Protein AF-A0A848L5D4-F1 (afdb_monomer_lite)

Structure (mmCIF, N/CA/C/O backbone):
data_AF-A0A848L5D4-F1
#
_entry.id   AF-A0A848L5D4-F1
#
loop_
_atom_site.group_PDB
_atom_site.id
_atom_site.type_symbol
_atom_site.label_atom_id
_atom_site.label_alt_id
_atom_site.label_comp_id
_atom_site.label_asym_id
_atom_site.label_entity_id
_atom_site.label_seq_id
_atom_site.pdbx_PDB_ins_code
_atom_site.Cartn_x
_atom_site.Cartn_y
_atom_site.Cartn_z
_atom_site.occupancy
_atom_site.B_iso_or_equiv
_atom_site.auth_seq_id
_atom_site.auth_comp_id
_atom_site.auth_asym_id
_atom_site.auth_atom_id
_atom_site.pdbx_PDB_model_num
ATOM 1 N N . MET A 1 1 ? -11.316 52.677 52.121 1.00 42.59 1 MET A N 1
ATOM 2 C CA . MET A 1 1 ? -10.533 52.275 50.930 1.00 42.59 1 MET A CA 1
ATOM 3 C C . MET A 1 1 ? -10.181 50.787 51.031 1.00 42.59 1 MET A C 1
ATOM 5 O O . MET A 1 1 ? -9.088 50.470 51.468 1.00 42.59 1 MET A O 1
ATOM 9 N N . ALA A 1 2 ? -11.106 49.870 50.716 1.00 38.97 2 ALA A N 1
ATOM 10 C CA . ALA A 1 2 ? -10.868 48.422 50.895 1.00 38.97 2 ALA A CA 1
ATOM 11 C C . ALA A 1 2 ? -11.629 47.511 49.900 1.00 38.97 2 ALA A C 1
ATOM 13 O O . ALA A 1 2 ? -11.716 46.309 50.112 1.00 38.97 2 ALA A O 1
ATOM 14 N N . ALA A 1 3 ? -12.201 48.073 48.827 1.00 36.72 3 ALA A N 1
ATOM 15 C CA . ALA A 1 3 ? -13.125 47.370 47.922 1.00 36.72 3 ALA A CA 1
ATOM 16 C C . ALA A 1 3 ? -12.823 47.607 46.423 1.00 36.72 3 ALA A C 1
ATOM 18 O O . ALA A 1 3 ? -13.714 47.516 45.588 1.00 36.72 3 ALA A O 1
ATOM 19 N N . LEU A 1 4 ? -11.576 47.964 46.083 1.00 39.00 4 LEU A N 1
ATOM 20 C CA . LEU A 1 4 ? -11.158 48.385 44.731 1.00 39.00 4 LEU A CA 1
ATOM 21 C C . LEU A 1 4 ? -9.932 47.612 44.192 1.00 39.00 4 LEU A C 1
ATOM 23 O O . LEU A 1 4 ? -9.227 48.106 43.322 1.00 39.00 4 LEU A O 1
ATOM 27 N N . LEU A 1 5 ? -9.662 46.408 44.712 1.00 41.53 5 LEU A N 1
ATOM 28 C CA . LEU A 1 5 ? -8.474 45.600 44.364 1.00 41.53 5 LEU A CA 1
ATOM 29 C C . LEU A 1 5 ? -8.795 44.171 43.874 1.00 41.53 5 LEU A C 1
ATOM 31 O O . LEU A 1 5 ? -7.912 43.325 43.809 1.00 41.53 5 LEU A O 1
ATOM 35 N N . SER A 1 6 ? -10.047 43.890 43.500 1.00 41.78 6 SER A N 1
ATOM 36 C CA . SER A 1 6 ? -10.513 42.567 43.039 1.00 41.78 6 SER A CA 1
ATOM 37 C C . SER A 1 6 ? -10.692 42.443 41.513 1.00 41.78 6 SER A C 1
ATOM 39 O O . SER A 1 6 ? -11.268 41.466 41.037 1.00 41.78 6 SER A O 1
ATOM 41 N N . LEU A 1 7 ? -10.202 43.412 40.731 1.00 48.78 7 LEU A N 1
ATOM 42 C CA . LEU A 1 7 ? -10.362 43.472 39.270 1.00 48.78 7 LEU A CA 1
ATOM 43 C C . LEU A 1 7 ? -9.055 43.176 38.505 1.00 48.78 7 LEU A C 1
ATOM 45 O O . LEU A 1 7 ? -8.423 44.091 37.982 1.00 48.78 7 LEU A O 1
ATOM 49 N N . PRO A 1 8 ? -8.668 41.890 38.405 1.00 47.72 8 PRO A N 1
ATOM 50 C CA . PRO A 1 8 ? -8.018 41.422 37.174 1.00 47.72 8 PRO A CA 1
ATOM 51 C C . PRO A 1 8 ? -8.621 40.131 36.580 1.00 47.72 8 PRO A C 1
ATOM 53 O O . PRO A 1 8 ? -8.387 39.839 35.412 1.00 47.72 8 PRO A O 1
ATOM 56 N N . ALA A 1 9 ? -9.408 39.362 37.346 1.00 51.78 9 ALA A N 1
ATOM 57 C CA . ALA A 1 9 ? -9.750 37.969 37.013 1.00 51.78 9 ALA A CA 1
ATOM 58 C C . ALA A 1 9 ? -10.441 37.782 35.643 1.00 51.78 9 ALA A C 1
ATOM 60 O O . ALA A 1 9 ? -10.028 36.938 34.854 1.00 51.78 9 ALA A O 1
ATOM 61 N N . ARG A 1 10 ? -11.432 38.625 35.315 1.00 54.41 10 ARG A N 1
ATOM 62 C CA . ARG A 1 10 ? -12.258 38.495 34.093 1.00 54.41 10 ARG A CA 1
ATOM 63 C C . ARG A 1 10 ? -11.517 38.663 32.761 1.00 54.41 10 ARG A C 1
ATOM 65 O O . ARG A 1 10 ? -12.112 38.431 31.714 1.00 54.41 10 ARG A O 1
ATOM 72 N N . ALA A 1 11 ? -10.254 39.087 32.769 1.00 54.94 11 ALA A N 1
ATOM 73 C CA . ALA A 1 11 ? -9.455 39.182 31.546 1.00 54.94 11 ALA A CA 1
ATOM 74 C C . ALA A 1 11 ? -8.858 37.827 31.115 1.00 54.94 11 ALA A C 1
ATOM 76 O O . ALA A 1 11 ? -8.446 37.685 29.966 1.00 54.94 11 ALA A O 1
ATOM 77 N N . GLN A 1 12 ? -8.801 36.839 32.016 1.00 58.72 12 GLN A N 1
ATOM 78 C CA . GLN A 1 12 ? -8.187 35.532 31.750 1.00 58.72 12 GLN A CA 1
ATOM 79 C C . GLN A 1 12 ? -9.175 34.522 31.133 1.00 58.72 12 GLN A C 1
ATOM 81 O O . GLN A 1 12 ? -8.750 33.626 30.409 1.00 58.72 12 GLN A O 1
ATOM 86 N N . ASP A 1 13 ? -10.487 34.715 31.318 1.00 68.31 13 ASP A N 1
ATOM 87 C CA . ASP A 1 13 ? -11.554 33.779 30.905 1.00 68.31 13 ASP A CA 1
ATOM 88 C C . ASP A 1 13 ? -11.706 33.577 29.374 1.00 68.31 13 ASP A C 1
ATOM 90 O O . ASP A 1 13 ? -12.379 32.642 28.933 1.00 68.31 13 ASP A O 1
ATOM 94 N N . CYS A 1 14 ? -11.098 34.445 28.554 1.00 76.06 14 CYS A N 1
ATOM 95 C CA . CYS A 1 14 ? -11.079 34.346 27.084 1.00 76.06 14 CYS A CA 1
ATOM 96 C C . CYS A 1 14 ? -9.670 34.039 26.515 1.00 76.06 14 CYS A C 1
ATOM 98 O O . CYS A 1 14 ? -9.461 34.175 25.309 1.00 76.06 14 CYS A O 1
ATOM 100 N N . ALA A 1 15 ? -8.689 33.659 27.344 1.00 76.19 15 ALA A N 1
ATOM 101 C CA . ALA A 1 15 ? -7.344 33.313 26.879 1.00 76.19 15 ALA A CA 1
ATOM 102 C C . ALA A 1 15 ? -7.299 31.883 26.304 1.00 76.19 15 ALA A C 1
ATOM 104 O O . ALA A 1 15 ? -7.601 30.916 27.002 1.00 76.19 15 ALA A O 1
ATOM 105 N N . LEU A 1 16 ? -6.895 31.732 25.037 1.00 76.62 16 LEU A N 1
ATOM 106 C CA . LEU A 1 16 ? -6.700 30.411 24.428 1.00 76.62 16 LEU A CA 1
ATOM 107 C C . LEU A 1 16 ? -5.489 29.677 25.034 1.00 76.62 16 LEU A C 1
ATOM 109 O O . LEU A 1 16 ? -4.409 30.271 25.109 1.00 76.62 16 LEU A O 1
ATOM 113 N N . PRO A 1 17 ? -5.587 28.364 25.321 1.00 75.12 17 PRO A N 1
ATOM 114 C CA . PRO A 1 17 ? -4.404 27.514 25.334 1.00 75.12 17 PRO A CA 1
ATOM 115 C C . PRO A 1 17 ? -3.828 27.453 23.911 1.00 75.12 17 PRO A C 1
ATOM 117 O O . PRO A 1 17 ? -4.574 27.266 22.946 1.00 75.12 17 PRO A O 1
ATOM 120 N N . ALA A 1 18 ? -2.508 27.608 23.770 1.00 79.38 18 ALA A N 1
ATOM 121 C CA . ALA A 1 18 ? -1.846 27.612 22.464 1.00 79.38 18 ALA A CA 1
ATOM 122 C C . ALA A 1 18 ? -2.195 26.335 21.666 1.00 79.38 18 ALA A C 1
ATOM 124 O O . ALA A 1 18 ? -2.095 25.237 22.225 1.00 79.38 18 ALA A O 1
ATOM 125 N N . PRO A 1 19 ? -2.629 26.442 20.396 1.00 76.44 19 PRO A N 1
ATOM 126 C CA . PRO A 1 19 ? -3.069 25.282 19.630 1.00 76.44 19 PRO A CA 1
ATOM 127 C C . PRO A 1 19 ? -1.897 24.321 19.407 1.00 76.44 19 PRO A C 1
ATOM 129 O O . PRO A 1 19 ? -0.892 24.687 18.799 1.00 76.44 19 PRO A O 1
ATOM 132 N N . ARG A 1 20 ? -2.028 23.086 19.905 1.00 85.12 20 ARG A N 1
ATOM 133 C CA . ARG A 1 20 ? -1.126 21.984 19.547 1.00 85.12 20 ARG A CA 1
ATOM 134 C C . ARG A 1 20 ? -1.357 21.603 18.083 1.00 85.12 20 ARG A C 1
ATOM 136 O O . ARG A 1 20 ? -2.488 21.652 17.601 1.00 85.12 20 ARG A O 1
ATOM 143 N N . ASP A 1 21 ? -0.290 21.226 17.382 1.00 88.81 21 ASP A N 1
ATOM 144 C CA . ASP A 1 21 ? -0.369 20.899 15.959 1.00 88.81 21 ASP A CA 1
ATOM 145 C C . ASP A 1 21 ? -1.107 19.571 15.725 1.00 88.81 21 ASP A C 1
ATOM 147 O O . ASP A 1 21 ? -0.588 18.484 15.992 1.00 88.81 21 ASP A O 1
ATOM 151 N N . ALA A 1 22 ? -2.326 19.667 15.194 1.00 88.75 22 ALA A N 1
ATOM 152 C CA . ALA A 1 22 ? -3.155 18.515 14.866 1.00 88.75 22 ALA A CA 1
ATOM 153 C C . ALA A 1 22 ? -2.558 17.655 13.733 1.00 88.75 22 ALA A C 1
ATOM 155 O O . ALA A 1 22 ? -2.871 16.466 13.655 1.00 88.75 22 ALA A O 1
ATOM 156 N N . ALA A 1 23 ? -1.662 18.188 12.889 1.00 91.38 23 ALA A N 1
ATOM 157 C CA . ALA A 1 23 ? -1.019 17.406 11.830 1.00 91.38 23 ALA A CA 1
ATOM 158 C C . ALA A 1 23 ? -0.196 16.227 12.386 1.00 91.38 23 ALA A C 1
ATOM 160 O O . ALA A 1 23 ? -0.064 15.197 11.719 1.00 91.38 23 ALA A O 1
ATOM 161 N N . LEU A 1 24 ? 0.280 16.324 13.636 1.00 91.62 24 LEU A N 1
ATOM 162 C CA . LEU A 1 24 ? 0.971 15.236 14.333 1.00 91.62 24 LEU A CA 1
ATOM 163 C C . LEU A 1 24 ? 0.077 13.999 14.532 1.00 91.62 24 LEU A C 1
ATOM 165 O O . LEU A 1 24 ? 0.565 12.881 14.377 1.00 91.62 24 LEU A O 1
ATOM 169 N N . LEU A 1 25 ? -1.230 14.168 14.779 1.00 91.38 25 LEU A N 1
ATOM 170 C CA . LEU A 1 25 ? -2.184 13.049 14.851 1.00 91.38 25 LEU A CA 1
ATOM 171 C C . LEU A 1 25 ? -2.362 12.354 13.503 1.00 91.38 25 LEU A C 1
ATOM 173 O O . LEU A 1 25 ? -2.419 11.127 13.441 1.00 91.38 25 LEU A O 1
ATOM 177 N N . LEU A 1 26 ? -2.454 13.122 12.415 1.00 94.50 26 LEU A N 1
ATOM 178 C CA . LEU A 1 26 ? -2.591 12.547 11.078 1.00 94.50 26 LEU A CA 1
ATOM 179 C C . LEU A 1 26 ? -1.318 11.771 10.700 1.00 94.50 26 LEU A C 1
ATOM 181 O O . LEU A 1 26 ? -1.399 10.644 10.208 1.00 94.50 26 LEU A O 1
ATOM 185 N N . ALA A 1 27 ? -0.147 12.319 11.036 1.00 93.44 27 ALA A N 1
ATOM 186 C CA . ALA A 1 27 ? 1.137 11.647 10.886 1.00 93.44 27 ALA A CA 1
ATOM 187 C C . ALA A 1 27 ? 1.269 10.388 11.772 1.00 93.44 27 ALA A C 1
ATOM 189 O O . ALA A 1 27 ? 1.867 9.403 11.326 1.00 93.44 27 ALA A O 1
ATOM 190 N N . ALA A 1 28 ? 0.728 10.385 12.994 1.00 92.69 28 ALA A N 1
ATOM 191 C CA . ALA A 1 28 ? 0.665 9.199 13.851 1.00 92.69 28 ALA A CA 1
ATOM 192 C C . ALA A 1 28 ? -0.247 8.122 13.237 1.00 92.69 28 ALA A C 1
ATOM 194 O O . ALA A 1 28 ? 0.192 6.989 13.036 1.00 92.69 28 ALA A O 1
ATOM 195 N N . ALA A 1 29 ? -1.458 8.499 12.811 1.00 94.62 29 ALA A N 1
ATOM 196 C CA . ALA A 1 29 ? -2.414 7.596 12.174 1.00 94.62 29 ALA A CA 1
ATOM 197 C C . ALA A 1 29 ? -1.842 6.889 10.936 1.00 94.62 29 ALA A C 1
ATOM 199 O O . ALA A 1 29 ? -2.013 5.684 10.775 1.00 94.62 29 ALA A O 1
ATOM 200 N N . GLU A 1 30 ? -1.135 7.613 10.063 1.00 96.19 30 GLU A N 1
ATOM 201 C CA . GLU A 1 30 ? -0.460 6.993 8.920 1.00 96.19 30 GLU A CA 1
ATOM 202 C C . GLU A 1 30 ? 0.666 6.030 9.322 1.00 96.19 30 GLU A C 1
ATOM 204 O O . GLU A 1 30 ? 0.949 5.083 8.588 1.00 96.19 30 GLU A O 1
ATOM 209 N N . ALA A 1 31 ? 1.372 6.298 10.426 1.00 94.81 31 ALA A N 1
ATOM 210 C CA . ALA A 1 31 ? 2.453 5.438 10.895 1.00 94.81 31 ALA A CA 1
ATOM 211 C C . ALA A 1 31 ? 1.892 4.121 11.445 1.00 94.81 31 ALA A C 1
ATOM 213 O O . ALA A 1 31 ? 2.360 3.059 11.038 1.00 94.81 31 ALA A O 1
ATOM 214 N N . ASP A 1 32 ? 0.823 4.177 12.247 1.00 95.25 32 ASP A N 1
ATOM 215 C CA . ASP A 1 32 ? 0.060 2.989 12.647 1.00 95.25 32 ASP A CA 1
ATOM 216 C C . ASP A 1 32 ? -0.463 2.214 11.424 1.00 95.25 32 ASP A C 1
ATOM 218 O O . ASP A 1 32 ? -0.410 0.985 11.396 1.00 95.25 32 ASP A O 1
ATOM 222 N N . GLU A 1 33 ? -0.922 2.905 10.375 1.00 97.25 33 GLU A N 1
ATOM 223 C CA . GLU A 1 33 ? -1.391 2.265 9.140 1.00 97.25 33 GLU A CA 1
ATOM 224 C C . GLU A 1 33 ? -0.265 1.668 8.276 1.00 97.25 33 GLU A C 1
ATOM 226 O O . GLU A 1 33 ? -0.507 0.723 7.521 1.00 97.25 33 GLU A O 1
ATOM 231 N N . ARG A 1 34 ? 0.956 2.217 8.323 1.00 97.06 34 ARG A N 1
ATOM 232 C CA . ARG A 1 34 ? 2.153 1.614 7.704 1.00 97.06 34 ARG A CA 1
ATOM 233 C C . ARG A 1 34 ? 2.566 0.364 8.480 1.00 97.06 34 ARG A C 1
ATOM 235 O O . ARG A 1 34 ? 2.579 -0.717 7.894 1.00 97.06 34 ARG A O 1
ATOM 242 N N . LEU A 1 35 ? 2.722 0.476 9.800 1.00 96.75 35 LEU A N 1
ATOM 243 C CA . LEU A 1 35 ? 3.029 -0.649 10.683 1.00 96.75 35 LEU A CA 1
ATOM 244 C C . LEU A 1 35 ? 1.988 -1.776 10.585 1.00 96.75 35 LEU A C 1
ATOM 246 O O . LEU A 1 35 ? 2.347 -2.946 10.514 1.00 96.75 35 LEU A O 1
ATOM 250 N N . ALA A 1 36 ? 0.691 -1.462 10.513 1.00 96.62 36 ALA A N 1
ATOM 251 C CA . ALA A 1 36 ? -0.348 -2.477 10.334 1.00 96.62 36 ALA A CA 1
ATOM 252 C C . ALA A 1 36 ? -0.181 -3.286 9.032 1.00 96.62 36 ALA A C 1
ATOM 254 O O . ALA A 1 36 ? -0.518 -4.469 9.009 1.00 96.62 36 ALA A O 1
ATOM 255 N N . ARG A 1 37 ? 0.351 -2.675 7.962 1.00 97.69 37 ARG A N 1
ATOM 256 C CA . ARG A 1 37 ? 0.657 -3.363 6.698 1.00 97.69 37 ARG A CA 1
ATOM 257 C C . ARG A 1 37 ? 1.933 -4.194 6.796 1.00 97.69 37 ARG A C 1
ATOM 259 O O . ARG A 1 37 ? 1.896 -5.358 6.416 1.00 97.69 37 ARG A O 1
ATOM 266 N N . SER A 1 38 ? 3.024 -3.668 7.354 1.00 95.69 38 SER A N 1
ATOM 267 C CA . SER A 1 38 ? 4.266 -4.444 7.502 1.00 95.69 38 SER A CA 1
ATOM 268 C C . SER A 1 38 ? 4.158 -5.579 8.533 1.00 95.69 38 SER A C 1
ATOM 270 O O . SER A 1 38 ? 4.801 -6.615 8.363 1.00 95.69 38 SER A O 1
ATOM 272 N N . LEU A 1 39 ? 3.264 -5.469 9.523 1.00 96.31 39 LEU A N 1
ATOM 273 C CA . LEU A 1 39 ? 2.855 -6.586 10.386 1.00 96.31 39 LEU A CA 1
ATOM 274 C C . LEU A 1 39 ? 2.092 -7.680 9.618 1.00 96.31 39 LEU A C 1
ATOM 276 O O . LEU A 1 39 ? 2.310 -8.864 9.870 1.00 96.31 39 LEU A O 1
ATOM 280 N N . GLU A 1 40 ? 1.222 -7.323 8.668 1.00 96.38 40 GLU A N 1
ATOM 281 C CA . GLU A 1 40 ? 0.552 -8.304 7.799 1.00 96.38 40 GLU A CA 1
ATOM 282 C C . GLU A 1 40 ? 1.506 -8.914 6.763 1.00 96.38 40 GLU A C 1
ATOM 284 O O . GLU A 1 40 ? 1.435 -10.118 6.512 1.00 96.38 40 GLU A O 1
ATOM 289 N N . GLU A 1 41 ? 2.446 -8.141 6.210 1.00 95.44 41 GLU A N 1
ATOM 290 C CA . GLU A 1 41 ? 3.535 -8.677 5.384 1.00 95.44 41 GLU A CA 1
ATOM 291 C C . GLU A 1 41 ? 4.374 -9.688 6.171 1.00 95.44 41 GLU A C 1
ATOM 293 O O . GLU A 1 41 ? 4.566 -10.807 5.698 1.00 95.44 41 GLU A O 1
ATOM 298 N N . ALA A 1 42 ? 4.807 -9.350 7.391 1.00 93.12 42 ALA A N 1
ATOM 299 C CA . ALA A 1 42 ? 5.550 -10.262 8.261 1.00 93.12 42 ALA A CA 1
ATOM 300 C C . ALA A 1 42 ? 4.728 -11.514 8.618 1.00 93.12 42 ALA A C 1
ATOM 302 O O . ALA A 1 42 ? 5.230 -12.631 8.502 1.00 93.12 42 ALA A O 1
ATOM 303 N N . SER A 1 43 ? 3.440 -11.361 8.958 1.00 95.44 43 SER A N 1
ATOM 304 C CA . SER A 1 43 ? 2.532 -12.483 9.259 1.00 95.44 43 SER A CA 1
ATOM 305 C C . SER A 1 43 ? 2.337 -13.453 8.086 1.00 95.44 43 SER A C 1
ATOM 307 O O . SER A 1 43 ? 2.052 -14.633 8.307 1.00 95.44 43 SER A O 1
ATOM 309 N N . ASN A 1 44 ? 2.478 -12.978 6.846 1.00 93.81 44 ASN A N 1
ATOM 310 C CA . ASN A 1 44 ? 2.368 -13.801 5.644 1.00 93.81 44 ASN A CA 1
ATOM 311 C C . ASN A 1 44 ? 3.724 -14.377 5.208 1.00 93.81 44 ASN A C 1
ATOM 313 O O . ASN A 1 44 ? 3.816 -15.582 4.975 1.00 93.81 44 ASN A O 1
ATOM 317 N N . ALA A 1 45 ? 4.777 -13.557 5.152 1.00 93.00 45 ALA A N 1
ATOM 318 C CA . ALA A 1 45 ? 6.121 -13.976 4.757 1.00 93.00 45 ALA A CA 1
ATOM 319 C C . ALA A 1 45 ? 6.703 -15.011 5.732 1.00 93.00 45 ALA A C 1
ATOM 321 O O . ALA A 1 45 ? 7.152 -16.074 5.311 1.00 93.00 45 ALA A O 1
ATOM 322 N N . CYS A 1 46 ? 6.593 -14.771 7.042 1.00 93.19 46 CYS A N 1
ATOM 323 C CA . CYS A 1 46 ? 7.110 -15.666 8.080 1.00 93.19 46 CYS A CA 1
ATOM 324 C C . CYS A 1 46 ? 6.271 -16.940 8.304 1.00 93.19 46 CYS A C 1
ATOM 326 O O . CYS A 1 46 ? 6.491 -17.648 9.289 1.00 93.19 46 CYS A O 1
ATOM 328 N N . ARG A 1 47 ? 5.330 -17.273 7.405 1.00 91.81 47 ARG A N 1
ATOM 329 C CA . ARG A 1 47 ? 4.739 -18.625 7.326 1.00 91.81 47 ARG A CA 1
ATOM 330 C C . ARG A 1 47 ? 5.707 -19.645 6.732 1.00 91.81 47 ARG A C 1
ATOM 332 O O . ARG A 1 47 ? 5.578 -20.828 7.030 1.00 91.81 47 ARG A O 1
ATOM 339 N N . ILE A 1 48 ? 6.658 -19.192 5.915 1.00 85.19 48 ILE A N 1
ATOM 340 C CA . ILE A 1 48 ? 7.709 -20.017 5.319 1.00 85.19 48 ILE A CA 1
ATOM 341 C C . ILE A 1 48 ? 9.055 -19.467 5.820 1.00 85.19 48 ILE A C 1
ATOM 343 O O . ILE A 1 48 ? 9.345 -18.296 5.576 1.00 85.19 48 ILE A O 1
ATOM 347 N N . PRO A 1 49 ? 9.875 -20.250 6.544 1.00 74.94 49 PRO A N 1
ATOM 348 C CA . PRO A 1 49 ? 11.171 -19.773 7.018 1.00 74.94 49 PRO A CA 1
ATOM 349 C C . PRO A 1 49 ? 12.137 -19.555 5.842 1.00 74.94 49 PRO A C 1
ATOM 351 O O . PRO A 1 49 ? 12.299 -20.433 4.995 1.00 74.94 49 PRO A O 1
ATOM 354 N N . GLY A 1 50 ? 12.778 -18.386 5.799 1.00 85.44 50 GLY A N 1
ATOM 355 C CA . GLY A 1 50 ? 13.706 -17.969 4.743 1.00 85.44 50 GLY A CA 1
ATOM 356 C C . GLY A 1 50 ? 13.797 -16.443 4.624 1.00 85.44 50 GLY A C 1
ATOM 357 O O . GLY A 1 50 ? 13.067 -15.722 5.304 1.00 85.44 50 GLY A O 1
ATOM 358 N N . GLU A 1 51 ? 14.650 -15.952 3.721 1.00 80.62 51 GLU A N 1
ATOM 359 C CA . GLU A 1 51 ? 15.043 -14.530 3.599 1.00 80.62 51 GLU A CA 1
ATOM 360 C C . GLU A 1 51 ? 13.865 -13.545 3.438 1.00 80.62 51 GLU A C 1
ATOM 362 O O . GLU A 1 51 ? 13.945 -12.385 3.850 1.00 80.62 51 GLU A O 1
ATOM 367 N N . LEU A 1 52 ? 12.736 -14.003 2.881 1.00 88.12 52 LEU A N 1
ATOM 368 C CA . LEU A 1 52 ? 11.503 -13.212 2.764 1.00 88.12 52 LEU A CA 1
ATOM 369 C C . LEU A 1 52 ? 10.941 -12.791 4.134 1.00 88.12 52 LEU A C 1
ATOM 371 O O . LEU A 1 52 ? 10.405 -11.688 4.261 1.00 88.12 52 LEU A O 1
ATOM 375 N N . CYS A 1 53 ? 11.078 -13.645 5.153 1.00 93.75 53 CYS A N 1
ATOM 376 C CA . CYS A 1 53 ? 10.684 -13.337 6.524 1.00 93.75 53 CYS A CA 1
ATOM 377 C C . CYS A 1 53 ? 11.600 -12.263 7.127 1.00 93.75 53 CYS A C 1
ATOM 379 O O . CYS A 1 53 ? 11.100 -11.257 7.625 1.00 93.75 53 CYS A O 1
ATOM 381 N N . ASP A 1 54 ? 12.923 -12.405 7.002 1.00 91.69 54 ASP A N 1
ATOM 382 C CA . ASP A 1 54 ? 13.890 -11.426 7.523 1.00 91.69 54 ASP A CA 1
ATOM 383 C C . ASP A 1 54 ? 13.709 -10.040 6.884 1.00 91.69 54 ASP A C 1
ATOM 385 O O . ASP A 1 54 ? 13.719 -9.017 7.575 1.00 91.69 54 ASP A O 1
ATOM 389 N N . GLY A 1 55 ? 13.457 -9.995 5.571 1.00 93.50 55 GLY A N 1
ATOM 390 C CA . GLY A 1 55 ? 13.146 -8.758 4.855 1.00 93.50 55 GLY A CA 1
ATOM 391 C C . GLY A 1 55 ? 11.858 -8.080 5.340 1.00 93.50 55 GLY A C 1
ATOM 392 O O . GLY A 1 55 ? 11.823 -6.854 5.473 1.00 93.50 55 GLY A O 1
ATOM 393 N N . ALA A 1 56 ? 10.809 -8.855 5.636 1.00 93.75 56 ALA A N 1
ATOM 394 C CA . ALA A 1 56 ? 9.556 -8.333 6.187 1.00 93.75 56 ALA A CA 1
ATOM 395 C C . ALA A 1 56 ? 9.705 -7.886 7.655 1.00 93.75 56 ALA A C 1
ATOM 397 O O . ALA A 1 56 ? 9.210 -6.822 8.028 1.00 93.75 56 ALA A O 1
ATOM 398 N N . LEU A 1 57 ? 10.454 -8.634 8.474 1.00 95.19 57 LEU A N 1
ATOM 399 C CA . LEU A 1 57 ? 10.764 -8.267 9.858 1.00 95.19 57 LEU A CA 1
ATOM 400 C C . LEU A 1 57 ? 11.625 -6.997 9.942 1.00 95.19 57 LEU A C 1
ATOM 402 O O . LEU A 1 57 ? 11.373 -6.169 10.819 1.00 95.19 57 LEU A O 1
ATOM 406 N N . LYS A 1 58 ? 12.587 -6.782 9.025 1.00 95.88 58 LYS A N 1
ATOM 407 C CA . LYS A 1 58 ? 13.350 -5.517 8.969 1.00 95.88 58 LYS A CA 1
ATOM 408 C C . LYS A 1 58 ? 12.430 -4.329 8.654 1.00 95.88 58 LYS A C 1
ATOM 410 O O . LYS A 1 58 ? 12.504 -3.337 9.371 1.00 95.88 58 LYS A O 1
ATOM 415 N N . ARG A 1 59 ? 11.518 -4.447 7.671 1.00 96.12 59 ARG A N 1
ATOM 416 C CA . ARG A 1 59 ? 10.507 -3.401 7.384 1.00 96.12 59 ARG A CA 1
ATOM 417 C C . ARG A 1 59 ? 9.621 -3.115 8.596 1.00 96.12 59 ARG A C 1
ATOM 419 O O . ARG A 1 59 ? 9.510 -1.965 9.006 1.00 96.12 59 ARG A O 1
ATOM 426 N N . CYS A 1 60 ? 9.075 -4.165 9.212 1.00 96.88 60 CYS A N 1
ATOM 427 C CA . CYS A 1 60 ? 8.248 -4.051 10.410 1.00 96.88 60 CYS A CA 1
ATOM 428 C C . CYS A 1 60 ? 8.968 -3.289 11.533 1.00 96.88 60 CYS A C 1
ATOM 430 O O . CYS A 1 60 ? 8.400 -2.360 12.102 1.00 96.88 60 CYS A O 1
ATOM 432 N N . ARG A 1 61 ? 10.229 -3.637 11.843 1.00 96.81 61 ARG A N 1
ATOM 433 C CA . ARG A 1 61 ? 10.993 -2.964 12.909 1.00 96.81 61 ARG A CA 1
ATOM 434 C C . ARG A 1 61 ? 11.192 -1.470 12.627 1.00 96.81 61 ARG A C 1
ATOM 436 O O . ARG A 1 61 ? 11.044 -0.678 13.551 1.00 96.81 61 ARG A O 1
ATOM 443 N N . THR A 1 62 ? 11.448 -1.078 11.376 1.00 96.38 62 THR A N 1
ATOM 444 C CA . THR A 1 62 ? 11.555 0.340 10.984 1.00 96.38 62 THR A CA 1
ATOM 445 C C . THR A 1 62 ? 10.223 1.089 11.125 1.00 96.38 62 THR A C 1
ATOM 447 O O . THR A 1 62 ? 10.209 2.198 11.659 1.00 96.38 62 THR A O 1
ATOM 450 N N . ASP A 1 63 ? 9.094 0.493 10.725 1.00 96.06 63 ASP A N 1
ATOM 451 C CA . ASP A 1 63 ? 7.772 1.100 10.948 1.00 96.06 63 ASP A CA 1
ATOM 452 C C . ASP A 1 63 ? 7.420 1.185 12.446 1.00 96.06 63 ASP A C 1
ATOM 454 O O . ASP A 1 63 ? 6.837 2.172 12.892 1.00 96.06 63 ASP A O 1
ATOM 458 N N . ALA A 1 64 ? 7.799 0.179 13.240 1.00 95.88 64 ALA A N 1
ATOM 459 C CA . ALA A 1 64 ? 7.569 0.149 14.683 1.00 95.88 64 ALA A CA 1
ATOM 460 C C . ALA A 1 64 ? 8.368 1.235 15.416 1.00 95.88 64 ALA A C 1
ATOM 462 O O . ALA A 1 64 ? 7.824 1.920 16.282 1.00 95.88 64 ALA A O 1
ATOM 463 N N . GLU A 1 65 ? 9.629 1.441 15.037 1.00 95.19 65 GLU A N 1
ATOM 464 C CA . GLU A 1 65 ? 10.443 2.555 15.523 1.00 95.19 65 GLU A CA 1
ATOM 465 C C . GLU A 1 65 ? 9.803 3.902 15.150 1.00 95.19 65 GLU A C 1
ATOM 467 O O . GLU A 1 65 ? 9.580 4.732 16.029 1.00 95.19 65 GLU A O 1
ATOM 472 N N . ALA A 1 66 ? 9.380 4.079 13.892 1.00 92.12 66 ALA A N 1
ATOM 473 C CA . ALA A 1 66 ? 8.714 5.299 13.432 1.00 92.12 66 ALA A CA 1
ATOM 474 C C . ALA A 1 66 ? 7.379 5.592 14.152 1.00 92.12 66 ALA A C 1
ATOM 476 O O . ALA A 1 66 ? 7.058 6.762 14.381 1.00 92.12 66 ALA A O 1
ATOM 477 N N . VAL A 1 67 ? 6.611 4.562 14.530 1.00 93.25 67 VAL A N 1
ATOM 478 C CA . VAL A 1 67 ? 5.418 4.692 15.389 1.00 93.25 67 VAL A CA 1
ATOM 479 C C . VAL A 1 67 ? 5.813 5.111 16.805 1.00 93.25 67 VAL A C 1
ATOM 481 O O . VAL A 1 67 ? 5.301 6.113 17.300 1.00 93.25 67 VAL A O 1
ATOM 484 N N . ASN A 1 68 ? 6.766 4.417 17.434 1.00 92.81 68 ASN A N 1
ATOM 485 C CA . ASN A 1 68 ? 7.210 4.719 18.799 1.00 92.81 68 ASN A CA 1
ATOM 486 C C . ASN A 1 68 ? 7.788 6.147 18.922 1.00 92.81 68 ASN A C 1
ATOM 488 O O . ASN A 1 68 ? 7.499 6.843 19.894 1.00 92.81 68 ASN A O 1
ATOM 492 N N . THR A 1 69 ? 8.547 6.628 17.928 1.00 91.56 69 THR A N 1
ATOM 493 C CA . THR A 1 69 ? 9.041 8.018 17.894 1.00 91.56 69 THR A CA 1
ATOM 494 C C . THR A 1 69 ? 7.905 9.037 17.764 1.00 91.56 69 THR A C 1
ATOM 496 O O . THR A 1 69 ? 7.976 10.103 18.372 1.00 91.56 69 THR A O 1
ATOM 499 N N . ARG A 1 70 ? 6.845 8.735 16.998 1.00 90.12 70 ARG A N 1
ATOM 500 C CA . ARG A 1 70 ? 5.694 9.642 16.827 1.00 90.12 70 ARG A CA 1
ATOM 501 C C . ARG A 1 70 ? 4.805 9.688 18.068 1.00 90.12 70 ARG A C 1
ATOM 503 O O . ARG A 1 70 ? 4.424 10.784 18.461 1.00 90.12 70 ARG A O 1
ATOM 510 N N . ALA A 1 71 ? 4.567 8.552 18.724 1.00 87.94 71 ALA A N 1
ATOM 511 C CA . ALA A 1 71 ? 3.893 8.499 20.023 1.00 87.94 71 ALA A CA 1
ATOM 512 C C . ALA A 1 71 ? 4.652 9.325 21.082 1.00 87.94 71 ALA A C 1
ATOM 514 O O . ALA A 1 71 ? 4.070 10.171 21.755 1.00 87.94 71 ALA A O 1
ATOM 515 N N . ALA A 1 72 ? 5.982 9.190 21.154 1.00 85.38 72 ALA A N 1
ATOM 516 C CA . ALA A 1 72 ? 6.814 9.996 22.053 1.00 85.38 72 ALA A CA 1
ATOM 517 C C . ALA A 1 72 ? 6.812 11.510 21.734 1.00 85.38 72 ALA A C 1
ATOM 519 O O . ALA A 1 72 ? 7.101 12.319 22.614 1.00 85.38 72 ALA A O 1
ATOM 520 N N . ALA A 1 73 ? 6.492 11.901 20.495 1.00 86.00 73 ALA A N 1
ATOM 521 C CA . ALA A 1 73 ? 6.385 13.298 20.070 1.00 86.00 73 ALA A CA 1
ATOM 522 C C . ALA A 1 73 ? 4.968 13.891 20.224 1.00 86.00 73 ALA A C 1
ATOM 524 O O . ALA A 1 73 ? 4.813 15.111 20.153 1.00 86.00 73 ALA A O 1
ATOM 525 N N . HIS A 1 74 ? 3.940 13.058 20.424 1.00 85.50 74 HIS A N 1
ATOM 526 C CA . HIS A 1 74 ? 2.541 13.474 20.483 1.00 85.50 74 HIS A CA 1
ATOM 527 C C . HIS A 1 74 ? 1.829 12.924 21.729 1.00 85.50 74 HIS A C 1
ATOM 529 O O . HIS A 1 74 ? 1.313 11.810 21.765 1.00 85.50 74 HIS A O 1
ATOM 535 N N . ASP A 1 75 ? 1.730 13.775 22.745 1.00 88.06 75 ASP A N 1
ATOM 536 C CA . ASP A 1 75 ? 0.948 13.532 23.956 1.00 88.06 75 ASP A CA 1
ATOM 537 C C . ASP A 1 75 ? -0.559 13.734 23.677 1.00 88.06 75 ASP A C 1
ATOM 539 O O . ASP A 1 75 ? -1.105 14.842 23.774 1.00 88.06 75 ASP A O 1
ATOM 543 N N . GLU A 1 76 ? -1.221 12.632 23.298 1.00 87.06 76 GLU A N 1
ATOM 544 C CA . GLU A 1 76 ? -2.666 12.567 23.029 1.00 87.06 76 GLU A CA 1
ATOM 545 C C . GLU A 1 76 ? -3.497 12.867 24.284 1.00 87.06 76 GLU A C 1
ATOM 547 O O . GLU A 1 76 ? -4.569 13.464 24.183 1.00 87.06 76 GLU A O 1
ATOM 552 N N . ALA A 1 77 ? -3.010 12.507 25.475 1.00 88.31 77 ALA A N 1
ATOM 553 C CA . ALA A 1 77 ? -3.737 12.716 26.723 1.00 88.31 77 ALA A CA 1
ATOM 554 C C . ALA A 1 77 ? -3.940 14.213 27.009 1.00 88.31 77 ALA A C 1
ATOM 556 O O . ALA A 1 77 ? -5.068 14.638 27.276 1.00 88.31 77 ALA A O 1
ATOM 557 N N . ALA A 1 78 ? -2.896 15.037 26.880 1.00 88.88 78 ALA A N 1
ATOM 558 C CA . ALA A 1 78 ? -3.055 16.477 27.047 1.00 88.88 78 ALA A CA 1
ATOM 559 C C . ALA A 1 78 ? -3.723 17.160 25.843 1.00 88.88 78 ALA A C 1
ATOM 561 O O . ALA A 1 78 ? -4.358 18.195 26.037 1.00 88.88 78 ALA A O 1
ATOM 562 N N . LEU A 1 79 ? -3.662 16.596 24.626 1.00 90.50 79 LEU A N 1
ATOM 563 C CA . LEU A 1 79 ? -4.496 17.097 23.525 1.00 90.50 79 LEU A CA 1
ATOM 564 C C . LEU A 1 79 ? -5.986 16.850 23.816 1.00 90.50 79 LEU A C 1
ATOM 566 O O . LEU A 1 79 ? -6.780 17.780 23.725 1.00 90.50 79 LEU A O 1
ATOM 570 N N . ARG A 1 80 ? -6.373 15.646 24.255 1.00 90.62 80 ARG A N 1
ATOM 571 C CA . ARG A 1 80 ? -7.747 15.347 24.704 1.00 90.62 80 ARG A CA 1
ATOM 572 C C . ARG A 1 80 ? -8.183 16.268 25.847 1.00 90.62 80 ARG A C 1
ATOM 574 O O . ARG A 1 80 ? -9.308 16.759 25.827 1.00 90.62 80 ARG A O 1
ATOM 581 N N . ALA A 1 81 ? -7.293 16.558 26.799 1.00 90.06 81 ALA A N 1
ATOM 582 C CA . ALA A 1 81 ? -7.556 17.525 27.866 1.00 90.06 81 ALA A CA 1
ATOM 583 C C . ALA A 1 81 ? -7.737 18.965 27.340 1.00 90.06 81 ALA A C 1
ATOM 585 O O . ALA A 1 81 ? -8.603 19.683 27.832 1.00 90.06 81 ALA A O 1
ATOM 586 N N . GLN A 1 82 ? -6.978 19.379 26.317 1.00 90.88 82 GLN A N 1
ATOM 587 C CA . GLN A 1 82 ? -7.138 20.678 25.651 1.00 90.88 82 GLN A CA 1
ATOM 588 C C . GLN A 1 82 ? -8.469 20.776 24.889 1.00 90.88 82 GLN A C 1
ATOM 590 O O . GLN A 1 82 ? -9.133 21.806 24.966 1.00 90.88 82 GLN A O 1
ATOM 595 N N . LEU A 1 83 ? -8.895 19.704 24.210 1.00 91.25 83 LEU A N 1
ATOM 596 C CA . LEU A 1 83 ? -10.191 19.641 23.520 1.00 91.25 83 LEU A CA 1
ATOM 597 C C . LEU A 1 83 ? -11.382 19.668 24.496 1.00 91.25 83 LEU A C 1
ATOM 599 O O . LEU A 1 83 ? -12.438 20.202 24.163 1.00 91.25 83 LEU A O 1
ATOM 603 N N . ALA A 1 84 ? -11.209 19.118 25.702 1.00 91.19 84 ALA A N 1
ATOM 604 C CA . ALA A 1 84 ? -12.211 19.120 26.770 1.00 91.19 84 ALA A CA 1
ATOM 605 C C . ALA A 1 84 ? -12.235 20.415 27.612 1.00 91.19 84 ALA A C 1
ATOM 607 O O . ALA A 1 84 ? -13.124 20.582 28.450 1.00 91.19 84 ALA A O 1
ATOM 608 N N . ALA A 1 85 ? -11.276 21.329 27.428 1.00 90.56 85 ALA A N 1
ATOM 609 C CA . ALA A 1 85 ? -11.214 22.574 28.187 1.00 90.56 85 ALA A CA 1
ATOM 610 C C . ALA A 1 85 ? -12.310 23.565 27.726 1.00 90.56 85 ALA A C 1
ATOM 612 O O . ALA A 1 85 ? -12.414 23.841 26.527 1.00 90.56 85 ALA A O 1
ATOM 613 N N . PRO A 1 86 ? -13.119 24.134 28.643 1.00 90.12 86 PRO A N 1
ATOM 614 C CA . PRO A 1 86 ? -14.129 25.125 28.287 1.00 90.12 86 PRO A CA 1
ATOM 615 C C . PRO A 1 86 ? -13.490 26.466 27.899 1.00 90.12 86 PRO A C 1
ATOM 617 O O . PRO A 1 86 ? -12.475 26.872 28.464 1.00 90.12 86 PRO A O 1
ATOM 620 N N . VAL A 1 87 ? -14.121 27.191 26.974 1.00 89.31 87 VAL A N 1
ATOM 621 C CA . VAL A 1 87 ? -13.655 28.491 26.459 1.00 89.31 87 VAL A CA 1
ATOM 622 C C . VAL A 1 87 ? -14.775 29.519 26.621 1.00 89.31 87 VAL A C 1
ATOM 624 O O . VAL A 1 87 ? -15.897 29.302 26.169 1.00 89.31 87 VAL A O 1
ATOM 627 N N . GLY A 1 88 ? -14.513 30.631 27.320 1.00 85.12 88 GLY A N 1
ATOM 628 C CA . GLY A 1 88 ? -15.523 31.669 27.597 1.00 85.12 88 GLY A CA 1
ATOM 629 C C . GLY A 1 88 ? -16.708 31.221 28.476 1.00 85.12 88 GLY A C 1
ATOM 630 O O . GLY A 1 88 ? -17.714 31.935 28.567 1.00 85.12 88 GLY A O 1
ATOM 631 N N . GLY A 1 89 ? -16.598 30.046 29.108 1.00 87.50 89 GLY A N 1
ATOM 632 C CA . GLY A 1 89 ? -17.659 29.383 29.875 1.00 87.50 89 GLY A CA 1
ATOM 633 C C . GLY A 1 89 ? -18.546 28.428 29.064 1.00 87.50 89 GLY A C 1
ATOM 634 O O . GLY A 1 89 ? -19.437 27.811 29.641 1.00 87.50 89 GLY A O 1
ATOM 635 N N . GLU A 1 90 ? -18.312 28.277 27.758 1.00 89.12 90 GLU A N 1
ATOM 636 C CA . GLU A 1 90 ? -18.940 27.239 26.934 1.00 89.12 90 GLU A CA 1
ATOM 637 C C . GLU A 1 90 ? -18.022 26.002 26.866 1.00 89.12 90 GLU A C 1
ATOM 639 O O . GLU A 1 90 ? -16.799 26.136 26.808 1.00 89.12 90 GLU A O 1
ATOM 644 N N . ALA A 1 91 ? -18.597 24.797 26.866 1.00 92.06 91 ALA A N 1
ATOM 645 C CA . ALA A 1 91 ? -17.868 23.542 26.668 1.00 92.06 91 ALA A CA 1
ATOM 646 C C . ALA A 1 91 ? -18.088 23.009 25.243 1.00 92.06 91 ALA A C 1
ATOM 648 O O . ALA A 1 91 ? -19.167 23.182 24.673 1.00 92.06 91 ALA A O 1
ATOM 649 N N . PHE A 1 92 ? -17.077 22.348 24.682 1.00 94.25 92 PHE A N 1
ATOM 650 C CA . PHE A 1 92 ? -17.168 21.679 23.385 1.00 94.25 92 PHE A CA 1
ATOM 651 C C . PHE A 1 92 ? -17.778 20.272 23.539 1.00 94.25 92 PHE A C 1
ATOM 653 O O . PHE A 1 92 ? -17.391 19.531 24.443 1.00 94.25 92 PHE A O 1
ATOM 660 N N . ASP A 1 93 ? -18.715 19.893 22.661 1.00 93.94 93 ASP A N 1
ATOM 661 C CA . ASP A 1 93 ? -19.320 18.549 22.649 1.00 93.94 93 ASP A CA 1
ATOM 662 C C . ASP A 1 93 ? -18.350 17.526 22.032 1.00 93.94 93 ASP A C 1
ATOM 664 O O . ASP A 1 93 ? -18.331 17.281 20.823 1.00 93.94 93 ASP A O 1
ATOM 668 N N . LEU A 1 94 ? -17.474 16.984 22.879 1.00 92.31 94 LEU A N 1
ATOM 669 C CA . LEU A 1 94 ? -16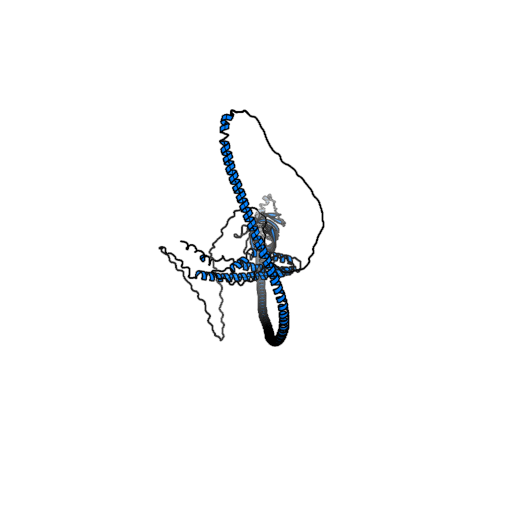.322 16.186 22.470 1.00 92.31 94 LEU A CA 1
ATOM 670 C C . LEU A 1 94 ? -16.695 14.718 22.206 1.00 92.31 94 LEU A C 1
ATOM 672 O O . LEU A 1 94 ? -16.662 13.871 23.099 1.00 92.31 94 LEU A O 1
ATOM 676 N N . GLN A 1 95 ? -16.998 14.401 20.948 1.00 92.62 95 GLN A N 1
ATOM 677 C CA . GLN A 1 95 ? -17.478 13.082 20.511 1.00 92.62 95 GLN A CA 1
ATOM 678 C C . GLN A 1 95 ? -16.326 12.086 20.255 1.00 92.62 95 GLN A C 1
ATOM 680 O O . GLN A 1 95 ? -16.182 11.539 19.163 1.00 92.62 95 GLN A O 1
ATOM 685 N N . LEU A 1 96 ? -15.486 11.850 21.270 1.00 88.88 96 LEU A N 1
ATOM 686 C CA . LEU A 1 96 ? -14.345 10.927 21.187 1.00 88.88 96 LEU A CA 1
ATOM 687 C C . LEU A 1 96 ? -14.656 9.511 21.706 1.00 88.88 96 LEU A C 1
ATOM 689 O O . LEU A 1 96 ? -15.336 9.364 22.723 1.00 88.88 96 LEU A O 1
ATOM 693 N N . PRO A 1 97 ? -14.073 8.455 21.101 1.00 84.06 97 PRO A N 1
ATOM 694 C CA . PRO A 1 97 ? -14.020 7.137 21.726 1.00 84.06 97 PRO A CA 1
ATOM 695 C C . PRO A 1 97 ? -13.142 7.165 22.987 1.00 84.06 97 PRO A C 1
ATOM 697 O O . PRO A 1 97 ? -12.235 7.996 23.118 1.00 84.06 97 PRO A O 1
ATOM 700 N N . LEU A 1 98 ? -13.367 6.210 23.895 1.00 83.50 98 LEU A N 1
ATOM 701 C CA . LEU A 1 98 ? -12.499 5.972 25.055 1.00 83.50 98 LEU A CA 1
ATOM 702 C C . LEU A 1 98 ? -11.027 5.857 24.625 1.00 83.50 98 LEU A C 1
ATOM 704 O O . LEU A 1 98 ? -10.719 5.278 23.584 1.00 83.50 98 LEU A O 1
ATOM 708 N N . ALA A 1 99 ? -10.118 6.417 25.425 1.00 78.00 99 ALA A N 1
ATOM 709 C CA . ALA A 1 99 ? -8.689 6.339 25.145 1.00 78.00 99 ALA A CA 1
ATOM 710 C C . ALA A 1 99 ? -8.215 4.879 25.225 1.00 78.00 99 ALA A C 1
ATOM 712 O O . ALA A 1 99 ? -8.386 4.216 26.251 1.00 78.00 99 ALA A O 1
ATOM 713 N N . HIS A 1 100 ? -7.620 4.377 24.143 1.00 79.38 100 HIS A N 1
ATOM 714 C CA . HIS A 1 100 ? -6.940 3.089 24.156 1.00 79.38 100 HIS A CA 1
ATOM 715 C C . HIS A 1 100 ? -5.544 3.259 24.757 1.00 79.38 100 HIS A C 1
ATOM 717 O O . HIS A 1 100 ? -4.850 4.230 24.471 1.00 79.38 100 HIS A O 1
ATOM 723 N N . VAL A 1 101 ? -5.127 2.314 25.602 1.00 79.00 101 VAL A N 1
ATOM 724 C CA . VAL A 1 101 ? -3.774 2.325 26.168 1.00 79.00 101 VAL A CA 1
ATOM 725 C C . VAL A 1 101 ? -2.784 1.989 25.055 1.00 79.00 101 VAL A C 1
ATOM 727 O O . VAL A 1 101 ? -2.835 0.898 24.482 1.00 79.00 101 VAL A O 1
ATOM 730 N N . GLU A 1 102 ? -1.877 2.916 24.755 1.00 78.38 102 GLU A N 1
ATOM 731 C CA . GLU A 1 102 ? -0.796 2.689 23.801 1.00 78.38 102 GLU A CA 1
ATOM 732 C C . GLU A 1 102 ? 0.203 1.656 24.330 1.00 78.38 102 GLU A C 1
ATOM 734 O O . GLU A 1 102 ? 1.128 1.957 25.083 1.00 78.38 102 GLU A O 1
ATOM 739 N N . ALA A 1 103 ? 0.027 0.406 23.902 1.00 80.12 103 ALA A N 1
ATOM 740 C CA . ALA A 1 103 ? 1.101 -0.573 23.945 1.00 80.12 103 ALA A CA 1
ATOM 741 C C . ALA A 1 103 ? 2.218 -0.141 22.969 1.00 80.12 103 ALA A C 1
ATOM 743 O O . ALA A 1 103 ? 1.903 0.306 21.860 1.00 80.12 103 ALA A O 1
ATOM 744 N N . PRO A 1 104 ? 3.508 -0.293 23.319 1.00 87.00 104 PRO A N 1
ATOM 745 C CA . PRO A 1 104 ? 4.607 0.021 22.409 1.00 87.00 104 PRO A CA 1
ATOM 746 C C . PRO A 1 104 ? 4.573 -0.876 21.163 1.00 87.00 104 PRO A C 1
ATOM 748 O O . PRO A 1 104 ? 4.138 -2.029 21.208 1.00 87.00 104 PRO A O 1
ATOM 751 N N . ALA A 1 105 ? 5.037 -0.360 20.027 1.00 89.06 105 ALA A N 1
ATOM 752 C CA . ALA A 1 105 ? 5.195 -1.152 18.815 1.00 89.06 105 ALA A CA 1
ATOM 753 C C . ALA A 1 105 ? 6.443 -2.044 18.917 1.00 89.06 105 ALA A C 1
ATOM 755 O O . ALA A 1 105 ? 7.549 -1.549 19.135 1.00 89.06 105 ALA A O 1
ATOM 756 N N . HIS A 1 106 ? 6.270 -3.355 18.730 1.00 92.75 106 HIS A N 1
ATOM 757 C CA . HIS A 1 106 ? 7.359 -4.331 18.653 1.00 92.75 106 HIS A CA 1
ATOM 758 C C . HIS A 1 106 ? 7.004 -5.446 17.662 1.00 92.75 106 HIS A C 1
ATOM 760 O O . HIS A 1 106 ? 5.878 -5.939 17.667 1.00 92.75 106 HIS A O 1
ATOM 766 N N . CYS A 1 107 ? 7.970 -5.858 16.838 1.00 92.88 107 CYS A N 1
ATOM 767 C CA . CYS A 1 107 ? 7.783 -6.888 15.804 1.00 92.88 107 CYS A CA 1
ATOM 768 C C . CYS A 1 107 ? 8.262 -8.283 16.225 1.00 92.88 107 CYS A C 1
ATOM 770 O O . CYS A 1 107 ? 8.155 -9.233 15.455 1.00 92.88 107 CYS A O 1
ATOM 772 N N . ASP A 1 108 ? 8.787 -8.420 17.441 1.00 87.44 108 ASP A N 1
ATOM 773 C CA . ASP A 1 108 ? 9.206 -9.703 17.997 1.00 87.44 108 ASP A CA 1
ATOM 774 C C . ASP A 1 108 ? 7.973 -10.412 18.576 1.00 87.44 108 ASP A C 1
ATOM 776 O O . ASP A 1 108 ? 7.647 -10.295 19.759 1.00 87.44 108 ASP A O 1
ATOM 780 N N . LEU A 1 109 ? 7.227 -11.069 17.685 1.00 86.56 109 LEU A N 1
ATOM 781 C CA . LEU A 1 109 ? 5.958 -11.744 17.955 1.00 86.56 109 LEU A CA 1
ATOM 782 C C . LEU A 1 109 ? 5.947 -13.163 17.373 1.00 86.56 109 LEU A C 1
ATOM 784 O O . LEU A 1 109 ? 6.643 -13.482 16.412 1.00 86.56 109 LEU A O 1
ATOM 788 N N . THR A 1 110 ? 5.104 -14.027 17.939 1.00 86.56 110 THR A N 1
ATOM 789 C CA . THR A 1 110 ? 4.771 -15.321 17.323 1.00 86.56 110 THR A CA 1
ATOM 790 C C . THR A 1 110 ? 3.850 -15.115 16.112 1.00 86.56 110 THR A C 1
ATOM 792 O O . THR A 1 110 ? 3.182 -14.085 16.006 1.00 86.56 110 THR A O 1
ATOM 795 N N . GLN A 1 111 ? 3.752 -16.101 15.206 1.00 78.69 111 GLN A N 1
ATOM 796 C CA . GLN A 1 111 ? 2.951 -15.996 13.968 1.00 78.69 111 GLN A CA 1
ATOM 797 C C . GLN A 1 111 ? 1.505 -15.495 14.186 1.00 78.69 111 GLN A C 1
ATOM 799 O O . GLN A 1 111 ? 0.995 -14.725 13.370 1.00 78.69 111 GLN A O 1
ATOM 804 N N . GLY A 1 112 ? 0.856 -15.885 15.291 1.00 82.50 112 GLY A N 1
ATOM 805 C CA . GLY A 1 112 ? -0.493 -15.422 15.646 1.00 82.50 112 GLY A CA 1
ATOM 806 C C . GLY A 1 112 ? -0.554 -13.993 16.207 1.00 82.50 112 GLY A C 1
ATOM 807 O O . GLY A 1 112 ? -1.578 -13.32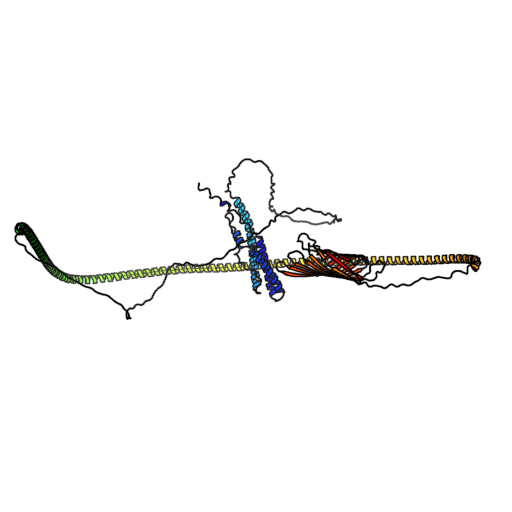3 16.065 1.00 82.50 112 GLY A O 1
ATOM 808 N N . GLY A 1 113 ? 0.537 -13.506 16.807 1.00 92.50 113 GLY A N 1
ATOM 809 C CA . GLY A 1 113 ? 0.630 -12.168 17.390 1.00 92.50 113 GLY A CA 1
ATOM 810 C C . GLY A 1 113 ? 0.585 -11.058 16.341 1.00 92.50 113 GLY A C 1
ATOM 811 O O . GLY A 1 113 ? -0.153 -10.091 16.520 1.00 92.50 113 GLY A O 1
ATOM 812 N N . PHE A 1 114 ? 1.297 -11.219 15.219 1.00 93.69 114 PHE A N 1
ATOM 813 C CA . PHE A 1 114 ? 1.355 -10.218 14.143 1.00 93.69 114 PHE A CA 1
ATOM 814 C C . PHE A 1 114 ? -0.035 -9.781 13.660 1.00 93.69 114 PHE A C 1
ATOM 816 O O . PHE A 1 114 ? -0.343 -8.592 13.630 1.00 93.69 114 PHE A O 1
ATOM 823 N N . ALA A 1 115 ? -0.914 -10.740 13.354 1.00 92.50 115 ALA A N 1
ATOM 824 C CA . ALA A 1 115 ? -2.266 -10.449 12.880 1.00 92.50 115 ALA A CA 1
ATOM 825 C C . ALA A 1 115 ? -3.164 -9.809 13.959 1.00 92.50 115 ALA A C 1
ATOM 827 O O . ALA A 1 115 ? -4.105 -9.089 13.627 1.00 92.50 115 ALA A O 1
ATOM 828 N N . ALA A 1 116 ? -2.899 -10.054 15.248 1.00 93.44 116 ALA A N 1
ATOM 829 C CA . ALA A 1 116 ? -3.602 -9.388 16.344 1.00 93.44 116 ALA A CA 1
ATOM 830 C C . ALA A 1 116 ? -3.129 -7.934 16.511 1.00 93.44 116 ALA A C 1
ATOM 832 O O . ALA A 1 116 ? -3.958 -7.022 16.535 1.00 93.44 116 ALA A O 1
ATOM 833 N N . GLN A 1 117 ? -1.812 -7.709 16.534 1.00 94.62 117 GLN A N 1
ATOM 834 C CA . GLN A 1 117 ? -1.220 -6.376 16.657 1.00 94.62 117 GLN A CA 1
ATOM 835 C C . GLN A 1 117 ? -1.536 -5.499 15.430 1.00 94.62 117 GLN A C 1
ATOM 837 O O . GLN A 1 117 ? -1.854 -4.326 15.595 1.00 94.62 117 GLN A O 1
ATOM 842 N N . ALA A 1 118 ? -1.573 -6.064 14.215 1.00 95.31 118 ALA A N 1
ATOM 843 C CA . ALA A 1 118 ? -1.992 -5.353 13.001 1.00 95.31 118 ALA A CA 1
ATOM 844 C C . ALA A 1 118 ? -3.440 -4.835 13.087 1.00 95.31 118 ALA A C 1
ATOM 846 O O . ALA A 1 118 ? -3.719 -3.691 12.720 1.00 95.31 118 ALA A O 1
ATOM 847 N N . ARG A 1 119 ? -4.367 -5.646 13.625 1.00 95.50 119 ARG A N 1
ATOM 848 C CA . ARG A 1 119 ? -5.751 -5.208 13.885 1.00 95.50 119 ARG A CA 1
ATOM 849 C C . ARG A 1 119 ? -5.800 -4.098 14.931 1.00 95.50 119 ARG A C 1
ATOM 851 O O . ARG A 1 119 ? -6.492 -3.109 14.708 1.00 95.50 119 ARG A O 1
ATOM 858 N N . GLN A 1 120 ? -5.043 -4.221 16.023 1.00 94.81 120 GLN A N 1
ATOM 859 C CA . GLN A 1 120 ? -4.956 -3.168 17.037 1.00 94.81 120 GLN A CA 1
ATOM 860 C C . GLN A 1 120 ? -4.399 -1.861 16.449 1.00 94.81 120 GLN A C 1
ATOM 862 O O . GLN A 1 120 ? -4.981 -0.803 16.667 1.00 94.81 120 GLN A O 1
ATOM 867 N N . ARG A 1 121 ? -3.350 -1.920 15.621 1.00 95.06 121 ARG A N 1
ATOM 868 C CA . ARG A 1 121 ? -2.783 -0.738 14.953 1.00 95.06 121 ARG A CA 1
ATOM 869 C C . ARG A 1 121 ? -3.768 -0.065 13.997 1.00 95.06 121 ARG A C 1
ATOM 871 O O . ARG A 1 121 ? -3.859 1.156 14.001 1.00 95.06 121 ARG A O 1
ATOM 878 N N . ARG A 1 122 ? -4.606 -0.817 13.269 1.00 96.31 122 ARG A N 1
ATOM 879 C CA . ARG A 1 122 ? -5.721 -0.216 12.501 1.00 96.31 122 ARG A CA 1
ATOM 880 C C . ARG A 1 122 ? -6.751 0.493 13.384 1.00 96.31 122 ARG A C 1
ATOM 882 O O . ARG A 1 122 ? -7.250 1.541 12.984 1.00 96.31 122 ARG A O 1
ATOM 889 N N . ILE A 1 123 ? -7.051 -0.042 14.570 1.00 94.38 123 ILE A N 1
ATOM 890 C CA . ILE A 1 123 ? -7.938 0.629 15.532 1.00 94.38 123 ILE A CA 1
ATOM 891 C C . ILE A 1 123 ? -7.298 1.948 15.986 1.00 94.38 123 ILE A C 1
ATOM 893 O O . ILE A 1 123 ? -7.933 2.987 15.830 1.00 94.38 123 ILE A O 1
ATOM 897 N N . HIS A 1 124 ? -6.030 1.939 16.415 1.00 93.25 124 HIS A N 1
ATOM 898 C CA . HIS A 1 124 ? -5.302 3.152 16.824 1.00 93.25 124 HIS A CA 1
ATOM 899 C C . HIS A 1 124 ? -5.245 4.197 15.691 1.00 93.25 124 HIS A C 1
ATOM 901 O O . HIS A 1 124 ? -5.623 5.345 15.906 1.00 93.25 124 HIS A O 1
ATOM 907 N N . ALA A 1 125 ? -4.927 3.796 14.452 1.00 94.56 125 ALA A N 1
ATOM 908 C CA . ALA A 1 125 ? -4.972 4.681 13.282 1.00 94.56 125 ALA A CA 1
ATOM 909 C C . ALA A 1 125 ? -6.358 5.320 13.063 1.00 94.56 125 ALA A C 1
ATOM 911 O O . ALA A 1 125 ? -6.461 6.501 12.720 1.00 94.56 125 ALA A O 1
ATOM 912 N N . SER A 1 126 ? -7.438 4.556 13.272 1.00 95.44 126 SER A N 1
ATOM 913 C CA . SER A 1 126 ? -8.807 5.074 13.171 1.00 95.44 126 SER A CA 1
ATOM 914 C C . SER A 1 126 ? -9.155 6.038 14.313 1.00 95.44 126 SER A C 1
ATOM 916 O O . SER A 1 126 ? -9.765 7.078 14.060 1.00 95.44 126 SER A O 1
ATOM 918 N N . THR A 1 127 ? -8.692 5.761 15.537 1.00 93.62 127 THR A N 1
ATOM 919 C CA . THR A 1 127 ? -8.828 6.648 16.700 1.00 93.62 127 THR A CA 1
ATOM 920 C C . THR A 1 127 ? -8.078 7.959 16.476 1.00 93.62 127 THR A C 1
ATOM 922 O O . THR A 1 127 ? -8.684 9.019 16.589 1.00 93.62 127 THR A O 1
ATOM 925 N N . HIS A 1 128 ? -6.810 7.912 16.056 1.00 93.94 128 HIS A N 1
ATOM 926 C CA . HIS A 1 128 ? -6.008 9.097 15.738 1.00 93.94 128 HIS A CA 1
ATOM 927 C C . HIS A 1 128 ? -6.662 9.971 14.647 1.00 93.94 128 HIS A C 1
ATOM 929 O O . HIS A 1 128 ? -6.694 11.196 14.777 1.00 93.94 128 HIS A O 1
ATOM 935 N N . ARG A 1 129 ? -7.279 9.369 13.615 1.00 95.44 129 ARG A N 1
ATOM 936 C CA . ARG A 1 129 ? -8.068 10.111 12.607 1.00 95.44 129 ARG A CA 1
ATOM 937 C C . ARG A 1 129 ? -9.342 10.744 13.169 1.00 95.44 129 ARG A C 1
ATOM 939 O O . ARG A 1 129 ? -9.679 11.852 12.757 1.00 95.44 129 ARG A O 1
ATOM 946 N N . GLN A 1 130 ? -10.030 10.087 14.103 1.00 95.00 130 GLN A N 1
ATOM 947 C CA . GLN A 1 130 ? -11.182 10.674 14.796 1.00 95.00 130 GLN A CA 1
ATOM 948 C C . GLN A 1 130 ? -10.756 11.842 15.695 1.00 95.00 130 GLN A C 1
ATOM 950 O O . GLN A 1 130 ? -11.357 12.908 15.607 1.00 95.00 130 GLN A O 1
ATOM 955 N N . VAL A 1 131 ? -9.674 11.707 16.473 1.00 92.12 131 VAL A N 1
ATOM 956 C CA . VAL A 1 131 ? -9.162 12.813 17.307 1.00 92.12 131 VAL A CA 1
ATOM 957 C C . VAL A 1 131 ? -8.704 13.993 16.443 1.00 92.12 131 VAL A C 1
ATOM 959 O O . VAL A 1 131 ? -8.944 15.142 16.801 1.00 92.12 131 VAL A O 1
ATOM 962 N N . HIS A 1 132 ? -8.128 13.733 15.265 1.00 94.69 132 HIS A N 1
ATOM 963 C CA . HIS A 1 132 ? -7.762 14.777 14.305 1.00 94.69 132 HIS A CA 1
ATOM 964 C C . HIS A 1 132 ? -8.997 15.513 13.762 1.00 94.69 132 HIS A C 1
ATOM 966 O O . HIS A 1 132 ? -9.009 16.742 13.709 1.00 94.69 132 HIS A O 1
ATOM 972 N N . ALA A 1 133 ? -10.059 14.783 13.406 1.00 95.38 133 ALA A N 1
ATOM 973 C CA . ALA A 1 133 ? -11.321 15.387 12.985 1.00 95.38 133 ALA A CA 1
ATOM 974 C C . ALA A 1 133 ? -11.942 16.241 14.107 1.00 95.38 133 ALA A C 1
ATOM 976 O O . ALA A 1 133 ? -12.321 17.384 13.854 1.00 95.38 133 ALA A O 1
ATOM 977 N N . GLU A 1 134 ? -11.971 15.743 15.348 1.00 94.94 134 GLU A N 1
ATOM 978 C CA . GLU A 1 134 ? -12.435 16.511 16.510 1.00 94.94 134 GLU A CA 1
ATOM 979 C C . GLU A 1 134 ? -11.588 17.758 16.775 1.00 94.94 134 GLU A C 1
ATOM 981 O O . GLU A 1 134 ? -12.148 18.817 17.045 1.00 94.94 134 GLU A O 1
ATOM 986 N N . ALA A 1 135 ? -10.263 17.685 16.625 1.00 93.38 135 ALA A N 1
ATOM 987 C CA . ALA A 1 135 ? -9.387 18.846 16.764 1.00 93.38 135 ALA A CA 1
ATOM 988 C C . ALA A 1 135 ? -9.695 19.938 15.725 1.00 93.38 135 ALA A C 1
ATOM 990 O O . ALA A 1 135 ? -9.698 21.124 16.060 1.00 93.38 135 ALA A O 1
ATOM 991 N N . LEU A 1 136 ? -10.041 19.560 14.488 1.00 94.75 136 LEU A N 1
ATOM 992 C CA . LEU A 1 136 ? -10.502 20.505 13.466 1.00 94.75 136 LEU A CA 1
ATOM 993 C C . LEU A 1 136 ? -11.897 21.080 13.784 1.00 94.75 136 LEU A C 1
ATOM 995 O O . LEU A 1 136 ? -12.106 22.282 13.602 1.00 94.75 136 LEU A O 1
ATOM 999 N N . ARG A 1 137 ? -12.840 20.276 14.306 1.00 95.69 137 ARG A N 1
ATOM 1000 C CA . ARG A 1 137 ? -14.149 20.780 14.780 1.00 95.69 137 ARG A CA 1
ATOM 1001 C C . ARG A 1 137 ? -13.982 21.764 15.946 1.00 95.69 137 ARG A C 1
ATOM 1003 O O . ARG A 1 137 ? -14.584 22.835 15.943 1.00 95.69 137 ARG A O 1
ATOM 1010 N N . TRP A 1 138 ? -13.124 21.444 16.912 1.00 94.69 138 TRP A N 1
ATOM 1011 C CA . TRP A 1 138 ? -12.798 22.304 18.051 1.00 94.69 138 TRP A CA 1
ATOM 1012 C C . TRP A 1 138 ? -12.103 23.601 17.613 1.00 94.69 138 TRP A C 1
ATOM 1014 O O . TRP A 1 138 ? -12.415 24.673 18.132 1.00 94.69 138 TRP A O 1
ATOM 1024 N N . ALA A 1 139 ? -11.221 23.551 16.609 1.00 93.06 139 ALA A N 1
ATOM 1025 C CA . ALA A 1 139 ? -10.565 24.738 16.058 1.00 93.06 139 ALA A CA 1
ATOM 1026 C C . ALA A 1 139 ? -11.557 25.713 15.390 1.00 93.06 139 ALA A C 1
ATOM 1028 O O . ALA A 1 139 ? -11.423 26.927 15.550 1.00 93.06 139 ALA A O 1
ATOM 1029 N N . THR A 1 140 ? -12.584 25.221 14.685 1.00 93.94 140 THR A N 1
ATOM 1030 C CA . THR A 1 140 ? -13.629 26.101 14.121 1.00 93.94 140 THR A CA 1
ATOM 1031 C C . THR A 1 140 ? -14.601 26.599 15.195 1.00 93.94 140 THR A C 1
ATOM 1033 O O . THR A 1 140 ? -14.979 27.773 15.191 1.00 93.94 140 THR A O 1
ATOM 1036 N N . TRP A 1 141 ? -14.952 25.755 16.172 1.00 95.00 141 TRP A N 1
ATOM 1037 C CA . TRP A 1 141 ? -15.796 26.142 17.305 1.00 95.00 141 TRP A CA 1
ATOM 1038 C C . TRP A 1 141 ? -15.142 27.209 18.198 1.00 95.00 141 TRP A C 1
ATOM 1040 O O . TRP A 1 141 ? -15.801 28.195 18.538 1.00 95.00 141 TRP A O 1
ATOM 1050 N N . THR A 1 142 ? -13.851 27.075 18.528 1.00 92.25 142 THR A N 1
ATOM 1051 C CA . THR A 1 142 ? -13.125 28.043 19.375 1.00 92.25 142 THR A CA 1
ATOM 1052 C C . THR A 1 142 ? -13.030 29.420 18.728 1.00 92.25 142 THR A C 1
ATOM 1054 O O . THR A 1 142 ? -13.244 30.415 19.416 1.00 92.25 142 THR A O 1
ATOM 1057 N N . GLN A 1 143 ? -12.810 29.512 17.411 1.00 91.25 143 GLN A N 1
ATOM 1058 C CA . GLN A 1 143 ? -12.871 30.790 16.684 1.00 91.25 143 GLN A CA 1
ATOM 1059 C C . GLN A 1 143 ? -14.245 31.467 16.845 1.00 91.25 143 GLN A C 1
ATOM 1061 O O . GLN A 1 143 ? -14.323 32.665 17.130 1.00 91.25 143 GLN A O 1
ATOM 1066 N N . GLY A 1 144 ? -15.334 30.695 16.753 1.00 92.38 144 GLY A N 1
ATOM 1067 C CA . GLY A 1 144 ? -16.689 31.186 17.017 1.00 92.38 144 GLY A CA 1
ATOM 1068 C C . GLY A 1 144 ? -16.919 31.600 18.478 1.00 92.38 144 GLY A C 1
ATOM 1069 O O . GLY A 1 144 ? -17.548 32.628 18.731 1.00 92.38 144 GLY A O 1
ATOM 1070 N N . ALA A 1 145 ? -16.404 30.833 19.442 1.00 89.38 145 ALA A N 1
ATOM 1071 C CA . ALA A 1 145 ? -16.497 31.145 20.871 1.00 89.38 145 ALA A CA 1
ATOM 1072 C C . ALA A 1 145 ? -15.729 32.430 21.228 1.00 89.38 145 ALA A C 1
ATOM 1074 O O . ALA A 1 145 ? -16.235 33.268 21.972 1.00 89.38 145 ALA A O 1
ATOM 1075 N N . LEU A 1 146 ? -14.554 32.650 20.632 1.00 88.62 146 LEU A N 1
ATOM 1076 C CA . LEU A 1 146 ? -13.755 33.868 20.801 1.00 88.62 146 LEU A CA 1
ATOM 1077 C C . LEU A 1 146 ? -14.448 35.100 20.213 1.00 88.62 146 LEU A C 1
ATOM 1079 O O . LEU A 1 146 ? -14.482 36.145 20.863 1.00 88.62 146 LEU A O 1
ATOM 1083 N N . ALA A 1 147 ? -15.077 34.968 19.041 1.00 89.00 147 ALA A N 1
ATOM 1084 C CA . ALA A 1 147 ? -15.919 36.023 18.481 1.00 89.00 147 ALA A CA 1
ATOM 1085 C C . ALA A 1 147 ? -17.085 36.388 19.425 1.00 89.00 147 ALA A C 1
ATOM 1087 O O . ALA A 1 147 ? -17.348 37.573 19.634 1.00 89.00 147 ALA A O 1
ATOM 1088 N N . ARG A 1 148 ? -17.728 35.402 20.076 1.00 89.19 148 ARG A N 1
ATOM 1089 C CA . ARG A 1 148 ? -18.747 35.649 21.121 1.00 89.19 148 ARG A CA 1
ATOM 1090 C C . ARG A 1 148 ? -18.159 36.288 22.389 1.00 89.19 148 ARG A C 1
ATOM 1092 O O . ARG A 1 148 ? -18.776 37.200 22.938 1.00 89.19 148 ARG A O 1
ATOM 1099 N N . CYS A 1 149 ? -16.968 35.866 22.825 1.00 86.31 149 CYS A N 1
ATOM 1100 C CA . CYS A 1 149 ? -16.218 36.468 23.939 1.00 86.31 149 CYS A CA 1
ATOM 1101 C C . CYS A 1 149 ? -15.988 37.971 23.694 1.00 86.31 149 CYS A C 1
ATOM 1103 O O . CYS A 1 149 ? -16.320 38.791 24.547 1.00 86.31 149 CYS A O 1
ATOM 1105 N N . GLY A 1 150 ? -15.495 38.337 22.504 1.00 81.38 150 GLY A N 1
ATOM 1106 C CA . GLY A 1 150 ? -15.222 39.727 22.122 1.00 81.38 150 GLY A CA 1
ATOM 1107 C C . GLY A 1 150 ? -16.466 40.590 21.873 1.00 81.38 150 GLY A C 1
ATOM 1108 O O . GLY A 1 150 ? -16.403 41.804 22.044 1.00 81.38 150 GLY A O 1
ATOM 1109 N N . GLN A 1 151 ? -17.604 39.993 21.502 1.00 82.00 151 GLN A N 1
ATOM 1110 C CA . GLN A 1 151 ? -18.854 40.724 21.246 1.00 82.00 151 GLN A CA 1
ATOM 1111 C C . GLN A 1 151 ? -19.715 40.983 22.495 1.00 82.00 151 GLN A C 1
ATOM 1113 O O . GLN A 1 151 ? -20.688 41.728 22.396 1.00 82.00 151 GLN A O 1
ATOM 1118 N N . ARG A 1 152 ? -19.406 40.399 23.665 1.00 76.75 152 ARG A N 1
ATOM 1119 C CA . ARG A 1 152 ? -20.226 40.549 24.886 1.00 76.75 152 ARG A CA 1
ATOM 1120 C C . ARG A 1 152 ? -20.279 42.025 25.349 1.00 76.75 152 ARG A C 1
ATOM 1122 O O . ARG A 1 152 ? -19.271 42.540 25.840 1.00 76.75 152 ARG A O 1
ATOM 1129 N N . PRO A 1 153 ? -21.439 42.716 25.279 1.00 59.03 153 PRO A N 1
ATOM 1130 C CA . PRO A 1 153 ? -21.526 44.154 25.538 1.00 59.03 153 PRO A CA 1
ATOM 1131 C C . PRO A 1 153 ? -21.599 44.448 27.046 1.00 59.03 153 PRO A C 1
ATOM 1133 O O . PRO A 1 153 ? -22.647 44.792 27.587 1.00 59.03 153 PRO A O 1
ATOM 1136 N N . GLY A 1 154 ? -20.472 44.278 27.741 1.00 60.78 154 GLY A N 1
ATOM 1137 C CA . GLY A 1 154 ? -20.336 44.548 29.181 1.00 60.78 154 GLY A CA 1
ATOM 1138 C C . GLY A 1 154 ? -19.009 45.192 29.597 1.00 60.78 154 GLY A C 1
ATOM 1139 O O . GLY A 1 154 ? -18.875 45.630 30.737 1.00 60.78 154 GLY A O 1
ATOM 1140 N N . GLY A 1 155 ? -18.033 45.275 28.688 1.00 47.03 155 GLY A N 1
ATOM 1141 C CA . GLY A 1 155 ? -16.737 45.917 28.913 1.00 47.03 155 GLY A CA 1
ATOM 1142 C C . GLY A 1 155 ? -16.703 47.348 28.384 1.00 47.03 155 GLY A C 1
ATOM 1143 O O . GLY A 1 155 ? -16.063 47.607 27.370 1.00 47.03 155 GLY A O 1
ATOM 1144 N N . ALA A 1 156 ? -17.369 48.284 29.065 1.00 43.88 156 ALA A N 1
ATOM 1145 C CA . ALA A 1 156 ? -17.208 49.711 28.784 1.00 43.88 156 ALA A CA 1
ATOM 1146 C C . ALA A 1 156 ? -15.816 50.181 29.247 1.00 43.88 156 ALA A C 1
ATOM 1148 O O . ALA A 1 156 ? -15.654 50.713 30.346 1.00 43.88 156 ALA A O 1
ATOM 1149 N N . VAL A 1 157 ? -14.794 49.948 28.418 1.00 44.78 157 VAL A N 1
ATOM 1150 C CA . VAL A 1 157 ? -13.447 50.486 28.635 1.00 44.78 157 VAL A CA 1
ATOM 1151 C C . VAL A 1 157 ? -13.537 52.006 28.552 1.00 44.78 157 VAL A C 1
ATOM 1153 O O . VAL A 1 157 ? -13.746 52.573 27.480 1.00 44.78 157 VAL A O 1
ATOM 1156 N N . VAL A 1 158 ? -13.396 52.671 29.699 1.00 41.62 158 VAL A N 1
ATOM 1157 C CA . VAL A 1 158 ? -13.353 54.132 29.776 1.00 41.62 158 VAL A CA 1
ATOM 1158 C C . VAL A 1 158 ? -12.003 54.600 29.237 1.00 41.62 158 VAL A C 1
ATOM 1160 O O . VAL A 1 158 ? -11.052 54.815 29.987 1.00 41.62 158 VAL A O 1
ATOM 1163 N N . SER A 1 159 ? -11.923 54.754 27.916 1.00 39.22 159 SER A N 1
ATOM 1164 C CA . SER A 1 159 ? -10.838 55.474 27.253 1.00 39.22 159 SER A CA 1
ATOM 1165 C C . SER A 1 159 ? -10.881 56.938 27.683 1.00 39.22 159 SER A C 1
ATOM 1167 O O . SER A 1 159 ? -11.592 57.755 27.098 1.00 39.22 159 SER A O 1
ATOM 1169 N N . ALA A 1 160 ? -10.134 57.267 28.737 1.00 36.53 160 ALA A N 1
ATOM 1170 C CA . ALA A 1 160 ? -9.939 58.637 29.185 1.00 36.53 160 ALA A CA 1
ATOM 1171 C C . ALA A 1 160 ? -9.251 59.445 28.071 1.00 36.53 160 ALA A C 1
ATOM 1173 O O . ALA A 1 160 ? -8.072 59.248 27.779 1.00 36.53 160 ALA A O 1
ATOM 1174 N N . ALA A 1 161 ? -10.004 60.338 27.429 1.00 38.38 161 ALA A N 1
ATOM 1175 C CA . ALA A 1 161 ? -9.524 61.137 26.310 1.00 38.38 161 ALA A CA 1
ATOM 1176 C C . ALA A 1 161 ? -8.533 62.222 26.775 1.00 38.38 161 ALA A C 1
ATOM 1178 O O . ALA A 1 161 ? -8.926 63.327 27.147 1.00 38.38 161 ALA A O 1
ATOM 1179 N N . GLY A 1 162 ? -7.237 61.903 26.729 1.00 34.28 162 GLY A N 1
ATOM 1180 C CA . GLY A 1 162 ? -6.155 62.891 26.730 1.00 34.28 162 GLY A CA 1
ATOM 1181 C C . GLY A 1 162 ? -6.056 63.587 25.367 1.00 34.28 162 GLY A C 1
ATOM 1182 O O . GLY A 1 162 ? -6.210 62.953 24.326 1.00 34.28 162 GLY A O 1
ATOM 1183 N N . THR A 1 163 ? -5.851 64.902 25.361 1.00 43.97 163 THR A N 1
ATOM 1184 C CA . THR A 1 163 ? -6.050 65.753 24.176 1.00 43.97 163 THR A CA 1
ATOM 1185 C C . THR A 1 163 ? -4.841 65.886 23.243 1.00 43.97 163 THR A C 1
ATOM 1187 O O . THR A 1 163 ? -3.710 66.010 23.702 1.00 43.97 163 THR A O 1
ATOM 1190 N N . SER A 1 164 ? -5.149 66.114 21.957 1.00 41.06 164 SER A N 1
ATOM 1191 C CA . SER A 1 164 ? -4.314 66.722 20.895 1.00 41.06 164 SER A CA 1
ATOM 1192 C C . SER A 1 164 ? -3.198 65.878 20.240 1.00 41.06 164 SER A C 1
ATOM 1194 O O . SER A 1 164 ? -2.446 65.174 20.900 1.00 41.06 164 SER A O 1
ATOM 1196 N N . GLY A 1 165 ? -3.095 65.998 18.907 1.00 34.19 165 GLY A N 1
ATOM 1197 C CA . GLY A 1 165 ? -2.118 65.324 18.034 1.00 34.19 165 GLY A CA 1
ATOM 1198 C C . GLY A 1 165 ? -2.720 65.065 16.644 1.00 34.19 165 GLY A C 1
ATOM 1199 O O . GLY A 1 165 ? -3.707 64.345 16.539 1.00 34.19 165 GLY A O 1
ATOM 1200 N N . ALA A 1 166 ? -2.205 65.703 15.587 1.00 38.75 166 ALA A N 1
ATOM 1201 C CA . ALA A 1 166 ? -2.875 65.780 14.278 1.00 38.75 166 ALA A CA 1
ATOM 1202 C C . ALA A 1 166 ? -2.339 64.801 13.209 1.00 38.75 166 ALA A C 1
ATOM 1204 O O . ALA A 1 166 ? -1.140 64.542 13.164 1.00 38.75 166 ALA A O 1
ATOM 1205 N N . ALA A 1 167 ? -3.227 64.424 12.270 1.00 37.25 167 ALA A N 1
ATOM 1206 C CA . ALA A 1 167 ? -2.959 63.738 10.988 1.00 37.25 167 ALA A CA 1
ATOM 1207 C C . ALA A 1 167 ? -2.397 62.289 11.093 1.00 37.25 167 ALA A C 1
ATOM 1209 O O . ALA A 1 167 ? -1.983 61.858 12.160 1.00 37.25 167 ALA A O 1
ATOM 1210 N N . VAL A 1 168 ? -2.413 61.427 10.062 1.00 34.97 168 VAL A N 1
ATOM 1211 C CA . VAL A 1 168 ? -2.755 61.539 8.620 1.00 34.97 168 VAL A CA 1
ATOM 1212 C C . VAL A 1 168 ? -3.759 60.427 8.235 1.00 34.97 168 VAL A C 1
ATOM 1214 O O . VAL A 1 168 ? -3.801 59.388 8.886 1.00 34.97 168 VAL A O 1
ATOM 1217 N N . ALA A 1 169 ? -4.556 60.613 7.175 1.00 35.50 169 ALA A N 1
ATOM 1218 C CA . ALA A 1 169 ? -5.511 59.610 6.681 1.00 35.50 169 ALA A CA 1
ATOM 1219 C C . ALA A 1 169 ? -4.968 58.757 5.513 1.00 35.50 169 ALA A C 1
ATOM 1221 O O . ALA A 1 169 ? -4.349 59.290 4.594 1.00 35.50 169 ALA A O 1
ATOM 1222 N N . VAL A 1 170 ? -5.304 57.460 5.499 1.00 35.00 170 VAL A N 1
ATOM 1223 C CA . VAL A 1 170 ? -5.232 56.562 4.326 1.00 35.00 170 VAL A CA 1
ATOM 1224 C C . VAL A 1 170 ? -6.470 55.645 4.345 1.00 35.00 170 VAL A C 1
ATOM 1226 O O . VAL A 1 170 ? -6.734 55.042 5.385 1.00 35.00 170 VAL A O 1
ATOM 1229 N N . PRO A 1 171 ? -7.256 55.532 3.255 1.00 49.44 171 PRO A N 1
ATOM 1230 C CA . PRO A 1 171 ? -8.459 54.698 3.226 1.00 49.44 171 PRO A CA 1
ATOM 1231 C C . PRO A 1 171 ? -8.161 53.240 2.837 1.00 49.44 171 PRO A C 1
ATOM 1233 O O . PRO A 1 171 ? -7.387 52.979 1.917 1.00 49.44 171 PRO A O 1
ATOM 1236 N N . ALA A 1 172 ? -8.844 52.290 3.479 1.00 31.83 172 ALA A N 1
ATOM 1237 C CA . ALA A 1 172 ? -8.889 50.891 3.050 1.00 31.83 172 ALA A CA 1
ATOM 1238 C C . ALA A 1 172 ? -10.119 50.640 2.159 1.00 31.83 172 ALA A C 1
ATOM 1240 O O . ALA A 1 172 ? -11.226 51.066 2.488 1.00 31.83 172 ALA A O 1
ATOM 1241 N N . VAL A 1 173 ? -9.935 49.937 1.038 1.00 34.59 173 VAL A N 1
ATOM 1242 C CA . VAL A 1 173 ? -11.023 49.582 0.111 1.00 34.59 173 VAL A CA 1
ATOM 1243 C C . VAL A 1 173 ? -11.682 48.279 0.560 1.00 34.59 173 VAL A C 1
ATOM 1245 O O . VAL A 1 173 ? -11.019 47.250 0.661 1.00 34.59 173 VAL A O 1
ATOM 1248 N N . ALA A 1 174 ? -12.996 48.307 0.782 1.00 32.47 174 ALA A N 1
ATOM 1249 C CA . ALA A 1 174 ? -13.791 47.106 1.012 1.00 32.47 174 ALA A CA 1
ATOM 1250 C C . ALA A 1 174 ? -14.225 46.473 -0.322 1.00 32.47 174 ALA A C 1
ATOM 1252 O O . ALA A 1 174 ? -14.749 47.162 -1.197 1.00 32.47 174 ALA A O 1
ATOM 1253 N N . GLN A 1 175 ? -14.065 45.154 -0.455 1.00 34.31 175 GLN A N 1
ATOM 1254 C CA . GLN A 1 175 ? -14.676 44.367 -1.528 1.00 34.31 175 GLN A CA 1
ATOM 1255 C C . GLN A 1 175 ? -15.721 43.419 -0.936 1.00 34.31 175 GLN A C 1
ATOM 1257 O O . GLN A 1 175 ? -15.391 42.496 -0.195 1.00 34.31 175 GLN A O 1
ATOM 1262 N N . HIS A 1 176 ? -16.990 43.637 -1.285 1.00 35.09 176 HIS A N 1
ATOM 1263 C CA . HIS A 1 176 ? -18.030 42.628 -1.106 1.00 35.09 176 HIS A CA 1
ATOM 1264 C C . HIS A 1 176 ? -17.953 41.610 -2.248 1.00 35.09 176 HIS A C 1
ATOM 1266 O O . HIS A 1 176 ? -17.940 41.992 -3.416 1.00 35.09 176 HIS A O 1
ATOM 1272 N N . VAL A 1 177 ? -18.000 40.321 -1.912 1.00 36.09 177 VAL A N 1
ATOM 1273 C CA . VAL A 1 177 ? -18.326 39.242 -2.853 1.00 36.09 177 VAL A CA 1
ATOM 1274 C C . VAL A 1 177 ? -19.603 38.576 -2.350 1.00 36.09 177 VAL A C 1
ATOM 1276 O O . VAL A 1 177 ? -19.682 38.182 -1.188 1.00 36.09 177 VAL A O 1
ATOM 1279 N N . ALA A 1 178 ? -20.624 38.512 -3.203 1.00 34.22 178 ALA A N 1
ATOM 1280 C CA . ALA A 1 178 ? -21.933 37.958 -2.867 1.00 34.22 178 ALA A CA 1
ATOM 1281 C C . ALA A 1 178 ? -22.020 36.458 -3.197 1.00 34.22 178 ALA A C 1
ATOM 1283 O O . ALA A 1 178 ? -21.356 35.972 -4.112 1.00 34.22 178 ALA A O 1
ATOM 1284 N N . ALA A 1 179 ? -22.874 35.733 -2.471 1.00 34.91 179 ALA A N 1
ATOM 1285 C CA . ALA A 1 179 ? -23.166 34.328 -2.746 1.00 34.91 179 ALA A CA 1
ATOM 1286 C C . ALA A 1 179 ? -24.196 34.172 -3.889 1.00 34.91 179 ALA A C 1
ATOM 1288 O O . ALA A 1 179 ? -25.128 34.976 -3.974 1.00 34.91 179 ALA A O 1
ATOM 1289 N N . PRO A 1 180 ? -24.086 33.135 -4.741 1.00 50.97 180 PRO A N 1
ATOM 1290 C CA . PRO A 1 180 ? -25.084 32.832 -5.763 1.00 50.97 180 PRO A CA 1
ATOM 1291 C C . PRO A 1 180 ? -26.264 32.025 -5.194 1.00 50.97 180 PRO A C 1
ATOM 1293 O O . PRO A 1 180 ? -26.087 31.117 -4.384 1.00 50.97 180 PRO A O 1
ATOM 1296 N N . THR A 1 181 ? -27.476 32.316 -5.669 1.00 38.22 181 THR A N 1
ATOM 1297 C CA . THR A 1 181 ? -28.694 31.522 -5.415 1.00 38.22 181 THR A CA 1
ATOM 1298 C C . THR A 1 181 ? -29.102 30.811 -6.713 1.00 38.22 181 THR A C 1
ATOM 1300 O O . THR A 1 181 ? -29.046 31.448 -7.767 1.00 38.22 181 THR A O 1
ATOM 1303 N N . PRO A 1 182 ? -29.487 29.521 -6.701 1.00 50.09 182 PRO A N 1
ATOM 1304 C CA . PRO A 1 182 ? -29.820 28.801 -7.929 1.00 50.09 182 PRO A CA 1
ATOM 1305 C C . PRO A 1 182 ? -31.199 29.191 -8.481 1.00 50.09 182 PRO A C 1
ATOM 1307 O O . PRO A 1 182 ? -32.164 29.335 -7.732 1.00 50.09 182 PRO A O 1
ATOM 1310 N N . ALA A 1 183 ? -31.298 29.275 -9.808 1.00 37.38 183 ALA A N 1
ATOM 1311 C CA . ALA A 1 183 ? -32.553 29.346 -10.554 1.00 37.38 183 ALA A CA 1
ATOM 1312 C C . ALA A 1 183 ? -32.682 28.110 -11.459 1.00 37.38 183 ALA A C 1
ATOM 1314 O O . ALA A 1 183 ? -31.677 27.551 -11.899 1.00 37.38 183 ALA A O 1
ATOM 1315 N N . ALA A 1 184 ? -33.913 27.672 -11.723 1.00 37.66 184 ALA A N 1
ATOM 1316 C CA . ALA A 1 184 ? -34.209 26.429 -12.433 1.00 37.66 184 ALA A CA 1
ATOM 1317 C C . ALA A 1 184 ? -35.084 26.657 -13.681 1.00 37.66 184 ALA A C 1
ATOM 1319 O O . ALA A 1 184 ? -35.618 27.746 -13.875 1.00 37.66 184 ALA A O 1
ATOM 1320 N N . ALA A 1 185 ? -35.294 25.557 -14.418 1.00 34.44 185 ALA A N 1
ATOM 1321 C CA . ALA A 1 185 ? -36.338 25.288 -15.420 1.00 34.44 185 ALA A CA 1
ATOM 1322 C C . ALA A 1 185 ? -35.969 25.346 -16.925 1.00 34.44 185 ALA A C 1
ATOM 1324 O O . ALA A 1 185 ? -35.774 26.401 -17.511 1.00 34.44 185 ALA A O 1
ATOM 1325 N N . VAL A 1 186 ? -36.026 24.149 -17.532 1.00 37.50 186 VAL A N 1
ATOM 1326 C CA . VAL A 1 186 ? -36.758 23.803 -18.773 1.00 37.50 186 VAL A CA 1
ATOM 1327 C C . VAL A 1 186 ? -36.481 24.609 -20.056 1.00 37.50 186 VAL A C 1
ATOM 1329 O O . VAL A 1 186 ? -37.020 25.695 -20.228 1.00 37.50 186 VAL A O 1
ATOM 1332 N N . ALA A 1 187 ? -35.851 23.957 -21.049 1.00 34.75 187 ALA A N 1
ATOM 1333 C CA . ALA A 1 187 ? -36.482 23.683 -22.358 1.00 34.75 187 ALA A CA 1
ATOM 1334 C C . ALA A 1 187 ? -35.636 22.767 -23.276 1.00 34.75 187 ALA A C 1
ATOM 1336 O O . ALA A 1 187 ? -34.415 22.862 -23.339 1.00 34.75 187 ALA A O 1
ATOM 1337 N N . ALA A 1 188 ? -36.334 21.931 -24.044 1.00 35.16 188 ALA A N 1
ATOM 1338 C CA . ALA A 1 188 ? -35.916 21.243 -25.274 1.00 35.16 188 ALA A CA 1
ATOM 1339 C C . ALA A 1 188 ? -37.174 21.187 -26.190 1.00 35.16 188 ALA A C 1
ATOM 1341 O O . ALA A 1 188 ? -38.250 21.525 -25.682 1.00 35.16 188 ALA A O 1
ATOM 1342 N N . PRO A 1 189 ? -37.141 20.742 -27.470 1.00 53.34 189 PRO A N 1
ATOM 1343 C CA . PRO A 1 189 ? -36.027 20.179 -28.252 1.00 53.34 189 PRO A CA 1
ATOM 1344 C C . PRO A 1 189 ? -35.887 20.779 -29.683 1.00 53.34 189 PRO A C 1
ATOM 1346 O O . PRO A 1 189 ? -36.662 21.646 -30.076 1.00 53.34 189 PRO A O 1
ATOM 1349 N N . GLY A 1 190 ? -34.999 20.215 -30.520 1.00 31.50 190 GLY A N 1
ATOM 1350 C CA . GLY A 1 190 ? -35.295 20.068 -31.960 1.00 31.50 190 GLY A CA 1
ATOM 1351 C C . GLY A 1 190 ? -34.174 20.320 -32.986 1.00 31.50 190 GLY A C 1
ATOM 1352 O O . GLY A 1 190 ? -33.390 21.246 -32.849 1.00 31.50 190 GLY A O 1
ATOM 1353 N N . ALA A 1 191 ? -34.223 19.520 -34.061 1.00 34.34 191 ALA A N 1
ATOM 1354 C CA . ALA A 1 191 ? -33.660 19.722 -35.409 1.00 34.34 191 ALA A CA 1
ATOM 1355 C C . ALA A 1 191 ? -32.124 19.813 -35.636 1.00 34.34 191 ALA A C 1
ATOM 1357 O O . ALA A 1 191 ? -31.442 20.756 -35.254 1.00 34.34 191 ALA A O 1
ATOM 1358 N N . ALA A 1 192 ? -31.635 18.864 -36.441 1.00 39.53 192 ALA A N 1
ATOM 1359 C CA . ALA A 1 192 ? -30.496 18.990 -37.369 1.00 39.53 192 ALA A CA 1
ATOM 1360 C C . ALA A 1 192 ? -31.069 19.041 -38.822 1.00 39.53 192 ALA A C 1
ATOM 1362 O O . ALA A 1 192 ? -32.300 19.008 -38.935 1.00 39.53 192 ALA A O 1
ATOM 1363 N N . PRO A 1 193 ? -30.296 19.028 -39.941 1.00 53.66 193 PRO A N 1
ATOM 1364 C CA . PRO A 1 193 ? -28.829 19.050 -40.122 1.00 53.66 193 PRO A CA 1
ATOM 1365 C C . PRO A 1 193 ? -28.329 20.058 -41.204 1.00 53.66 193 PRO A C 1
ATOM 1367 O O . PRO A 1 193 ? -29.146 20.732 -41.822 1.00 53.66 193 PRO A O 1
ATOM 1370 N N . ALA A 1 194 ? -27.008 20.096 -41.487 1.00 33.78 194 ALA A N 1
ATOM 1371 C CA . ALA A 1 194 ? -26.363 20.132 -42.835 1.00 33.78 194 ALA A CA 1
ATOM 1372 C C . ALA A 1 194 ? -24.960 20.807 -42.855 1.00 33.78 194 ALA A C 1
ATOM 1374 O O . ALA A 1 194 ? -24.690 21.658 -42.022 1.00 33.78 194 ALA A O 1
ATOM 1375 N N . ALA A 1 195 ? -24.132 20.431 -43.853 1.00 36.62 195 ALA A N 1
ATOM 1376 C CA . ALA A 1 195 ? -22.892 21.056 -44.391 1.00 36.62 195 ALA A CA 1
ATOM 1377 C C . ALA A 1 195 ? -21.803 21.581 -43.404 1.00 36.62 195 ALA A C 1
ATOM 1379 O O . ALA A 1 195 ? -22.070 22.429 -42.569 1.00 36.62 195 ALA A O 1
ATOM 1380 N N . ALA A 1 196 ? -20.519 21.183 -43.404 1.00 36.59 196 ALA A N 1
ATOM 1381 C CA . ALA A 1 196 ? -19.569 20.672 -44.416 1.00 36.59 196 ALA A CA 1
ATOM 1382 C C . ALA A 1 196 ? -18.843 21.724 -45.300 1.00 36.59 196 ALA A C 1
ATOM 1384 O O . ALA A 1 196 ? -19.084 21.795 -46.502 1.00 36.59 196 ALA A O 1
ATOM 1385 N N . VAL A 1 197 ? -17.876 22.457 -44.716 1.00 42.59 197 VAL A N 1
ATOM 1386 C CA . VAL A 1 197 ? -16.713 23.096 -45.394 1.00 42.59 197 VAL A CA 1
ATOM 1387 C C . VAL A 1 197 ? -15.496 23.060 -44.434 1.00 42.59 197 VAL A C 1
ATOM 1389 O O . VAL A 1 197 ? -15.696 23.312 -43.245 1.00 42.59 197 VAL A O 1
ATOM 1392 N N . PRO A 1 198 ? -14.255 22.753 -44.879 1.00 58.88 198 PRO A N 1
ATOM 1393 C CA . PRO A 1 198 ? -13.066 22.703 -44.013 1.00 58.88 198 PRO A CA 1
ATOM 1394 C C . PRO A 1 198 ? -12.195 23.984 -44.056 1.00 58.88 198 PRO A C 1
ATOM 1396 O O . PRO A 1 198 ? -12.106 24.619 -45.110 1.00 58.88 198 PRO A O 1
ATOM 1399 N N . PRO A 1 199 ? -11.467 24.330 -42.972 1.00 52.25 199 PRO A N 1
ATOM 1400 C CA . PRO A 1 199 ? -10.445 25.374 -42.987 1.00 52.25 199 PRO A CA 1
ATOM 1401 C C . PRO A 1 199 ? -9.003 24.836 -43.092 1.00 52.25 199 PRO A C 1
ATOM 1403 O O . PRO A 1 199 ? -8.556 23.968 -42.345 1.00 52.25 199 PRO A O 1
ATOM 1406 N N . VAL A 1 200 ? -8.281 25.449 -44.026 1.00 39.59 200 VAL A N 1
ATOM 1407 C CA . VAL A 1 200 ? -6.831 25.430 -44.275 1.00 39.59 200 VAL A CA 1
ATOM 1408 C C . VAL A 1 200 ? -5.977 25.615 -43.008 1.00 39.59 200 VAL A C 1
ATOM 1410 O O . VAL A 1 200 ? -6.294 26.444 -42.159 1.00 39.59 200 VAL A O 1
ATOM 1413 N N . ALA A 1 201 ? -4.826 24.936 -42.944 1.00 43.28 201 ALA A N 1
ATOM 1414 C CA . ALA A 1 201 ? -3.756 25.208 -41.977 1.00 43.28 201 ALA A CA 1
ATOM 1415 C C . ALA A 1 201 ? -2.633 26.080 -42.582 1.00 43.28 201 ALA A C 1
ATOM 1417 O O . ALA A 1 201 ? -2.283 25.892 -43.749 1.00 43.28 201 ALA A O 1
ATOM 1418 N N . PRO A 1 202 ? -2.004 26.961 -41.784 1.00 49.19 202 PRO A N 1
ATOM 1419 C CA . PRO A 1 202 ? -0.631 27.410 -42.018 1.00 49.19 202 PRO A CA 1
ATOM 1420 C C . PRO A 1 202 ? 0.332 27.090 -40.850 1.00 49.19 202 PRO A C 1
ATOM 1422 O O . PRO A 1 202 ? -0.063 26.615 -39.787 1.00 49.19 202 PRO A O 1
ATOM 1425 N N . ALA A 1 203 ? 1.625 27.311 -41.102 1.00 36.00 203 ALA A N 1
ATOM 1426 C CA . ALA A 1 203 ? 2.773 26.875 -40.297 1.00 36.00 203 ALA A CA 1
ATOM 1427 C C . ALA A 1 203 ? 3.071 27.777 -39.057 1.00 36.00 203 ALA A C 1
ATOM 1429 O O . ALA A 1 203 ? 2.448 28.830 -38.913 1.00 36.00 203 ALA A O 1
ATOM 1430 N N . PRO A 1 204 ? 3.991 27.389 -38.142 1.00 46.31 204 PRO A N 1
ATOM 1431 C CA . PRO A 1 204 ? 4.076 27.964 -36.794 1.00 46.31 204 PRO A CA 1
ATOM 1432 C C . PRO A 1 204 ? 5.016 29.175 -36.663 1.00 46.31 204 PRO A C 1
ATOM 1434 O O . PRO A 1 204 ? 5.970 29.336 -37.423 1.00 46.31 204 PRO A O 1
ATOM 1437 N N . THR A 1 205 ? 4.815 29.961 -35.600 1.00 33.12 205 THR A N 1
ATOM 1438 C CA . THR A 1 205 ? 5.720 31.040 -35.162 1.00 33.12 205 THR A CA 1
ATOM 1439 C C . THR A 1 205 ? 6.227 30.815 -33.738 1.00 33.12 205 THR A C 1
ATOM 1441 O O . THR A 1 205 ? 5.452 30.516 -32.833 1.00 33.12 205 THR A O 1
ATOM 1444 N N . SER A 1 206 ? 7.533 31.001 -33.545 1.00 36.53 206 SER A N 1
ATOM 1445 C CA . SER A 1 206 ? 8.219 30.936 -32.248 1.00 36.53 206 SER A CA 1
ATOM 1446 C C . SER A 1 206 ? 7.950 32.173 -31.383 1.00 36.53 206 SER A C 1
ATOM 1448 O O . SER A 1 206 ? 7.994 33.293 -31.891 1.00 36.53 206 SER A O 1
ATOM 1450 N N . ALA A 1 207 ? 7.776 31.974 -30.073 1.00 33.47 207 ALA A N 1
ATOM 1451 C CA . ALA A 1 207 ? 8.020 32.990 -29.050 1.00 33.47 207 ALA A CA 1
ATOM 1452 C C . ALA A 1 207 ? 8.371 32.325 -27.705 1.00 33.47 207 ALA A C 1
ATOM 1454 O O . ALA A 1 207 ? 7.701 31.388 -27.276 1.00 33.47 207 ALA A O 1
ATOM 1455 N N . ALA A 1 208 ? 9.406 32.830 -27.031 1.00 40.31 208 ALA A N 1
ATOM 1456 C CA . ALA A 1 208 ? 9.680 32.548 -25.620 1.00 40.31 208 ALA A CA 1
ATOM 1457 C C . ALA A 1 208 ? 9.044 33.634 -24.730 1.00 40.31 208 ALA A C 1
ATOM 1459 O O . ALA A 1 208 ? 8.636 34.683 -25.234 1.00 40.31 208 ALA A O 1
ATOM 1460 N N . PRO A 1 209 ? 9.035 33.438 -23.402 1.00 43.22 209 PRO A N 1
ATOM 1461 C CA . PRO A 1 209 ? 9.453 34.554 -22.553 1.00 43.22 209 PRO A CA 1
ATOM 1462 C C . PRO A 1 209 ? 10.437 34.153 -21.442 1.00 43.22 209 PRO A C 1
ATOM 1464 O O . PRO A 1 209 ? 10.494 33.012 -20.989 1.00 43.22 209 PRO A O 1
ATOM 1467 N N . THR A 1 210 ? 11.204 35.139 -20.983 1.00 31.77 210 THR A N 1
ATOM 1468 C CA . THR A 1 210 ? 12.205 35.029 -19.913 1.00 31.77 210 THR A CA 1
ATOM 1469 C C . THR A 1 210 ? 11.759 35.726 -18.628 1.00 31.77 210 THR A C 1
ATOM 1471 O O . THR A 1 210 ? 11.238 36.831 -18.708 1.00 31.77 210 THR A O 1
ATOM 1474 N N . SER A 1 211 ? 12.156 35.160 -17.482 1.00 32.09 211 SER A N 1
ATOM 1475 C CA . SER A 1 211 ? 12.512 35.857 -16.227 1.00 32.09 211 SER A CA 1
ATOM 1476 C C . SER A 1 211 ? 11.490 36.776 -15.529 1.00 32.09 211 SER A C 1
ATOM 1478 O O . SER A 1 211 ? 11.198 37.870 -16.001 1.00 32.09 211 SER A O 1
ATOM 1480 N N . ALA A 1 212 ? 11.139 36.419 -14.286 1.00 29.69 212 ALA A N 1
ATOM 1481 C CA . ALA A 1 212 ? 11.311 37.303 -13.121 1.00 29.69 212 ALA A CA 1
ATOM 1482 C C . ALA A 1 212 ? 11.239 36.499 -11.802 1.00 29.69 212 ALA A C 1
ATOM 1484 O O . ALA A 1 212 ? 10.451 35.563 -11.690 1.00 29.69 212 ALA A O 1
ATOM 1485 N N . ALA A 1 213 ? 12.035 36.887 -10.800 1.00 33.50 213 ALA A N 1
ATOM 1486 C CA . ALA A 1 213 ? 11.875 36.468 -9.398 1.00 33.50 213 ALA A CA 1
ATOM 1487 C C . ALA A 1 213 ? 11.096 37.542 -8.602 1.00 33.50 213 ALA A C 1
ATOM 1489 O O . ALA A 1 213 ? 10.817 38.617 -9.142 1.00 33.50 213 ALA A O 1
ATOM 1490 N N . PRO A 1 214 ? 10.762 37.298 -7.320 1.00 43.03 214 PRO A N 1
ATOM 1491 C CA . PRO A 1 214 ? 11.601 37.914 -6.281 1.00 43.03 214 PRO A CA 1
ATOM 1492 C C . PRO A 1 214 ? 11.881 37.006 -5.058 1.00 43.03 214 PRO A C 1
ATOM 1494 O O . PRO A 1 214 ? 11.677 35.797 -5.098 1.00 43.03 214 PRO A O 1
ATOM 1497 N N . MET A 1 215 ? 12.458 37.593 -4.002 1.00 29.38 215 MET A N 1
ATOM 1498 C CA . MET A 1 215 ? 13.251 36.915 -2.963 1.00 29.38 215 MET A CA 1
ATOM 1499 C C . MET A 1 215 ? 12.518 36.605 -1.644 1.00 29.38 215 MET A C 1
ATOM 1501 O O . MET A 1 215 ? 11.475 37.171 -1.326 1.00 29.38 215 MET A O 1
ATOM 1505 N N . ALA A 1 216 ? 13.144 35.726 -0.856 1.00 32.06 216 ALA A N 1
ATOM 1506 C CA . ALA A 1 216 ? 12.727 35.277 0.471 1.00 32.06 216 ALA A CA 1
ATOM 1507 C C . ALA A 1 216 ? 13.041 36.255 1.623 1.00 32.06 216 ALA A C 1
ATOM 1509 O O . ALA A 1 216 ? 13.961 37.067 1.533 1.00 32.06 216 ALA A O 1
ATOM 1510 N N . ALA A 1 217 ? 12.351 36.056 2.753 1.00 29.36 217 ALA A N 1
ATOM 1511 C CA . ALA A 1 217 ? 12.797 36.365 4.118 1.00 29.36 217 ALA A CA 1
ATOM 1512 C C . ALA A 1 217 ? 11.890 35.629 5.137 1.00 29.36 217 ALA A C 1
ATOM 1514 O O . ALA A 1 217 ? 10.738 35.359 4.815 1.00 29.36 217 ALA A O 1
ATOM 1515 N N . ALA A 1 218 ? 12.265 35.338 6.388 1.00 28.75 218 ALA A N 1
ATOM 1516 C CA . ALA A 1 218 ? 13.562 35.022 7.011 1.00 28.75 218 ALA A CA 1
ATOM 1517 C C . ALA A 1 218 ? 13.294 34.644 8.489 1.00 28.75 218 ALA A C 1
ATOM 1519 O O . ALA A 1 218 ? 12.483 35.323 9.111 1.00 28.75 218 ALA A O 1
ATOM 1520 N N . ALA A 1 219 ? 13.988 33.648 9.065 1.00 28.34 219 ALA A N 1
ATOM 1521 C CA . ALA A 1 219 ? 14.316 33.581 10.506 1.00 28.34 219 ALA A CA 1
ATOM 1522 C C . ALA A 1 219 ? 15.092 32.300 10.878 1.00 28.34 219 ALA A C 1
ATOM 1524 O O . ALA A 1 219 ? 14.515 31.218 10.957 1.00 28.34 219 ALA A O 1
ATOM 1525 N N . THR A 1 220 ? 16.364 32.452 11.252 1.00 27.31 220 THR A N 1
ATOM 1526 C CA . THR A 1 220 ? 17.057 31.500 12.133 1.00 27.31 220 THR A CA 1
ATOM 1527 C C . THR A 1 220 ? 17.833 32.306 13.169 1.00 27.31 220 THR A C 1
ATOM 1529 O O . THR A 1 220 ? 18.541 33.245 12.811 1.00 27.31 220 THR A O 1
ATOM 1532 N N . SER A 1 221 ? 17.712 31.950 14.445 1.00 31.38 221 SER A N 1
ATOM 1533 C CA . SER A 1 221 ? 18.553 32.465 15.533 1.00 31.38 221 SER A CA 1
ATOM 1534 C C . SER A 1 221 ? 18.978 31.287 16.408 1.00 31.38 221 SER A C 1
ATOM 1536 O O . SER A 1 221 ? 18.265 30.285 16.470 1.00 31.38 221 SER A O 1
ATOM 1538 N N . ALA A 1 222 ? 20.163 31.357 17.010 1.00 29.69 222 ALA A N 1
ATOM 1539 C CA . ALA A 1 222 ? 20.851 30.191 17.560 1.00 29.69 222 ALA A CA 1
ATOM 1540 C C . ALA A 1 222 ? 21.724 30.529 18.781 1.00 29.69 222 ALA A C 1
ATOM 1542 O O . ALA A 1 222 ? 22.003 31.697 19.042 1.00 29.69 222 ALA A O 1
ATOM 1543 N N . ALA A 1 223 ? 22.240 29.465 19.418 1.00 33.12 223 ALA A N 1
ATOM 1544 C CA . ALA A 1 223 ? 23.269 29.455 20.470 1.00 33.12 223 ALA A CA 1
ATOM 1545 C C . ALA A 1 223 ? 22.810 29.899 21.889 1.00 33.12 223 ALA A C 1
ATOM 1547 O O . ALA A 1 223 ? 21.778 30.549 22.033 1.00 33.12 223 ALA A O 1
ATOM 1548 N N . PRO A 1 224 ? 23.593 29.596 22.950 1.00 48.12 224 PRO A N 1
ATOM 1549 C CA . PRO A 1 224 ? 24.198 28.285 23.234 1.00 48.12 224 PRO A CA 1
ATOM 1550 C C . PRO A 1 224 ? 24.048 27.826 24.712 1.00 48.12 224 PRO A C 1
ATOM 1552 O O . PRO A 1 224 ? 23.339 28.418 25.517 1.00 48.12 224 PRO A O 1
ATOM 1555 N N . MET A 1 225 ? 24.738 26.730 25.048 1.00 35.09 225 MET A N 1
ATOM 1556 C CA . MET A 1 225 ? 24.729 26.005 26.329 1.00 35.09 225 MET A CA 1
ATOM 1557 C C . MET A 1 225 ? 25.361 26.753 27.523 1.00 35.09 225 MET A C 1
ATOM 1559 O O . MET A 1 225 ? 26.370 27.436 27.362 1.00 35.09 225 MET A O 1
ATOM 1563 N N . THR A 1 226 ? 24.901 26.425 28.737 1.00 30.09 226 THR A N 1
ATOM 1564 C CA . THR A 1 226 ? 25.688 26.389 29.997 1.00 30.09 226 THR A CA 1
ATOM 1565 C C . THR A 1 226 ? 25.256 25.176 30.854 1.00 30.09 226 THR A C 1
ATOM 1567 O O . THR A 1 226 ? 24.383 24.418 30.432 1.00 30.09 226 THR A O 1
ATOM 1570 N N . ALA A 1 227 ? 25.930 24.895 31.983 1.00 30.67 227 ALA A N 1
ATOM 1571 C CA . ALA A 1 227 ? 25.991 23.551 32.593 1.00 30.67 227 ALA A CA 1
ATOM 1572 C C . ALA A 1 227 ? 25.833 23.497 34.137 1.00 30.67 227 ALA A C 1
ATOM 1574 O O . ALA A 1 227 ? 25.836 24.535 34.792 1.00 30.67 227 ALA A O 1
ATOM 1575 N N . ALA A 1 228 ? 25.827 22.260 34.678 1.00 29.16 228 ALA A N 1
ATOM 1576 C CA . ALA A 1 228 ? 25.829 21.842 36.103 1.00 29.16 228 ALA A CA 1
ATOM 1577 C C . ALA A 1 228 ? 24.511 22.101 36.882 1.00 29.16 228 ALA A C 1
ATOM 1579 O O . ALA A 1 228 ? 23.897 23.145 36.733 1.00 29.16 228 ALA A O 1
ATOM 1580 N N . ALA A 1 229 ? 23.979 21.189 37.711 1.00 29.66 229 ALA A N 1
ATOM 1581 C CA . ALA A 1 229 ? 24.624 20.494 38.836 1.00 29.66 229 ALA A CA 1
ATOM 1582 C C . ALA A 1 229 ? 23.855 19.225 39.314 1.00 29.66 229 ALA A C 1
ATOM 1584 O O . ALA A 1 229 ? 22.712 18.999 38.927 1.00 29.66 229 ALA A O 1
ATOM 1585 N N . MET A 1 230 ? 24.462 18.438 40.217 1.00 34.91 230 MET A N 1
ATOM 1586 C CA . MET A 1 230 ? 23.777 17.479 41.122 1.00 34.91 230 MET A CA 1
ATOM 1587 C C . MET A 1 230 ? 23.700 18.093 42.546 1.00 34.91 230 MET A C 1
ATOM 1589 O O . MET A 1 230 ? 24.420 19.069 42.779 1.00 34.91 230 MET A O 1
ATOM 1593 N N . PRO A 1 231 ? 22.910 17.561 43.516 1.00 49.75 231 PRO A N 1
ATOM 1594 C CA . PRO A 1 231 ? 23.404 16.423 44.318 1.00 49.75 231 PRO A CA 1
ATOM 1595 C C . PRO A 1 231 ? 22.362 15.449 44.944 1.00 49.75 231 PRO A C 1
ATOM 1597 O O . PRO A 1 231 ? 21.192 15.757 45.126 1.00 49.75 231 PRO A O 1
ATOM 1600 N N . ALA A 1 232 ? 22.884 14.277 45.328 1.00 28.80 232 ALA A N 1
ATOM 1601 C CA . ALA A 1 232 ? 22.589 13.432 46.504 1.00 28.80 232 ALA A CA 1
ATOM 1602 C C . ALA A 1 232 ? 21.160 13.250 47.101 1.00 28.80 232 ALA A C 1
ATOM 1604 O O . ALA A 1 232 ? 20.589 14.124 47.742 1.00 28.80 232 ALA A O 1
ATOM 1605 N N . ALA A 1 233 ? 20.727 11.984 47.037 1.00 35.41 233 ALA A N 1
ATOM 1606 C CA . ALA A 1 233 ? 19.985 11.154 48.007 1.00 35.41 233 ALA A CA 1
ATOM 1607 C C . ALA A 1 233 ? 19.620 11.664 49.431 1.00 35.41 233 ALA A C 1
ATOM 1609 O O . ALA A 1 233 ? 20.450 12.235 50.136 1.00 35.41 233 ALA A O 1
ATOM 1610 N N . SER A 1 234 ? 18.454 11.209 49.935 1.00 31.67 234 SER A N 1
ATOM 1611 C CA . SER A 1 234 ? 18.230 10.800 51.345 1.00 31.67 234 SER A CA 1
ATOM 1612 C C . SER A 1 234 ? 16.961 9.938 51.552 1.00 31.67 234 SER A C 1
ATOM 1614 O O . SER A 1 234 ? 15.959 10.107 50.865 1.00 31.67 234 SER A O 1
ATOM 1616 N N . MET A 1 235 ? 17.015 9.038 52.541 1.00 36.62 235 MET A N 1
ATOM 1617 C CA . MET A 1 235 ? 15.928 8.290 53.224 1.00 36.62 235 MET A CA 1
ATOM 1618 C C . MET A 1 235 ? 16.329 8.198 54.733 1.00 36.62 235 MET A C 1
ATOM 1620 O O . MET A 1 235 ? 17.439 8.657 55.021 1.00 36.62 235 MET A O 1
ATOM 1624 N N . PRO A 1 236 ? 15.585 7.594 55.704 1.00 60.41 236 PRO A N 1
ATOM 1625 C CA . PRO A 1 236 ? 14.299 6.865 55.654 1.00 60.41 236 PRO A CA 1
ATOM 1626 C C . PRO A 1 236 ? 13.294 7.181 56.817 1.00 60.41 236 PRO A C 1
ATOM 1628 O O . PRO A 1 236 ? 13.511 8.080 57.619 1.00 60.41 236 PRO A O 1
ATOM 1631 N N . ALA A 1 237 ? 12.260 6.325 56.943 1.00 31.61 237 ALA A N 1
ATOM 1632 C CA . ALA A 1 237 ? 11.664 5.794 58.196 1.00 31.61 237 ALA A CA 1
ATOM 1633 C C . ALA A 1 237 ? 10.384 6.400 58.855 1.00 31.61 237 ALA A C 1
ATOM 1635 O O . ALA A 1 237 ? 10.447 7.308 59.674 1.00 31.61 237 ALA A O 1
ATOM 1636 N N . ALA A 1 238 ? 9.289 5.630 58.708 1.00 32.09 238 ALA A N 1
ATOM 1637 C CA . ALA A 1 238 ? 8.465 5.072 59.809 1.00 32.09 238 ALA A CA 1
ATOM 1638 C C . ALA A 1 238 ? 7.416 6.004 60.526 1.00 32.09 238 ALA A C 1
ATOM 1640 O O . ALA A 1 238 ? 7.119 7.066 59.984 1.00 32.09 238 ALA A O 1
ATOM 1641 N N . PRO A 1 239 ? 6.643 5.555 61.559 1.00 62.97 239 PRO A N 1
ATOM 1642 C CA . PRO A 1 239 ? 5.207 5.279 61.327 1.00 62.97 239 PRO A CA 1
ATOM 1643 C C . PRO A 1 239 ? 4.203 5.752 62.420 1.00 62.97 239 PRO A C 1
ATOM 1645 O O . PRO A 1 239 ? 4.577 6.045 63.553 1.00 62.97 239 PRO A O 1
ATOM 1648 N N . THR A 1 240 ? 2.894 5.705 62.127 1.00 33.03 240 THR A N 1
ATOM 1649 C CA . THR A 1 240 ? 1.784 5.872 63.105 1.00 33.03 240 THR A CA 1
ATOM 1650 C C . THR A 1 240 ? 0.567 4.983 62.775 1.00 33.03 240 THR A C 1
ATOM 1652 O O . THR A 1 240 ? 0.514 4.373 61.708 1.00 33.03 240 THR A O 1
ATOM 1655 N N . ALA A 1 241 ? -0.382 4.843 63.717 1.00 33.72 241 ALA A N 1
ATOM 1656 C CA . ALA A 1 241 ? -1.470 3.849 63.692 1.00 33.72 241 ALA A CA 1
ATOM 1657 C C . ALA A 1 241 ? -2.796 4.357 64.322 1.00 33.72 241 ALA A C 1
ATOM 1659 O O . ALA A 1 241 ? -2.834 5.462 64.862 1.00 33.72 241 ALA A O 1
ATOM 1660 N N . SER A 1 242 ? -3.828 3.491 64.325 1.00 34.00 242 SER A N 1
ATOM 1661 C CA . SER A 1 242 ? -5.195 3.652 64.891 1.00 34.00 242 SER A CA 1
ATOM 1662 C C . SER A 1 242 ? -6.176 4.528 64.080 1.00 34.00 242 SER A C 1
ATOM 1664 O O . SER A 1 242 ? -5.769 5.503 63.464 1.00 34.00 242 SER A O 1
ATOM 1666 N N . GLY A 1 243 ? -7.491 4.247 64.055 1.00 31.64 243 GLY A N 1
ATOM 1667 C CA . GLY A 1 243 ? -8.254 3.133 64.664 1.00 31.64 243 GLY A CA 1
ATOM 1668 C C . GLY A 1 243 ? -9.788 3.287 64.490 1.00 31.64 243 GLY A C 1
ATOM 1669 O O . GLY A 1 243 ? -10.207 4.135 63.710 1.00 31.64 243 GLY A O 1
ATOM 1670 N N . ALA A 1 244 ? -10.591 2.530 65.270 1.00 34.09 244 ALA A N 1
ATOM 1671 C CA . ALA A 1 244 ? -12.081 2.540 65.354 1.00 34.09 244 ALA A CA 1
ATOM 1672 C C . ALA A 1 244 ? -12.871 1.974 64.129 1.00 34.09 244 ALA A C 1
ATOM 1674 O O . ALA A 1 244 ? -12.401 2.078 63.005 1.00 34.09 244 ALA A O 1
ATOM 1675 N N . SER A 1 245 ? -14.080 1.374 64.245 1.00 31.80 245 SER A N 1
ATOM 1676 C CA . SER A 1 245 ? -14.870 0.843 65.395 1.00 31.80 245 SER A CA 1
ATOM 1677 C C . SER A 1 245 ? -16.045 -0.070 64.914 1.00 31.80 245 SER A C 1
ATOM 1679 O O . SER A 1 245 ? -16.319 -0.108 63.720 1.00 31.80 245 SER A O 1
ATOM 1681 N N . ALA A 1 246 ? -16.779 -0.685 65.865 1.00 34.50 246 ALA A N 1
ATOM 1682 C CA . ALA A 1 246 ? -18.176 -1.198 65.817 1.00 34.50 246 ALA A CA 1
ATOM 1683 C C . ALA A 1 246 ? -18.497 -2.707 65.560 1.00 34.50 246 ALA A C 1
ATOM 1685 O O . ALA A 1 246 ? -18.779 -3.111 64.440 1.00 34.50 246 ALA A O 1
ATOM 1686 N N . SER A 1 247 ? -18.595 -3.471 66.667 1.00 35.66 247 SER A N 1
ATOM 1687 C CA . SER A 1 247 ? -19.843 -4.026 67.281 1.00 35.66 247 SER A CA 1
ATOM 1688 C C . SER A 1 247 ? -20.797 -5.035 66.565 1.00 35.66 247 SER A C 1
ATOM 1690 O O . SER A 1 247 ? -20.788 -5.135 65.345 1.00 35.66 247 SER A O 1
ATOM 1692 N N . PRO A 1 248 ? -21.594 -5.849 67.325 1.00 59.34 248 PRO A N 1
ATOM 1693 C CA . PRO A 1 248 ? -21.581 -7.309 67.104 1.00 59.34 248 PRO A CA 1
ATOM 1694 C C . PRO A 1 248 ? -22.929 -8.090 67.168 1.00 59.34 248 PRO A C 1
ATOM 1696 O O . PRO A 1 248 ? -23.985 -7.570 67.523 1.00 59.34 248 PRO A O 1
ATOM 1699 N N . SER A 1 249 ? -22.833 -9.406 66.930 1.00 30.16 249 SER A N 1
ATOM 1700 C CA . SER A 1 249 ? -23.661 -10.531 67.440 1.00 30.16 249 SER A CA 1
ATOM 1701 C C . SER A 1 249 ? -22.807 -11.821 67.319 1.00 30.16 249 SER A C 1
ATOM 1703 O O . SER A 1 249 ? -21.790 -11.783 66.631 1.00 30.16 249 SER A O 1
ATOM 1705 N N . GLU A 1 250 ? -23.051 -12.966 67.968 1.00 33.97 250 GLU A N 1
ATOM 1706 C CA . GLU A 1 250 ? -24.207 -13.473 68.734 1.00 33.97 250 GLU A CA 1
ATOM 1707 C C . GLU A 1 250 ? -23.719 -14.359 69.927 1.00 33.97 250 GLU A C 1
ATOM 1709 O O . GLU A 1 250 ? -22.539 -14.316 70.273 1.00 33.97 250 GLU A O 1
ATOM 1714 N N . ALA A 1 251 ? -24.591 -15.124 70.605 1.00 38.19 251 ALA A N 1
ATOM 1715 C CA . ALA A 1 251 ? -24.302 -15.826 71.882 1.00 38.19 251 ALA A CA 1
ATOM 1716 C C . ALA A 1 251 ? -24.513 -17.371 71.790 1.00 38.19 251 ALA A C 1
ATOM 1718 O O . ALA A 1 251 ? -24.608 -17.883 70.678 1.00 38.19 251 ALA A O 1
ATOM 1719 N N . PRO A 1 252 ? -24.748 -18.134 72.887 1.00 58.97 252 PRO A N 1
ATOM 1720 C CA . PRO A 1 252 ? -23.968 -18.376 74.121 1.00 58.97 252 PRO A CA 1
ATOM 1721 C C . PRO A 1 252 ? -23.623 -19.886 74.320 1.00 58.97 252 PRO A C 1
ATOM 1723 O O . PRO A 1 252 ? -24.037 -20.718 73.519 1.00 58.97 252 PRO A O 1
ATOM 1726 N N . LEU A 1 253 ? -22.997 -20.282 75.450 1.00 31.77 253 LEU A N 1
ATOM 1727 C CA . LEU A 1 253 ? -23.349 -21.536 76.168 1.00 31.77 253 LEU A CA 1
ATOM 1728 C C . LEU A 1 253 ? -22.839 -21.594 77.635 1.00 31.77 253 LEU A C 1
ATOM 1730 O O . LEU A 1 253 ? -22.158 -20.687 78.106 1.00 31.77 253 LEU A O 1
ATOM 1734 N N . LEU A 1 254 ? -23.259 -22.636 78.368 1.00 35.41 254 LEU A N 1
ATOM 1735 C CA . LEU A 1 254 ? -23.245 -22.792 79.838 1.00 35.41 254 LEU A CA 1
ATOM 1736 C C . LEU A 1 254 ? -22.017 -23.537 80.403 1.00 35.41 254 LEU A C 1
ATOM 1738 O O . LEU A 1 254 ? -21.552 -24.478 79.768 1.00 35.41 254 LEU A O 1
ATOM 1742 N N . ALA A 1 255 ? -21.634 -23.243 81.660 1.00 33.47 255 ALA A N 1
ATOM 1743 C CA . ALA A 1 255 ? -21.399 -24.224 82.749 1.00 33.47 255 ALA A CA 1
ATOM 1744 C C . ALA A 1 255 ? -20.971 -23.532 84.071 1.00 33.47 255 ALA A C 1
ATOM 1746 O O . ALA A 1 255 ? -20.528 -22.387 84.058 1.00 33.47 255 ALA A O 1
ATOM 1747 N N . ALA A 1 256 ? -21.075 -24.227 85.214 1.00 38.75 256 ALA A N 1
ATOM 1748 C CA . ALA A 1 256 ? -20.636 -23.745 86.533 1.00 38.75 256 ALA A CA 1
ATOM 1749 C C . ALA A 1 256 ? -20.080 -24.885 87.411 1.00 38.75 256 ALA A C 1
ATOM 1751 O O . ALA A 1 256 ? -20.617 -25.988 87.341 1.00 38.75 256 ALA A O 1
ATOM 1752 N N . ALA A 1 257 ? -19.074 -24.610 88.262 1.00 33.75 257 ALA A N 1
ATOM 1753 C CA . ALA A 1 257 ? -18.758 -25.364 89.493 1.00 33.75 257 ALA A CA 1
ATOM 1754 C C . ALA A 1 257 ? -17.624 -24.720 90.334 1.00 33.75 257 ALA A C 1
ATOM 1756 O O . ALA A 1 257 ? -16.691 -24.123 89.802 1.00 33.75 257 ALA A O 1
ATOM 1757 N N . THR A 1 258 ? -17.677 -24.933 91.650 1.00 38.06 258 THR A N 1
ATOM 1758 C CA . THR A 1 258 ? -16.578 -24.871 92.647 1.00 38.06 258 THR A CA 1
ATOM 1759 C C . THR A 1 258 ? -16.550 -26.237 93.389 1.00 38.06 258 THR A C 1
ATOM 1761 O O . THR A 1 258 ? -17.462 -27.025 93.117 1.00 38.06 258 THR A O 1
ATOM 1764 N N . PRO A 1 259 ? -15.610 -26.590 94.312 1.00 53.00 259 PRO A N 1
ATOM 1765 C CA . PRO A 1 259 ? -14.478 -25.842 94.898 1.00 53.00 259 PRO A CA 1
ATOM 1766 C C . PRO A 1 259 ? -13.104 -26.601 94.985 1.00 53.00 259 PRO A C 1
ATOM 1768 O O . PRO A 1 259 ? -13.014 -27.764 94.625 1.00 53.00 259 PRO A O 1
ATOM 1771 N N . ALA A 1 260 ? -12.062 -25.895 95.480 1.00 35.06 260 ALA A N 1
ATOM 1772 C CA . ALA A 1 260 ? -10.925 -26.241 96.396 1.00 35.06 260 ALA A CA 1
ATOM 1773 C C . ALA A 1 260 ? -10.440 -27.708 96.678 1.00 35.06 260 ALA A C 1
ATOM 1775 O O . ALA A 1 260 ? -11.236 -28.633 96.551 1.00 35.06 260 ALA A O 1
ATOM 1776 N N . PRO A 1 261 ? -9.246 -27.954 97.311 1.00 56.44 261 PRO A N 1
ATOM 1777 C CA . PRO A 1 261 ? -7.968 -27.188 97.447 1.00 56.44 261 PRO A CA 1
ATOM 1778 C C . PRO A 1 261 ? -6.655 -28.036 97.263 1.00 56.44 261 PRO A C 1
ATOM 1780 O O . PRO A 1 261 ? -6.741 -29.259 97.207 1.00 56.44 261 PRO A O 1
ATOM 1783 N N . SER A 1 262 ? -5.434 -27.436 97.310 1.00 35.47 262 SER A N 1
ATOM 1784 C CA . SER A 1 262 ? -4.284 -27.874 98.185 1.00 35.47 262 SER A CA 1
ATOM 1785 C C . SER A 1 262 ? -2.881 -27.231 97.946 1.00 35.47 262 SER A C 1
ATOM 1787 O O . SER A 1 262 ? -2.349 -27.241 96.846 1.00 35.47 262 SER A O 1
ATOM 1789 N N . ALA A 1 263 ? -2.293 -26.757 99.057 1.00 35.91 263 ALA A N 1
ATOM 1790 C CA . ALA A 1 263 ? -0.898 -26.472 99.491 1.00 35.91 263 ALA A CA 1
ATOM 1791 C C . ALA A 1 263 ? 0.394 -26.614 98.617 1.00 35.91 263 ALA A C 1
ATOM 1793 O O . ALA A 1 263 ? 0.682 -27.681 98.083 1.00 35.91 263 ALA A O 1
ATOM 1794 N N . SER A 1 264 ? 1.322 -25.637 98.776 1.00 36.31 264 SER A N 1
ATOM 1795 C CA . SER A 1 264 ? 2.803 -25.831 98.846 1.00 36.31 264 SER A CA 1
ATOM 1796 C C . SER A 1 264 ? 3.563 -24.660 99.552 1.00 36.31 264 SER A C 1
ATOM 1798 O O . SER A 1 264 ? 3.047 -23.549 99.621 1.00 36.31 264 SER A O 1
ATOM 1800 N N . ARG A 1 265 ? 4.772 -24.910 100.106 1.00 34.97 265 ARG A N 1
ATOM 1801 C CA . ARG A 1 265 ? 5.689 -24.002 100.892 1.00 34.97 265 ARG A CA 1
ATOM 1802 C C . ARG A 1 265 ? 6.831 -23.401 100.004 1.00 34.97 265 ARG A C 1
ATOM 1804 O O . ARG A 1 265 ? 6.823 -23.796 98.839 1.00 34.97 265 ARG A O 1
ATOM 1811 N N . PRO A 1 266 ? 7.814 -22.540 100.443 1.00 50.22 266 PRO A N 1
ATOM 1812 C CA . PRO A 1 266 ? 8.371 -22.250 101.798 1.00 50.22 266 PRO A CA 1
ATOM 1813 C C . PRO A 1 266 ? 8.656 -20.742 102.165 1.00 50.22 266 PRO A C 1
ATOM 1815 O O . PRO A 1 266 ? 8.009 -19.855 101.628 1.00 50.22 266 PRO A O 1
ATOM 1818 N N . ALA A 1 267 ? 9.553 -20.470 103.145 1.00 37.56 267 ALA A N 1
ATOM 1819 C CA . ALA A 1 267 ? 9.866 -19.181 103.851 1.00 37.56 267 ALA A CA 1
ATOM 1820 C C . ALA A 1 267 ? 11.419 -19.015 104.062 1.00 37.56 267 ALA A C 1
ATOM 1822 O O . ALA A 1 267 ? 12.097 -19.739 103.325 1.00 37.56 267 ALA A O 1
ATOM 1823 N N . PRO A 1 268 ? 12.065 -18.224 104.994 1.00 67.00 268 PRO A N 1
ATOM 1824 C CA . PRO A 1 268 ? 11.687 -17.295 106.115 1.00 67.00 268 PRO A CA 1
ATOM 1825 C C . PRO A 1 268 ? 12.164 -15.824 105.810 1.00 67.00 268 PRO A C 1
ATOM 1827 O O . PRO A 1 268 ? 11.950 -15.494 104.643 1.00 67.00 268 PRO A O 1
ATOM 1830 N N . PRO A 1 269 ? 12.803 -14.921 106.643 1.00 60.88 269 PRO A N 1
ATOM 1831 C CA . PRO A 1 269 ? 13.095 -14.711 108.110 1.00 60.88 269 PRO A CA 1
ATOM 1832 C C . PRO A 1 269 ? 12.590 -13.315 108.656 1.00 60.88 269 PRO A C 1
ATOM 1834 O O . PRO A 1 269 ? 11.717 -12.741 108.019 1.00 60.88 269 PRO A O 1
ATOM 1837 N N . ALA A 1 270 ? 13.108 -12.624 109.709 1.00 39.28 270 ALA A N 1
ATOM 1838 C CA . ALA A 1 270 ? 13.262 -12.876 111.178 1.00 39.28 270 ALA A CA 1
ATOM 1839 C C . ALA A 1 270 ? 13.502 -11.525 111.969 1.00 39.28 270 ALA A C 1
ATOM 1841 O O . ALA A 1 270 ? 13.601 -10.492 111.313 1.00 39.28 270 ALA A O 1
ATOM 1842 N N . PHE A 1 271 ? 13.679 -11.542 113.320 1.00 34.19 271 PHE A N 1
ATOM 1843 C CA . PHE A 1 271 ? 14.062 -10.413 114.253 1.00 34.19 271 PHE A CA 1
ATOM 1844 C C . PHE A 1 271 ? 12.977 -9.314 114.537 1.00 34.19 271 PHE A C 1
ATOM 1846 O O . PHE A 1 271 ? 12.025 -9.248 113.769 1.00 34.19 271 PHE A O 1
ATOM 1853 N N . ALA A 1 272 ? 12.970 -8.413 115.561 1.00 35.81 272 ALA A N 1
ATOM 1854 C CA . ALA A 1 272 ? 13.625 -8.188 116.898 1.00 35.81 272 ALA A CA 1
ATOM 1855 C C . ALA A 1 272 ? 12.941 -6.965 117.647 1.00 35.81 272 ALA A C 1
ATOM 1857 O O . ALA A 1 272 ? 12.186 -6.272 116.973 1.00 35.81 272 ALA A O 1
ATOM 1858 N N . THR A 1 273 ? 13.150 -6.508 118.918 1.00 34.78 273 THR A N 1
ATOM 1859 C CA . THR A 1 273 ? 13.520 -7.069 120.267 1.00 34.78 273 THR A CA 1
ATOM 1860 C C . THR A 1 273 ? 13.558 -5.958 121.392 1.00 34.78 273 THR A C 1
ATOM 1862 O O . THR A 1 273 ? 14.283 -4.991 121.195 1.00 34.78 273 THR A O 1
ATOM 1865 N N . ILE A 1 274 ? 12.919 -6.142 122.588 1.00 33.81 274 ILE A N 1
ATOM 1866 C CA . ILE A 1 274 ? 13.169 -5.466 123.937 1.00 33.81 274 ILE A CA 1
ATOM 1867 C C . ILE A 1 274 ? 12.744 -3.947 124.097 1.00 33.81 274 ILE A C 1
ATOM 1869 O O . ILE A 1 274 ? 12.401 -3.356 123.080 1.00 33.81 274 ILE A O 1
ATOM 1873 N N . GLU A 1 275 ? 12.538 -3.231 125.250 1.00 35.56 275 GLU A N 1
ATOM 1874 C CA . GLU A 1 275 ? 12.980 -3.274 126.696 1.00 35.56 275 GLU A CA 1
ATOM 1875 C C . GLU A 1 275 ? 11.913 -2.971 127.841 1.00 35.56 275 GLU A C 1
ATOM 1877 O O . GLU A 1 275 ? 10.955 -3.733 127.950 1.00 35.56 275 GLU A O 1
ATOM 1882 N N . ALA A 1 276 ? 12.105 -1.987 128.778 1.00 32.84 276 ALA A N 1
ATOM 1883 C CA . ALA A 1 276 ? 11.720 -2.077 130.232 1.00 32.84 276 ALA A CA 1
ATOM 1884 C C . ALA A 1 276 ? 10.936 -0.910 130.970 1.00 32.84 276 ALA A C 1
ATOM 1886 O O . ALA A 1 276 ? 9.804 -0.622 130.589 1.00 32.84 276 ALA A O 1
ATOM 1887 N N . ARG A 1 277 ? 11.386 -0.409 132.163 1.00 35.19 277 ARG A N 1
ATOM 1888 C CA . ARG A 1 277 ? 10.510 -0.186 133.375 1.00 35.19 277 ARG A CA 1
ATOM 1889 C C . ARG A 1 277 ? 11.041 0.725 134.559 1.00 35.19 277 ARG A C 1
ATOM 1891 O O . ARG A 1 277 ? 12.198 0.571 134.921 1.00 35.19 277 ARG A O 1
ATOM 1898 N N . THR A 1 278 ? 10.143 1.457 135.274 1.00 37.81 278 THR A N 1
ATOM 1899 C CA . THR A 1 278 ? 10.063 1.774 136.769 1.00 37.81 278 THR A CA 1
ATOM 1900 C C . THR A 1 278 ? 11.074 2.715 137.544 1.00 37.81 278 THR A C 1
ATOM 1902 O O . THR A 1 278 ? 12.162 2.966 137.054 1.00 37.81 278 THR A O 1
ATOM 1905 N N . ILE A 1 279 ? 10.719 3.126 138.808 1.00 38.31 279 ILE A N 1
ATOM 1906 C CA . ILE A 1 279 ? 11.523 3.621 140.009 1.00 38.31 279 ILE A CA 1
ATOM 1907 C C . ILE A 1 279 ? 11.724 5.171 140.218 1.00 38.31 279 ILE A C 1
ATOM 1909 O O . ILE A 1 279 ? 11.811 5.875 139.223 1.00 38.31 279 ILE A O 1
ATOM 1913 N N . GLN A 1 280 ? 11.910 5.779 141.433 1.00 42.66 280 GLN A N 1
ATOM 1914 C CA . GLN A 1 280 ? 11.013 5.926 142.636 1.00 42.66 280 GLN A CA 1
ATOM 1915 C C . GLN A 1 280 ? 11.174 7.255 143.517 1.00 42.66 280 GLN A C 1
ATOM 1917 O O . GLN A 1 280 ? 10.418 8.166 143.188 1.00 42.66 280 GLN A O 1
ATOM 1922 N N . PRO A 1 281 ? 11.973 7.428 144.630 1.00 52.62 281 PRO A N 1
ATOM 1923 C CA . PRO A 1 281 ? 11.652 8.388 145.754 1.00 52.62 281 PRO A CA 1
ATOM 1924 C C . PRO A 1 281 ? 12.806 9.262 146.394 1.00 52.62 281 PRO A C 1
ATOM 1926 O O . PRO A 1 281 ? 13.949 9.043 146.028 1.00 52.62 281 PRO A O 1
ATOM 1929 N N . ASP A 1 282 ? 12.532 10.185 147.367 1.00 33.28 282 ASP A N 1
ATOM 1930 C CA . ASP A 1 282 ? 13.478 10.802 148.387 1.00 33.28 282 ASP A CA 1
ATOM 1931 C C . ASP A 1 282 ? 12.804 11.903 149.301 1.00 33.28 282 ASP A C 1
ATOM 1933 O O . ASP A 1 282 ? 11.672 12.277 148.997 1.00 33.28 282 ASP A O 1
ATOM 1937 N N . ALA A 1 283 ? 13.389 12.566 150.342 1.00 42.97 283 ALA A N 1
ATOM 1938 C CA . ALA A 1 283 ? 14.187 12.165 151.544 1.00 42.97 283 ALA A CA 1
ATOM 1939 C C . ALA A 1 283 ? 14.539 13.372 152.509 1.00 42.97 283 ALA A C 1
ATOM 1941 O O . ALA A 1 283 ? 14.317 14.525 152.153 1.00 42.97 283 ALA A O 1
ATOM 1942 N N . GLN A 1 284 ? 15.181 13.091 153.672 1.00 38.12 284 GLN A N 1
ATOM 1943 C CA . GLN A 1 284 ? 15.991 13.977 154.583 1.00 38.12 284 GLN A CA 1
ATOM 1944 C C . GLN A 1 284 ? 15.343 14.753 155.775 1.00 38.12 284 GLN A C 1
ATOM 1946 O O . GLN A 1 284 ? 14.123 14.834 155.896 1.00 38.12 284 GLN A O 1
ATOM 1951 N N . ALA A 1 285 ? 16.185 15.194 156.740 1.00 39.34 285 ALA A N 1
ATOM 1952 C CA . ALA A 1 285 ? 15.829 15.477 158.149 1.00 39.34 285 ALA A CA 1
ATOM 1953 C C . ALA A 1 285 ? 16.804 16.425 158.916 1.00 39.34 285 ALA A C 1
ATOM 1955 O O . ALA A 1 285 ? 17.913 16.663 158.448 1.00 39.34 285 ALA A O 1
ATOM 1956 N N . GLU A 1 286 ? 16.396 16.830 160.137 1.00 45.22 286 GLU A N 1
ATOM 1957 C CA . GLU A 1 286 ? 17.191 17.431 161.247 1.00 45.22 286 GLU A CA 1
ATOM 1958 C C . GLU A 1 286 ? 17.797 18.853 161.038 1.00 45.22 286 GLU A C 1
ATOM 1960 O O . GLU A 1 286 ? 17.974 19.304 159.913 1.00 45.22 286 GLU A O 1
ATOM 1965 N N . GLN A 1 287 ? 18.084 19.675 162.067 1.00 42.34 287 GLN A N 1
ATOM 1966 C CA . GLN A 1 287 ? 17.938 19.531 163.534 1.00 42.34 287 GLN A CA 1
ATOM 1967 C C . GLN A 1 287 ? 17.550 20.879 164.207 1.00 42.34 287 GLN A C 1
ATOM 1969 O O . GLN A 1 287 ? 17.544 21.932 163.569 1.00 42.34 287 GLN A O 1
ATOM 1974 N N . GLU A 1 288 ? 17.200 20.852 165.497 1.00 45.22 288 GLU A N 1
ATOM 1975 C CA . GLU A 1 288 ? 16.679 21.997 166.270 1.00 45.22 288 GLU A CA 1
ATOM 1976 C C . GLU A 1 288 ? 17.761 23.007 166.704 1.00 45.22 288 GLU A C 1
ATOM 1978 O O . GLU A 1 288 ? 18.881 22.614 167.010 1.00 45.22 288 GLU A O 1
ATOM 1983 N N . HIS A 1 289 ? 17.400 24.290 166.879 1.00 45.03 289 HIS A N 1
ATOM 1984 C CA . HIS A 1 289 ? 18.099 25.171 167.836 1.00 45.03 289 HIS A CA 1
ATOM 1985 C C . HIS A 1 289 ? 17.201 26.262 168.464 1.00 45.03 289 HIS A C 1
ATOM 1987 O O . HIS A 1 289 ? 17.428 27.466 168.354 1.00 45.03 289 HIS A O 1
ATOM 1993 N N . ALA A 1 290 ? 16.179 25.774 169.169 1.00 50.47 290 ALA A N 1
ATOM 1994 C CA . ALA A 1 290 ? 15.719 26.223 170.487 1.00 50.47 290 ALA A CA 1
ATOM 1995 C C . ALA A 1 290 ? 15.580 27.734 170.790 1.00 50.47 290 ALA A C 1
ATOM 1997 O O . ALA A 1 290 ? 16.558 28.460 170.963 1.00 50.47 290 ALA A O 1
ATOM 1998 N N . ALA A 1 291 ? 14.342 28.149 171.078 1.00 47.09 291 ALA A N 1
ATOM 1999 C CA . ALA A 1 291 ? 13.940 29.309 171.900 1.00 47.09 291 ALA A CA 1
ATOM 2000 C C . ALA A 1 291 ? 14.377 30.734 171.471 1.00 47.09 291 ALA A C 1
ATOM 2002 O O . ALA A 1 291 ? 13.680 31.688 171.817 1.00 47.09 291 ALA A O 1
ATOM 2003 N N . GLY A 1 292 ? 15.387 30.911 170.609 1.00 49.84 292 GLY A N 1
ATOM 2004 C CA . GLY A 1 292 ? 15.474 32.066 169.694 1.00 49.84 292 GLY A CA 1
ATOM 2005 C C . GLY A 1 292 ? 14.246 32.144 168.772 1.00 49.84 292 GLY A C 1
ATOM 2006 O O . GLY A 1 292 ? 13.836 33.216 168.325 1.00 49.84 292 GLY A O 1
ATOM 2007 N N . GLU A 1 293 ? 13.555 31.008 168.643 1.00 50.72 293 GLU A N 1
ATOM 2008 C CA . GLU A 1 293 ? 12.139 30.894 168.317 1.00 50.72 293 GLU A CA 1
ATOM 2009 C C . GLU A 1 293 ? 11.235 31.943 168.978 1.00 50.72 293 GLU A C 1
ATOM 2011 O O . GLU A 1 293 ? 10.159 32.139 168.451 1.00 50.72 293 GLU A O 1
ATOM 2016 N N . ALA A 1 294 ? 11.572 32.597 170.100 1.00 48.78 294 ALA A N 1
ATOM 2017 C CA . ALA A 1 294 ? 10.707 33.552 170.813 1.00 48.78 294 ALA A CA 1
ATOM 2018 C C . ALA A 1 294 ? 9.995 34.575 169.898 1.00 48.78 294 ALA A C 1
ATOM 2020 O O . ALA A 1 294 ? 8.824 34.889 170.118 1.00 48.78 294 ALA A O 1
ATOM 2021 N N . ALA A 1 295 ? 10.660 35.045 168.836 1.00 52.34 295 ALA A N 1
ATOM 2022 C CA . ALA A 1 295 ? 10.035 35.867 167.796 1.00 52.34 295 ALA A CA 1
ATOM 2023 C C . ALA A 1 295 ? 9.140 35.039 166.850 1.00 52.34 295 ALA A C 1
ATOM 2025 O O . ALA A 1 295 ? 7.997 35.411 166.588 1.00 52.34 295 ALA A O 1
ATOM 2026 N N . ALA A 1 296 ? 9.601 33.861 166.421 1.00 54.97 296 ALA A N 1
ATOM 2027 C CA . ALA A 1 296 ? 8.780 32.867 165.728 1.00 54.97 296 ALA A CA 1
ATOM 2028 C C . ALA A 1 296 ? 7.604 32.327 166.579 1.00 54.97 296 ALA A C 1
ATOM 2030 O O . ALA A 1 296 ? 6.652 31.810 166.010 1.00 54.97 296 ALA A O 1
ATOM 2031 N N . GLN A 1 297 ? 7.566 32.516 167.906 1.00 56.91 297 GLN A N 1
ATOM 2032 C CA . GLN A 1 297 ? 6.395 32.244 168.757 1.00 56.91 297 GLN A CA 1
ATOM 2033 C C . GLN A 1 297 ? 5.291 33.304 168.606 1.00 56.91 297 GLN A C 1
ATOM 2035 O O . GLN A 1 297 ? 4.192 33.117 169.120 1.00 56.91 297 GLN A O 1
ATOM 2040 N N . ARG A 1 298 ? 5.565 34.393 167.875 1.00 53.69 298 ARG A N 1
ATOM 2041 C CA . ARG A 1 298 ? 4.566 35.336 167.347 1.00 53.69 298 ARG A CA 1
ATOM 2042 C C . ARG A 1 298 ? 4.352 35.190 165.832 1.00 53.69 298 ARG A C 1
ATOM 2044 O O . ARG A 1 298 ? 3.477 35.847 165.282 1.00 53.69 298 ARG A O 1
ATOM 2051 N N . ALA A 1 299 ? 5.106 34.293 165.183 1.00 56.59 299 ALA A N 1
ATOM 2052 C CA . ALA A 1 299 ? 4.727 33.686 163.906 1.00 56.59 299 ALA A CA 1
ATOM 2053 C C . ALA A 1 299 ? 3.824 32.449 164.119 1.00 56.59 299 ALA A C 1
ATOM 2055 O O . ALA A 1 299 ? 2.855 32.287 163.383 1.00 56.59 299 ALA A O 1
ATOM 2056 N N . ARG A 1 300 ? 4.009 31.666 165.203 1.00 60.06 300 ARG A N 1
ATOM 2057 C CA . ARG A 1 300 ? 2.879 31.019 165.915 1.00 60.06 300 ARG A CA 1
ATOM 2058 C C . ARG A 1 300 ? 1.860 32.107 166.292 1.00 60.06 300 ARG A C 1
ATOM 2060 O O . ARG A 1 300 ? 2.193 33.289 166.285 1.00 60.06 300 ARG A O 1
ATOM 2067 N N . MET A 1 301 ? 0.633 31.748 166.656 1.00 57.47 301 MET A N 1
ATOM 2068 C CA . MET A 1 301 ? -0.489 32.691 166.794 1.00 57.47 301 MET A CA 1
ATOM 2069 C C . MET A 1 301 ? -0.918 33.353 165.471 1.00 57.47 301 MET A C 1
ATOM 2071 O O . MET A 1 301 ? -2.084 33.221 165.131 1.00 57.47 301 MET A O 1
ATOM 2075 N N . GLU A 1 302 ? -0.050 34.007 164.688 1.00 59.12 302 GLU A N 1
ATOM 2076 C CA . GLU A 1 302 ? -0.456 34.591 163.392 1.00 59.12 302 GLU A CA 1
ATOM 2077 C C . GLU A 1 302 ? -0.601 33.546 162.280 1.00 59.12 302 GLU A C 1
ATOM 2079 O O . GLU A 1 302 ? -1.675 33.433 161.689 1.00 59.12 302 GLU A O 1
ATOM 2084 N N . ALA A 1 303 ? 0.430 32.736 162.015 1.00 59.09 303 ALA A N 1
ATOM 2085 C CA . ALA A 1 303 ? 0.302 31.603 161.097 1.00 59.09 303 ALA A CA 1
ATOM 2086 C C . ALA A 1 303 ? -0.738 30.603 161.617 1.00 59.09 303 ALA A C 1
ATOM 2088 O O . ALA A 1 303 ? -1.469 30.020 160.832 1.00 59.09 303 ALA A O 1
ATOM 2089 N N . GLU A 1 304 ? -0.869 30.476 162.940 1.00 64.12 304 GLU A N 1
ATOM 2090 C CA . GLU A 1 304 ? -1.857 29.604 163.574 1.00 64.12 304 GLU A CA 1
ATOM 2091 C C . GLU A 1 304 ? -3.298 30.138 163.460 1.00 64.12 304 GLU A C 1
ATOM 2093 O O . GLU A 1 304 ? -4.236 29.361 163.322 1.00 64.12 304 GLU A O 1
ATOM 2098 N N . GLN A 1 305 ? -3.512 31.457 163.467 1.00 67.19 305 GLN A N 1
ATOM 2099 C CA . GLN A 1 305 ? -4.816 32.045 163.142 1.00 67.19 305 GLN A CA 1
ATOM 2100 C C . GLN A 1 305 ? -5.126 31.927 161.649 1.00 67.19 305 GLN A C 1
ATOM 2102 O O . GLN A 1 305 ? -6.283 31.696 161.303 1.00 67.19 305 GLN A O 1
ATOM 2107 N N . ARG A 1 306 ? -4.119 32.020 160.769 1.00 69.44 306 ARG A N 1
ATOM 2108 C CA . ARG A 1 306 ? -4.296 31.766 159.330 1.00 69.44 306 ARG A CA 1
ATOM 2109 C C . ARG A 1 306 ? -4.653 30.306 159.066 1.00 69.44 306 ARG A C 1
ATOM 2111 O O . ARG A 1 306 ? -5.686 30.079 158.451 1.00 69.44 306 ARG A O 1
ATOM 2118 N N . THR A 1 307 ? -3.922 29.334 159.618 1.00 63.25 307 THR A N 1
ATOM 2119 C CA . THR A 1 307 ? -4.278 27.913 159.471 1.00 63.25 307 THR A CA 1
ATOM 2120 C C . THR A 1 307 ? -5.613 27.587 160.129 1.00 63.25 307 THR A C 1
ATOM 2122 O O . THR A 1 307 ? -6.396 26.872 159.526 1.00 63.25 307 THR A O 1
ATOM 2125 N N . ARG A 1 308 ? -5.965 28.162 161.290 1.00 75.88 308 ARG A N 1
ATOM 2126 C CA . ARG A 1 308 ? -7.315 28.000 161.873 1.00 75.88 308 ARG A CA 1
ATOM 2127 C C . ARG A 1 308 ? -8.415 28.619 160.998 1.00 75.88 308 ARG A C 1
ATOM 2129 O O . ARG A 1 308 ? -9.500 28.049 160.918 1.00 75.88 308 ARG A O 1
ATOM 2136 N N . ALA A 1 309 ? -8.169 29.748 160.332 1.00 74.19 309 ALA A N 1
ATOM 2137 C CA . ALA A 1 309 ? -9.129 30.378 159.420 1.00 74.19 309 ALA A CA 1
ATOM 2138 C C . ALA A 1 309 ? -9.248 29.629 158.078 1.00 74.19 309 ALA A C 1
ATOM 2140 O O . ALA A 1 309 ? -10.345 29.503 157.534 1.00 74.19 309 ALA A O 1
ATOM 2141 N N . GLU A 1 310 ? -8.142 29.098 157.561 1.00 69.19 310 GLU A N 1
ATOM 2142 C CA . GLU A 1 310 ? -8.097 28.239 156.375 1.00 69.19 310 GLU A CA 1
ATOM 2143 C C . GLU A 1 310 ? -8.709 26.866 156.666 1.00 69.19 310 GLU A C 1
ATOM 2145 O O . GLU A 1 310 ? -9.505 26.392 155.866 1.00 69.19 310 GLU A O 1
ATOM 2150 N N . GLU A 1 311 ? -8.481 26.285 157.847 1.00 73.62 311 GLU A N 1
ATOM 2151 C CA . GLU A 1 311 ? -9.211 25.114 158.337 1.00 73.62 311 GLU A CA 1
ATOM 2152 C C . GLU A 1 311 ? -10.702 25.402 158.494 1.00 73.62 311 GLU A C 1
ATOM 2154 O O . GLU A 1 311 ? -11.511 24.563 158.122 1.00 73.62 311 GLU A O 1
ATOM 2159 N N . GLN A 1 312 ? -11.109 26.558 159.026 1.00 76.38 312 GLN A N 1
ATOM 2160 C CA . GLN A 1 312 ? -12.531 26.905 159.110 1.00 76.38 312 GLN A CA 1
ATOM 2161 C C . GLN A 1 312 ? -13.156 27.047 157.718 1.00 76.38 312 GLN A C 1
ATOM 2163 O O . GLN A 1 312 ? -14.256 26.546 157.501 1.00 76.38 312 GLN A O 1
ATOM 2168 N N . ARG A 1 313 ? -12.450 27.641 156.747 1.00 76.94 313 ARG A N 1
ATOM 2169 C CA . ARG A 1 313 ? -12.896 27.683 155.345 1.00 76.94 313 ARG A CA 1
ATOM 2170 C C . ARG A 1 313 ? -12.943 26.292 154.718 1.00 76.94 313 ARG A C 1
ATOM 2172 O O . ARG A 1 313 ? -13.957 25.952 154.127 1.00 76.94 313 ARG A O 1
ATOM 2179 N N . ALA A 1 314 ? -11.920 25.465 154.911 1.00 71.62 314 ALA A N 1
ATOM 2180 C CA . ALA A 1 314 ? -11.861 24.096 154.406 1.00 71.62 314 ALA A CA 1
ATOM 2181 C C . ALA A 1 314 ? -12.924 23.192 155.047 1.00 71.62 314 ALA A C 1
ATOM 2183 O O . ALA A 1 314 ? -13.511 22.373 154.352 1.00 71.62 314 ALA A O 1
ATOM 2184 N N . ARG A 1 315 ? -13.234 23.368 156.338 1.00 76.44 315 ARG A N 1
ATOM 2185 C CA . ARG A 1 315 ? -14.343 22.695 157.034 1.00 76.44 315 ARG A CA 1
ATOM 2186 C C . ARG A 1 315 ? -15.693 23.162 156.490 1.00 76.44 315 ARG A C 1
ATOM 2188 O O . ARG A 1 315 ? -16.522 22.316 156.186 1.00 76.44 315 ARG A O 1
ATOM 2195 N N . MET A 1 316 ? -15.898 24.467 156.291 1.00 72.69 316 MET A N 1
ATOM 2196 C CA . MET A 1 316 ? -17.130 25.002 155.691 1.00 72.69 316 MET A CA 1
ATOM 2197 C C . MET A 1 316 ? -17.300 24.583 154.222 1.00 72.69 316 MET A C 1
ATOM 2199 O O . MET A 1 316 ? -18.415 24.289 153.807 1.00 72.69 316 MET A O 1
ATOM 2203 N N . GLU A 1 317 ? -16.225 24.509 153.435 1.00 76.94 317 GLU A N 1
ATOM 2204 C CA . GLU A 1 317 ? -16.259 23.981 152.067 1.00 76.94 317 GLU A CA 1
ATOM 2205 C C . GLU A 1 317 ? -16.470 22.468 152.037 1.00 76.94 317 GLU A C 1
ATOM 2207 O O . GLU A 1 317 ? -17.258 21.993 151.227 1.00 76.94 317 GLU A O 1
ATOM 2212 N N . ALA A 1 318 ? -15.808 21.702 152.906 1.00 73.00 318 ALA A N 1
ATOM 2213 C CA . ALA A 1 318 ? -16.027 20.264 153.023 1.00 73.00 318 ALA A CA 1
ATOM 2214 C C . ALA A 1 318 ? -17.467 19.967 153.455 1.00 73.00 318 ALA A C 1
ATOM 2216 O O . ALA A 1 318 ? -18.106 19.105 152.865 1.00 73.00 318 ALA A O 1
ATOM 2217 N N . GLU A 1 319 ? -18.014 20.727 154.406 1.00 79.50 319 GLU A N 1
ATOM 2218 C CA . GLU A 1 319 ? -19.403 20.594 154.842 1.00 79.50 319 GLU A CA 1
ATOM 2219 C C . GLU A 1 319 ? -20.399 21.072 153.771 1.00 79.50 319 GLU A C 1
ATOM 2221 O O . GLU A 1 319 ? -21.461 20.478 153.608 1.00 79.50 319 GLU A O 1
ATOM 2226 N N . GLN A 1 320 ? -20.072 22.094 152.973 1.00 76.38 320 GLN A N 1
ATOM 2227 C CA . GLN A 1 320 ? -20.875 22.443 151.795 1.00 76.38 320 GLN A CA 1
ATOM 2228 C C . GLN A 1 320 ? -20.810 21.359 150.712 1.00 76.38 320 GLN A C 1
ATOM 2230 O O . GLN A 1 320 ? -21.833 21.083 150.088 1.00 76.38 320 GLN A O 1
ATOM 2235 N N . ARG A 1 321 ? -19.657 20.709 150.509 1.00 77.69 321 ARG A N 1
ATOM 2236 C CA . ARG A 1 321 ? -19.501 19.585 149.572 1.00 77.69 321 ARG A CA 1
ATOM 2237 C C . ARG A 1 321 ? -20.283 18.361 150.045 1.00 77.69 321 ARG A C 1
ATOM 2239 O O . ARG A 1 321 ? -21.092 17.868 149.269 1.00 77.69 321 ARG A O 1
ATOM 2246 N N . THR A 1 322 ? -20.164 17.943 151.309 1.00 72.06 322 THR A N 1
ATOM 2247 C CA . THR A 1 322 ? -20.959 16.820 151.840 1.00 72.06 322 THR A CA 1
ATOM 2248 C C . THR A 1 322 ? -22.451 17.136 151.839 1.00 72.06 322 THR A C 1
ATOM 2250 O O . THR A 1 322 ? -23.232 16.302 151.398 1.00 72.06 322 THR A O 1
ATOM 2253 N N . ARG A 1 323 ? -22.881 18.352 152.210 1.00 79.38 323 ARG A N 1
ATOM 2254 C CA . ARG A 1 323 ? -24.295 18.761 152.096 1.00 79.38 323 ARG A CA 1
ATOM 2255 C C . ARG A 1 323 ? -24.780 18.794 150.639 1.00 79.38 323 ARG A C 1
ATOM 2257 O O . ARG A 1 323 ? -25.927 18.436 150.386 1.00 79.38 323 ARG A O 1
ATOM 2264 N N . ALA A 1 324 ? -23.939 19.178 149.677 1.00 75.62 324 ALA A N 1
ATOM 2265 C CA . ALA A 1 324 ? -24.276 19.142 148.251 1.00 75.62 324 ALA A CA 1
ATOM 2266 C C . ALA A 1 324 ? -24.317 17.708 147.688 1.00 75.62 324 ALA A C 1
ATOM 2268 O O . ALA A 1 324 ? -25.164 17.405 146.849 1.00 75.62 324 ALA A O 1
ATOM 2269 N N . GLU A 1 325 ? -23.452 16.810 148.159 1.00 78.25 325 GLU A N 1
ATOM 2270 C CA . GLU A 1 325 ? -23.448 15.383 147.817 1.00 78.25 325 GLU A CA 1
ATOM 2271 C C . GLU A 1 325 ? -24.618 14.638 148.478 1.00 78.25 325 GLU A C 1
ATOM 2273 O O . GLU A 1 325 ? -25.269 13.823 147.827 1.00 78.25 325 GLU A O 1
ATOM 2278 N N . GLU A 1 326 ? -24.991 14.986 149.711 1.00 78.94 326 GLU A N 1
ATOM 2279 C CA . GLU A 1 326 ? -26.233 14.540 150.351 1.00 78.94 326 GLU A CA 1
ATOM 2280 C C . GLU A 1 326 ? -27.469 15.050 149.603 1.00 78.94 326 GLU A C 1
ATOM 2282 O O . GLU A 1 326 ? -28.415 14.295 149.395 1.00 78.94 326 GLU A O 1
ATOM 2287 N N . GLN A 1 327 ? -27.487 16.310 149.157 1.00 76.69 327 GLN A N 1
ATOM 2288 C CA . GLN A 1 327 ? -28.596 16.822 148.348 1.00 76.69 327 GLN A CA 1
ATOM 2289 C C . GLN A 1 327 ? -28.667 16.125 146.984 1.00 76.69 327 GLN A C 1
ATOM 2291 O O . GLN A 1 327 ? -29.755 15.737 146.568 1.00 76.69 327 GLN A O 1
ATOM 2296 N N . ARG A 1 328 ? -27.532 15.891 146.311 1.00 77.38 328 ARG A N 1
ATOM 2297 C CA . ARG A 1 328 ? -27.486 15.126 145.052 1.00 77.38 328 ARG A CA 1
ATOM 2298 C C . ARG A 1 328 ? -27.951 13.686 145.240 1.00 77.38 328 ARG A C 1
ATOM 2300 O O . ARG A 1 328 ? -28.819 13.248 144.497 1.00 77.38 328 ARG A O 1
ATOM 2307 N N . THR A 1 329 ? -27.453 12.974 146.249 1.00 73.38 329 THR A N 1
ATOM 2308 C CA . THR A 1 329 ? -27.852 11.580 146.513 1.00 73.38 329 THR A CA 1
ATOM 2309 C C . THR A 1 329 ? -29.310 11.463 146.956 1.00 73.38 329 THR A C 1
ATOM 2311 O O . THR A 1 329 ? -29.981 10.530 146.522 1.00 73.38 329 THR A O 1
ATOM 2314 N N . ARG A 1 330 ? -29.856 12.426 147.715 1.00 78.38 330 ARG A N 1
ATOM 2315 C CA . ARG A 1 330 ? -31.303 12.505 148.003 1.00 78.38 330 ARG A CA 1
ATOM 2316 C C . ARG A 1 330 ? -32.127 12.760 146.738 1.00 78.38 330 ARG A C 1
ATOM 2318 O O . ARG A 1 330 ? -33.092 12.040 146.509 1.00 78.38 330 ARG A O 1
ATOM 2325 N N . MET A 1 331 ? -31.733 13.716 145.892 1.00 71.31 331 MET A N 1
ATOM 2326 C CA . MET A 1 331 ? -32.425 13.995 144.624 1.00 71.31 331 MET A CA 1
ATOM 2327 C C . MET A 1 331 ? -32.344 12.813 143.646 1.00 71.31 331 MET A C 1
ATOM 2329 O O . MET A 1 331 ? -33.332 12.504 142.985 1.00 71.31 331 MET A O 1
ATOM 2333 N N . GLU A 1 332 ? -31.210 12.114 143.569 1.00 77.38 332 GLU A N 1
ATOM 2334 C CA . GLU A 1 332 ? -31.073 10.888 142.776 1.00 77.38 332 GLU A CA 1
ATOM 2335 C C . GLU A 1 332 ? -31.901 9.734 143.343 1.00 77.38 332 GLU A C 1
ATOM 2337 O O . GLU A 1 332 ? -32.548 9.027 142.573 1.00 77.38 332 GLU A O 1
ATOM 2342 N N . ALA A 1 333 ? -31.917 9.535 144.663 1.00 74.12 333 ALA A N 1
ATOM 2343 C CA . ALA A 1 333 ? -32.744 8.515 145.302 1.00 74.12 333 ALA A CA 1
ATOM 2344 C C . ALA A 1 333 ? -34.239 8.789 145.078 1.00 74.12 333 ALA A C 1
ATOM 2346 O O . ALA A 1 333 ? -34.986 7.872 144.745 1.00 74.12 333 ALA A O 1
ATOM 2347 N N . GLU A 1 334 ? -34.672 10.049 145.172 1.00 78.19 334 GLU A N 1
ATOM 2348 C CA . GLU A 1 334 ? -36.055 10.437 144.900 1.00 78.19 334 GLU A CA 1
ATOM 2349 C C . GLU A 1 334 ? -36.411 10.304 143.408 1.00 78.19 334 GLU A C 1
ATOM 2351 O O . GLU A 1 334 ? -37.493 9.822 143.075 1.00 78.19 334 GLU A O 1
ATOM 2356 N N . GLN A 1 335 ? -35.502 10.652 142.489 1.00 75.44 335 GLN A N 1
ATOM 2357 C CA . GLN A 1 335 ? -35.700 10.410 141.055 1.00 75.44 335 GLN A CA 1
ATOM 2358 C C . GLN A 1 335 ? -35.773 8.914 140.725 1.00 75.44 335 GLN A C 1
ATOM 2360 O O . GLN A 1 335 ? -36.626 8.521 139.929 1.00 75.44 335 GLN A O 1
ATOM 2365 N N . ARG A 1 336 ? -34.942 8.071 141.353 1.00 76.00 336 ARG A N 1
ATOM 2366 C CA . ARG A 1 336 ? -35.002 6.606 141.205 1.00 76.00 336 ARG A CA 1
ATOM 2367 C C . ARG A 1 336 ? -36.319 6.055 141.752 1.00 76.00 336 ARG A C 1
ATOM 2369 O O . ARG A 1 336 ? -37.002 5.353 141.019 1.00 76.00 336 ARG A O 1
ATOM 2376 N N . ALA A 1 337 ? -36.741 6.465 142.949 1.00 74.44 337 ALA A N 1
ATOM 2377 C CA . ALA A 1 337 ? -38.025 6.065 143.529 1.00 74.44 337 ALA A CA 1
ATOM 2378 C C . ALA A 1 337 ? -39.223 6.481 142.652 1.00 74.44 337 ALA A C 1
ATOM 2380 O O . ALA A 1 337 ? -40.098 5.664 142.373 1.00 74.44 337 ALA A O 1
ATOM 2381 N N . ARG A 1 338 ? -39.240 7.719 142.135 1.00 76.25 338 ARG A N 1
ATOM 2382 C CA . ARG A 1 338 ? -40.272 8.195 141.192 1.00 76.25 338 ARG A CA 1
ATOM 2383 C C . ARG A 1 338 ? -40.241 7.425 139.862 1.00 76.25 338 ARG A C 1
ATOM 2385 O O . ARG A 1 338 ? -41.298 7.132 139.308 1.00 76.25 338 ARG A O 1
ATOM 2392 N N . ALA A 1 339 ? -39.059 7.072 139.351 1.00 73.00 339 ALA A N 1
ATOM 2393 C CA . ALA A 1 339 ? -38.913 6.272 138.133 1.00 73.00 339 ALA A CA 1
ATOM 2394 C C . ALA A 1 339 ? -39.343 4.807 138.334 1.00 73.00 339 ALA A C 1
ATOM 2396 O O . ALA A 1 339 ? -39.930 4.212 137.431 1.00 73.00 339 ALA A O 1
ATOM 2397 N N . GLU A 1 340 ? -39.095 4.229 139.508 1.00 75.69 340 GLU A N 1
ATOM 2398 C CA . GLU A 1 340 ? -39.553 2.890 139.890 1.00 75.69 340 GLU A CA 1
ATOM 2399 C C . GLU A 1 340 ? -41.069 2.858 140.118 1.00 75.69 340 GLU A C 1
ATOM 2401 O O . GLU A 1 340 ? -41.729 1.950 139.619 1.00 75.69 340 GLU A O 1
ATOM 2406 N N . GLU A 1 341 ? -41.658 3.886 140.740 1.00 76.31 341 GLU A N 1
ATOM 2407 C CA . GLU A 1 341 ? -43.116 4.013 140.851 1.00 76.31 341 GLU A CA 1
ATOM 2408 C C . GLU A 1 341 ? -43.777 4.166 139.469 1.00 76.31 341 GLU A C 1
ATOM 2410 O O . GLU A 1 341 ? -44.778 3.508 139.179 1.00 76.31 341 GLU A O 1
ATOM 2415 N N . GLN A 1 342 ? -43.198 4.973 138.570 1.00 72.38 342 GLN A N 1
ATOM 2416 C CA . GLN A 1 342 ? -43.675 5.073 137.187 1.00 72.38 342 GLN A CA 1
ATOM 2417 C C . GLN A 1 342 ? -43.548 3.743 136.434 1.00 72.38 342 GLN A C 1
ATOM 2419 O O . GLN A 1 342 ? -44.479 3.368 135.723 1.00 72.38 342 GLN A O 1
ATOM 2424 N N . ARG A 1 343 ? -42.456 2.988 136.615 1.00 71.75 343 ARG A N 1
ATOM 2425 C CA . ARG A 1 343 ? -42.311 1.637 136.041 1.00 71.75 343 ARG A CA 1
ATOM 2426 C C . ARG A 1 343 ? -43.350 0.667 136.601 1.00 71.75 343 ARG A C 1
ATOM 2428 O O . ARG A 1 343 ? -43.985 -0.027 135.816 1.00 71.75 343 ARG A O 1
ATOM 2435 N N . ALA A 1 344 ? -43.591 0.671 137.910 1.00 74.25 344 ALA A N 1
ATOM 2436 C CA . ALA A 1 344 ? -44.608 -0.165 138.546 1.00 74.25 344 ALA A CA 1
ATOM 2437 C C . ALA A 1 344 ? -46.027 0.163 138.044 1.00 74.25 344 ALA A C 1
ATOM 2439 O O . ALA A 1 344 ? -46.793 -0.750 137.735 1.00 74.25 344 ALA A O 1
ATOM 2440 N N . ARG A 1 345 ? -46.361 1.453 137.880 1.00 74.88 345 ARG A N 1
ATOM 2441 C CA . ARG A 1 345 ? -47.621 1.897 137.254 1.00 74.88 345 ARG A CA 1
ATOM 2442 C C . ARG A 1 345 ? -47.724 1.426 135.800 1.00 74.88 345 ARG A C 1
ATOM 2444 O O . ARG A 1 345 ? -48.740 0.845 135.433 1.00 74.88 345 ARG A O 1
ATOM 2451 N N . MET A 1 346 ? -46.673 1.611 134.997 1.00 67.69 346 MET A N 1
ATOM 2452 C CA . MET A 1 346 ? -46.638 1.178 133.593 1.00 67.69 346 MET A CA 1
ATOM 2453 C C . MET A 1 346 ? -46.725 -0.348 133.443 1.00 67.69 346 MET A C 1
ATOM 2455 O O . MET A 1 346 ? -47.389 -0.825 132.528 1.00 67.69 346 MET A O 1
ATOM 2459 N N . GLU A 1 347 ? -46.109 -1.131 134.333 1.00 74.19 347 GLU A N 1
ATOM 2460 C CA . GLU A 1 347 ? -46.249 -2.591 134.342 1.00 74.19 347 GLU A CA 1
ATOM 2461 C C . GLU A 1 347 ? -47.645 -3.043 134.775 1.00 74.19 347 GLU A C 1
ATOM 2463 O O . GLU A 1 347 ? -48.202 -3.953 134.162 1.00 74.19 347 GLU A O 1
ATOM 2468 N N . ALA A 1 348 ? -48.237 -2.418 135.797 1.00 71.88 348 ALA A N 1
ATOM 2469 C CA . ALA A 1 348 ? -49.610 -2.709 136.205 1.00 71.88 348 ALA A CA 1
ATOM 2470 C C . ALA A 1 348 ? -50.602 -2.400 135.070 1.00 71.88 348 ALA A C 1
ATOM 2472 O O . ALA A 1 348 ? -51.471 -3.218 134.763 1.00 71.88 348 ALA A O 1
ATOM 2473 N N . GLU A 1 349 ? -50.422 -1.268 134.385 1.00 71.81 349 GLU A N 1
ATOM 2474 C CA . GLU A 1 349 ? -51.238 -0.888 133.234 1.00 71.81 349 GLU A CA 1
ATOM 2475 C C . GLU A 1 349 ? -51.009 -1.814 132.027 1.00 71.81 349 GLU A C 1
ATOM 2477 O O . GLU A 1 349 ? -51.970 -2.216 131.375 1.00 71.81 349 GLU A O 1
ATOM 2482 N N . GLN A 1 350 ? -49.768 -2.230 131.745 1.00 72.00 350 GLN A N 1
ATOM 2483 C CA . GLN A 1 350 ? -49.489 -3.220 130.697 1.00 72.00 350 GLN A CA 1
ATOM 2484 C C . GLN A 1 350 ? -50.106 -4.588 131.006 1.00 72.00 350 GLN A C 1
ATOM 2486 O O . GLN A 1 350 ? -50.630 -5.225 130.095 1.00 72.00 350 GLN A O 1
ATOM 2491 N N . ARG A 1 351 ? -50.106 -5.034 132.269 1.00 70.88 351 ARG A N 1
ATOM 2492 C CA . ARG A 1 351 ? -50.763 -6.289 132.679 1.00 70.88 351 ARG A CA 1
ATOM 2493 C C . ARG A 1 351 ? -52.285 -6.196 132.522 1.00 70.88 351 ARG A C 1
ATOM 2495 O O . ARG A 1 351 ? -52.872 -7.099 131.934 1.00 70.88 351 ARG A O 1
ATOM 2502 N N . ALA A 1 352 ? -52.902 -5.083 132.929 1.00 69.38 352 ALA A N 1
ATOM 2503 C CA . ALA A 1 352 ? -54.329 -4.833 132.705 1.00 69.38 352 ALA A CA 1
ATOM 2504 C C . ALA A 1 352 ? -54.685 -4.811 131.204 1.00 69.38 352 ALA A C 1
ATOM 2506 O O . ALA A 1 352 ? -55.580 -5.536 130.767 1.00 69.38 352 ALA A O 1
ATOM 2507 N N . ARG A 1 353 ? -53.920 -4.066 130.391 1.00 66.25 353 ARG A N 1
ATOM 2508 C CA . ARG A 1 353 ? -54.067 -4.027 128.925 1.00 66.25 353 ARG A CA 1
ATOM 2509 C C . ARG A 1 353 ? -53.849 -5.404 128.281 1.00 66.25 353 ARG A C 1
ATOM 2511 O O . ARG A 1 353 ? -54.497 -5.704 127.284 1.00 66.25 353 ARG A O 1
ATOM 2518 N N . ALA A 1 354 ? -52.979 -6.257 128.827 1.00 69.12 354 ALA A N 1
ATOM 2519 C CA . ALA A 1 354 ? -52.752 -7.615 128.324 1.00 69.12 354 ALA A CA 1
ATOM 2520 C C . ALA A 1 354 ? -53.915 -8.576 128.643 1.00 69.12 354 ALA A C 1
ATOM 2522 O O . ALA A 1 354 ? -54.272 -9.401 127.800 1.00 69.12 354 ALA A O 1
ATOM 2523 N N . GLU A 1 355 ? -54.545 -8.468 129.817 1.00 71.00 355 GLU A N 1
ATOM 2524 C CA . GLU A 1 355 ? -55.769 -9.224 130.123 1.00 71.00 355 GLU A CA 1
ATOM 2525 C C . GLU A 1 355 ? -56.967 -8.739 129.294 1.00 71.00 355 GLU A C 1
ATOM 2527 O O . GLU A 1 355 ? -57.730 -9.558 128.773 1.00 71.00 355 GLU A O 1
ATOM 2532 N N . GLU A 1 356 ? -57.101 -7.425 129.099 1.00 70.50 356 GLU A N 1
ATOM 2533 C CA . GLU A 1 356 ? -58.106 -6.838 128.211 1.00 70.50 356 GLU A CA 1
ATOM 2534 C C . GLU A 1 356 ? -57.899 -7.288 126.755 1.00 70.50 356 GLU A C 1
ATOM 2536 O O . GLU A 1 356 ? -58.842 -7.762 126.119 1.00 70.50 356 GLU A O 1
ATOM 2541 N N . GLN A 1 357 ? -56.660 -7.260 126.249 1.00 62.03 357 GLN A N 1
ATOM 2542 C CA . GLN A 1 357 ? -56.322 -7.789 124.924 1.00 62.03 357 GLN A CA 1
ATOM 2543 C C . GLN A 1 357 ? -56.622 -9.284 124.792 1.00 62.03 357 GLN A C 1
ATOM 2545 O O . GLN A 1 357 ? -57.125 -9.686 123.747 1.00 62.03 357 GLN A O 1
ATOM 2550 N N . ARG A 1 358 ? -56.397 -10.106 125.826 1.00 64.94 358 ARG A N 1
ATOM 2551 C CA . ARG A 1 358 ? -56.777 -11.532 125.801 1.00 64.94 358 ARG A CA 1
ATOM 2552 C C . ARG A 1 358 ? -58.292 -11.733 125.735 1.00 64.94 358 ARG A C 1
ATOM 2554 O O . ARG A 1 358 ? -58.750 -12.594 124.985 1.00 64.94 358 ARG A O 1
ATOM 2561 N N . ARG A 1 359 ? -59.081 -10.922 126.450 1.00 68.69 359 ARG A N 1
ATOM 2562 C CA . ARG A 1 359 ? -60.555 -10.941 126.342 1.00 68.69 359 ARG A CA 1
ATOM 2563 C C . ARG A 1 359 ? -61.026 -10.489 124.956 1.00 68.69 359 ARG A C 1
ATOM 2565 O O . ARG A 1 359 ? -61.882 -11.146 124.367 1.00 68.69 359 ARG A O 1
ATOM 2572 N N . LEU A 1 360 ? -60.417 -9.440 124.398 1.00 63.34 360 LEU A N 1
ATOM 2573 C CA . LEU A 1 360 ? -60.683 -8.987 123.029 1.00 63.34 360 LEU A CA 1
ATOM 2574 C C . LEU A 1 360 ? -60.240 -10.003 121.966 1.00 63.34 360 LEU A C 1
ATOM 2576 O O . LEU A 1 360 ? -60.905 -10.115 120.942 1.00 63.34 360 LEU A O 1
ATOM 2580 N N . GLN A 1 361 ? -59.151 -10.747 122.178 1.00 63.59 361 GLN A N 1
ATOM 2581 C CA . GLN A 1 361 ? -58.718 -11.819 121.276 1.00 63.59 361 GLN A CA 1
ATOM 2582 C C . GLN A 1 361 ? -59.704 -12.987 121.289 1.00 63.59 361 GLN A C 1
ATOM 2584 O O . GLN A 1 361 ? -60.133 -13.396 120.217 1.00 63.59 361 GLN A O 1
ATOM 2589 N N . ALA A 1 362 ? -60.150 -13.450 122.461 1.00 66.12 362 ALA A N 1
ATOM 2590 C CA . ALA A 1 362 ? -61.168 -14.500 122.553 1.00 66.12 362 ALA A CA 1
ATOM 2591 C C . ALA A 1 362 ? -62.472 -14.109 121.826 1.00 66.12 362 ALA A C 1
ATOM 2593 O O . ALA A 1 362 ? -62.973 -14.869 120.998 1.00 66.12 362 ALA A O 1
ATOM 2594 N N . GLN A 1 363 ? -62.972 -12.887 122.052 1.00 62.25 363 GLN A N 1
ATOM 2595 C CA . GLN A 1 363 ? -64.153 -12.373 121.344 1.00 62.25 363 GLN A CA 1
ATOM 2596 C C . GLN A 1 363 ? -63.915 -12.194 119.836 1.00 62.25 363 GLN A C 1
ATOM 2598 O O . GLN A 1 363 ? -64.816 -12.452 119.040 1.00 62.25 363 GLN A O 1
ATOM 2603 N N . ARG A 1 364 ? -62.708 -11.788 119.417 1.00 65.38 364 ARG A N 1
ATOM 2604 C CA . ARG A 1 364 ? -62.343 -11.685 117.994 1.00 65.38 364 ARG A CA 1
ATOM 2605 C C . ARG A 1 364 ? -62.207 -13.042 117.319 1.00 65.38 364 ARG A C 1
ATOM 2607 O O . ARG A 1 364 ? -62.561 -13.132 116.155 1.00 65.38 364 ARG A O 1
ATOM 2614 N N . GLU A 1 365 ? -61.742 -14.084 118.000 1.00 66.75 365 GLU A N 1
ATOM 2615 C CA . GLU A 1 365 ? -61.688 -15.436 117.433 1.00 66.75 365 GLU A CA 1
ATOM 2616 C C . GLU A 1 365 ? -63.085 -16.044 117.265 1.00 66.75 365 GLU A C 1
ATOM 2618 O O . GLU A 1 365 ? -63.355 -16.689 116.252 1.00 66.75 365 GLU A O 1
ATOM 2623 N N . GLU A 1 366 ? -63.998 -15.804 118.208 1.00 66.62 366 GLU A N 1
ATOM 2624 C CA . GLU A 1 366 ? -65.392 -16.246 118.094 1.00 66.62 366 GLU A CA 1
ATOM 2625 C C . GLU A 1 366 ? -66.146 -15.469 116.997 1.00 66.62 366 GLU A C 1
ATOM 2627 O O . GLU A 1 366 ? -66.788 -16.075 116.133 1.00 66.62 366 GLU A O 1
ATOM 2632 N N . ALA A 1 367 ? -65.968 -14.143 116.935 1.00 63.06 367 ALA A N 1
ATOM 2633 C CA . ALA A 1 367 ? -66.480 -13.314 115.844 1.00 63.06 367 ALA A CA 1
ATOM 2634 C C . ALA A 1 367 ? -65.882 -13.710 114.481 1.00 63.06 367 ALA A C 1
ATOM 2636 O O . ALA A 1 367 ? -66.625 -13.864 113.514 1.00 63.06 367 ALA A O 1
ATOM 2637 N N . ALA A 1 368 ? -64.571 -13.962 114.399 1.00 65.88 368 ALA A N 1
ATOM 2638 C CA . ALA A 1 368 ? -63.902 -14.367 113.164 1.00 65.88 368 ALA A CA 1
ATOM 2639 C C . ALA A 1 368 ? -64.336 -15.757 112.678 1.00 65.88 368 ALA A C 1
ATOM 2641 O O . ALA A 1 368 ? -64.338 -15.992 111.474 1.00 65.88 368 ALA A O 1
ATOM 2642 N N . ARG A 1 369 ? -64.754 -16.674 113.564 1.00 69.06 369 ARG A N 1
ATOM 2643 C CA . ARG A 1 369 ? -65.373 -17.952 113.155 1.00 69.06 369 ARG A CA 1
ATOM 2644 C C . ARG A 1 369 ? -66.758 -17.735 112.536 1.00 69.06 369 ARG A C 1
ATOM 2646 O O . ARG A 1 369 ? -67.069 -18.349 111.516 1.00 69.06 369 ARG A O 1
ATOM 2653 N N . LEU A 1 370 ? -67.562 -16.832 113.101 1.00 64.88 370 LEU A N 1
ATOM 2654 C CA . LEU A 1 370 ? -68.868 -16.446 112.550 1.00 64.88 370 LEU A CA 1
ATOM 2655 C C . LEU A 1 370 ? -68.747 -15.661 111.231 1.00 64.88 370 LEU A C 1
ATOM 2657 O O . LEU A 1 370 ? -69.526 -15.898 110.305 1.00 64.88 370 LEU A O 1
ATOM 2661 N N . GLU A 1 371 ? -67.756 -14.777 111.102 1.00 62.91 371 GLU A N 1
ATOM 2662 C CA . GLU A 1 371 ? -67.451 -14.101 109.838 1.00 62.91 371 GLU A CA 1
ATOM 2663 C C . GLU A 1 371 ? -66.853 -15.056 108.803 1.00 62.91 371 GLU A C 1
ATOM 2665 O O . GLU A 1 371 ? -67.283 -15.016 107.658 1.00 62.91 371 GLU A O 1
ATOM 2670 N N . ALA A 1 372 ? -65.950 -15.971 109.171 1.00 62.38 372 ALA A N 1
ATOM 2671 C CA . ALA A 1 372 ? -65.411 -16.971 108.246 1.00 62.38 372 ALA A CA 1
ATOM 2672 C C . ALA A 1 372 ? -66.518 -17.861 107.658 1.00 62.38 372 ALA A C 1
ATOM 2674 O O . ALA A 1 372 ? -66.545 -18.071 106.446 1.00 62.38 372 ALA A O 1
ATOM 2675 N N . ALA A 1 373 ? -67.481 -18.301 108.476 1.00 67.81 373 ALA A N 1
ATOM 2676 C CA . ALA A 1 373 ? -68.653 -19.038 108.001 1.00 67.81 373 ALA A CA 1
ATOM 2677 C C . ALA A 1 373 ? -69.514 -18.209 107.024 1.00 67.81 373 ALA A C 1
ATOM 2679 O O . ALA A 1 373 ? -69.908 -18.708 105.968 1.00 67.81 373 ALA A O 1
ATOM 2680 N N . ARG A 1 374 ? -69.761 -16.923 107.324 1.00 66.69 374 ARG A N 1
ATOM 2681 C CA . ARG A 1 374 ? -70.482 -16.008 106.416 1.00 66.69 374 ARG A CA 1
ATOM 2682 C C . ARG A 1 374 ? -69.716 -15.734 105.121 1.00 66.69 374 ARG A C 1
ATOM 2684 O O . ARG A 1 374 ? -70.323 -15.712 104.056 1.00 66.69 374 ARG A O 1
ATOM 2691 N N . VAL A 1 375 ? -68.397 -15.575 105.195 1.00 66.88 375 VAL A N 1
ATOM 2692 C CA . VAL A 1 375 ? -67.514 -15.345 104.045 1.00 66.88 375 VAL A CA 1
ATOM 2693 C C . VAL A 1 375 ? -67.373 -16.606 103.193 1.00 66.88 375 VAL A C 1
ATOM 2695 O O . VAL A 1 375 ? -67.276 -16.481 101.978 1.00 66.88 375 VAL A O 1
ATOM 2698 N N . GLN A 1 376 ? -67.422 -17.816 103.760 1.00 61.16 376 GLN A N 1
ATOM 2699 C CA . GLN A 1 376 ? -67.518 -19.046 102.965 1.00 61.16 376 GLN A CA 1
ATOM 2700 C C . GLN A 1 376 ? -68.859 -19.135 102.229 1.00 61.16 376 GLN A C 1
ATOM 2702 O O . GLN A 1 376 ? -68.851 -19.325 101.016 1.00 61.16 376 GLN A O 1
ATOM 2707 N N . ALA A 1 377 ? -69.988 -18.889 102.904 1.00 65.31 377 ALA A N 1
ATOM 2708 C CA . ALA A 1 377 ? -71.300 -18.863 102.250 1.00 65.31 377 ALA A CA 1
ATOM 2709 C C . ALA A 1 377 ? -71.367 -17.814 101.118 1.00 65.31 377 ALA A C 1
ATOM 2711 O O . ALA A 1 377 ? -71.765 -18.132 99.998 1.00 65.31 377 ALA A O 1
ATOM 2712 N N . GLN A 1 378 ? -70.887 -16.589 101.369 1.00 61.94 378 GLN A N 1
ATOM 2713 C CA . GLN A 1 378 ? -70.801 -15.545 100.343 1.00 61.94 378 GLN A CA 1
ATOM 2714 C C . GLN A 1 378 ? -69.801 -15.877 99.230 1.00 61.94 378 GLN A C 1
ATOM 2716 O O . GLN A 1 378 ? -70.038 -15.494 98.091 1.00 61.94 378 GLN A O 1
ATOM 2721 N N . ARG A 1 379 ? -68.707 -16.601 99.507 1.00 66.50 379 ARG A N 1
ATOM 2722 C CA . ARG A 1 379 ? -67.779 -17.077 98.467 1.00 66.50 379 ARG A CA 1
ATOM 2723 C C . ARG A 1 379 ? -68.384 -18.179 97.610 1.00 66.50 379 ARG A C 1
ATOM 2725 O O . ARG A 1 379 ? -68.098 -18.201 96.423 1.00 66.50 379 ARG A O 1
ATOM 2732 N N . GLU A 1 380 ? -69.224 -19.054 98.153 1.00 69.06 380 GLU A N 1
ATOM 2733 C CA . GLU A 1 380 ? -69.938 -20.056 97.353 1.00 69.06 380 GLU A CA 1
ATOM 2734 C C . GLU A 1 380 ? -71.029 -19.423 96.478 1.00 69.06 380 GLU A C 1
ATOM 2736 O O . GLU A 1 380 ? -71.185 -19.806 95.318 1.00 69.06 380 GLU A O 1
ATOM 2741 N N . GLU A 1 381 ? -71.749 -18.420 96.984 1.00 67.12 381 GLU A N 1
ATOM 2742 C CA . GLU A 1 381 ? -72.727 -17.660 96.197 1.00 67.12 381 GLU A CA 1
ATOM 2743 C C . GLU A 1 381 ? -72.046 -16.779 95.132 1.00 67.12 381 GLU A C 1
ATOM 2745 O O . GLU A 1 381 ? -72.436 -16.807 93.961 1.00 67.12 381 GLU A O 1
ATOM 2750 N N . ALA A 1 382 ? -70.961 -16.085 95.493 1.00 65.44 382 ALA A N 1
ATOM 2751 C CA . ALA A 1 382 ? -70.132 -15.335 94.554 1.00 65.44 382 ALA A CA 1
ATOM 2752 C C . ALA A 1 382 ? -69.497 -16.251 93.500 1.00 65.44 382 ALA A C 1
ATOM 2754 O O . ALA A 1 382 ? -69.570 -15.926 92.323 1.00 65.44 382 ALA A O 1
ATOM 2755 N N . ALA A 1 383 ? -68.969 -17.424 93.867 1.00 68.75 383 ALA A N 1
ATOM 2756 C CA . ALA A 1 383 ? -68.408 -18.381 92.912 1.00 68.75 383 ALA A CA 1
ATOM 2757 C C . ALA A 1 383 ? -69.464 -18.940 91.945 1.00 68.75 383 ALA A C 1
ATOM 2759 O O . ALA A 1 383 ? -69.143 -19.208 90.790 1.00 68.75 383 ALA A O 1
ATOM 2760 N N . ARG A 1 384 ? -70.733 -19.076 92.361 1.00 70.56 384 ARG A N 1
ATOM 2761 C CA . ARG A 1 384 ? -71.840 -19.424 91.448 1.00 70.56 384 ARG A CA 1
ATOM 2762 C C . ARG A 1 384 ? -72.162 -18.278 90.485 1.00 70.56 384 ARG A C 1
ATOM 2764 O O . ARG A 1 384 ? -72.350 -18.525 89.295 1.00 70.56 384 ARG A O 1
ATOM 2771 N N . LEU A 1 385 ? -72.178 -17.035 90.967 1.00 66.88 385 LEU A N 1
ATOM 2772 C CA . LEU A 1 385 ? -72.380 -15.843 90.132 1.00 66.88 385 LEU A CA 1
ATOM 2773 C C . LEU A 1 385 ? -71.197 -15.574 89.186 1.00 66.88 385 LEU A C 1
ATOM 2775 O O . LEU A 1 385 ? -71.411 -15.169 88.045 1.00 66.88 385 LEU A O 1
ATOM 2779 N N . GLU A 1 386 ? -69.964 -15.836 89.615 1.00 66.12 386 GLU A N 1
ATOM 2780 C CA . GLU A 1 386 ? -68.763 -15.760 88.783 1.00 66.12 386 GLU A CA 1
ATOM 2781 C C . GLU A 1 386 ? -68.700 -16.912 87.782 1.00 66.12 386 GLU A C 1
ATOM 2783 O O . GLU A 1 386 ? -68.422 -16.654 86.618 1.00 66.12 386 GLU A O 1
ATOM 2788 N N . ALA A 1 387 ? -69.058 -18.146 88.151 1.00 65.44 387 ALA A N 1
ATOM 2789 C CA . ALA A 1 387 ? -69.184 -19.247 87.193 1.00 65.44 387 ALA A CA 1
ATOM 2790 C C . ALA A 1 387 ? -70.229 -18.936 86.106 1.00 65.44 387 ALA A C 1
ATOM 2792 O O . ALA A 1 387 ? -69.946 -19.110 84.921 1.00 65.44 387 ALA A O 1
ATOM 2793 N N . ALA A 1 388 ? -71.392 -18.391 86.485 1.00 70.44 388 ALA A N 1
ATOM 2794 C CA . ALA A 1 388 ? -72.417 -17.949 85.539 1.00 70.44 388 ALA A CA 1
ATOM 2795 C C . ALA A 1 388 ? -71.939 -16.780 84.654 1.00 70.44 388 ALA A C 1
ATOM 2797 O O . ALA A 1 388 ? -72.193 -16.773 83.448 1.00 70.44 388 ALA A O 1
ATOM 2798 N N . ARG A 1 389 ? -71.198 -15.810 85.215 1.00 69.19 389 ARG A N 1
ATOM 2799 C CA . ARG A 1 389 ? -70.566 -14.727 84.440 1.00 69.19 389 ARG A CA 1
ATOM 2800 C C . ARG A 1 389 ? -69.508 -15.254 83.477 1.00 69.19 389 ARG A C 1
ATOM 2802 O O . ARG A 1 389 ? -69.528 -14.854 82.324 1.00 69.19 389 ARG A O 1
ATOM 2809 N N . VAL A 1 390 ? -68.649 -16.175 83.906 1.00 71.00 390 VAL A N 1
ATOM 2810 C CA . VAL A 1 390 ? -67.611 -16.800 83.074 1.00 71.00 390 VAL A CA 1
ATOM 2811 C C . VAL A 1 390 ? -68.228 -17.679 81.983 1.00 71.00 390 VAL A C 1
ATOM 2813 O O . VAL A 1 390 ? -67.682 -17.729 80.886 1.00 71.00 390 VAL A O 1
ATOM 2816 N N . GLN A 1 391 ? -69.377 -18.324 82.209 1.00 65.44 391 GLN A N 1
ATOM 2817 C CA . GLN A 1 391 ? -70.126 -18.988 81.133 1.00 65.44 391 GLN A CA 1
ATOM 2818 C C . GLN A 1 391 ? -70.701 -17.972 80.135 1.00 65.44 391 GLN A C 1
ATOM 2820 O O . GLN A 1 391 ? -70.430 -18.085 78.942 1.00 65.44 391 GLN A O 1
ATOM 2825 N N . ALA A 1 392 ? -71.390 -16.927 80.602 1.00 68.56 392 ALA A N 1
ATOM 2826 C CA . ALA A 1 392 ? -71.926 -15.877 79.729 1.00 68.56 392 ALA A CA 1
ATOM 2827 C C . ALA A 1 392 ? -70.831 -15.081 78.984 1.00 68.56 392 ALA A C 1
ATOM 2829 O O . ALA A 1 392 ? -71.051 -14.599 77.873 1.00 68.56 392 ALA A O 1
ATOM 2830 N N . GLU A 1 393 ? -69.644 -14.939 79.575 1.00 69.25 393 GLU A N 1
ATOM 2831 C CA . GLU A 1 393 ? -68.470 -14.324 78.957 1.00 69.25 393 GLU A CA 1
ATOM 2832 C C . GLU A 1 393 ? -67.790 -15.272 77.965 1.00 69.25 393 GLU A C 1
ATOM 2834 O O . GLU A 1 393 ? -67.407 -14.821 76.890 1.00 69.25 393 GLU A O 1
ATOM 2839 N N . ARG A 1 394 ? -67.729 -16.583 78.243 1.00 69.88 394 ARG A N 1
ATOM 2840 C CA . ARG A 1 394 ? -67.295 -17.596 77.265 1.00 69.88 394 ARG A CA 1
ATOM 2841 C C . ARG A 1 394 ? -68.216 -17.635 76.052 1.00 69.88 394 ARG A C 1
ATOM 2843 O O . ARG A 1 394 ? -67.706 -17.565 74.945 1.00 69.88 394 ARG A O 1
ATOM 2850 N N . GLU A 1 395 ? -69.537 -17.627 76.230 1.00 73.19 395 GLU A N 1
ATOM 2851 C CA . GLU A 1 395 ? -70.484 -17.545 75.106 1.00 73.19 395 GLU A CA 1
ATOM 2852 C C . GLU A 1 395 ? -70.311 -16.258 74.282 1.00 73.19 395 GLU A C 1
ATOM 2854 O O . GLU A 1 395 ? -70.457 -16.268 73.060 1.00 73.19 395 GLU A O 1
ATOM 2859 N N . ARG A 1 396 ? -69.991 -15.128 74.927 1.00 70.81 396 ARG A N 1
ATOM 2860 C CA . ARG A 1 396 ? -69.692 -13.865 74.227 1.00 70.81 396 ARG A CA 1
ATOM 2861 C C . ARG A 1 396 ? -68.344 -13.918 73.511 1.00 70.81 396 ARG A C 1
ATOM 2863 O O . ARG A 1 396 ? -68.257 -13.461 72.376 1.00 70.81 396 ARG A O 1
ATOM 2870 N N . ALA A 1 397 ? -67.320 -14.492 74.135 1.00 69.94 397 ALA A N 1
ATOM 2871 C CA . ALA A 1 397 ? -66.003 -14.688 73.542 1.00 69.94 397 ALA A CA 1
ATOM 2872 C C . ALA A 1 397 ? -66.044 -15.678 72.367 1.00 69.94 397 ALA A C 1
ATOM 2874 O O . ALA A 1 397 ? -65.362 -15.456 71.376 1.00 69.94 397 ALA A O 1
ATOM 2875 N N . GLU A 1 398 ? -66.879 -16.715 72.438 1.00 74.31 398 GLU A N 1
ATOM 2876 C CA . GLU A 1 398 ? -67.109 -17.694 71.373 1.00 74.31 398 GLU A CA 1
ATOM 2877 C C . GLU A 1 398 ? -67.868 -17.073 70.192 1.00 74.31 398 GLU A C 1
ATOM 2879 O O . GLU A 1 398 ? -67.446 -17.234 69.050 1.00 74.31 398 GLU A O 1
ATOM 2884 N N . ARG A 1 399 ? -68.9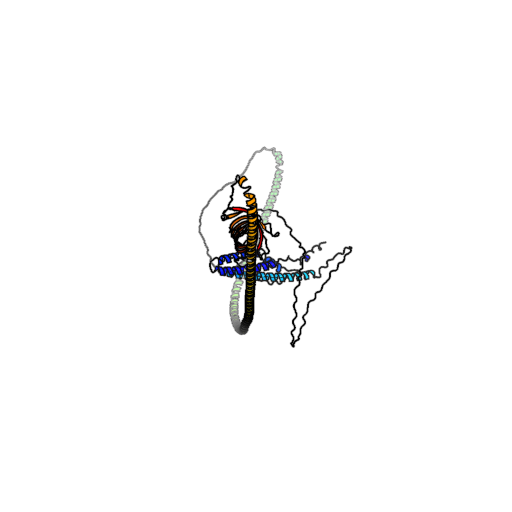03 -16.255 70.444 1.00 73.19 399 ARG A N 1
ATOM 2885 C CA . ARG A 1 399 ? -69.563 -15.456 69.390 1.00 73.19 399 ARG A CA 1
ATOM 2886 C C . ARG A 1 399 ? -68.595 -14.469 68.728 1.00 73.19 399 ARG A C 1
ATOM 2888 O O . ARG A 1 399 ? -68.553 -14.396 67.506 1.00 73.19 399 ARG A O 1
ATOM 2895 N N . LEU A 1 400 ? -67.776 -13.766 69.514 1.00 70.31 400 LEU A N 1
ATOM 2896 C CA . LEU A 1 400 ? -66.740 -12.859 69.001 1.00 70.31 400 LEU A CA 1
ATOM 2897 C C . LEU A 1 400 ? -65.593 -13.604 68.295 1.00 70.31 400 LEU A C 1
ATOM 2899 O O . LEU A 1 400 ? -64.954 -13.038 67.412 1.00 70.31 400 LEU A O 1
ATOM 2903 N N . ALA A 1 401 ? -65.316 -14.860 68.653 1.00 72.06 401 ALA A N 1
ATOM 2904 C CA . ALA A 1 401 ? -64.369 -15.713 67.941 1.00 72.06 401 ALA A CA 1
ATOM 2905 C C . ALA A 1 401 ? -64.948 -16.176 66.597 1.00 72.06 401 ALA A C 1
ATOM 2907 O O . ALA A 1 401 ? -64.259 -16.070 65.586 1.00 72.06 401 ALA A O 1
ATOM 2908 N N . ALA A 1 402 ? -66.219 -16.589 66.562 1.00 74.19 402 ALA A N 1
ATOM 2909 C CA . ALA A 1 402 ? -66.932 -16.929 65.333 1.00 74.19 402 ALA A CA 1
ATOM 2910 C C . ALA A 1 402 ? -66.979 -15.731 64.366 1.00 74.19 402 ALA A C 1
ATOM 2912 O O . ALA A 1 402 ? -66.530 -15.854 63.226 1.00 74.19 402 ALA A O 1
ATOM 2913 N N . GLU A 1 403 ? -67.390 -14.551 64.847 1.00 80.06 403 GLU A N 1
ATOM 2914 C CA . GLU A 1 403 ? -67.394 -13.295 64.079 1.00 80.06 403 GLU A CA 1
ATOM 2915 C C . GLU A 1 403 ? -65.992 -12.942 63.552 1.00 80.06 403 GLU A C 1
ATOM 2917 O O . GLU A 1 403 ? -65.834 -12.551 62.396 1.00 80.06 403 GLU A O 1
ATOM 2922 N N . ARG A 1 404 ? -64.938 -13.146 64.358 1.00 70.56 404 ARG A N 1
ATOM 2923 C CA . ARG A 1 404 ? -63.548 -12.961 63.910 1.00 70.56 404 ARG A CA 1
ATOM 2924 C C . ARG A 1 404 ? -63.141 -13.956 62.830 1.00 70.56 404 ARG A C 1
ATOM 2926 O O . ARG A 1 404 ? -62.515 -13.527 61.867 1.00 70.56 404 ARG A O 1
ATOM 2933 N N . THR A 1 405 ? -63.494 -15.237 62.946 1.00 72.75 405 THR A N 1
ATOM 2934 C CA . THR A 1 405 ? -63.178 -16.235 61.908 1.00 72.75 405 THR A CA 1
ATOM 2935 C C . THR A 1 405 ? -63.967 -16.009 60.619 1.00 72.75 405 THR A C 1
ATOM 2937 O O . THR A 1 405 ? -63.432 -16.233 59.536 1.00 72.75 405 THR A O 1
ATOM 2940 N N . GLU A 1 406 ? -65.196 -15.496 60.700 1.00 78.62 406 GLU A N 1
ATOM 2941 C CA . GLU A 1 406 ? -65.993 -15.116 59.531 1.00 78.62 406 GLU A CA 1
ATOM 2942 C C . GLU A 1 406 ? -65.422 -13.858 58.852 1.00 78.62 406 GLU A C 1
ATOM 2944 O O . GLU A 1 406 ? -65.216 -13.845 57.638 1.00 78.62 406 GLU A O 1
ATOM 2949 N N . LEU A 1 407 ? -65.035 -12.840 59.630 1.00 76.62 407 LEU A N 1
ATOM 2950 C CA . LEU A 1 407 ? -64.347 -11.647 59.127 1.00 76.62 407 LEU A CA 1
ATOM 2951 C C . LEU A 1 407 ? -62.960 -11.972 58.541 1.00 76.62 407 LEU A C 1
ATOM 2953 O O . LEU A 1 407 ? -62.552 -11.382 57.540 1.00 76.62 407 LEU A O 1
ATOM 2957 N N . GLU A 1 408 ? -62.219 -12.900 59.147 1.00 76.62 408 GLU A N 1
ATOM 2958 C CA . GLU A 1 408 ? -60.925 -13.373 58.649 1.00 76.62 408 GLU A CA 1
ATOM 2959 C C . GLU A 1 408 ? -61.082 -14.193 57.367 1.00 76.62 408 GLU A C 1
ATOM 2961 O O . GLU A 1 408 ? -60.335 -13.972 56.413 1.00 76.62 408 GLU A O 1
ATOM 2966 N N . ARG A 1 409 ? -62.110 -15.046 57.281 1.00 81.38 409 ARG A N 1
ATOM 2967 C CA . ARG A 1 409 ? -62.483 -15.737 56.044 1.00 81.38 409 ARG A CA 1
ATOM 2968 C C . ARG A 1 409 ? -62.846 -14.745 54.936 1.00 81.38 409 ARG A C 1
ATOM 2970 O O . ARG A 1 409 ? -62.312 -14.865 53.840 1.00 81.38 409 ARG A O 1
ATOM 2977 N N . LEU A 1 410 ? -63.667 -13.730 55.209 1.00 81.88 410 LEU A N 1
ATOM 2978 C CA . LEU A 1 410 ? -64.006 -12.689 54.227 1.00 81.88 410 LEU A CA 1
ATOM 2979 C C . LEU A 1 410 ? -62.771 -11.887 53.780 1.00 81.88 410 LEU A C 1
ATOM 2981 O O . LEU A 1 410 ? -62.612 -11.598 52.594 1.00 81.88 410 LEU A O 1
ATOM 2985 N N . ARG A 1 411 ? -61.850 -11.573 54.701 1.00 76.75 411 ARG A N 1
ATOM 2986 C CA . ARG A 1 411 ? -60.558 -10.937 54.377 1.00 76.75 411 ARG A CA 1
ATOM 2987 C C . ARG A 1 411 ? -59.646 -11.846 53.559 1.00 76.75 411 ARG A C 1
ATOM 2989 O O . ARG A 1 411 ? -58.907 -11.347 52.713 1.00 76.75 411 ARG A O 1
ATOM 2996 N N . ARG A 1 412 ? -59.692 -13.158 53.788 1.00 75.38 412 ARG A N 1
ATOM 2997 C CA . ARG A 1 412 ? -58.978 -14.158 52.992 1.00 75.38 412 ARG A CA 1
ATOM 2998 C C . ARG A 1 412 ? -59.565 -14.256 51.584 1.00 75.38 412 ARG A C 1
ATOM 3000 O O . ARG A 1 412 ? -58.812 -14.096 50.634 1.00 75.38 412 ARG A O 1
ATOM 3007 N N . GLU A 1 413 ? -60.883 -14.380 51.445 1.00 86.69 413 GLU A N 1
ATOM 3008 C CA . GLU A 1 413 ? -61.575 -14.390 50.147 1.00 86.69 413 GLU A CA 1
ATOM 3009 C C . GLU A 1 413 ? -61.356 -13.079 49.358 1.00 86.69 413 GLU A C 1
ATOM 3011 O O . GLU A 1 413 ? -61.240 -13.110 48.134 1.00 86.69 413 GLU A O 1
ATOM 3016 N N . GLN A 1 414 ? -61.245 -11.922 50.026 1.00 81.81 414 GLN A N 1
ATOM 3017 C CA . GLN A 1 414 ? -60.855 -10.658 49.378 1.00 81.81 414 GLN A CA 1
ATOM 3018 C C . GLN A 1 414 ? -59.380 -10.627 48.955 1.00 81.81 414 GLN A C 1
ATOM 3020 O O . GLN A 1 414 ? -59.075 -10.134 47.871 1.00 81.81 414 GLN A O 1
ATOM 3025 N N . ARG A 1 415 ? -58.459 -11.155 49.773 1.00 76.31 415 ARG A N 1
ATOM 3026 C CA . ARG A 1 415 ? -57.035 -11.261 49.408 1.00 76.31 415 ARG A CA 1
ATOM 3027 C C . ARG A 1 415 ? -56.822 -12.214 48.237 1.00 76.31 415 ARG A C 1
ATOM 3029 O O . ARG A 1 415 ? -56.115 -11.847 47.313 1.00 76.31 415 ARG A O 1
ATOM 3036 N N . GLU A 1 416 ? -57.470 -13.376 48.254 1.00 85.25 416 GLU A N 1
ATOM 3037 C CA . GLU A 1 416 ? -57.390 -14.382 47.188 1.00 85.25 416 GLU A CA 1
ATOM 3038 C C . GLU A 1 416 ? -57.955 -13.841 45.858 1.00 85.25 416 GLU A C 1
ATOM 3040 O O . GLU A 1 416 ? -57.384 -14.106 44.802 1.00 85.25 416 GLU A O 1
ATOM 3045 N N . LYS A 1 417 ? -58.997 -12.993 45.896 1.00 86.81 417 LYS A N 1
ATOM 3046 C CA . LYS A 1 417 ? -59.477 -12.243 44.718 1.00 86.81 417 LYS A CA 1
ATOM 3047 C C . LYS A 1 417 ? -58.479 -11.191 44.236 1.00 86.81 417 LYS A C 1
ATOM 3049 O O . LYS A 1 417 ? -58.181 -11.157 43.050 1.00 86.81 417 LYS A O 1
ATOM 3054 N N . LEU A 1 418 ? -57.915 -10.379 45.134 1.00 82.38 418 LEU A N 1
ATOM 3055 C CA . LEU A 1 418 ? -56.905 -9.379 44.765 1.00 82.38 418 LEU A CA 1
ATOM 3056 C C . LEU A 1 418 ? -55.641 -10.020 44.171 1.00 82.38 418 LEU A C 1
ATOM 3058 O O . LEU A 1 418 ? -55.085 -9.473 43.224 1.00 82.38 418 LEU A O 1
ATOM 3062 N N . THR A 1 419 ? -55.208 -11.186 44.664 1.00 80.06 419 THR A N 1
ATOM 3063 C CA . THR A 1 419 ? -54.100 -11.932 44.046 1.00 80.06 419 THR A CA 1
ATOM 3064 C C . THR A 1 419 ? -54.492 -12.526 42.696 1.00 80.06 419 THR A C 1
ATOM 3066 O O . THR A 1 419 ? -53.686 -12.474 41.779 1.00 80.06 419 THR A O 1
ATOM 3069 N N . GLN A 1 420 ? -55.727 -13.014 42.516 1.00 85.81 420 GLN A N 1
ATOM 3070 C CA . GLN A 1 420 ? -56.206 -13.484 41.205 1.00 85.81 420 GLN A CA 1
ATOM 3071 C C . GLN A 1 420 ? -56.287 -12.347 40.173 1.00 85.81 420 GLN A C 1
ATOM 3073 O O . GLN A 1 420 ? -55.859 -12.528 39.036 1.00 85.81 420 GLN A O 1
ATOM 3078 N N . GLU A 1 421 ? -56.768 -11.163 40.562 1.00 87.81 421 GLU A N 1
ATOM 3079 C CA . GLU A 1 421 ? -56.792 -9.970 39.703 1.00 87.81 421 GLU A CA 1
ATOM 3080 C C . GLU A 1 421 ? -55.374 -9.471 39.373 1.00 87.81 421 GLU A C 1
ATOM 3082 O O . GLU A 1 421 ? -55.115 -9.057 38.241 1.00 87.81 421 GLU A O 1
ATOM 3087 N N . GLN A 1 422 ? -54.436 -9.545 40.326 1.00 81.06 422 GLN A N 1
ATOM 3088 C CA . GLN A 1 422 ? -53.022 -9.228 40.095 1.00 81.06 422 GLN A CA 1
ATOM 3089 C C . GLN A 1 422 ? -52.361 -10.238 39.151 1.00 81.06 422 GLN A C 1
ATOM 3091 O O . GLN A 1 422 ? -51.794 -9.819 38.145 1.00 81.06 422 GLN A O 1
ATOM 3096 N N . GLU A 1 423 ? -52.509 -11.543 39.394 1.00 88.12 423 GLU A N 1
ATOM 3097 C CA . GLU A 1 423 ? -52.002 -12.598 38.510 1.00 88.12 423 GLU A CA 1
ATOM 3098 C C . GLU A 1 423 ? -52.595 -12.502 37.098 1.00 88.12 423 GLU A C 1
ATOM 3100 O O . GLU A 1 423 ? -51.877 -12.695 36.119 1.00 88.12 423 GLU A O 1
ATOM 3105 N N . GLU A 1 424 ? -53.887 -12.186 36.944 1.00 90.38 424 GLU A N 1
ATOM 3106 C CA . GLU A 1 424 ? -54.469 -12.011 35.610 1.00 90.38 424 GLU A CA 1
ATOM 3107 C C . GLU A 1 424 ? -53.913 -10.759 34.915 1.00 90.38 424 GLU A C 1
ATOM 3109 O O . GLU A 1 424 ? -53.603 -10.797 33.723 1.00 90.38 424 GLU A O 1
ATOM 3114 N N . MET A 1 425 ? -53.724 -9.656 35.645 1.00 80.44 425 MET A N 1
ATOM 3115 C CA . MET A 1 425 ? -53.099 -8.441 35.112 1.00 80.44 425 MET A CA 1
ATOM 3116 C C . MET A 1 425 ? -51.617 -8.632 34.765 1.00 80.44 425 MET A C 1
ATOM 3118 O O . MET A 1 425 ? -51.149 -8.039 33.791 1.00 80.44 425 MET A O 1
ATOM 3122 N N . GLU A 1 426 ? -50.885 -9.466 35.501 1.00 88.00 426 GLU A N 1
ATOM 3123 C CA . GLU A 1 426 ? -49.500 -9.828 35.194 1.00 88.00 426 GLU A CA 1
ATOM 3124 C C . GLU A 1 426 ? -49.429 -10.749 33.976 1.00 88.00 426 GLU A C 1
ATOM 3126 O O . GLU A 1 426 ? -48.784 -10.375 33.000 1.00 88.00 426 GLU A O 1
ATOM 3131 N N . ARG A 1 427 ? -50.215 -11.832 33.915 1.00 90.00 427 ARG A N 1
ATOM 3132 C CA . ARG A 1 427 ? -50.299 -12.697 32.720 1.00 90.00 427 ARG A CA 1
ATOM 3133 C C . ARG A 1 427 ? -50.735 -11.924 31.466 1.00 90.00 427 ARG A C 1
ATOM 3135 O O . ARG A 1 427 ? -50.234 -12.176 30.371 1.00 90.00 427 ARG A O 1
ATOM 3142 N N . ARG A 1 428 ? -51.637 -10.940 31.601 1.00 91.19 428 ARG A N 1
ATOM 3143 C CA . ARG A 1 428 ? -52.031 -10.022 30.509 1.00 91.19 428 ARG A CA 1
ATOM 3144 C C . ARG A 1 428 ? -50.883 -9.099 30.075 1.00 91.19 428 ARG A C 1
ATOM 3146 O O . ARG A 1 428 ? -50.795 -8.791 28.888 1.00 91.19 428 ARG A O 1
ATOM 3153 N N . ARG A 1 429 ? -50.010 -8.664 30.992 1.00 88.44 429 ARG A N 1
ATOM 3154 C CA . ARG A 1 429 ? -48.795 -7.885 30.676 1.00 88.44 429 ARG A CA 1
ATOM 3155 C C . ARG A 1 429 ? -47.725 -8.754 30.024 1.00 88.44 429 ARG A C 1
ATOM 3157 O O . ARG A 1 429 ? -47.190 -8.354 28.998 1.00 88.44 429 ARG A O 1
ATOM 3164 N N . GLU A 1 430 ? -47.462 -9.943 30.556 1.00 89.31 430 GLU A N 1
ATOM 3165 C CA . GLU A 1 430 ? -46.516 -10.913 29.993 1.00 89.31 430 GLU A CA 1
ATOM 3166 C C . GLU A 1 430 ? -46.907 -11.304 28.563 1.00 89.31 430 GLU A C 1
ATOM 3168 O O . GLU A 1 430 ? -46.090 -11.185 27.657 1.00 89.31 430 GLU A O 1
ATOM 3173 N N . ALA A 1 431 ? -48.179 -11.635 28.314 1.00 92.00 431 ALA A N 1
ATOM 3174 C CA . ALA A 1 431 ? -48.673 -11.933 26.967 1.00 92.00 431 ALA A CA 1
ATOM 3175 C C . ALA A 1 431 ? -48.602 -10.724 26.005 1.00 92.00 431 ALA A C 1
ATOM 3177 O O . ALA A 1 431 ? -48.449 -10.898 24.793 1.00 92.00 431 ALA A O 1
ATOM 3178 N N . GLN A 1 432 ? -48.697 -9.488 26.514 1.00 90.25 432 GLN A N 1
ATOM 3179 C CA . GLN A 1 432 ? -48.464 -8.281 25.710 1.00 90.25 432 GLN A CA 1
ATOM 3180 C C . GLN A 1 432 ? -46.976 -8.070 25.402 1.00 90.25 432 GLN A C 1
ATOM 3182 O O . GLN A 1 432 ? -46.654 -7.692 24.275 1.00 90.25 432 GLN A O 1
ATOM 3187 N N . LEU A 1 433 ? -46.082 -8.347 26.355 1.00 89.31 433 LEU A N 1
ATOM 3188 C CA . LEU A 1 433 ? -44.631 -8.285 26.167 1.00 89.31 433 LEU A CA 1
ATOM 3189 C C . LEU A 1 433 ? -44.156 -9.364 25.187 1.00 89.31 433 LEU A C 1
ATOM 3191 O O . LEU A 1 433 ? -43.548 -9.017 24.183 1.00 89.31 433 LEU A O 1
ATOM 3195 N N . GLU A 1 434 ? -44.536 -10.628 25.378 1.00 91.44 434 GLU A N 1
ATOM 3196 C CA . GLU A 1 434 ? -44.219 -11.746 24.473 1.00 91.44 434 GLU A CA 1
ATOM 3197 C C . GLU A 1 434 ? -44.696 -11.464 23.034 1.00 91.44 434 GLU A C 1
ATOM 3199 O O . GLU A 1 434 ? -43.991 -11.728 22.054 1.00 91.44 434 GLU A O 1
ATOM 3204 N N . LYS A 1 435 ? -45.887 -10.865 22.877 1.00 91.88 435 LYS A N 1
ATOM 3205 C CA . LYS A 1 435 ? -46.386 -10.432 21.565 1.00 91.88 435 LYS A CA 1
ATOM 3206 C C . LYS A 1 435 ? -45.569 -9.269 20.990 1.00 91.88 435 LYS A C 1
ATOM 3208 O O . LYS A 1 435 ? -45.244 -9.295 19.802 1.00 91.88 435 LYS A O 1
ATOM 3213 N N . ALA A 1 436 ? -45.239 -8.260 21.796 1.00 90.06 436 ALA A N 1
ATOM 3214 C CA . ALA A 1 436 ? -44.435 -7.118 21.365 1.00 90.06 436 ALA A CA 1
ATOM 3215 C C . ALA A 1 436 ? -43.005 -7.534 20.980 1.00 90.06 436 ALA A C 1
ATOM 3217 O O . ALA A 1 436 ? -42.475 -7.037 19.987 1.00 90.06 436 ALA A O 1
ATOM 3218 N N . GLU A 1 437 ? -42.409 -8.485 21.700 1.00 92.19 437 GLU A N 1
ATOM 3219 C CA . GLU A 1 437 ? -41.107 -9.075 21.394 1.00 92.19 437 GLU A CA 1
ATOM 3220 C C . GLU A 1 437 ? -41.142 -9.862 20.084 1.00 92.19 437 GLU A C 1
ATOM 3222 O O . GLU A 1 437 ? -40.309 -9.601 19.219 1.00 92.19 437 GLU A O 1
ATOM 3227 N N . ARG A 1 438 ? -42.149 -10.720 19.862 1.00 92.50 438 ARG A N 1
ATOM 3228 C CA . ARG A 1 438 ? -42.344 -11.412 18.572 1.00 92.50 438 ARG A CA 1
ATOM 3229 C C . ARG A 1 438 ? -42.557 -10.448 17.404 1.00 92.50 438 ARG A C 1
ATOM 3231 O O . ARG A 1 438 ? -42.055 -10.683 16.306 1.00 92.50 438 ARG A O 1
ATOM 3238 N N . GLU A 1 439 ? -43.285 -9.349 17.605 1.00 92.44 439 GLU A N 1
ATOM 3239 C CA . GLU A 1 439 ? -43.426 -8.313 16.574 1.00 92.44 439 GLU A CA 1
ATOM 3240 C C . GLU A 1 439 ? -42.126 -7.525 16.349 1.00 92.44 439 GLU A C 1
ATOM 3242 O O . GLU A 1 439 ? -41.814 -7.191 15.205 1.00 92.44 439 GLU A O 1
ATOM 3247 N N . ALA A 1 440 ? -41.340 -7.258 17.394 1.00 89.50 440 ALA A N 1
ATOM 3248 C CA . ALA A 1 440 ? -40.039 -6.603 17.285 1.00 89.50 440 ALA A CA 1
ATOM 3249 C C . ALA A 1 440 ? -38.982 -7.509 16.630 1.00 89.50 440 ALA A C 1
ATOM 3251 O O . ALA A 1 440 ? -38.191 -7.033 15.818 1.00 89.50 440 ALA A O 1
ATOM 3252 N N . GLU A 1 441 ? -38.978 -8.807 16.932 1.00 92.56 441 GLU A N 1
ATOM 3253 C CA . GLU A 1 441 ? -38.140 -9.816 16.284 1.00 92.56 441 GLU A CA 1
ATOM 3254 C C . GLU A 1 441 ? -38.497 -9.951 14.804 1.00 92.56 441 GLU A C 1
ATOM 3256 O O . GLU A 1 441 ? -37.614 -9.832 13.953 1.00 92.56 441 GLU A O 1
ATOM 3261 N N . ARG A 1 442 ? -39.788 -10.070 14.466 1.00 94.81 442 ARG A N 1
ATOM 3262 C CA . ARG A 1 442 ? -40.213 -10.111 13.062 1.00 94.81 442 ARG A CA 1
ATOM 3263 C C . ARG A 1 442 ? -39.804 -8.841 12.310 1.00 94.81 442 ARG A C 1
ATOM 3265 O O . ARG A 1 442 ? -39.265 -8.949 11.216 1.00 94.81 442 ARG A O 1
ATOM 3272 N N . ARG A 1 443 ? -39.939 -7.651 12.913 1.00 92.69 443 ARG A N 1
ATOM 3273 C CA . ARG A 1 443 ? -39.436 -6.389 12.327 1.00 92.69 443 ARG A CA 1
ATOM 3274 C C . ARG A 1 443 ? -37.911 -6.368 12.161 1.00 92.69 443 ARG A C 1
ATOM 3276 O O . ARG A 1 443 ? -37.436 -5.828 11.167 1.00 92.69 443 ARG A O 1
ATOM 3283 N N . LYS A 1 444 ? -37.136 -6.955 13.085 1.00 92.12 444 LYS A N 1
ATOM 3284 C CA . LYS A 1 444 ? -35.672 -7.105 12.940 1.00 92.12 444 LYS A CA 1
ATOM 3285 C C . LYS A 1 444 ? -35.324 -8.019 11.763 1.00 92.12 444 LYS A C 1
ATOM 3287 O O . LYS A 1 444 ? -34.465 -7.651 10.971 1.00 92.12 444 LYS A O 1
ATOM 3292 N N . LEU A 1 445 ? -36.009 -9.155 11.617 1.00 91.19 445 LEU A N 1
ATOM 3293 C CA . LEU A 1 445 ? -35.812 -10.093 10.506 1.00 91.19 445 LEU A CA 1
ATOM 3294 C C . LEU A 1 445 ? -36.239 -9.483 9.158 1.00 91.19 445 LEU A C 1
ATOM 3296 O O . LEU A 1 445 ? -35.487 -9.551 8.191 1.00 91.19 445 LEU A O 1
ATOM 3300 N N . GLU A 1 446 ? -37.392 -8.806 9.103 1.00 92.62 446 GLU A N 1
ATOM 3301 C CA . GLU A 1 446 ? -37.856 -8.056 7.924 1.00 92.62 446 GLU A CA 1
ATOM 3302 C C . GLU A 1 446 ? -36.858 -6.945 7.527 1.00 92.62 446 GLU A C 1
ATOM 3304 O O . GLU A 1 446 ? -36.592 -6.748 6.340 1.00 92.62 446 GLU A O 1
ATOM 3309 N N . ALA A 1 447 ? -36.266 -6.237 8.497 1.00 90.50 447 ALA A N 1
ATOM 3310 C CA . ALA A 1 447 ? -35.244 -5.220 8.243 1.00 90.50 447 ALA A CA 1
ATOM 3311 C C . ALA A 1 447 ? -33.898 -5.821 7.797 1.00 90.50 447 ALA A C 1
ATOM 3313 O O . ALA A 1 447 ? -33.257 -5.276 6.900 1.00 90.50 447 ALA A O 1
ATOM 3314 N N . GLN A 1 448 ? -33.479 -6.950 8.378 1.00 91.38 448 GLN A N 1
ATOM 3315 C CA . GLN A 1 448 ? -32.275 -7.678 7.963 1.00 91.38 448 GLN A CA 1
ATOM 3316 C C . GLN A 1 448 ? -32.405 -8.217 6.535 1.00 91.38 448 GLN A C 1
ATOM 3318 O O . GLN A 1 448 ? -31.478 -8.044 5.749 1.00 91.38 448 GLN A O 1
ATOM 3323 N N . ALA A 1 449 ? -33.560 -8.786 6.173 1.00 93.00 449 ALA A N 1
ATOM 3324 C CA . ALA A 1 449 ? -33.831 -9.262 4.818 1.00 93.00 449 ALA A CA 1
ATOM 3325 C C . ALA A 1 449 ? -33.734 -8.126 3.784 1.00 93.00 449 ALA A C 1
ATOM 3327 O O . ALA A 1 449 ? -33.021 -8.266 2.793 1.00 93.00 449 ALA A O 1
ATOM 3328 N N . ARG A 1 450 ? -34.356 -6.967 4.054 1.00 93.88 450 ARG A N 1
ATOM 3329 C CA . ARG A 1 450 ? -34.246 -5.772 3.192 1.00 93.88 450 ARG A CA 1
ATOM 3330 C C . ARG A 1 450 ? -32.809 -5.254 3.086 1.00 93.88 450 ARG A C 1
ATOM 3332 O O . ARG A 1 450 ? -32.374 -4.890 2.002 1.00 93.88 450 ARG A O 1
ATOM 3339 N N . ALA A 1 451 ? -32.059 -5.246 4.189 1.00 88.56 451 ALA A N 1
ATOM 3340 C CA . ALA A 1 451 ? -30.659 -4.824 4.181 1.00 88.56 451 ALA A CA 1
ATOM 3341 C C . ALA A 1 451 ? -29.747 -5.811 3.425 1.00 88.56 451 ALA A C 1
ATOM 3343 O O . ALA A 1 451 ? -28.732 -5.402 2.865 1.00 88.56 451 ALA A O 1
ATOM 3344 N N . GLU A 1 452 ? -30.084 -7.104 3.387 1.00 92.81 452 GLU A N 1
ATOM 3345 C CA . GLU A 1 452 ? -29.385 -8.077 2.543 1.00 92.81 452 GLU A CA 1
ATOM 3346 C C . GLU A 1 452 ? -29.773 -7.932 1.064 1.00 92.81 452 GLU A C 1
ATOM 3348 O O . GLU A 1 452 ? -28.904 -7.997 0.198 1.00 92.81 452 GLU A O 1
ATOM 3353 N N . GLU A 1 453 ? -31.048 -7.677 0.767 1.00 94.25 453 GLU A N 1
ATOM 3354 C CA . GLU A 1 453 ? -31.546 -7.407 -0.585 1.00 94.25 453 GLU A CA 1
ATOM 3355 C C . GLU A 1 453 ? -30.874 -6.165 -1.191 1.00 94.25 453 GLU A C 1
ATOM 3357 O O . GLU A 1 453 ? -30.276 -6.268 -2.260 1.00 94.25 453 GLU A O 1
ATOM 3362 N N . GLN A 1 454 ? -30.819 -5.052 -0.451 1.00 92.75 454 GLN A N 1
ATOM 3363 C CA . GLN A 1 454 ? -30.078 -3.845 -0.844 1.00 92.75 454 GLN A CA 1
ATOM 3364 C C . GLN A 1 454 ? -28.588 -4.128 -1.087 1.00 92.75 454 GLN A C 1
ATOM 3366 O O . GLN A 1 454 ? -28.030 -3.692 -2.088 1.00 92.75 454 GLN A O 1
ATOM 3371 N N . ARG A 1 455 ? -27.932 -4.928 -0.234 1.00 91.94 455 ARG A N 1
ATOM 3372 C CA . ARG A 1 455 ? -26.527 -5.330 -0.454 1.00 91.94 455 ARG A CA 1
ATOM 3373 C C . ARG A 1 455 ? -26.341 -6.200 -1.696 1.00 91.94 455 ARG A C 1
ATOM 3375 O O . ARG A 1 455 ? -25.286 -6.128 -2.320 1.00 91.94 455 ARG A O 1
ATOM 3382 N N . ARG A 1 456 ? -27.324 -7.033 -2.050 1.00 93.19 456 ARG A N 1
ATOM 3383 C CA . ARG A 1 456 ? -27.318 -7.841 -3.282 1.00 93.19 456 ARG A CA 1
ATOM 3384 C C . ARG A 1 456 ? -27.562 -6.973 -4.521 1.00 93.19 456 ARG A C 1
ATOM 3386 O O . ARG A 1 456 ? -27.000 -7.276 -5.568 1.00 93.19 456 ARG A O 1
ATOM 3393 N N . GLU A 1 457 ? -28.356 -5.912 -4.401 1.00 94.75 457 GLU A N 1
ATOM 3394 C CA . GLU A 1 457 ? -28.597 -4.916 -5.450 1.00 94.75 457 GLU A CA 1
ATOM 3395 C C . GLU A 1 457 ? -27.352 -4.044 -5.683 1.00 94.75 457 GLU A C 1
ATOM 3397 O O . GLU A 1 457 ? -26.790 -4.085 -6.775 1.00 94.75 457 GLU A O 1
ATOM 3402 N N . GLU A 1 458 ? -26.795 -3.421 -4.636 1.00 91.88 458 GLU A N 1
ATOM 3403 C CA . GLU A 1 458 ? -25.509 -2.705 -4.699 1.00 91.88 458 GLU A CA 1
ATOM 3404 C C . GLU A 1 458 ? -24.372 -3.585 -5.252 1.00 91.88 458 GLU A C 1
ATOM 3406 O O . GLU A 1 458 ? -23.499 -3.111 -5.979 1.00 91.88 458 GLU A O 1
ATOM 3411 N N . ALA A 1 459 ? -24.341 -4.879 -4.909 1.00 90.56 459 ALA A N 1
ATOM 3412 C CA . ALA A 1 459 ? -23.336 -5.805 -5.430 1.00 90.56 459 ALA A CA 1
ATOM 3413 C C . ALA A 1 459 ? -23.511 -6.103 -6.930 1.00 90.56 459 ALA A C 1
ATOM 3415 O O . ALA A 1 459 ? -22.511 -6.359 -7.602 1.00 90.56 459 ALA A O 1
ATOM 3416 N N . ARG A 1 460 ? -24.742 -6.052 -7.462 1.00 95.25 460 ARG A N 1
ATOM 3417 C CA . ARG A 1 460 ? -25.010 -6.157 -8.906 1.00 95.25 460 ARG A CA 1
ATOM 3418 C C . ARG A 1 460 ? -24.593 -4.886 -9.628 1.00 95.25 460 ARG A C 1
ATOM 3420 O O . ARG A 1 460 ? -23.793 -4.986 -10.550 1.00 95.25 460 ARG A O 1
ATOM 3427 N N . GLU A 1 461 ? -25.015 -3.715 -9.152 1.00 94.19 461 GLU A N 1
ATOM 3428 C CA . GLU A 1 461 ? -24.615 -2.425 -9.738 1.00 94.19 461 GLU A CA 1
ATOM 3429 C C . GLU A 1 461 ? -23.087 -2.284 -9.801 1.00 94.19 461 GLU A C 1
ATOM 3431 O O . GLU A 1 461 ? -22.524 -1.934 -10.836 1.00 94.19 461 GLU A O 1
ATOM 3436 N N . ARG A 1 462 ? -22.382 -2.633 -8.715 1.00 92.88 462 ARG A N 1
ATOM 3437 C CA . ARG A 1 462 ? -20.910 -2.622 -8.680 1.00 92.88 462 ARG A CA 1
ATOM 3438 C C . ARG A 1 462 ? -20.293 -3.651 -9.633 1.00 92.88 462 ARG A C 1
ATOM 3440 O O . ARG A 1 462 ? -19.237 -3.378 -10.198 1.00 92.88 462 ARG A O 1
ATOM 3447 N N . ALA A 1 463 ? -20.908 -4.821 -9.817 1.00 89.56 463 ALA A N 1
ATOM 3448 C CA . ALA A 1 463 ? -20.434 -5.822 -10.774 1.00 89.56 463 ALA A CA 1
ATOM 3449 C C . ALA A 1 463 ? -20.634 -5.367 -12.230 1.00 89.56 463 ALA A C 1
ATOM 3451 O O . ALA A 1 463 ? -19.739 -5.562 -13.050 1.00 89.56 463 ALA A O 1
ATOM 3452 N N . GLU A 1 464 ? -21.754 -4.712 -12.534 1.00 95.12 464 GLU A N 1
ATOM 3453 C CA . GLU A 1 464 ? -22.050 -4.130 -13.848 1.00 95.12 464 GLU A CA 1
ATOM 3454 C C . GLU A 1 464 ? -21.105 -2.958 -14.164 1.00 95.12 464 GLU A C 1
ATOM 3456 O O . GLU A 1 464 ? -20.472 -2.957 -15.218 1.00 95.12 464 GLU A O 1
ATOM 3461 N N . GLN A 1 465 ? -20.874 -2.043 -13.215 1.00 93.50 465 GLN A N 1
ATOM 3462 C CA . GLN A 1 465 ? -19.875 -0.969 -13.345 1.00 93.50 465 GLN A CA 1
ATOM 3463 C C . GLN A 1 465 ? -18.448 -1.505 -13.551 1.00 93.50 465 GLN A C 1
ATOM 3465 O O . GLN A 1 465 ? -17.669 -0.942 -14.323 1.00 93.50 465 GLN A O 1
ATOM 3470 N N . LEU A 1 466 ? -18.075 -2.598 -12.874 1.00 90.94 466 LEU A N 1
ATOM 3471 C CA . LEU A 1 466 ? -16.774 -3.245 -13.074 1.00 90.94 466 LEU A CA 1
ATOM 3472 C C . LEU A 1 466 ? -16.677 -3.959 -14.431 1.00 90.94 466 LEU A C 1
ATOM 3474 O O . LEU A 1 466 ? -15.592 -3.983 -15.014 1.00 90.94 466 LEU A O 1
ATOM 3478 N N . ALA A 1 467 ? -17.782 -4.499 -14.951 1.00 91.56 467 ALA A N 1
ATOM 3479 C CA . ALA A 1 467 ? -17.843 -5.071 -16.294 1.00 91.56 467 ALA A CA 1
ATOM 3480 C C . ALA A 1 467 ? -17.711 -3.983 -17.374 1.00 91.56 467 ALA A C 1
ATOM 3482 O O . ALA A 1 467 ? -16.874 -4.121 -18.264 1.00 91.56 467 ALA A O 1
ATOM 3483 N N . GLU A 1 468 ? -18.436 -2.867 -17.251 1.00 94.19 468 GLU A N 1
ATOM 3484 C CA . GLU A 1 468 ? -18.328 -1.717 -18.161 1.00 94.19 468 GLU A CA 1
ATOM 3485 C C . GLU A 1 468 ? -16.898 -1.147 -18.178 1.00 94.19 468 GLU A C 1
ATOM 3487 O O . GLU A 1 468 ? -16.298 -0.993 -19.243 1.00 94.19 468 GLU A O 1
ATOM 3492 N N . GLN A 1 469 ? -16.281 -0.947 -17.006 1.00 90.50 469 GLN A N 1
ATOM 3493 C CA . GLN A 1 469 ? -14.874 -0.536 -16.914 1.00 90.50 469 GLN A CA 1
ATOM 3494 C C . GLN A 1 469 ? -13.906 -1.565 -17.521 1.00 90.50 469 GLN A C 1
ATOM 3496 O O . GLN A 1 469 ? -12.866 -1.185 -18.065 1.00 90.50 469 GLN A O 1
ATOM 3501 N N . ALA A 1 470 ? -14.203 -2.865 -17.436 1.00 90.06 470 ALA A N 1
ATOM 3502 C CA . ALA A 1 470 ? -13.392 -3.899 -18.074 1.00 90.06 470 ALA A CA 1
ATOM 3503 C C . ALA A 1 470 ? -13.527 -3.864 -19.607 1.00 90.06 470 ALA A C 1
ATOM 3505 O O . ALA A 1 470 ? -12.516 -3.978 -20.306 1.00 90.06 470 ALA A O 1
ATOM 3506 N N . GLU A 1 471 ? -14.732 -3.639 -20.139 1.00 93.69 471 GLU A N 1
ATOM 3507 C CA . GLU A 1 471 ? -14.955 -3.467 -21.578 1.00 93.69 471 GLU A CA 1
ATOM 3508 C C . GLU A 1 471 ? -14.326 -2.180 -22.120 1.00 93.69 471 GLU A C 1
ATOM 3510 O O . GLU A 1 471 ? -13.700 -2.215 -23.186 1.00 93.69 471 GLU A O 1
ATOM 3515 N N . GLU A 1 472 ? -14.398 -1.068 -21.379 1.00 93.44 472 GLU A N 1
ATOM 3516 C CA . GLU A 1 472 ? -13.740 0.185 -21.754 1.00 93.44 472 GLU A CA 1
ATOM 3517 C C . GLU A 1 472 ? -12.216 0.009 -21.801 1.00 93.44 472 GLU A C 1
ATOM 3519 O O . GLU A 1 472 ? -11.582 0.354 -22.803 1.00 93.44 472 GLU A O 1
ATOM 3524 N N . ARG A 1 473 ? -11.623 -0.617 -20.772 1.00 92.38 473 ARG A N 1
ATOM 3525 C CA . ARG A 1 473 ? -10.185 -0.940 -20.726 1.00 92.38 473 ARG A CA 1
ATOM 3526 C C . ARG A 1 473 ? -9.778 -1.891 -21.850 1.00 92.38 473 ARG A C 1
ATOM 3528 O O . ARG A 1 473 ? -8.748 -1.666 -22.485 1.00 92.38 473 ARG A O 1
ATOM 3535 N N . ALA A 1 474 ? -10.588 -2.903 -22.165 1.00 90.25 474 ALA A N 1
ATOM 3536 C CA . ALA A 1 474 ? -10.360 -3.775 -23.318 1.00 90.25 474 ALA A CA 1
ATOM 3537 C C . ALA A 1 474 ? -10.475 -3.005 -24.650 1.00 90.25 474 ALA A C 1
ATOM 3539 O O . ALA A 1 474 ? -9.702 -3.239 -25.579 1.00 90.25 474 ALA A O 1
ATOM 3540 N N . GLY A 1 475 ? -11.402 -2.049 -24.754 1.00 94.25 475 GLY A N 1
ATOM 3541 C CA . GLY A 1 475 ? -11.517 -1.109 -25.870 1.00 94.25 475 GLY A CA 1
ATOM 3542 C C . GLY A 1 475 ? -10.276 -0.229 -26.028 1.00 94.25 475 GLY A C 1
ATOM 3543 O O . GLY A 1 475 ? -9.723 -0.143 -27.124 1.00 94.25 475 GLY A O 1
ATOM 3544 N N . ALA A 1 476 ? -9.795 0.370 -24.939 1.00 89.81 476 ALA A N 1
ATOM 3545 C CA . ALA A 1 476 ? -8.580 1.178 -24.908 1.00 89.81 476 ALA A CA 1
ATOM 3546 C C . ALA A 1 476 ? -7.336 0.358 -25.281 1.00 89.81 476 ALA A C 1
ATOM 3548 O O . ALA A 1 476 ? -6.551 0.793 -26.120 1.00 89.81 476 ALA A O 1
ATOM 3549 N N . HIS A 1 477 ? -7.200 -0.861 -24.750 1.00 91.81 477 HIS A N 1
ATOM 3550 C CA . HIS A 1 477 ? -6.103 -1.764 -25.097 1.00 91.81 477 HIS A CA 1
ATOM 3551 C C . HIS A 1 477 ? -6.137 -2.168 -26.581 1.00 91.81 477 HIS A C 1
ATOM 3553 O O . HIS A 1 477 ? -5.114 -2.087 -27.258 1.00 91.81 477 HIS A O 1
ATOM 3559 N N . ARG A 1 478 ? -7.314 -2.503 -27.135 1.00 94.81 478 ARG A N 1
ATOM 3560 C CA . ARG A 1 478 ? -7.481 -2.768 -28.579 1.00 94.81 478 ARG A CA 1
ATOM 3561 C C . ARG A 1 478 ? -7.080 -1.562 -29.441 1.00 94.81 478 ARG A C 1
ATOM 3563 O O . ARG A 1 478 ? -6.420 -1.753 -30.461 1.00 94.81 478 ARG A O 1
ATOM 3570 N N . ARG A 1 479 ? -7.417 -0.332 -29.025 1.00 95.12 479 ARG A N 1
ATOM 3571 C CA . ARG A 1 479 ? -6.982 0.908 -29.702 1.00 95.12 479 ARG A CA 1
ATOM 3572 C C . ARG A 1 479 ? -5.459 1.090 -29.640 1.00 95.12 479 ARG A C 1
ATOM 3574 O O . ARG A 1 479 ? -4.849 1.313 -30.680 1.00 95.12 479 ARG A O 1
ATOM 3581 N N . ALA A 1 480 ? -4.845 0.910 -28.470 1.00 90.81 480 ALA A N 1
ATOM 3582 C CA . ALA A 1 480 ? -3.396 1.031 -28.291 1.00 90.81 480 ALA A CA 1
ATOM 3583 C C . ALA A 1 480 ? -2.607 -0.010 -29.111 1.00 90.81 480 ALA A C 1
ATOM 3585 O O . ALA A 1 480 ? -1.634 0.333 -29.777 1.00 90.81 480 ALA A O 1
ATOM 3586 N N . VAL A 1 481 ? -3.057 -1.270 -29.141 1.00 92.31 481 VAL A N 1
ATOM 3587 C CA . VAL A 1 481 ? -2.446 -2.327 -29.971 1.00 92.31 481 VAL A CA 1
ATOM 3588 C C . VAL A 1 481 ? -2.574 -2.009 -31.467 1.00 92.31 481 VAL A C 1
ATOM 3590 O O . VAL A 1 481 ? -1.622 -2.218 -32.219 1.00 92.31 481 VAL A O 1
ATOM 3593 N N . ALA A 1 482 ? -3.706 -1.452 -31.910 1.00 93.62 482 ALA A N 1
ATOM 3594 C CA . ALA A 1 482 ? -3.875 -1.006 -33.293 1.00 93.62 482 ALA A CA 1
ATOM 3595 C C . ALA A 1 482 ? -2.950 0.176 -33.651 1.00 93.62 482 ALA A C 1
ATOM 3597 O O . ALA A 1 482 ? -2.375 0.182 -34.740 1.00 93.62 482 ALA A O 1
ATOM 3598 N N . GLN A 1 483 ? -2.754 1.133 -32.736 1.00 93.50 483 GLN A N 1
ATOM 3599 C CA . GLN A 1 483 ? -1.809 2.246 -32.907 1.00 93.50 483 GLN A CA 1
ATOM 3600 C C . GLN A 1 483 ? -0.363 1.746 -33.011 1.00 93.50 483 GLN A C 1
ATOM 3602 O O . GLN A 1 483 ? 0.301 2.034 -34.003 1.00 93.50 483 GLN A O 1
ATOM 3607 N N . LEU A 1 484 ? 0.092 0.911 -32.069 1.00 92.31 484 LEU A N 1
ATOM 3608 C CA . LEU A 1 484 ? 1.438 0.322 -32.095 1.00 92.31 484 LEU A CA 1
ATOM 3609 C C . LEU A 1 484 ? 1.695 -0.484 -33.377 1.00 92.31 484 LEU A C 1
ATOM 3611 O O . LEU A 1 484 ? 2.791 -0.427 -33.936 1.00 92.31 484 LEU A O 1
ATOM 3615 N N . LYS A 1 485 ? 0.688 -1.204 -33.891 1.00 94.75 485 LYS A N 1
ATOM 3616 C CA . LYS A 1 485 ? 0.808 -1.906 -35.175 1.00 94.75 485 LYS A CA 1
ATOM 3617 C C . LYS A 1 485 ? 0.931 -0.931 -36.354 1.00 94.75 485 LYS A C 1
ATOM 3619 O O . LYS A 1 485 ? 1.779 -1.136 -37.220 1.00 94.75 485 LYS A O 1
ATOM 3624 N N . ALA A 1 486 ? 0.134 0.138 -36.385 1.00 92.25 486 ALA A N 1
ATOM 3625 C CA . ALA A 1 486 ? 0.229 1.164 -37.425 1.00 92.25 486 ALA A CA 1
ATOM 3626 C C . ALA A 1 486 ? 1.592 1.887 -37.405 1.00 92.25 486 ALA A C 1
ATOM 3628 O O . ALA A 1 486 ? 2.169 2.137 -38.463 1.00 92.25 486 ALA A O 1
ATOM 3629 N N . GLU A 1 487 ? 2.146 2.154 -36.219 1.00 92.94 487 GLU A N 1
ATOM 3630 C CA . GLU A 1 487 ? 3.498 2.700 -36.042 1.00 92.94 487 GLU A CA 1
ATOM 3631 C C . GLU A 1 487 ? 4.587 1.733 -36.526 1.00 92.94 487 GLU A C 1
ATOM 3633 O O . GLU A 1 487 ? 5.524 2.156 -37.206 1.00 92.94 487 GLU A O 1
ATOM 3638 N N . GLN A 1 488 ? 4.460 0.431 -36.245 1.00 94.12 488 GLN A N 1
ATOM 3639 C CA . GLN A 1 488 ? 5.371 -0.593 -36.771 1.00 94.12 488 GLN A CA 1
ATOM 3640 C C . GLN A 1 488 ? 5.316 -0.668 -38.304 1.00 94.12 488 GLN A C 1
ATOM 3642 O O . GLN A 1 488 ? 6.361 -0.628 -38.952 1.00 94.12 488 GLN A O 1
ATOM 3647 N N . GLU A 1 489 ? 4.121 -0.687 -38.902 1.00 96.00 489 GLU A N 1
ATOM 3648 C CA . GLU A 1 489 ? 3.956 -0.674 -40.362 1.00 96.00 489 GLU A CA 1
ATOM 3649 C C . GLU A 1 489 ? 4.493 0.619 -41.004 1.00 96.00 489 GLU A C 1
ATOM 3651 O O . GLU A 1 489 ? 5.072 0.575 -42.093 1.00 96.00 489 GLU A O 1
ATOM 3656 N N . ALA A 1 490 ? 4.340 1.773 -40.346 1.00 92.56 490 ALA A N 1
ATOM 3657 C CA . ALA A 1 490 ? 4.921 3.040 -40.792 1.00 92.56 490 ALA A CA 1
ATOM 3658 C C . ALA A 1 490 ? 6.458 3.028 -40.703 1.00 92.56 490 ALA A C 1
ATOM 3660 O O . ALA A 1 490 ? 7.136 3.431 -41.651 1.00 92.56 490 ALA A O 1
ATOM 3661 N N . ARG A 1 491 ? 7.018 2.501 -39.607 1.00 95.25 491 ARG A N 1
ATOM 3662 C CA . ARG A 1 491 ? 8.467 2.356 -39.402 1.00 95.25 491 ARG A CA 1
ATOM 3663 C C . ARG A 1 491 ? 9.091 1.383 -40.400 1.00 95.25 491 ARG A C 1
ATOM 3665 O O . ARG A 1 491 ? 10.168 1.663 -40.920 1.00 95.25 491 ARG A O 1
ATOM 3672 N N . GLU A 1 492 ? 8.415 0.284 -40.731 1.00 95.06 492 GLU A N 1
ATOM 3673 C CA . GLU A 1 492 ? 8.841 -0.612 -41.809 1.00 95.06 492 GLU A CA 1
ATOM 3674 C C . GLU A 1 492 ? 8.844 0.081 -43.175 1.00 95.06 492 GLU A C 1
ATOM 3676 O O . GLU A 1 492 ? 9.821 -0.045 -43.913 1.00 95.06 492 GLU A O 1
ATOM 3681 N N . LYS A 1 493 ? 7.791 0.837 -43.516 1.00 95.06 493 LYS A N 1
ATOM 3682 C CA . LYS A 1 493 ? 7.728 1.597 -44.778 1.00 95.06 493 LYS A CA 1
ATOM 3683 C C . LYS A 1 493 ? 8.861 2.627 -44.862 1.00 95.06 493 LYS A C 1
ATOM 3685 O O . LYS A 1 493 ? 9.526 2.703 -45.893 1.00 95.06 493 LYS A O 1
ATOM 3690 N N . ALA A 1 494 ? 9.150 3.336 -43.769 1.00 91.56 494 ALA A N 1
ATOM 3691 C CA . ALA A 1 494 ? 10.278 4.264 -43.683 1.00 91.56 494 ALA A CA 1
ATOM 3692 C C . ALA A 1 494 ? 11.639 3.561 -43.866 1.00 91.56 494 ALA A C 1
ATOM 3694 O O . ALA A 1 494 ? 12.473 4.031 -44.636 1.00 91.56 494 ALA A O 1
ATOM 3695 N N . LEU A 1 495 ? 11.853 2.401 -43.231 1.00 94.06 495 LEU A N 1
ATOM 3696 C CA . LEU A 1 495 ? 13.085 1.614 -43.383 1.00 94.06 495 LEU A CA 1
ATOM 3697 C C . LEU A 1 495 ? 13.256 1.032 -44.797 1.00 94.06 495 LEU A C 1
ATOM 3699 O O . LEU A 1 495 ? 14.386 0.924 -45.275 1.00 94.06 495 LEU A O 1
ATOM 3703 N N . ARG A 1 496 ? 12.165 0.672 -45.486 1.00 96.12 496 ARG A N 1
ATOM 3704 C CA . ARG A 1 496 ? 12.204 0.252 -46.900 1.00 96.12 496 ARG A CA 1
ATOM 3705 C C . ARG A 1 496 ? 12.597 1.427 -47.801 1.00 96.12 496 ARG A C 1
ATOM 3707 O O . ARG A 1 496 ? 13.574 1.308 -48.534 1.00 96.12 496 ARG A O 1
ATOM 3714 N N . ALA A 1 497 ? 11.948 2.583 -47.647 1.00 93.31 497 ALA A N 1
ATOM 3715 C CA . ALA A 1 497 ? 12.294 3.800 -48.387 1.00 93.31 497 ALA A CA 1
ATOM 3716 C C . ALA A 1 497 ? 13.750 4.254 -48.146 1.00 93.31 497 ALA A C 1
ATOM 3718 O O . ALA A 1 497 ? 14.438 4.644 -49.086 1.00 93.31 497 ALA A O 1
ATOM 3719 N N . GLN A 1 498 ? 14.258 4.142 -46.912 1.00 93.75 498 GLN A N 1
ATOM 3720 C CA . GLN A 1 498 ? 15.658 4.446 -46.592 1.00 93.75 498 GLN A CA 1
ATOM 3721 C C . GLN A 1 498 ? 16.641 3.490 -47.292 1.00 93.75 498 GLN A C 1
ATOM 3723 O O . GLN A 1 498 ? 17.684 3.928 -47.773 1.00 93.75 498 GLN A O 1
ATOM 3728 N N . ARG A 1 499 ? 16.312 2.192 -47.383 1.00 95.12 499 ARG A N 1
ATOM 3729 C CA . ARG A 1 499 ? 17.121 1.209 -48.126 1.00 95.12 499 ARG A CA 1
ATOM 3730 C C . ARG A 1 499 ? 17.110 1.483 -49.628 1.00 95.12 499 ARG A C 1
ATOM 3732 O O . ARG A 1 499 ? 18.165 1.420 -50.245 1.00 95.12 499 ARG A O 1
ATOM 3739 N N . GLU A 1 500 ? 15.957 1.824 -50.200 1.00 95.62 500 GLU A N 1
ATOM 3740 C CA . GLU A 1 500 ? 15.849 2.203 -51.615 1.00 95.62 500 GLU A CA 1
ATOM 3741 C C . GLU A 1 500 ? 16.636 3.483 -51.932 1.00 95.62 500 GLU A C 1
ATOM 3743 O O . GLU A 1 500 ? 17.288 3.553 -52.971 1.00 95.62 500 GLU A O 1
ATOM 3748 N N . ALA A 1 501 ? 16.626 4.477 -51.038 1.00 92.44 501 ALA A N 1
ATOM 3749 C CA . ALA A 1 501 ? 17.432 5.689 -51.184 1.00 92.44 501 ALA A CA 1
ATOM 3750 C C . ALA A 1 501 ? 18.941 5.379 -51.155 1.00 92.44 501 ALA A C 1
ATOM 3752 O O . ALA A 1 501 ? 19.667 5.800 -52.053 1.00 92.44 501 ALA A O 1
ATOM 3753 N N . LEU A 1 502 ? 19.399 4.576 -50.188 1.00 94.69 502 LEU A N 1
ATOM 3754 C CA . LEU A 1 502 ? 20.804 4.165 -50.086 1.00 94.69 502 LEU A CA 1
ATOM 3755 C C . LEU A 1 502 ? 21.246 3.303 -51.283 1.00 94.69 502 LEU A C 1
ATOM 3757 O O . LEU A 1 502 ? 22.369 3.444 -51.755 1.00 94.69 502 LEU A O 1
ATOM 3761 N N . GLN A 1 503 ? 20.364 2.462 -51.832 1.00 94.44 503 GLN A N 1
ATOM 3762 C CA . GLN A 1 503 ? 20.643 1.705 -53.059 1.00 94.44 503 GLN A CA 1
ATOM 3763 C C . GLN A 1 503 ? 20.785 2.599 -54.300 1.00 94.44 503 GLN A C 1
ATOM 3765 O O . GLN A 1 503 ? 21.592 2.281 -55.173 1.00 94.44 503 GLN A O 1
ATOM 3770 N N . ARG A 1 504 ? 20.047 3.716 -54.383 1.00 95.19 504 ARG A N 1
ATOM 3771 C CA . ARG A 1 504 ? 20.232 4.718 -55.449 1.00 95.19 504 ARG A CA 1
ATOM 3772 C C . ARG A 1 504 ? 21.558 5.453 -55.285 1.00 95.19 504 ARG A C 1
ATOM 3774 O O . ARG A 1 504 ? 22.305 5.537 -56.251 1.00 95.19 504 ARG A O 1
ATOM 3781 N N . GLU A 1 505 ? 21.897 5.877 -54.068 1.00 93.69 505 GLU A N 1
ATOM 3782 C CA . GLU A 1 505 ? 23.193 6.509 -53.792 1.00 93.69 505 GLU A CA 1
ATOM 3783 C C . GLU A 1 505 ? 24.364 5.559 -54.109 1.00 93.69 505 GLU A C 1
ATOM 3785 O O . GLU A 1 505 ? 25.328 5.954 -54.760 1.00 93.69 505 GLU A O 1
ATOM 3790 N N . GLU A 1 506 ? 24.269 4.275 -53.743 1.00 93.25 506 GLU A N 1
ATOM 3791 C CA . GLU A 1 506 ? 25.257 3.266 -54.144 1.00 93.25 506 GLU A CA 1
ATOM 3792 C C . GLU A 1 506 ? 25.352 3.094 -55.668 1.00 93.25 506 GLU A C 1
ATOM 3794 O O . GLU A 1 506 ? 26.452 2.880 -56.179 1.00 93.25 506 GLU A O 1
ATOM 3799 N N . ALA A 1 507 ? 24.236 3.162 -56.400 1.00 93.94 507 ALA A N 1
ATOM 3800 C CA . ALA A 1 507 ? 24.235 3.078 -57.860 1.00 93.94 507 ALA A CA 1
ATOM 3801 C C . ALA A 1 507 ? 24.916 4.304 -58.491 1.00 93.94 507 ALA A C 1
ATOM 3803 O O . ALA A 1 507 ? 25.851 4.140 -59.274 1.00 93.94 507 ALA A O 1
ATOM 3804 N N . GLU A 1 508 ? 24.543 5.514 -58.070 1.00 95.00 508 GLU A N 1
ATOM 3805 C CA . GLU A 1 508 ? 25.163 6.773 -58.502 1.00 95.00 508 GLU A CA 1
ATOM 3806 C C . GLU A 1 508 ? 26.669 6.800 -58.181 1.00 95.00 508 GLU A C 1
ATOM 3808 O O . GLU A 1 508 ? 27.487 7.153 -59.033 1.00 95.00 508 GLU A O 1
ATOM 3813 N N . GLN A 1 509 ? 27.079 6.334 -56.994 1.00 93.19 509 GLN A N 1
ATOM 3814 C CA . GLN A 1 509 ? 28.496 6.196 -56.638 1.00 93.19 509 GLN A CA 1
ATOM 3815 C C . GLN A 1 509 ? 29.236 5.155 -57.498 1.00 93.19 509 GLN A C 1
ATOM 3817 O O . GLN A 1 509 ? 30.427 5.333 -57.774 1.00 93.19 509 GLN A O 1
ATOM 3822 N N . ARG A 1 510 ? 28.582 4.064 -57.923 1.00 94.31 510 ARG A N 1
ATOM 3823 C CA . ARG A 1 510 ? 29.175 3.063 -58.832 1.00 94.31 510 ARG A CA 1
ATOM 3824 C C . ARG A 1 510 ? 29.341 3.635 -60.239 1.00 94.31 510 ARG A C 1
ATOM 3826 O O . ARG A 1 510 ? 30.428 3.516 -60.801 1.00 94.31 510 ARG A O 1
ATOM 3833 N N . GLU A 1 511 ? 28.324 4.308 -60.773 1.00 94.38 511 GLU A N 1
ATOM 3834 C CA . GLU A 1 511 ? 28.394 4.985 -62.075 1.00 94.38 511 GLU A CA 1
ATOM 3835 C C . GLU A 1 511 ? 29.463 6.087 -62.082 1.00 94.38 511 GLU A C 1
ATOM 3837 O O . GLU A 1 511 ? 30.284 6.144 -62.998 1.00 94.38 511 GLU A O 1
ATOM 3842 N N . ALA A 1 512 ? 29.545 6.894 -61.019 1.00 92.69 512 ALA A N 1
ATOM 3843 C CA . ALA A 1 512 ? 30.577 7.918 -60.865 1.00 92.69 512 ALA A CA 1
ATOM 3844 C C . ALA A 1 512 ? 32.001 7.332 -60.845 1.00 92.69 512 ALA A C 1
ATOM 3846 O O . ALA A 1 512 ? 32.905 7.907 -61.455 1.00 92.69 512 ALA A O 1
ATOM 3847 N N . ARG A 1 513 ? 32.216 6.174 -60.198 1.00 94.00 513 ARG A N 1
ATOM 3848 C CA . ARG A 1 513 ? 33.508 5.457 -60.224 1.00 94.00 513 ARG A CA 1
ATOM 3849 C C . ARG A 1 513 ? 33.840 4.946 -61.624 1.00 94.00 513 ARG A C 1
ATOM 3851 O O . ARG A 1 513 ? 34.929 5.229 -62.113 1.00 94.00 513 ARG A O 1
ATOM 3858 N N . VAL A 1 514 ? 32.896 4.284 -62.300 1.00 95.00 514 VAL A N 1
ATOM 3859 C CA . VAL A 1 514 ? 33.078 3.799 -63.682 1.00 95.00 514 VAL A CA 1
ATOM 3860 C C . VAL A 1 514 ? 33.400 4.957 -64.634 1.00 95.00 514 VAL A C 1
ATOM 3862 O O . VAL A 1 514 ? 34.336 4.859 -65.427 1.00 95.00 514 VAL A O 1
ATOM 3865 N N . ALA A 1 515 ? 32.706 6.092 -64.512 1.00 92.62 515 ALA A N 1
ATOM 3866 C CA . ALA A 1 515 ? 32.994 7.298 -65.286 1.00 92.62 515 ALA A CA 1
ATOM 3867 C C . ALA A 1 515 ? 34.367 7.913 -64.949 1.00 92.62 515 ALA A C 1
ATOM 3869 O O . ALA A 1 515 ? 35.058 8.407 -65.843 1.00 92.62 515 ALA A O 1
ATOM 3870 N N . GLN A 1 516 ? 34.797 7.876 -63.682 1.00 93.50 516 GLN A N 1
ATOM 3871 C CA . GLN A 1 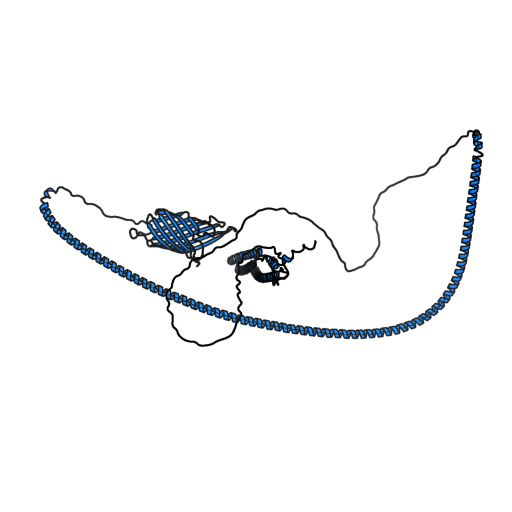516 ? 36.128 8.339 -63.281 1.00 93.50 516 GLN A CA 1
ATOM 3872 C C . GLN A 1 516 ? 37.234 7.439 -63.852 1.00 93.50 516 GLN A C 1
ATOM 3874 O O . GLN A 1 516 ? 38.238 7.947 -64.349 1.00 93.50 516 GLN A O 1
ATOM 3879 N N . ASP A 1 517 ? 37.057 6.119 -63.806 1.00 92.12 517 ASP A N 1
ATOM 3880 C CA . ASP A 1 517 ? 38.038 5.153 -64.303 1.00 92.12 517 ASP A CA 1
ATOM 3881 C C . ASP A 1 517 ? 38.106 5.139 -65.838 1.00 92.12 517 ASP A C 1
ATOM 3883 O O . ASP A 1 517 ? 39.202 5.068 -66.394 1.00 92.12 517 ASP A O 1
ATOM 3887 N N . ALA A 1 518 ? 36.984 5.359 -66.532 1.00 92.25 518 ALA A N 1
ATOM 3888 C CA . ALA A 1 518 ? 36.971 5.610 -67.975 1.00 92.25 518 ALA A CA 1
ATOM 3889 C C . ALA A 1 518 ? 37.788 6.863 -68.353 1.00 92.25 518 ALA A C 1
ATOM 3891 O O . ALA A 1 518 ? 38.609 6.808 -69.269 1.00 92.25 518 ALA A O 1
ATOM 3892 N N . ARG A 1 519 ? 37.647 7.971 -67.605 1.00 93.75 519 ARG A N 1
ATOM 3893 C CA . ARG A 1 519 ? 38.469 9.184 -67.801 1.00 93.75 519 ARG A CA 1
ATOM 3894 C C . ARG A 1 519 ? 39.955 8.933 -67.524 1.00 93.75 519 ARG A C 1
ATOM 3896 O O . ARG A 1 519 ? 40.797 9.433 -68.265 1.00 93.75 519 ARG A O 1
ATOM 3903 N N . LYS A 1 520 ? 40.298 8.140 -66.496 1.00 92.81 520 LYS A N 1
ATOM 3904 C CA . LYS A 1 520 ? 41.693 7.724 -66.232 1.00 92.81 520 LYS A CA 1
ATOM 3905 C C . LYS A 1 520 ? 42.253 6.901 -67.395 1.00 92.81 520 LYS A C 1
ATOM 3907 O O . LYS A 1 520 ? 43.390 7.136 -67.792 1.00 92.81 520 LYS A O 1
ATOM 3912 N N . ALA A 1 521 ? 41.473 5.972 -67.950 1.00 92.50 521 ALA A N 1
ATOM 3913 C CA . ALA A 1 521 ? 41.883 5.158 -69.093 1.00 92.50 521 ALA A CA 1
ATOM 3914 C C . ALA A 1 521 ? 42.127 6.012 -70.350 1.00 92.50 521 ALA A C 1
ATOM 3916 O O . ALA A 1 521 ? 43.167 5.862 -70.987 1.00 92.50 521 ALA A O 1
ATOM 3917 N N . GLN A 1 522 ? 41.235 6.964 -70.651 1.00 92.69 522 GLN A N 1
ATOM 3918 C CA . GLN A 1 522 ? 41.418 7.930 -71.744 1.00 92.69 522 GLN A CA 1
ATOM 3919 C C . GLN A 1 522 ? 42.693 8.767 -71.557 1.00 92.69 522 GLN A C 1
ATOM 3921 O O . GLN A 1 522 ? 43.539 8.789 -72.447 1.00 92.69 522 GLN A O 1
ATOM 3926 N N . ALA A 1 523 ? 42.899 9.358 -70.375 1.00 91.75 523 ALA A N 1
ATOM 3927 C CA . ALA A 1 523 ? 44.105 10.135 -70.077 1.00 91.75 523 ALA A CA 1
ATOM 3928 C C . ALA A 1 523 ? 45.398 9.291 -70.139 1.00 91.75 523 ALA A C 1
ATOM 3930 O O . ALA A 1 523 ? 46.447 9.787 -70.546 1.00 91.75 523 ALA A O 1
ATOM 3931 N N . GLN A 1 524 ? 45.344 8.003 -69.775 1.00 92.88 524 GLN A N 1
ATOM 3932 C CA . GLN A 1 524 ? 46.468 7.076 -69.955 1.00 92.88 524 GLN A CA 1
ATOM 3933 C C . GLN A 1 524 ? 46.727 6.747 -71.431 1.00 92.88 524 GLN A C 1
ATOM 3935 O O . GLN A 1 524 ? 47.884 6.574 -71.815 1.00 92.88 524 GLN A O 1
ATOM 3940 N N . GLU A 1 525 ? 45.690 6.658 -72.265 1.00 93.75 525 GLU A N 1
ATOM 3941 C CA . GLU A 1 525 ? 45.853 6.455 -73.704 1.00 93.75 525 GLU A CA 1
ATOM 3942 C C . GLU A 1 525 ? 46.427 7.706 -74.385 1.00 93.75 525 GLU A C 1
ATOM 3944 O O . GLU A 1 525 ? 47.376 7.599 -75.159 1.00 93.75 525 GLU A O 1
ATOM 3949 N N . GLU A 1 526 ? 45.937 8.896 -74.034 1.00 92.88 526 GLU A N 1
ATOM 3950 C CA . GLU A 1 526 ? 46.496 10.179 -74.476 1.00 92.88 526 GLU A CA 1
ATOM 3951 C C . GLU A 1 526 ? 47.960 10.332 -74.047 1.00 92.88 526 GLU A C 1
ATOM 3953 O O . GLU A 1 526 ? 48.808 10.655 -74.878 1.00 92.88 526 GLU A O 1
ATOM 3958 N N . ALA A 1 527 ? 48.301 9.998 -72.797 1.00 90.50 527 ALA A N 1
ATOM 3959 C CA . ALA A 1 527 ? 49.684 10.000 -72.320 1.00 90.50 527 ALA A CA 1
ATOM 3960 C C . ALA A 1 527 ? 50.575 8.984 -73.062 1.00 90.50 527 ALA A C 1
ATOM 3962 O O . ALA A 1 527 ? 51.745 9.269 -73.324 1.00 90.50 527 ALA A O 1
ATOM 3963 N N . ARG A 1 528 ? 50.042 7.815 -73.453 1.00 93.38 528 ARG A N 1
ATOM 3964 C CA . ARG A 1 528 ? 50.757 6.858 -74.320 1.00 93.38 528 ARG A CA 1
ATOM 3965 C C . ARG A 1 528 ? 50.975 7.432 -75.718 1.00 93.38 528 ARG A C 1
ATOM 3967 O O . ARG A 1 528 ? 52.106 7.408 -76.190 1.00 93.38 528 ARG A O 1
ATOM 3974 N N . ARG A 1 529 ? 49.936 7.982 -76.356 1.00 93.31 529 ARG A N 1
ATOM 3975 C CA . ARG A 1 529 ? 50.017 8.627 -77.682 1.00 93.31 529 ARG A CA 1
ATOM 3976 C C . ARG A 1 529 ? 51.031 9.778 -77.676 1.00 93.31 529 ARG A C 1
ATOM 3978 O O . ARG A 1 529 ? 51.893 9.826 -78.547 1.00 93.31 529 ARG A O 1
ATOM 3985 N N . ALA A 1 530 ? 51.000 10.634 -76.654 1.00 90.69 530 ALA A N 1
ATOM 3986 C CA . ALA A 1 530 ? 51.968 11.711 -76.460 1.00 90.69 530 ALA A CA 1
ATOM 3987 C C . ALA A 1 530 ? 53.400 11.185 -76.251 1.00 90.69 530 ALA A C 1
ATOM 3989 O O . ALA A 1 530 ? 54.337 11.737 -76.821 1.00 90.69 530 ALA A O 1
ATOM 3990 N N . LYS A 1 531 ? 53.584 10.088 -75.499 1.00 91.62 531 LYS A N 1
ATOM 3991 C CA . LYS A 1 531 ? 54.898 9.443 -75.347 1.00 91.62 531 LYS A CA 1
ATOM 3992 C C . LYS A 1 531 ? 55.417 8.857 -76.665 1.00 91.62 531 LYS A C 1
ATOM 3994 O O . LYS A 1 531 ? 56.609 8.973 -76.925 1.00 91.62 531 LYS A O 1
ATOM 3999 N N . TYR A 1 532 ? 54.561 8.257 -77.495 1.00 90.81 532 TYR A N 1
ATOM 4000 C CA . TYR A 1 532 ? 54.964 7.781 -78.823 1.00 90.81 532 TYR A CA 1
ATOM 4001 C C . TYR A 1 532 ? 55.338 8.942 -79.752 1.00 90.81 532 TYR A C 1
ATOM 4003 O O . TYR A 1 532 ? 56.412 8.902 -80.336 1.00 90.81 532 TYR A O 1
ATOM 4011 N N . ALA A 1 533 ? 54.547 10.019 -79.800 1.00 90.44 533 ALA A N 1
ATOM 4012 C CA . ALA A 1 533 ? 54.890 11.215 -80.577 1.00 90.44 533 ALA A CA 1
ATOM 4013 C C . ALA A 1 533 ? 56.198 11.885 -80.100 1.00 90.44 533 ALA A C 1
ATOM 4015 O O . ALA A 1 533 ? 56.986 12.364 -80.911 1.00 90.44 533 ALA A O 1
ATOM 4016 N N . ALA A 1 534 ? 56.467 11.883 -78.789 1.00 86.88 534 ALA A N 1
ATOM 4017 C CA . ALA A 1 534 ? 57.733 12.361 -78.235 1.00 86.88 534 ALA A CA 1
ATOM 4018 C C . ALA A 1 534 ? 58.922 11.451 -78.598 1.00 86.88 534 ALA A C 1
ATOM 4020 O O . ALA A 1 534 ? 60.012 11.959 -78.840 1.00 86.88 534 ALA A O 1
ATOM 4021 N N . LEU A 1 535 ? 58.720 10.130 -78.681 1.00 89.31 535 LEU A N 1
ATOM 4022 C CA . LEU A 1 535 ? 59.731 9.187 -79.175 1.00 89.31 535 LEU A CA 1
ATOM 4023 C C . LEU A 1 535 ? 59.978 9.353 -80.681 1.00 89.31 535 LEU A C 1
ATOM 4025 O O . LEU A 1 535 ? 61.130 9.353 -81.093 1.00 89.31 535 LEU A O 1
ATOM 4029 N N . GLU A 1 536 ? 58.943 9.569 -81.496 1.00 89.50 536 GLU A N 1
ATOM 4030 C CA . GLU A 1 536 ? 59.098 9.871 -82.928 1.00 89.50 536 GLU A CA 1
ATOM 4031 C C . GLU A 1 536 ? 59.842 11.194 -83.161 1.00 89.50 536 GLU A C 1
ATOM 4033 O O . GLU A 1 536 ? 60.692 11.274 -84.049 1.00 89.50 536 GLU A O 1
ATOM 4038 N N . LEU A 1 537 ? 59.571 12.225 -82.350 1.00 89.56 537 LEU A N 1
ATOM 4039 C CA . LEU A 1 537 ? 60.335 13.474 -82.380 1.00 89.56 537 LEU A CA 1
ATOM 4040 C C . LEU A 1 537 ? 61.784 13.245 -81.925 1.00 89.56 537 LEU A C 1
ATOM 4042 O O . LEU A 1 537 ? 62.701 13.729 -82.581 1.00 89.56 537 LEU A O 1
ATOM 4046 N N . GLN A 1 538 ? 62.006 12.459 -80.867 1.00 85.88 538 GLN A N 1
ATOM 4047 C CA . GLN A 1 538 ? 63.348 12.099 -80.407 1.00 85.88 538 GLN A CA 1
ATOM 4048 C C . GLN A 1 538 ? 64.117 11.285 -81.461 1.00 85.88 538 GLN A C 1
ATOM 4050 O O . GLN A 1 538 ? 65.311 11.504 -81.627 1.00 85.88 538 GLN A O 1
ATOM 4055 N N . GLU A 1 539 ? 63.463 10.400 -82.218 1.00 88.44 539 GLU A N 1
ATOM 4056 C CA . GLU A 1 539 ? 64.073 9.713 -83.362 1.00 88.44 539 GLU A CA 1
ATOM 4057 C C . GLU A 1 539 ? 64.405 10.677 -84.509 1.00 88.44 539 GLU A C 1
ATOM 4059 O O . GLU A 1 539 ? 65.440 10.523 -85.155 1.00 88.44 539 GLU A O 1
ATOM 4064 N N . GLN A 1 540 ? 63.575 11.690 -84.775 1.00 84.06 540 GLN A N 1
ATOM 4065 C CA . GLN A 1 540 ? 63.889 12.728 -85.765 1.00 84.06 540 GLN A CA 1
ATOM 4066 C C . GLN A 1 540 ? 65.072 13.597 -85.315 1.00 84.06 540 GLN A C 1
ATOM 4068 O O . GLN A 1 540 ? 65.981 13.846 -86.108 1.00 84.06 540 GLN A O 1
ATOM 4073 N N . GLU A 1 541 ? 65.114 13.996 -84.042 1.00 85.31 541 GLU A N 1
ATOM 4074 C CA . GLU A 1 541 ? 66.250 14.700 -83.440 1.00 85.31 541 GLU A CA 1
ATOM 4075 C C . GLU A 1 541 ? 67.511 13.830 -83.391 1.00 85.31 541 GLU A C 1
ATOM 4077 O O . GLU A 1 541 ? 68.601 14.346 -83.618 1.00 85.31 541 GLU A O 1
ATOM 4082 N N . GLN A 1 542 ? 67.390 12.516 -83.174 1.00 81.25 542 GLN A N 1
ATOM 4083 C CA . GLN A 1 542 ? 68.509 11.576 -83.257 1.00 81.25 542 GLN A CA 1
ATOM 4084 C C . GLN A 1 542 ? 69.001 11.405 -84.692 1.00 81.25 542 GLN A C 1
ATOM 4086 O O . GLN A 1 542 ? 70.204 11.434 -84.894 1.00 81.25 542 GLN A O 1
ATOM 4091 N N . ARG A 1 543 ? 68.130 11.315 -85.704 1.00 82.69 543 ARG A N 1
ATOM 4092 C CA . ARG A 1 543 ? 68.550 11.224 -87.118 1.00 82.69 543 ARG A CA 1
ATOM 4093 C C . ARG A 1 543 ? 69.202 12.524 -87.601 1.00 82.69 543 ARG A C 1
ATOM 4095 O O . ARG A 1 543 ? 70.279 12.485 -88.188 1.00 82.69 543 ARG A O 1
ATOM 4102 N N . ALA A 1 544 ? 68.622 13.684 -87.285 1.00 80.19 544 ALA A N 1
ATOM 4103 C CA . ALA A 1 544 ? 69.254 14.985 -87.536 1.00 80.19 544 ALA A CA 1
ATOM 4104 C C . ALA A 1 544 ? 70.538 15.176 -86.700 1.00 80.19 544 ALA A C 1
ATOM 4106 O O . ALA A 1 544 ? 71.491 15.829 -87.134 1.00 80.19 544 ALA A O 1
ATOM 4107 N N . GLY A 1 545 ? 70.573 14.581 -85.507 1.00 78.31 545 GLY A N 1
ATOM 4108 C CA . GLY A 1 545 ? 71.722 14.491 -84.618 1.00 78.31 545 GLY A CA 1
ATOM 4109 C C . GLY A 1 545 ? 72.837 13.623 -85.189 1.00 78.31 545 GLY A C 1
ATOM 4110 O O . GLY A 1 545 ? 73.979 14.049 -85.140 1.00 78.31 545 GLY A O 1
ATOM 4111 N N . GLU A 1 546 ? 72.525 12.479 -85.800 1.00 78.25 546 GLU A N 1
ATOM 4112 C CA . GLU A 1 546 ? 73.445 11.590 -86.516 1.00 78.25 546 GLU A CA 1
ATOM 4113 C C . GLU A 1 546 ? 73.940 12.213 -87.822 1.00 78.25 546 GLU A C 1
ATOM 4115 O O . GLU A 1 546 ? 75.105 12.052 -88.165 1.00 78.25 546 GLU A O 1
ATOM 4120 N N . GLU A 1 547 ? 73.113 12.968 -88.548 1.00 77.94 547 GLU A N 1
ATOM 4121 C CA . GLU A 1 547 ? 73.578 13.745 -89.703 1.00 77.94 547 GLU A CA 1
ATOM 4122 C C . GLU A 1 547 ? 74.530 14.871 -89.281 1.00 77.94 547 GLU A C 1
ATOM 4124 O O . GLU A 1 547 ? 75.551 15.099 -89.936 1.00 77.94 547 GLU A O 1
ATOM 4129 N N . ARG A 1 548 ? 74.249 15.548 -88.157 1.00 73.00 548 ARG A N 1
ATOM 4130 C CA . ARG A 1 548 ? 75.211 16.461 -87.523 1.00 73.00 548 ARG A CA 1
ATOM 4131 C C . ARG A 1 548 ? 76.443 15.722 -87.015 1.00 73.00 548 ARG A C 1
ATOM 4133 O O . ARG A 1 548 ? 77.534 16.251 -87.179 1.00 73.00 548 ARG A O 1
ATOM 4140 N N . LEU A 1 549 ? 76.296 14.527 -86.444 1.00 68.06 549 LEU A N 1
ATOM 4141 C CA . LEU A 1 549 ? 77.406 13.740 -85.920 1.00 68.06 549 LEU A CA 1
ATOM 4142 C C . LEU A 1 549 ? 78.312 13.302 -87.066 1.00 68.06 549 LEU A C 1
ATOM 4144 O O . LEU A 1 549 ? 79.492 13.570 -86.996 1.00 68.06 549 LEU A O 1
ATOM 4148 N N . ARG A 1 550 ? 77.780 12.799 -88.184 1.00 72.56 550 ARG A N 1
ATOM 4149 C CA . ARG A 1 550 ? 78.563 12.467 -89.388 1.00 72.56 550 ARG A CA 1
ATOM 4150 C C . ARG A 1 550 ? 79.313 13.670 -89.967 1.00 72.56 550 ARG A C 1
ATOM 4152 O O . ARG A 1 550 ? 80.414 13.495 -90.477 1.00 72.56 550 ARG A O 1
ATOM 4159 N N . ARG A 1 551 ? 78.776 14.893 -89.859 1.00 70.56 551 ARG A N 1
ATOM 4160 C CA . ARG A 1 551 ? 79.536 16.122 -90.178 1.00 70.56 551 ARG A CA 1
ATOM 4161 C C . ARG A 1 551 ? 80.628 16.397 -89.141 1.00 70.56 551 ARG A C 1
ATOM 4163 O O . ARG A 1 551 ? 81.775 16.580 -89.520 1.00 70.56 551 ARG A O 1
ATOM 4170 N N . LEU A 1 552 ? 80.291 16.343 -87.853 1.00 65.25 552 LEU A N 1
ATOM 4171 C CA . LEU A 1 552 ? 81.215 16.519 -86.724 1.00 65.25 552 LEU A CA 1
ATOM 4172 C C . LEU A 1 552 ? 82.218 15.364 -86.549 1.00 65.25 552 LEU A C 1
ATOM 4174 O O . LEU A 1 552 ? 83.141 15.489 -85.753 1.00 65.25 552 LEU A O 1
ATOM 4178 N N . GLU A 1 553 ? 82.043 14.255 -87.266 1.00 62.06 553 GLU A N 1
ATOM 4179 C CA . GLU A 1 553 ? 82.939 13.101 -87.344 1.00 62.06 553 GLU A CA 1
ATOM 4180 C C . GLU A 1 553 ? 83.776 13.144 -88.621 1.00 62.06 553 GLU A C 1
ATOM 4182 O O . GLU A 1 553 ? 84.940 12.783 -88.553 1.00 62.06 553 GLU A O 1
ATOM 4187 N N . ALA A 1 554 ? 83.297 13.731 -89.723 1.00 61.09 554 ALA A N 1
ATOM 4188 C CA . ALA A 1 554 ? 84.181 14.162 -90.811 1.00 61.09 554 ALA A CA 1
ATOM 4189 C C . ALA A 1 554 ? 85.136 15.289 -90.348 1.00 61.09 554 ALA A C 1
ATOM 4191 O O . ALA A 1 554 ? 86.343 15.208 -90.552 1.00 61.09 554 ALA A O 1
ATOM 4192 N N . GLU A 1 555 ? 84.621 16.289 -89.623 1.00 57.59 555 GLU A N 1
ATOM 4193 C CA . GLU A 1 555 ? 85.411 17.300 -88.887 1.00 57.59 555 GLU A CA 1
ATOM 4194 C C . GLU A 1 555 ? 86.099 16.716 -87.629 1.00 57.59 555 GLU A C 1
ATOM 4196 O O . GLU A 1 555 ? 86.920 17.372 -86.980 1.00 57.59 555 GLU A O 1
ATOM 4201 N N . GLY A 1 556 ? 85.722 15.491 -87.248 1.00 52.88 556 GLY A N 1
ATOM 4202 C CA . GLY A 1 556 ? 86.082 14.847 -85.989 1.00 52.88 556 GLY A CA 1
ATOM 4203 C C . GLY A 1 556 ? 87.186 13.815 -86.117 1.00 52.88 556 GLY A C 1
ATOM 4204 O O . GLY A 1 556 ? 87.973 13.698 -85.192 1.00 52.88 556 GLY A O 1
ATOM 4205 N N . GLU A 1 557 ? 87.320 13.108 -87.235 1.00 52.28 557 GLU A N 1
ATOM 4206 C CA . GLU A 1 557 ? 88.470 12.243 -87.523 1.00 52.28 557 GLU A CA 1
ATOM 4207 C C . GLU A 1 557 ? 89.758 13.084 -87.607 1.00 52.28 557 GLU A C 1
ATOM 4209 O O . GLU A 1 557 ? 90.771 12.712 -87.016 1.00 52.28 557 GLU A O 1
ATOM 4214 N N . GLU A 1 558 ? 89.671 14.310 -88.145 1.00 51.47 558 GLU A N 1
ATOM 4215 C CA . GLU A 1 558 ? 90.741 15.331 -88.140 1.00 51.47 558 GLU A CA 1
ATOM 4216 C C . GLU A 1 558 ? 91.192 15.773 -86.719 1.00 51.47 558 GLU A C 1
ATOM 4218 O O . GLU A 1 558 ? 92.261 16.380 -86.532 1.00 51.47 558 GLU A O 1
ATOM 4223 N N . ARG A 1 559 ? 90.377 15.473 -85.694 1.00 48.75 559 ARG A N 1
ATOM 4224 C CA . ARG A 1 559 ? 90.625 15.787 -84.273 1.00 48.75 559 ARG A CA 1
ATOM 4225 C C . ARG A 1 559 ? 90.823 14.548 -83.398 1.00 48.75 559 ARG A C 1
ATOM 4227 O O . ARG A 1 559 ? 91.603 14.600 -82.456 1.00 48.75 559 ARG A O 1
ATOM 4234 N N . ARG A 1 560 ? 90.217 13.408 -83.731 1.00 46.44 560 ARG A N 1
ATOM 4235 C CA . ARG A 1 560 ? 90.359 12.126 -83.019 1.00 46.44 560 ARG A CA 1
ATOM 4236 C C . ARG A 1 560 ? 91.750 11.514 -83.202 1.00 46.44 560 ARG A C 1
ATOM 4238 O O . ARG A 1 560 ? 92.183 10.791 -82.315 1.00 46.44 560 ARG A O 1
ATOM 4245 N N . GLU A 1 561 ? 92.500 11.887 -84.243 1.00 48.34 561 GLU A N 1
ATOM 4246 C CA . GLU A 1 561 ? 93.949 11.612 -84.307 1.00 48.34 561 GLU A CA 1
ATOM 4247 C C . GLU A 1 561 ? 94.740 12.331 -83.186 1.00 48.34 561 GLU A C 1
ATOM 4249 O O . GLU A 1 561 ? 95.783 11.848 -82.748 1.00 48.34 561 GLU A O 1
ATOM 4254 N N . LYS A 1 562 ? 94.239 13.466 -82.674 1.00 48.16 562 LYS A N 1
ATOM 4255 C CA . LYS A 1 562 ? 94.894 14.282 -81.631 1.00 48.16 562 LYS A CA 1
ATOM 4256 C C . LYS A 1 562 ? 94.359 13.985 -80.227 1.00 48.16 562 LYS A C 1
ATOM 4258 O O . LYS A 1 562 ? 95.145 13.887 -79.287 1.00 48.16 562 LYS A O 1
ATOM 4263 N N . ASP A 1 563 ? 93.048 13.784 -80.100 1.00 43.91 563 ASP A N 1
ATOM 4264 C CA . ASP A 1 563 ? 92.354 13.693 -78.808 1.00 43.91 563 ASP A CA 1
ATOM 4265 C C . ASP A 1 563 ? 92.115 12.249 -78.311 1.00 43.91 563 ASP A C 1
ATOM 4267 O O . ASP A 1 563 ? 91.542 12.050 -77.240 1.00 43.91 563 ASP A O 1
ATOM 4271 N N . ALA A 1 564 ? 92.628 11.223 -79.007 1.00 41.53 564 ALA A N 1
ATOM 4272 C CA . ALA A 1 564 ? 92.639 9.818 -78.560 1.00 41.53 564 ALA A CA 1
ATOM 4273 C C . ALA A 1 564 ? 93.597 9.543 -77.370 1.00 41.53 564 ALA A C 1
ATOM 4275 O O . ALA A 1 564 ? 94.297 8.528 -77.325 1.00 41.53 564 ALA A O 1
ATOM 4276 N N . LYS A 1 565 ? 93.664 10.464 -76.398 1.00 43.34 565 LYS A N 1
ATOM 4277 C CA . LYS A 1 565 ? 94.589 10.420 -75.256 1.00 43.34 565 LYS A CA 1
ATOM 4278 C C . LYS A 1 565 ? 94.004 10.962 -73.939 1.00 43.34 565 LYS A C 1
ATOM 4280 O O . LYS A 1 565 ? 94.764 11.351 -73.054 1.00 43.34 565 LYS A O 1
ATOM 4285 N N . ALA A 1 566 ? 92.678 10.970 -73.779 1.00 34.28 566 ALA A N 1
ATOM 4286 C CA . ALA A 1 566 ? 92.031 11.301 -72.507 1.00 34.28 566 ALA A CA 1
ATOM 4287 C C . ALA A 1 566 ? 90.732 10.508 -72.257 1.00 34.28 566 ALA A C 1
ATOM 4289 O O . ALA A 1 566 ? 89.905 10.358 -73.145 1.00 34.28 566 ALA A O 1
ATOM 4290 N N . HIS A 1 567 ? 90.575 10.063 -71.007 1.00 37.78 567 HIS A N 1
ATOM 4291 C CA . HIS A 1 567 ? 89.341 9.629 -70.338 1.00 37.78 567 HIS A CA 1
ATOM 4292 C C . HIS A 1 567 ? 88.404 8.603 -71.005 1.00 37.78 567 HIS A C 1
ATOM 4294 O O . HIS A 1 567 ? 87.393 8.931 -71.621 1.00 37.78 567 HIS A O 1
ATOM 4300 N N . ALA A 1 568 ? 88.647 7.339 -70.646 1.00 33.00 568 ALA A N 1
ATOM 4301 C CA . ALA A 1 568 ? 87.576 6.492 -70.119 1.00 33.00 568 ALA A CA 1
ATOM 4302 C C . ALA A 1 568 ? 87.319 6.803 -68.616 1.00 33.00 568 ALA A C 1
ATOM 4304 O O . ALA A 1 568 ? 87.990 7.664 -68.035 1.00 33.00 568 ALA A O 1
ATOM 4305 N N . ASP A 1 569 ? 86.382 6.061 -68.012 1.00 32.03 569 ASP A N 1
ATOM 4306 C CA . ASP A 1 569 ? 85.879 6.146 -66.625 1.00 32.03 569 ASP A CA 1
ATOM 4307 C C . ASP A 1 569 ? 85.088 7.436 -66.277 1.00 32.03 569 ASP A C 1
ATOM 4309 O O . ASP A 1 569 ? 85.464 8.538 -66.652 1.00 32.03 569 ASP A O 1
ATOM 4313 N N . THR A 1 570 ? 83.972 7.402 -65.527 1.00 37.34 570 THR A N 1
ATOM 4314 C CA . THR A 1 570 ? 83.387 6.305 -64.719 1.00 37.34 570 THR A CA 1
ATOM 4315 C C . THR A 1 570 ? 81.845 6.334 -64.698 1.00 37.34 570 THR A C 1
ATOM 4317 O O . THR A 1 570 ? 81.239 7.402 -64.721 1.00 37.34 570 THR A O 1
ATOM 4320 N N . LEU A 1 571 ? 81.210 5.165 -64.537 1.00 36.69 571 LEU A N 1
ATOM 4321 C CA . LEU A 1 571 ? 79.786 4.988 -64.194 1.00 36.69 571 LEU A CA 1
ATOM 4322 C C . LEU A 1 571 ? 79.664 4.266 -62.841 1.00 36.69 571 LEU A C 1
ATOM 4324 O O . LEU A 1 571 ? 80.324 3.245 -62.678 1.00 36.69 571 LEU A O 1
ATOM 4328 N N . ALA A 1 572 ? 78.792 4.728 -61.927 1.00 32.34 572 ALA A N 1
ATOM 4329 C CA . ALA A 1 572 ? 78.077 3.893 -60.934 1.00 32.34 572 ALA A CA 1
ATOM 4330 C C . ALA A 1 572 ? 77.220 4.713 -59.942 1.00 32.34 572 ALA A C 1
ATOM 4332 O O . ALA A 1 572 ? 77.750 5.609 -59.285 1.00 32.34 572 ALA A O 1
ATOM 4333 N N . ARG A 1 573 ? 75.943 4.318 -59.769 1.00 31.64 573 ARG A N 1
ATOM 4334 C CA . ARG A 1 573 ? 75.114 4.285 -58.527 1.00 31.64 573 ARG A CA 1
ATOM 4335 C C . ARG A 1 573 ? 73.617 4.274 -58.889 1.00 31.64 573 ARG A C 1
ATOM 4337 O O . ARG A 1 573 ? 73.237 4.983 -59.808 1.00 31.64 573 ARG A O 1
ATOM 4344 N N . SER A 1 574 ? 72.707 3.611 -58.173 1.00 31.67 574 SER A N 1
ATOM 4345 C CA . SER A 1 574 ? 72.763 2.398 -57.323 1.00 31.67 574 SER A CA 1
ATOM 4346 C C . SER A 1 574 ? 71.326 2.110 -56.862 1.00 31.67 574 SER A C 1
ATOM 4348 O O . SER A 1 574 ? 70.710 3.004 -56.284 1.00 31.67 574 SER A O 1
ATOM 4350 N N . GLU A 1 575 ? 70.804 0.905 -57.090 1.00 33.06 575 GLU A N 1
ATOM 4351 C CA . GLU A 1 575 ? 69.416 0.535 -56.762 1.00 33.06 575 GLU A CA 1
ATOM 4352 C C . GLU A 1 575 ? 69.280 -0.292 -55.461 1.00 33.06 575 GLU A C 1
ATOM 4354 O O . GLU A 1 575 ? 70.267 -0.676 -54.834 1.00 33.06 575 GLU A O 1
ATOM 4359 N N . ASP A 1 576 ? 68.018 -0.614 -55.153 1.00 36.34 576 ASP A N 1
ATOM 4360 C CA . ASP A 1 576 ? 67.492 -1.639 -54.235 1.00 36.34 576 ASP A CA 1
ATOM 4361 C C . ASP A 1 576 ? 67.345 -1.285 -52.722 1.00 36.34 576 ASP A C 1
ATOM 4363 O O . ASP A 1 576 ? 68.096 -0.464 -52.190 1.00 36.34 576 ASP A O 1
ATOM 4367 N N . PRO A 1 577 ? 66.319 -1.825 -52.009 1.00 48.31 577 PRO A N 1
ATOM 4368 C CA . PRO A 1 577 ? 65.756 -1.188 -50.810 1.00 48.31 577 PRO A CA 1
ATOM 4369 C C . PRO A 1 577 ? 65.700 -2.138 -49.588 1.00 48.31 577 PRO A C 1
ATOM 4371 O O . PRO A 1 577 ? 66.356 -3.178 -49.570 1.00 48.31 577 PRO A O 1
ATOM 4374 N N . ARG A 1 578 ? 64.861 -1.813 -48.581 1.00 32.00 578 ARG A N 1
ATOM 4375 C CA . ARG A 1 578 ? 63.893 -2.722 -47.895 1.00 32.00 578 ARG A CA 1
ATOM 4376 C C . ARG A 1 578 ? 63.287 -2.058 -46.651 1.00 32.00 578 ARG A C 1
ATOM 4378 O O . ARG A 1 578 ? 64.014 -1.648 -45.752 1.00 32.00 578 ARG A O 1
ATOM 4385 N N . ALA A 1 579 ? 61.958 -2.050 -46.552 1.00 34.25 579 ALA A N 1
ATOM 4386 C CA . ALA A 1 579 ? 61.242 -1.769 -45.304 1.00 34.25 579 ALA A CA 1
ATOM 4387 C C . ALA A 1 579 ? 60.924 -3.074 -44.543 1.00 34.25 579 ALA A C 1
ATOM 4389 O O . ALA A 1 579 ? 60.880 -4.154 -45.135 1.00 34.25 579 ALA A O 1
ATOM 4390 N N . ARG A 1 580 ? 60.686 -2.976 -43.229 1.00 41.50 580 ARG A N 1
ATOM 4391 C CA . ARG A 1 580 ? 60.141 -4.054 -42.384 1.00 41.50 580 ARG A CA 1
ATOM 4392 C C . ARG A 1 580 ? 58.927 -3.518 -41.616 1.00 41.50 580 ARG A C 1
ATOM 4394 O O . ARG A 1 580 ? 59.054 -2.424 -41.067 1.00 41.50 580 ARG A O 1
ATOM 4401 N N . PRO A 1 581 ? 57.824 -4.276 -41.498 1.00 41.88 581 PRO A N 1
ATOM 4402 C CA . PRO A 1 581 ? 56.692 -3.865 -40.680 1.00 41.88 581 PRO A CA 1
ATOM 4403 C C . PRO A 1 581 ? 57.015 -4.008 -39.188 1.00 41.88 581 PRO A C 1
ATOM 4405 O O . PRO A 1 581 ? 57.506 -5.049 -38.741 1.00 41.88 581 PRO A O 1
ATOM 4408 N N . GLY A 1 582 ? 56.732 -2.961 -38.415 1.00 39.12 582 GLY A N 1
ATOM 4409 C CA . GLY A 1 582 ? 56.866 -2.945 -36.956 1.00 39.12 582 GLY A CA 1
ATOM 4410 C C . GLY A 1 582 ? 55.502 -3.036 -36.275 1.00 39.12 582 GLY A C 1
ATOM 4411 O O . GLY A 1 582 ? 54.575 -2.327 -36.655 1.00 39.12 582 GLY A O 1
ATOM 4412 N N . ARG A 1 583 ? 55.371 -3.889 -35.252 1.00 45.34 583 ARG A N 1
ATOM 4413 C CA . ARG A 1 583 ? 54.195 -3.920 -34.365 1.00 45.34 583 ARG A CA 1
ATOM 4414 C C . ARG A 1 583 ? 54.543 -3.192 -33.069 1.00 45.34 583 ARG A C 1
ATOM 4416 O O . ARG A 1 583 ? 55.363 -3.696 -32.313 1.00 45.34 583 ARG A O 1
ATOM 4423 N N . GLU A 1 584 ? 53.936 -2.033 -32.845 1.00 47.06 584 GLU A N 1
ATOM 4424 C CA . GLU A 1 584 ? 54.134 -1.205 -31.646 1.00 47.06 584 GLU A CA 1
ATOM 4425 C C . GLU A 1 584 ? 53.167 -1.629 -30.527 1.00 47.06 584 GLU A C 1
ATOM 4427 O O . GLU A 1 584 ? 51.976 -1.818 -30.786 1.00 47.06 584 GLU A O 1
ATOM 4432 N N . LEU A 1 585 ? 53.651 -1.754 -29.284 1.00 47.62 585 LEU A N 1
ATOM 4433 C CA . LEU A 1 585 ? 52.835 -2.094 -28.113 1.00 47.62 585 LEU A CA 1
ATOM 4434 C C . LEU A 1 585 ? 52.906 -0.970 -27.070 1.00 47.62 585 LEU A C 1
ATOM 4436 O O . LEU A 1 585 ? 53.666 -1.027 -26.105 1.00 47.62 585 LEU A O 1
ATOM 4440 N N . SER A 1 586 ? 52.081 0.069 -27.227 1.00 49.94 586 SER A N 1
ATOM 4441 C CA . SER A 1 586 ? 52.045 1.152 -26.237 1.00 49.94 586 SER A CA 1
ATOM 4442 C C . SER A 1 586 ? 51.289 0.739 -24.968 1.00 49.94 586 SER A C 1
ATOM 4444 O O . SER A 1 586 ? 50.106 0.394 -25.050 1.00 49.94 586 SER A O 1
ATOM 4446 N N . LEU A 1 587 ? 51.937 0.872 -23.809 1.00 46.44 587 LEU A N 1
ATOM 4447 C CA . LEU A 1 587 ? 51.358 0.699 -22.475 1.00 46.44 587 LEU A CA 1
ATOM 4448 C C . LEU A 1 587 ? 51.248 2.077 -21.806 1.00 46.44 587 LEU A C 1
ATOM 4450 O O . LEU A 1 587 ? 52.222 2.826 -21.768 1.00 46.44 587 LEU A O 1
ATOM 4454 N N . ALA A 1 588 ? 50.091 2.426 -21.249 1.00 51.62 588 ALA A N 1
ATOM 4455 C CA . ALA A 1 588 ? 49.922 3.680 -20.512 1.00 51.62 588 ALA A CA 1
ATOM 4456 C C . ALA A 1 588 ? 49.366 3.432 -19.110 1.00 51.62 588 ALA A C 1
ATOM 4458 O O . ALA A 1 588 ? 48.447 2.628 -18.955 1.00 51.62 588 ALA A O 1
ATOM 4459 N N . ALA A 1 589 ? 49.903 4.160 -18.127 1.00 47.59 589 ALA A N 1
ATOM 4460 C CA . ALA A 1 589 ? 49.465 4.140 -16.735 1.00 47.59 589 ALA A CA 1
ATOM 4461 C C . ALA A 1 589 ? 49.327 5.572 -16.195 1.00 47.59 589 ALA A C 1
ATOM 4463 O O . ALA A 1 589 ? 50.197 6.420 -16.407 1.00 47.59 589 ALA A O 1
ATOM 4464 N N . SER A 1 590 ? 48.224 5.841 -15.499 1.00 51.25 590 SER A N 1
ATOM 4465 C CA . SER A 1 590 ? 47.934 7.119 -14.836 1.00 51.25 590 SER A CA 1
ATOM 4466 C C . SER A 1 590 ? 47.947 6.984 -13.317 1.00 51.25 590 SER A C 1
ATOM 4468 O O . SER A 1 590 ? 47.815 5.879 -12.791 1.00 51.25 590 SER A O 1
ATOM 4470 N N . GLY A 1 591 ? 48.130 8.105 -12.616 1.00 43.81 591 GLY A N 1
ATOM 4471 C CA . GLY A 1 591 ? 48.223 8.142 -11.160 1.00 43.81 591 GLY A CA 1
ATOM 4472 C C . GLY A 1 591 ? 47.749 9.474 -10.584 1.00 43.81 591 GLY A C 1
ATOM 4473 O O . GLY A 1 591 ? 48.075 10.533 -11.112 1.00 43.81 591 GLY A O 1
ATOM 4474 N N . ALA A 1 592 ? 47.009 9.380 -9.474 1.00 52.56 592 ALA A N 1
ATOM 4475 C CA . ALA A 1 592 ? 46.261 10.455 -8.812 1.00 52.56 592 ALA A CA 1
ATOM 4476 C C . ALA A 1 592 ? 45.130 11.082 -9.655 1.00 52.56 592 ALA A C 1
ATOM 4478 O O . ALA A 1 592 ? 45.237 11.291 -10.863 1.00 52.56 592 ALA A O 1
ATOM 4479 N N . SER A 1 593 ? 44.021 11.391 -8.981 1.00 53.41 593 SER A N 1
ATOM 4480 C CA . SER A 1 593 ? 42.874 12.070 -9.584 1.00 53.41 593 SER A CA 1
ATOM 4481 C C . SER A 1 593 ? 42.147 12.939 -8.565 1.00 53.41 593 SER A C 1
ATOM 4483 O O . SER A 1 593 ? 41.786 12.456 -7.488 1.00 53.41 593 SER A O 1
ATOM 4485 N N . LEU A 1 594 ? 41.877 14.193 -8.927 1.00 52.91 594 LEU A N 1
ATOM 4486 C CA . LEU A 1 594 ? 40.993 15.068 -8.161 1.00 52.91 594 LEU A CA 1
ATOM 4487 C C . LEU A 1 594 ? 39.622 15.102 -8.842 1.00 52.91 594 LEU A C 1
ATOM 4489 O O . LEU A 1 594 ? 39.540 15.362 -10.045 1.00 52.91 594 LEU A O 1
ATOM 4493 N N . SER A 1 595 ? 38.563 14.851 -8.072 1.00 55.25 595 SER A N 1
ATOM 4494 C CA . SER A 1 595 ? 37.176 14.951 -8.532 1.00 55.25 595 SER A CA 1
ATOM 4495 C C . SER A 1 595 ? 36.437 16.057 -7.786 1.00 55.25 595 SER A C 1
ATOM 4497 O O . SER A 1 595 ? 36.437 16.086 -6.554 1.00 55.25 595 SER A O 1
ATOM 4499 N N . LEU A 1 596 ? 35.807 16.956 -8.542 1.00 57.88 596 LEU A N 1
ATOM 4500 C CA . LEU A 1 596 ? 35.039 18.086 -8.019 1.00 57.88 596 LEU A CA 1
ATOM 4501 C C . LEU A 1 596 ? 33.544 17.872 -8.333 1.00 57.88 596 LEU A C 1
ATOM 4503 O O . LEU A 1 596 ? 33.206 17.718 -9.512 1.00 57.88 596 LEU A O 1
ATOM 4507 N N . PRO A 1 597 ? 32.656 17.834 -7.319 1.00 54.81 597 PRO A N 1
ATOM 4508 C CA . PRO A 1 597 ? 31.211 17.809 -7.531 1.00 54.81 597 PRO A CA 1
ATOM 4509 C C . PRO A 1 597 ? 30.689 19.205 -7.906 1.00 54.81 597 PRO A C 1
ATOM 4511 O O . PRO A 1 597 ? 31.121 20.213 -7.350 1.00 54.81 597 PRO A O 1
ATOM 4514 N N . GLY A 1 598 ? 29.759 19.260 -8.860 1.00 44.41 598 GLY A N 1
ATOM 4515 C CA . GLY A 1 598 ? 29.314 20.493 -9.517 1.00 44.41 598 GLY A CA 1
ATOM 4516 C C . GLY A 1 598 ? 28.160 21.271 -8.874 1.00 44.41 598 GLY A C 1
ATOM 4517 O O . GLY A 1 598 ? 27.665 22.211 -9.493 1.00 44.41 598 GLY A O 1
ATOM 4518 N N . THR A 1 599 ? 27.688 20.881 -7.687 1.00 46.06 599 THR A N 1
ATOM 4519 C CA . THR A 1 599 ? 26.493 21.444 -7.023 1.00 46.06 599 THR A CA 1
ATOM 4520 C C . THR A 1 599 ? 26.854 22.187 -5.737 1.00 46.06 599 THR A C 1
ATOM 4522 O O . THR A 1 599 ? 27.393 21.593 -4.807 1.00 46.06 599 THR A O 1
ATOM 4525 N N . LEU A 1 600 ? 26.531 23.483 -5.677 1.00 46.34 600 LEU A N 1
ATOM 4526 C CA . LEU A 1 600 ? 26.959 24.396 -4.606 1.00 46.34 600 LEU A CA 1
ATOM 4527 C C . LEU A 1 600 ? 26.151 24.287 -3.296 1.00 46.34 600 LEU A C 1
ATOM 4529 O O . LEU A 1 600 ? 26.671 24.650 -2.243 1.00 46.34 600 LEU A O 1
ATOM 4533 N N . ASP A 1 601 ? 24.917 23.777 -3.335 1.00 43.16 601 ASP A N 1
ATOM 4534 C CA . ASP A 1 601 ? 23.945 23.945 -2.237 1.00 43.16 601 ASP A CA 1
ATOM 4535 C C . ASP A 1 601 ? 23.903 22.819 -1.181 1.00 43.16 601 ASP A C 1
ATOM 4537 O O . ASP A 1 601 ? 23.177 22.935 -0.195 1.00 43.16 601 ASP A O 1
ATOM 4541 N N . SER A 1 602 ? 24.673 21.731 -1.327 1.00 46.94 602 SER A N 1
ATOM 4542 C CA . SER A 1 602 ? 24.568 20.547 -0.444 1.00 46.94 602 SER A CA 1
ATOM 4543 C C . SER A 1 602 ? 25.893 20.065 0.171 1.00 46.94 602 SER A C 1
ATOM 4545 O O . SER A 1 602 ? 26.108 18.866 0.353 1.00 46.94 602 SER A O 1
ATOM 4547 N N . GLY A 1 603 ? 26.773 21.003 0.535 1.00 51.94 603 GLY A N 1
ATOM 4548 C CA . GLY A 1 603 ? 27.962 20.749 1.360 1.00 51.94 603 GLY A CA 1
ATOM 4549 C C . GLY A 1 603 ? 29.210 20.280 0.596 1.00 51.94 603 GLY A C 1
ATOM 4550 O O . GLY A 1 603 ? 29.170 19.365 -0.224 1.00 51.94 603 GLY A O 1
ATOM 4551 N N . ASN A 1 604 ? 30.358 20.887 0.924 1.00 45.69 604 ASN A N 1
ATOM 4552 C CA . ASN A 1 604 ? 31.648 20.691 0.243 1.00 45.69 604 ASN A CA 1
ATOM 4553 C C . ASN A 1 604 ? 32.276 19.304 0.501 1.00 45.69 604 ASN A C 1
ATOM 4555 O O . ASN A 1 604 ? 33.222 19.148 1.278 1.00 45.69 604 ASN A O 1
ATOM 4559 N N . THR A 1 605 ? 31.757 18.285 -0.176 1.00 57.47 605 THR A N 1
ATOM 4560 C CA . THR A 1 605 ? 32.207 16.890 -0.092 1.00 57.47 605 THR A CA 1
ATOM 4561 C C . THR A 1 605 ? 33.317 16.594 -1.107 1.00 57.47 605 THR A C 1
ATOM 4563 O O . THR A 1 605 ? 33.118 15.944 -2.131 1.00 57.47 605 THR A O 1
ATOM 4566 N N . TYR A 1 606 ? 34.534 17.0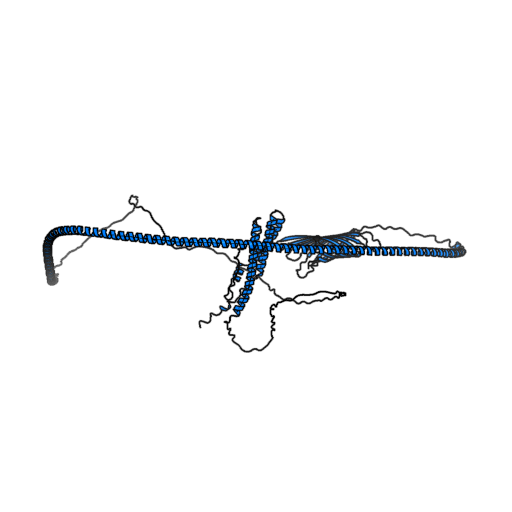66 -0.820 1.00 57.66 606 TYR A N 1
ATOM 4567 C CA . TYR A 1 606 ? 35.704 16.757 -1.652 1.00 57.66 606 TYR A CA 1
ATOM 4568 C C . TYR A 1 606 ? 35.963 15.244 -1.719 1.00 57.66 606 TYR A C 1
ATOM 4570 O O . TYR A 1 606 ? 36.233 14.600 -0.700 1.00 57.66 606 TYR A O 1
ATOM 4578 N N . LEU A 1 607 ? 35.923 14.689 -2.931 1.00 65.94 607 LEU A N 1
ATOM 4579 C CA . LEU A 1 607 ? 36.302 13.310 -3.232 1.00 65.94 607 LEU A CA 1
ATOM 4580 C C . LEU A 1 607 ? 37.746 13.300 -3.751 1.00 65.94 607 LEU A C 1
ATOM 4582 O O . LEU A 1 607 ? 38.035 13.815 -4.833 1.00 65.94 607 LEU A O 1
ATOM 4586 N N . GLY A 1 608 ? 38.655 12.724 -2.965 1.00 76.38 608 GLY A N 1
ATOM 4587 C CA . GLY A 1 608 ? 40.060 12.545 -3.333 1.00 76.38 608 GLY A CA 1
ATOM 4588 C C . GLY A 1 608 ? 40.384 11.074 -3.556 1.00 76.38 608 GLY A C 1
ATOM 4589 O O . GLY A 1 608 ? 39.829 10.203 -2.883 1.00 76.38 608 GLY A O 1
ATOM 4590 N N . GLY A 1 609 ? 41.283 10.771 -4.492 1.00 80.69 609 GLY A N 1
ATOM 4591 C CA . GLY A 1 609 ? 41.596 9.380 -4.782 1.00 80.69 609 GLY A CA 1
ATOM 4592 C C . GLY A 1 609 ? 42.617 9.146 -5.885 1.00 80.69 609 GLY A C 1
ATOM 4593 O O . GLY A 1 609 ? 43.385 10.031 -6.268 1.00 80.69 609 GLY A O 1
ATOM 4594 N N . ALA A 1 610 ? 42.626 7.910 -6.374 1.00 80.75 610 ALA A N 1
ATOM 4595 C CA . ALA A 1 610 ? 43.552 7.440 -7.390 1.00 80.75 610 ALA A CA 1
ATOM 4596 C C . ALA A 1 610 ? 42.806 6.742 -8.531 1.00 80.75 610 ALA A C 1
ATOM 4598 O O . ALA A 1 610 ? 42.019 5.817 -8.317 1.00 80.75 610 ALA A O 1
ATOM 4599 N N . THR A 1 611 ? 43.115 7.153 -9.757 1.00 77.38 611 THR A N 1
ATOM 4600 C CA . THR A 1 611 ? 42.834 6.390 -10.975 1.00 77.38 611 THR A CA 1
ATOM 4601 C C . THR A 1 611 ? 44.033 5.522 -11.333 1.00 77.38 611 THR A C 1
ATOM 4603 O O . THR A 1 611 ? 45.161 5.999 -11.239 1.00 77.38 611 THR A O 1
ATOM 4606 N N . LEU A 1 612 ? 43.781 4.311 -11.828 1.00 83.00 612 LEU A N 1
ATOM 4607 C CA . LEU A 1 612 ? 44.759 3.462 -12.503 1.00 83.00 612 LEU A CA 1
ATOM 4608 C C . LEU A 1 612 ? 44.192 3.070 -13.872 1.00 83.00 612 LEU A C 1
ATOM 4610 O O . LEU A 1 612 ? 43.252 2.279 -13.961 1.00 83.00 612 LEU A O 1
ATOM 4614 N N . GLY A 1 613 ? 44.739 3.649 -14.938 1.00 79.31 613 GLY A N 1
ATOM 4615 C CA . GLY A 1 613 ? 44.446 3.238 -16.311 1.00 79.31 613 GLY A CA 1
ATOM 4616 C C . GLY A 1 613 ? 45.385 2.138 -16.809 1.00 79.31 613 GLY A C 1
ATOM 4617 O O . GLY A 1 613 ? 46.573 2.158 -16.503 1.00 79.31 613 GLY A O 1
ATOM 4618 N N . LEU A 1 614 ? 44.851 1.234 -17.627 1.00 83.12 614 LEU A N 1
ATOM 4619 C CA . LEU A 1 614 ? 45.578 0.379 -18.563 1.00 83.12 614 LEU A CA 1
ATOM 4620 C C . LEU A 1 614 ? 44.990 0.597 -19.963 1.00 83.12 614 LEU A C 1
ATOM 4622 O O . LEU A 1 614 ? 43.770 0.658 -20.130 1.00 83.12 614 LEU A O 1
ATOM 4626 N N . ARG A 1 615 ? 45.849 0.693 -20.979 1.00 80.81 615 ARG A N 1
ATOM 4627 C CA . ARG A 1 615 ? 45.469 0.866 -22.388 1.00 80.81 615 ARG A CA 1
ATOM 4628 C C . ARG A 1 615 ? 46.398 0.033 -23.264 1.00 80.81 615 ARG A C 1
ATOM 4630 O O . ARG A 1 615 ? 47.607 0.085 -23.060 1.00 80.81 615 ARG A O 1
ATOM 4637 N N . LEU A 1 616 ? 45.828 -0.719 -24.202 1.00 83.56 616 LEU A N 1
ATOM 4638 C CA . LEU A 1 616 ? 46.517 -1.614 -25.133 1.00 83.56 616 LEU A CA 1
ATOM 4639 C C . LEU A 1 616 ? 45.961 -1.373 -26.543 1.00 83.56 616 LEU A C 1
ATOM 4641 O O . LEU A 1 616 ? 44.761 -1.526 -26.772 1.00 83.56 616 LEU A O 1
ATOM 4645 N N . GLY A 1 617 ? 46.819 -0.973 -27.479 1.00 83.50 617 GLY A N 1
ATOM 4646 C CA . GLY A 1 617 ? 46.439 -0.680 -28.862 1.00 83.50 617 GLY A CA 1
ATOM 4647 C C . GLY A 1 617 ? 47.048 -1.671 -29.847 1.00 83.50 617 GLY A C 1
ATOM 4648 O O . GLY A 1 617 ? 48.253 -1.887 -29.829 1.00 83.50 617 GLY A O 1
ATOM 4649 N N . PHE A 1 618 ? 46.218 -2.228 -30.725 1.00 83.19 618 PHE A N 1
ATOM 4650 C CA . PHE A 1 618 ? 46.607 -3.108 -31.825 1.00 83.19 618 PHE A CA 1
ATOM 4651 C C . PHE A 1 618 ? 46.270 -2.415 -33.147 1.00 83.19 618 PHE A C 1
ATOM 4653 O O . PHE A 1 618 ? 45.172 -2.575 -33.685 1.00 83.19 618 PHE A O 1
ATOM 4660 N N . PHE A 1 619 ? 47.202 -1.606 -33.645 1.00 80.94 619 PHE A N 1
ATOM 4661 C CA . PHE A 1 619 ? 47.053 -0.841 -34.883 1.00 80.94 619 PHE A CA 1
ATOM 4662 C C . PHE A 1 619 ? 47.763 -1.541 -36.050 1.00 80.94 619 PHE A C 1
ATOM 4664 O O . PHE A 1 619 ? 48.808 -2.164 -35.863 1.00 80.94 619 PHE A O 1
ATOM 4671 N N . GLY A 1 620 ? 47.178 -1.466 -37.249 1.00 77.19 620 GLY A N 1
ATOM 4672 C CA . GLY A 1 620 ? 47.843 -1.890 -38.484 1.00 77.19 620 GLY A CA 1
ATOM 4673 C C . GLY A 1 620 ? 48.891 -0.881 -38.969 1.00 77.19 620 GLY A C 1
ATOM 4674 O O . GLY A 1 620 ? 49.196 0.099 -38.293 1.00 77.19 620 GLY A O 1
ATOM 4675 N N . GLU A 1 621 ? 49.397 -1.079 -40.184 1.00 73.81 621 GLU A N 1
ATOM 4676 C CA . GLU A 1 621 ? 50.104 -0.014 -40.903 1.00 73.81 621 GLU A CA 1
ATOM 4677 C C . GLU A 1 621 ? 49.078 0.915 -41.584 1.00 73.81 621 GLU A C 1
ATOM 4679 O O . GLU A 1 621 ? 48.045 0.436 -42.069 1.00 73.81 621 GLU A O 1
ATOM 4684 N N . PRO A 1 622 ? 49.294 2.243 -41.605 1.00 70.25 622 PRO A N 1
ATOM 4685 C CA . PRO A 1 622 ? 48.388 3.163 -42.282 1.00 70.25 622 PRO A CA 1
ATOM 4686 C C . PRO A 1 622 ? 48.504 3.009 -43.811 1.00 70.25 622 PRO A C 1
ATOM 4688 O O . PRO A 1 622 ? 49.615 2.916 -44.328 1.00 70.25 622 PRO A O 1
ATOM 4691 N N . PRO A 1 623 ? 47.390 3.035 -44.568 1.00 55.50 623 PRO A N 1
ATOM 4692 C CA . PRO A 1 623 ? 47.403 2.769 -46.013 1.00 55.50 623 PRO A CA 1
ATOM 4693 C C . PRO A 1 623 ? 47.993 3.907 -46.869 1.00 55.50 623 PRO A C 1
ATOM 4695 O O . PRO A 1 623 ? 48.086 3.765 -48.084 1.00 55.50 623 PRO A O 1
ATOM 4698 N N . LEU A 1 624 ? 48.343 5.043 -46.257 1.00 64.25 624 LEU A N 1
ATOM 4699 C CA . LEU A 1 624 ? 48.920 6.236 -46.881 1.00 64.25 624 LEU A CA 1
ATOM 4700 C C . LEU A 1 624 ? 49.856 6.922 -45.875 1.00 64.25 624 LEU A C 1
ATOM 4702 O O . LEU A 1 624 ? 49.609 6.864 -44.667 1.00 64.25 624 LEU A O 1
ATOM 4706 N N . GLU A 1 625 ? 50.879 7.633 -46.354 1.00 64.44 625 GLU A N 1
ATOM 4707 C CA . GLU A 1 625 ? 51.713 8.480 -45.492 1.00 64.44 625 GLU A CA 1
ATOM 4708 C C . GLU A 1 625 ? 50.863 9.576 -44.824 1.00 64.44 625 GLU A C 1
ATOM 4710 O O . GLU A 1 625 ? 50.101 10.285 -45.480 1.00 64.44 625 GLU A O 1
ATOM 4715 N N . GLY A 1 626 ? 50.946 9.686 -43.494 1.00 62.47 626 GLY A N 1
ATOM 4716 C CA . GLY A 1 626 ? 50.080 10.571 -42.701 1.00 62.47 626 GLY A CA 1
ATOM 4717 C C . GLY A 1 626 ? 48.651 10.051 -42.469 1.00 62.47 626 GLY A C 1
ATOM 4718 O O . GLY A 1 626 ? 47.874 10.701 -41.769 1.00 62.47 626 GLY A O 1
ATOM 4719 N N . GLY A 1 627 ? 48.297 8.879 -43.005 1.00 61.69 627 GLY A N 1
ATOM 4720 C CA . GLY A 1 627 ? 47.059 8.184 -42.666 1.00 61.69 627 GLY A CA 1
ATOM 4721 C C . GLY A 1 627 ? 47.060 7.660 -41.225 1.00 61.69 627 GLY A C 1
ATOM 4722 O O . GLY A 1 627 ? 48.105 7.389 -40.637 1.00 61.69 627 GLY A O 1
ATOM 4723 N N . MET A 1 628 ? 45.866 7.471 -40.664 1.00 66.31 628 MET A N 1
ATOM 4724 C CA . MET A 1 628 ? 45.672 6.765 -39.395 1.00 66.31 628 MET A CA 1
ATOM 4725 C C . MET A 1 628 ? 45.373 5.293 -39.660 1.00 66.31 628 MET A C 1
ATOM 4727 O O . MET A 1 628 ? 44.475 4.969 -40.439 1.00 66.31 628 MET A O 1
ATOM 4731 N N . ALA A 1 629 ? 46.116 4.409 -39.000 1.00 70.62 629 ALA A N 1
ATOM 4732 C CA . ALA A 1 629 ? 45.893 2.976 -39.079 1.00 70.62 629 ALA A CA 1
ATOM 4733 C C . ALA A 1 629 ? 44.568 2.584 -38.413 1.00 70.62 629 ALA A C 1
ATOM 4735 O O . ALA A 1 629 ? 44.266 3.017 -37.300 1.00 70.62 629 ALA A O 1
ATOM 4736 N N . SER A 1 630 ? 43.799 1.710 -39.063 1.00 83.56 630 SER A N 1
ATOM 4737 C CA . SER A 1 630 ? 42.705 1.017 -38.384 1.00 83.56 630 SER A CA 1
ATOM 4738 C C . SER A 1 630 ? 43.260 0.052 -37.336 1.00 83.56 630 SER A C 1
ATOM 4740 O O . SER A 1 630 ? 44.305 -0.570 -37.550 1.00 83.56 630 SER A O 1
ATOM 4742 N N . GLY A 1 631 ? 42.566 -0.095 -36.209 1.00 87.06 631 GLY A N 1
ATOM 4743 C CA . GLY A 1 631 ? 43.067 -0.901 -35.099 1.00 87.06 631 GLY A CA 1
ATOM 4744 C C . GLY A 1 631 ? 42.069 -1.103 -33.970 1.00 87.06 631 GLY A C 1
ATOM 4745 O O . GLY A 1 631 ? 41.139 -0.316 -33.800 1.00 87.06 631 GLY A O 1
ATOM 4746 N N . LEU A 1 632 ? 42.281 -2.154 -33.182 1.00 88.69 632 LEU A N 1
ATOM 4747 C CA . LEU A 1 632 ? 41.515 -2.428 -31.968 1.00 88.69 632 LEU A CA 1
ATOM 4748 C C . LEU A 1 632 ? 42.247 -1.838 -30.761 1.00 88.69 632 LEU A C 1
ATOM 4750 O O . LEU A 1 632 ? 43.420 -2.125 -30.543 1.00 88.69 632 LEU A O 1
ATOM 4754 N N . GLU A 1 633 ? 41.552 -1.051 -29.949 1.00 88.19 633 GLU A N 1
ATOM 4755 C CA . GLU A 1 633 ? 42.090 -0.472 -28.723 1.00 88.19 633 GLU A CA 1
ATOM 4756 C C . GLU A 1 633 ? 41.269 -0.934 -27.513 1.00 88.19 633 GLU A C 1
ATOM 4758 O O . GLU A 1 633 ? 40.081 -0.624 -27.382 1.00 88.19 633 GLU A O 1
ATOM 4763 N N . LEU A 1 634 ? 41.920 -1.678 -26.621 1.00 88.88 634 LEU A N 1
ATOM 4764 C CA . LEU A 1 634 ? 41.369 -2.128 -25.349 1.00 88.88 634 LEU A CA 1
ATOM 4765 C C . LEU A 1 634 ? 41.823 -1.173 -24.242 1.00 88.88 634 LEU A C 1
ATOM 4767 O O . LEU A 1 634 ? 42.985 -0.765 -24.193 1.00 88.88 634 LEU A O 1
ATOM 4771 N N . HIS A 1 635 ? 40.922 -0.825 -23.3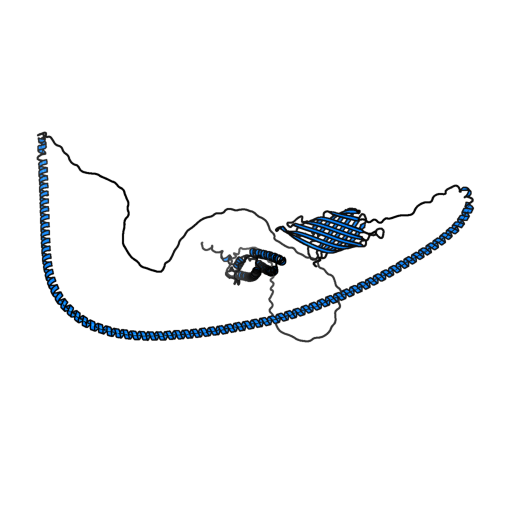31 1.00 88.19 635 HIS A N 1
ATOM 4772 C CA . HIS A 1 635 ? 41.240 -0.021 -22.155 1.00 88.19 635 HIS A CA 1
ATOM 4773 C C . HIS A 1 635 ? 40.494 -0.532 -20.924 1.00 88.19 635 HIS A C 1
ATOM 4775 O O . HIS A 1 635 ? 39.393 -1.068 -21.024 1.00 88.19 635 HIS A O 1
ATOM 4781 N N . ALA A 1 636 ? 41.112 -0.373 -19.759 1.00 88.62 636 ALA A N 1
ATOM 4782 C CA . ALA A 1 636 ? 40.517 -0.663 -18.465 1.00 88.62 636 ALA A CA 1
ATOM 4783 C C . ALA A 1 636 ? 40.944 0.430 -17.482 1.00 88.62 636 ALA A C 1
ATOM 4785 O O . ALA A 1 636 ? 42.134 0.594 -17.223 1.00 88.62 636 ALA A O 1
ATOM 4786 N N . GLN A 1 637 ? 39.992 1.195 -16.949 1.00 87.50 637 GLN A N 1
ATOM 4787 C CA . GLN A 1 637 ? 40.274 2.249 -15.973 1.00 87.50 637 GLN A CA 1
ATOM 4788 C C . GLN A 1 637 ? 39.648 1.908 -14.622 1.00 87.50 637 GLN A C 1
ATOM 4790 O O . GLN A 1 637 ? 38.427 1.947 -14.470 1.00 87.50 637 GLN A O 1
ATOM 4795 N N . GLY A 1 638 ? 40.491 1.613 -13.635 1.00 87.75 638 GLY A N 1
ATOM 4796 C CA . GLY A 1 638 ? 40.105 1.613 -12.229 1.00 87.75 638 GLY A CA 1
ATOM 4797 C C . GLY A 1 638 ? 40.097 3.039 -11.676 1.00 87.75 638 GLY A C 1
ATOM 4798 O O . GLY A 1 638 ? 40.981 3.837 -11.994 1.00 87.75 638 GLY A O 1
ATOM 4799 N N . GLN A 1 639 ? 39.122 3.368 -10.836 1.00 88.19 639 GLN A N 1
ATOM 4800 C CA . GLN A 1 639 ? 39.092 4.594 -10.040 1.00 88.19 639 GLN A CA 1
ATOM 4801 C C . GLN A 1 639 ? 38.671 4.237 -8.611 1.00 88.19 639 GLN A C 1
ATOM 4803 O O . GLN A 1 639 ? 37.662 3.562 -8.415 1.00 88.19 639 GLN A O 1
ATOM 4808 N N . TYR A 1 640 ? 39.428 4.691 -7.616 1.00 88.38 640 TYR A N 1
ATOM 4809 C CA . TYR A 1 640 ? 39.040 4.627 -6.210 1.00 88.38 640 TYR A CA 1
ATOM 4810 C C . TYR A 1 640 ? 39.028 6.042 -5.643 1.00 88.38 640 TYR A C 1
ATOM 4812 O O . TYR A 1 640 ? 40.077 6.682 -5.547 1.00 88.38 640 TYR A O 1
ATOM 4820 N N . LEU A 1 641 ? 37.837 6.520 -5.288 1.00 85.50 641 LEU A N 1
ATOM 4821 C CA . LEU A 1 641 ? 37.585 7.839 -4.718 1.00 85.50 641 LEU A CA 1
ATOM 4822 C C . LEU A 1 641 ? 37.068 7.682 -3.288 1.00 85.50 641 LEU A C 1
ATOM 4824 O O . LEU A 1 641 ? 36.232 6.821 -3.007 1.00 85.50 641 LEU A O 1
ATOM 4828 N N . ARG A 1 642 ? 37.540 8.531 -2.377 1.00 85.38 642 ARG A N 1
ATOM 4829 C CA . ARG A 1 642 ? 37.108 8.553 -0.980 1.00 85.38 642 ARG A CA 1
ATOM 4830 C C . ARG A 1 642 ? 36.791 9.976 -0.541 1.00 85.38 642 ARG A C 1
ATOM 4832 O O . ARG A 1 642 ? 37.509 10.922 -0.860 1.00 85.38 642 ARG A O 1
ATOM 4839 N N . GLN A 1 643 ? 35.721 10.105 0.232 1.00 84.81 643 GLN A N 1
ATOM 4840 C CA . GLN A 1 643 ? 35.294 11.365 0.821 1.00 84.81 643 GLN A CA 1
ATOM 4841 C C . GLN A 1 643 ? 36.326 11.858 1.848 1.00 84.81 643 GLN A C 1
ATOM 4843 O O . GLN A 1 643 ? 36.662 11.144 2.798 1.00 84.81 643 GLN A O 1
ATOM 4848 N N . LEU A 1 644 ? 36.841 13.073 1.634 1.00 80.56 644 LEU A N 1
ATOM 4849 C CA . LEU A 1 644 ? 37.840 13.728 2.487 1.00 80.56 644 LEU A CA 1
ATOM 4850 C C . LEU A 1 644 ? 37.217 14.630 3.565 1.00 80.56 644 LEU A C 1
ATOM 4852 O O . LEU A 1 644 ? 37.891 14.960 4.537 1.00 80.56 644 LEU A O 1
ATOM 4856 N N . GLY A 1 645 ? 35.947 15.021 3.410 1.00 73.31 645 GLY A N 1
ATOM 4857 C CA . GLY A 1 645 ? 35.231 15.898 4.339 1.00 73.31 645 GLY A CA 1
ATOM 4858 C C . GLY A 1 645 ? 33.740 15.570 4.439 1.00 73.31 645 GLY A C 1
ATOM 4859 O O . GLY A 1 645 ? 33.099 15.225 3.444 1.00 73.31 645 GLY A O 1
ATOM 4860 N N . GLY A 1 646 ? 33.200 15.671 5.655 1.00 75.25 646 GLY A N 1
ATOM 4861 C CA . GLY A 1 646 ? 31.844 15.251 6.023 1.00 75.25 646 GLY A CA 1
ATOM 4862 C C . GLY A 1 646 ? 31.847 14.230 7.167 1.00 75.25 646 GLY A C 1
ATOM 4863 O O . GLY A 1 646 ? 32.888 13.676 7.515 1.00 75.25 646 GLY A O 1
ATOM 4864 N N . THR A 1 647 ? 30.683 14.000 7.778 1.00 72.94 647 THR A N 1
ATOM 4865 C CA . THR A 1 647 ? 30.514 13.002 8.851 1.00 72.94 647 THR A CA 1
ATOM 4866 C C . THR A 1 647 ? 30.367 11.585 8.296 1.00 72.94 647 THR A C 1
ATOM 4868 O O . THR A 1 647 ? 30.972 10.649 8.819 1.00 72.94 647 THR A O 1
ATOM 4871 N N . ALA A 1 648 ? 29.592 11.421 7.220 1.00 70.12 648 ALA A N 1
ATOM 4872 C CA . ALA A 1 648 ? 29.509 10.172 6.472 1.00 70.12 648 ALA A CA 1
ATOM 4873 C C . ALA A 1 648 ? 30.856 9.838 5.811 1.00 70.12 648 ALA A C 1
ATOM 4875 O O . ALA A 1 648 ? 31.585 10.726 5.368 1.00 70.12 648 ALA A O 1
ATOM 4876 N N . LYS A 1 649 ? 31.174 8.543 5.720 1.00 82.50 649 LYS A N 1
ATOM 4877 C CA . LYS A 1 649 ? 32.349 8.054 4.986 1.00 82.50 649 LYS A CA 1
ATOM 4878 C C . LYS A 1 649 ? 31.873 7.342 3.729 1.00 82.50 649 LYS A C 1
ATOM 4880 O O . LYS A 1 649 ? 31.520 6.165 3.794 1.00 82.50 649 LYS A O 1
ATOM 4885 N N . GLN A 1 650 ? 31.874 8.043 2.598 1.00 85.06 650 GLN A N 1
ATOM 4886 C CA . GLN A 1 650 ? 31.680 7.416 1.293 1.00 85.06 650 GLN A CA 1
ATOM 4887 C C . GLN A 1 650 ? 33.014 6.986 0.665 1.00 85.06 650 GLN A C 1
ATOM 4889 O O . GLN A 1 650 ? 34.019 7.706 0.704 1.00 85.06 650 GLN A O 1
ATOM 4894 N N . GLN A 1 651 ? 33.003 5.796 0.068 1.00 89.81 651 GLN A N 1
ATOM 4895 C CA . GLN A 1 651 ? 34.032 5.271 -0.825 1.00 89.81 651 GLN A CA 1
ATOM 4896 C C . GLN A 1 651 ? 33.356 4.825 -2.124 1.00 89.81 651 GLN A C 1
ATOM 4898 O O . GLN A 1 651 ? 32.356 4.111 -2.087 1.00 89.81 651 GLN A O 1
ATOM 4903 N N . LEU A 1 652 ? 33.908 5.213 -3.268 1.00 87.69 652 LEU A N 1
ATOM 4904 C CA . LEU A 1 652 ? 33.468 4.783 -4.592 1.00 87.69 652 LEU A CA 1
ATOM 4905 C C . LEU A 1 652 ? 34.620 4.040 -5.266 1.00 87.69 652 LEU A C 1
ATOM 4907 O O . LEU A 1 652 ? 35.682 4.612 -5.508 1.00 87.69 652 LEU A O 1
ATOM 4911 N N . PHE A 1 653 ? 34.392 2.770 -5.586 1.00 91.12 653 PHE A N 1
ATOM 4912 C CA . PHE A 1 653 ? 35.267 1.978 -6.441 1.00 91.12 653 PHE A CA 1
ATOM 4913 C C . PHE A 1 653 ? 34.588 1.773 -7.799 1.00 91.12 653 PHE A C 1
ATOM 4915 O O . PHE A 1 653 ? 33.446 1.325 -7.859 1.00 91.12 653 PHE A O 1
ATOM 4922 N N . ARG A 1 654 ? 35.278 2.105 -8.888 1.00 88.56 654 ARG A N 1
ATOM 4923 C CA . ARG A 1 654 ? 34.765 2.092 -10.265 1.00 88.56 654 ARG A CA 1
ATOM 4924 C C . ARG A 1 654 ? 35.764 1.365 -11.159 1.00 88.56 654 ARG A C 1
ATOM 4926 O O . ARG A 1 654 ? 36.963 1.607 -11.048 1.00 88.56 654 ARG A O 1
ATOM 4933 N N . VAL A 1 655 ? 35.291 0.511 -12.059 1.00 91.44 655 VAL A N 1
ATOM 4934 C CA . VAL A 1 655 ? 36.111 -0.146 -13.084 1.00 91.44 655 VAL A CA 1
ATOM 4935 C C . VAL A 1 655 ? 35.401 -0.035 -14.424 1.00 91.44 655 VAL A C 1
ATOM 4937 O O . VAL A 1 655 ? 34.293 -0.542 -14.590 1.00 91.44 655 VAL A O 1
ATOM 4940 N N . VAL A 1 656 ? 36.052 0.618 -15.383 1.00 90.12 656 VAL A N 1
ATOM 4941 C CA . VAL A 1 656 ? 35.545 0.805 -16.745 1.00 90.12 656 VAL A CA 1
ATOM 4942 C C . VAL A 1 656 ? 36.410 0.012 -17.729 1.00 90.12 656 VAL A C 1
ATOM 4944 O O . VAL A 1 656 ? 37.424 0.544 -18.191 1.00 90.12 656 VAL A O 1
ATOM 4947 N N . PRO A 1 657 ? 36.067 -1.245 -18.056 1.00 93.12 657 PRO A N 1
ATOM 4948 C CA . PRO A 1 657 ? 36.597 -1.920 -19.234 1.00 93.12 657 PRO A CA 1
ATOM 4949 C C . PRO A 1 657 ? 35.882 -1.440 -20.509 1.00 93.12 657 PRO A C 1
ATOM 4951 O O . PRO A 1 657 ? 34.659 -1.297 -20.544 1.00 93.12 657 PRO A O 1
ATOM 4954 N N . GLY A 1 658 ? 36.630 -1.237 -21.590 1.00 90.62 658 GLY A N 1
ATOM 4955 C CA . GLY A 1 658 ? 36.076 -0.862 -22.888 1.00 90.62 658 GLY A CA 1
ATOM 4956 C C . GLY A 1 658 ? 36.947 -1.289 -24.064 1.00 90.62 658 GLY A C 1
ATOM 4957 O O . GLY A 1 658 ? 38.170 -1.409 -23.960 1.00 90.62 658 GLY A O 1
ATOM 4958 N N . ALA A 1 659 ? 36.303 -1.496 -25.206 1.00 92.44 659 ALA A N 1
ATOM 4959 C CA . ALA A 1 659 ? 36.939 -1.866 -26.463 1.00 92.44 659 ALA A CA 1
ATOM 4960 C C . ALA A 1 659 ? 36.417 -0.956 -27.578 1.00 92.44 659 ALA A C 1
ATOM 4962 O O . ALA A 1 659 ? 35.207 -0.875 -27.795 1.00 92.44 659 ALA A O 1
ATOM 4963 N N . ARG A 1 660 ? 37.324 -0.276 -28.289 1.00 91.81 660 ARG A N 1
ATOM 4964 C CA . ARG A 1 660 ? 37.000 0.603 -29.423 1.00 91.81 660 ARG A CA 1
ATOM 4965 C C . ARG A 1 660 ? 37.827 0.239 -30.650 1.00 91.81 660 ARG A C 1
ATOM 4967 O O . ARG A 1 660 ? 39.037 0.060 -30.557 1.00 91.81 660 ARG A O 1
ATOM 4974 N N . PHE A 1 661 ? 37.164 0.122 -31.793 1.00 92.69 661 PHE A N 1
ATOM 4975 C CA . PHE A 1 661 ? 37.776 -0.109 -33.093 1.00 92.69 661 PHE A CA 1
ATOM 4976 C C . PHE A 1 661 ? 37.883 1.216 -33.851 1.00 92.69 661 PHE A C 1
ATOM 4978 O O . PHE A 1 661 ? 36.895 1.934 -34.012 1.00 92.69 661 PHE A O 1
ATOM 4985 N N . TRP A 1 662 ? 39.090 1.551 -34.295 1.00 90.38 662 TRP A N 1
ATOM 4986 C CA . TRP A 1 662 ? 39.398 2.791 -34.996 1.00 90.38 662 TRP A CA 1
ATOM 4987 C C . TRP A 1 662 ? 39.248 2.626 -36.512 1.00 90.38 662 TRP A C 1
ATOM 4989 O O . TRP A 1 662 ? 39.884 1.772 -37.129 1.00 90.38 662 TRP A O 1
ATOM 4999 N N . LEU A 1 663 ? 38.431 3.490 -37.111 1.00 88.75 663 LEU A N 1
ATOM 5000 C CA . LEU A 1 663 ? 38.257 3.703 -38.545 1.00 88.75 663 LEU A CA 1
ATOM 5001 C C . LEU A 1 663 ? 38.863 5.070 -38.888 1.00 88.75 663 LEU A C 1
ATOM 5003 O O . LEU A 1 663 ? 38.183 6.100 -38.917 1.00 88.75 663 LEU A O 1
ATOM 5007 N N . GLY A 1 664 ? 40.187 5.096 -39.054 1.00 88.56 664 GLY A N 1
ATOM 5008 C CA . GLY A 1 664 ? 40.942 6.345 -39.130 1.00 88.56 664 GLY A CA 1
ATOM 5009 C C . GLY A 1 664 ? 40.727 7.177 -37.861 1.00 88.56 664 GLY A C 1
ATOM 5010 O O . GLY A 1 664 ? 40.987 6.708 -36.757 1.00 88.56 664 GLY A O 1
ATOM 5011 N N . ARG A 1 665 ? 40.216 8.406 -38.006 1.00 90.00 665 ARG A N 1
ATOM 5012 C CA . ARG A 1 665 ? 39.959 9.326 -36.880 1.00 90.00 665 ARG A CA 1
ATOM 5013 C C . ARG A 1 665 ? 38.736 8.991 -36.017 1.00 90.00 665 ARG A C 1
ATOM 5015 O O . ARG A 1 665 ? 38.603 9.600 -34.959 1.00 90.00 665 ARG A O 1
ATOM 5022 N N . ILE A 1 666 ? 37.854 8.079 -36.431 1.00 91.25 666 ILE A N 1
ATOM 5023 C CA . ILE A 1 666 ? 36.618 7.760 -35.696 1.00 91.25 666 ILE A CA 1
ATOM 5024 C C . ILE A 1 666 ? 36.772 6.402 -35.010 1.00 91.25 666 ILE A C 1
ATOM 5026 O O . ILE A 1 666 ? 36.982 5.391 -35.672 1.00 91.25 666 ILE A O 1
ATOM 5030 N N . GLY A 1 667 ? 36.655 6.370 -33.685 1.00 89.56 667 GLY A N 1
ATOM 5031 C CA . GLY A 1 667 ? 36.612 5.143 -32.895 1.00 89.56 667 GLY A CA 1
ATOM 5032 C C . GLY A 1 667 ? 35.172 4.767 -32.559 1.00 89.56 667 GLY A C 1
ATOM 5033 O O . GLY A 1 667 ? 34.463 5.561 -31.945 1.00 89.56 667 GLY A O 1
ATOM 5034 N N . LEU A 1 668 ? 34.747 3.558 -32.924 1.00 93.19 668 LEU A N 1
ATOM 5035 C CA . LEU A 1 668 ? 33.451 2.986 -32.547 1.00 93.19 668 LEU A CA 1
ATOM 5036 C C . LEU A 1 668 ? 33.681 1.831 -31.576 1.00 93.19 668 LEU A C 1
ATOM 5038 O O . LEU A 1 668 ? 34.504 0.956 -31.839 1.00 93.19 668 LEU A O 1
ATOM 5042 N N . GLY A 1 669 ? 32.982 1.816 -30.446 1.00 92.12 669 GLY A N 1
ATOM 5043 C CA . GLY A 1 669 ? 33.236 0.835 -29.400 1.00 92.12 669 GLY A CA 1
ATOM 5044 C C . GLY A 1 669 ? 32.082 0.613 -28.440 1.00 92.12 669 GLY A C 1
ATOM 5045 O O . GLY A 1 669 ? 31.005 1.197 -28.563 1.00 92.12 669 GLY A O 1
ATOM 5046 N N . ALA A 1 670 ? 32.351 -0.228 -27.450 1.00 90.69 670 ALA A N 1
ATOM 5047 C CA . ALA A 1 670 ? 31.494 -0.449 -26.299 1.00 90.69 670 ALA A CA 1
ATOM 5048 C C . ALA A 1 670 ? 32.329 -0.349 -25.020 1.00 90.69 670 ALA A C 1
ATOM 5050 O O . ALA A 1 670 ? 33.465 -0.827 -24.958 1.00 90.69 670 ALA A O 1
ATOM 5051 N N . SER A 1 671 ? 31.742 0.250 -23.990 1.00 90.12 671 SER A N 1
ATOM 5052 C CA . SER A 1 671 ? 32.292 0.283 -22.638 1.00 90.12 671 SER A CA 1
ATOM 5053 C C . SER A 1 671 ? 31.283 -0.303 -21.667 1.00 90.12 671 SER A C 1
ATOM 5055 O O . SER A 1 671 ? 30.091 -0.005 -21.767 1.00 90.12 671 SER A O 1
ATOM 5057 N N . ALA A 1 672 ? 31.768 -1.085 -20.709 1.00 88.88 672 ALA A N 1
ATOM 5058 C CA . ALA A 1 672 ? 31.035 -1.361 -19.487 1.00 88.88 672 ALA A CA 1
ATOM 5059 C C . ALA A 1 672 ? 31.608 -0.512 -18.347 1.00 88.88 672 ALA A C 1
ATOM 5061 O O . ALA A 1 672 ? 32.749 -0.054 -18.395 1.00 88.88 672 ALA A O 1
ATOM 5062 N N . GLU A 1 673 ? 30.810 -0.300 -17.313 1.00 89.62 673 GLU A N 1
ATOM 5063 C CA . GLU A 1 673 ? 31.232 0.314 -16.065 1.00 89.62 673 GLU A CA 1
ATOM 5064 C C . GLU A 1 673 ? 30.628 -0.479 -14.910 1.00 89.62 673 GLU A C 1
ATOM 5066 O O . GLU A 1 673 ? 29.412 -0.513 -14.731 1.00 89.62 673 GLU A O 1
ATOM 5071 N N . TRP A 1 674 ? 31.489 -1.109 -14.115 1.00 90.62 674 TRP A N 1
ATOM 5072 C CA . TRP A 1 674 ? 31.112 -1.616 -12.804 1.00 90.62 674 TRP A CA 1
ATOM 5073 C C . TRP A 1 674 ? 31.447 -0.560 -11.758 1.00 90.62 674 TRP A C 1
ATOM 5075 O O . TRP A 1 674 ? 32.586 -0.093 -11.691 1.00 90.62 674 TRP A O 1
ATOM 5085 N N . GLN A 1 675 ? 30.478 -0.192 -10.928 1.00 89.75 675 GLN A N 1
ATOM 5086 C CA . GLN A 1 675 ? 30.690 0.724 -9.812 1.00 89.75 675 GLN A CA 1
ATOM 5087 C C . GLN A 1 675 ? 30.149 0.125 -8.517 1.00 89.75 675 GLN A C 1
ATOM 5089 O O . GLN A 1 675 ? 29.078 -0.478 -8.501 1.00 89.75 675 GLN A O 1
ATOM 5094 N N . ARG A 1 676 ? 30.889 0.310 -7.423 1.00 89.50 676 ARG A N 1
ATOM 5095 C CA . ARG A 1 676 ? 30.505 -0.061 -6.063 1.00 89.50 676 ARG A CA 1
ATOM 5096 C C . ARG A 1 676 ? 30.681 1.145 -5.149 1.00 89.50 676 ARG A C 1
ATOM 5098 O O . ARG A 1 676 ? 31.809 1.561 -4.880 1.00 89.50 676 ARG A O 1
ATOM 5105 N N . VAL A 1 677 ? 29.567 1.678 -4.659 1.00 87.56 677 VAL A N 1
ATOM 5106 C CA . VAL A 1 677 ? 29.544 2.705 -3.615 1.00 87.56 677 VAL A CA 1
ATOM 5107 C C . VAL A 1 677 ? 29.449 1.994 -2.270 1.00 87.56 677 VAL A C 1
ATOM 5109 O O . VAL A 1 677 ? 28.631 1.096 -2.093 1.00 87.56 677 VAL A O 1
ATOM 5112 N N . GLN A 1 678 ? 30.286 2.385 -1.316 1.00 88.25 678 GLN A N 1
ATOM 5113 C CA . GLN A 1 678 ? 30.160 2.014 0.089 1.00 88.25 678 GLN A CA 1
ATOM 5114 C C . GLN A 1 678 ? 29.937 3.290 0.895 1.00 88.25 678 GLN A C 1
ATOM 5116 O O . GLN A 1 678 ? 30.793 4.175 0.902 1.00 88.25 678 GLN A O 1
ATOM 5121 N N . ALA A 1 679 ? 28.792 3.387 1.562 1.00 86.38 679 ALA A N 1
ATOM 5122 C CA . ALA A 1 679 ? 28.455 4.486 2.452 1.00 86.38 679 ALA A CA 1
ATOM 5123 C C . ALA A 1 679 ? 28.367 3.954 3.886 1.00 86.38 679 ALA A C 1
ATOM 5125 O O . ALA A 1 679 ? 27.475 3.170 4.210 1.00 86.38 679 ALA A O 1
ATOM 5126 N N . THR A 1 680 ? 29.290 4.380 4.750 1.00 86.00 680 THR A N 1
ATOM 5127 C CA . THR A 1 680 ? 29.202 4.120 6.193 1.00 86.00 680 THR A CA 1
ATOM 5128 C C . THR A 1 680 ? 28.450 5.262 6.868 1.00 86.00 680 THR A C 1
ATOM 5130 O O . THR A 1 680 ? 28.905 6.413 6.841 1.00 86.00 680 THR A O 1
ATOM 5133 N N . ALA A 1 681 ? 27.311 4.943 7.483 1.00 82.81 681 ALA A N 1
ATOM 5134 C CA . ALA A 1 681 ? 26.484 5.903 8.203 1.00 82.81 681 ALA A CA 1
ATOM 5135 C C . ALA A 1 681 ? 27.199 6.412 9.477 1.00 82.81 681 ALA A C 1
ATOM 5137 O O . ALA A 1 681 ? 27.732 5.602 10.240 1.00 82.81 681 ALA A O 1
ATOM 5138 N N . PRO A 1 682 ? 27.210 7.733 9.750 1.00 76.25 682 PRO A N 1
ATOM 5139 C CA . PRO A 1 682 ? 28.009 8.303 10.839 1.00 76.25 682 PRO A CA 1
ATOM 5140 C C . PRO A 1 682 ? 27.514 7.948 12.246 1.00 76.25 682 PRO A C 1
ATOM 5142 O O . PRO A 1 682 ? 28.314 7.956 13.176 1.00 76.25 682 PRO A O 1
ATOM 5145 N N . VAL A 1 683 ? 26.217 7.663 12.407 1.00 77.31 683 VAL A N 1
ATOM 5146 C CA . VAL A 1 683 ? 25.586 7.415 13.717 1.00 77.31 683 VAL A CA 1
ATOM 5147 C C . VAL A 1 683 ? 25.554 5.925 14.066 1.00 77.31 683 VAL A C 1
ATOM 5149 O O . VAL A 1 683 ? 25.862 5.559 15.194 1.00 77.31 683 VAL A O 1
ATOM 5152 N N . THR A 1 684 ? 25.210 5.056 13.109 1.00 85.25 684 THR A N 1
ATOM 5153 C CA . THR A 1 684 ? 25.053 3.608 13.349 1.00 85.25 684 THR A CA 1
ATOM 5154 C C . THR A 1 684 ? 26.305 2.791 13.035 1.00 85.25 684 THR A C 1
ATOM 5156 O O . THR A 1 684 ? 26.411 1.650 13.471 1.00 85.25 684 THR A O 1
ATOM 5159 N N . GLY A 1 685 ? 27.235 3.323 12.233 1.00 86.62 685 GLY A N 1
ATOM 5160 C CA . GLY A 1 685 ? 28.357 2.556 11.683 1.00 86.62 685 GLY A CA 1
ATOM 5161 C C . GLY A 1 685 ? 27.960 1.513 10.624 1.00 86.62 685 GLY A C 1
ATOM 5162 O O . GLY A 1 685 ? 28.845 0.866 10.058 1.00 86.62 685 GLY A O 1
ATOM 5163 N N . GLU A 1 686 ? 26.665 1.358 10.310 1.00 86.50 686 GLU A N 1
ATOM 5164 C CA . GLU A 1 686 ? 26.189 0.451 9.259 1.00 86.50 686 GLU A CA 1
ATOM 5165 C C . GLU A 1 686 ? 26.791 0.891 7.916 1.00 86.50 686 GLU A C 1
ATOM 5167 O O . GLU A 1 686 ? 26.696 2.055 7.517 1.00 86.50 686 GLU A O 1
ATOM 5172 N N . THR A 1 687 ? 27.465 -0.038 7.236 1.00 86.81 687 THR A N 1
ATOM 5173 C CA . THR A 1 687 ? 28.067 0.205 5.922 1.00 86.81 687 THR A CA 1
ATOM 5174 C C . THR A 1 687 ? 27.199 -0.433 4.857 1.00 86.81 687 THR A C 1
ATOM 5176 O O . THR A 1 687 ? 27.229 -1.646 4.661 1.00 86.81 687 THR A O 1
ATOM 5179 N N . GLN A 1 688 ? 26.424 0.397 4.165 1.00 88.00 688 GLN A N 1
ATOM 5180 C CA . GLN A 1 688 ? 25.631 -0.036 3.024 1.00 88.00 688 GLN A CA 1
ATOM 5181 C C . GLN A 1 688 ? 26.508 -0.008 1.771 1.00 88.00 688 GLN A C 1
ATOM 5183 O O . GLN A 1 688 ? 27.236 0.956 1.528 1.00 88.00 688 GLN A O 1
ATOM 5188 N N . ALA A 1 689 ? 26.463 -1.085 0.989 1.00 88.44 689 ALA A N 1
ATOM 5189 C CA . ALA A 1 689 ? 27.240 -1.229 -0.233 1.00 88.44 689 ALA A CA 1
ATOM 5190 C C . ALA A 1 689 ? 26.305 -1.495 -1.415 1.00 88.44 689 ALA A C 1
ATOM 5192 O O . ALA A 1 689 ? 25.753 -2.587 -1.524 1.00 88.44 689 ALA A O 1
ATOM 5193 N N . THR A 1 690 ? 26.152 -0.517 -2.304 1.00 86.62 690 THR A N 1
ATOM 5194 C CA . THR A 1 690 ? 25.423 -0.679 -3.567 1.00 86.62 690 THR A CA 1
ATOM 5195 C C . THR A 1 690 ? 26.411 -0.947 -4.696 1.00 86.62 690 THR A C 1
ATOM 5197 O O . THR A 1 690 ? 27.520 -0.409 -4.717 1.00 86.62 690 THR A O 1
ATOM 5200 N N . SER A 1 691 ? 26.029 -1.801 -5.643 1.00 87.94 691 SER A N 1
ATOM 5201 C CA . SER A 1 691 ? 26.824 -2.084 -6.838 1.00 87.94 691 SER A CA 1
ATOM 5202 C C . SER A 1 691 ? 25.949 -2.072 -8.079 1.00 87.94 691 SER A C 1
ATOM 5204 O O . SER A 1 691 ? 24.928 -2.752 -8.094 1.00 87.94 691 SER A O 1
ATOM 5206 N N . ALA A 1 692 ? 26.378 -1.352 -9.112 1.00 85.38 692 ALA A N 1
ATOM 5207 C CA . ALA A 1 692 ? 25.700 -1.277 -10.400 1.00 85.38 692 ALA A CA 1
ATOM 5208 C C . ALA A 1 692 ? 26.640 -1.729 -11.524 1.00 85.38 692 ALA A C 1
ATOM 5210 O O . ALA A 1 692 ? 27.851 -1.482 -11.472 1.00 85.38 692 ALA A O 1
ATOM 5211 N N . LEU A 1 693 ? 26.069 -2.368 -12.545 1.00 87.75 693 LEU A N 1
ATOM 5212 C CA . LEU A 1 693 ? 26.747 -2.706 -13.790 1.00 87.75 693 LEU A CA 1
ATOM 5213 C C . LEU A 1 693 ? 26.038 -1.995 -14.944 1.00 87.75 693 LEU A C 1
ATOM 5215 O O . LEU A 1 693 ? 24.856 -2.208 -15.196 1.00 87.75 693 LEU A O 1
ATOM 5219 N N . LEU A 1 694 ? 26.784 -1.144 -15.635 1.00 87.62 694 LEU A N 1
ATOM 5220 C CA . LEU A 1 694 ? 26.336 -0.353 -16.772 1.00 87.62 694 LEU A CA 1
ATOM 5221 C C . LEU A 1 694 ? 27.051 -0.859 -18.027 1.00 87.62 694 LEU A C 1
ATOM 5223 O O . LEU A 1 694 ? 28.225 -1.227 -17.951 1.00 87.62 694 LEU A O 1
ATOM 5227 N N . ALA A 1 695 ? 26.396 -0.846 -19.186 1.00 89.62 695 ALA A N 1
ATOM 5228 C CA . ALA A 1 695 ? 27.038 -1.202 -20.452 1.00 89.62 695 ALA A CA 1
ATOM 5229 C C . ALA A 1 695 ? 26.396 -0.469 -21.630 1.00 89.62 695 ALA A C 1
ATOM 5231 O O . ALA A 1 695 ? 25.178 -0.331 -21.688 1.00 89.62 695 ALA A O 1
ATOM 5232 N N . GLY A 1 696 ? 27.204 -0.008 -22.587 1.00 90.50 696 GLY A N 1
ATOM 5233 C CA . GLY A 1 696 ? 26.678 0.718 -23.738 1.00 90.50 696 GLY A CA 1
ATOM 5234 C C . GLY A 1 696 ? 27.726 1.258 -24.715 1.00 90.50 696 GLY A C 1
ATOM 5235 O O . GLY A 1 696 ? 28.929 1.017 -24.551 1.00 90.50 696 GLY A O 1
ATOM 5236 N N . PRO A 1 697 ? 27.267 1.944 -25.777 1.00 92.69 697 PRO A N 1
ATOM 5237 C CA . PRO A 1 697 ? 28.114 2.401 -26.870 1.00 92.69 697 PRO A CA 1
ATOM 5238 C C . PRO A 1 697 ? 29.061 3.538 -26.464 1.00 92.69 697 PRO A C 1
ATOM 5240 O O . PRO A 1 697 ? 28.720 4.441 -25.694 1.00 92.69 697 PRO A O 1
ATOM 5243 N N . GLN A 1 698 ? 30.246 3.515 -27.069 1.00 91.31 698 GLN A N 1
ATOM 5244 C CA . GLN A 1 698 ? 31.286 4.527 -26.948 1.00 91.31 698 GLN A CA 1
ATOM 5245 C C . GLN A 1 698 ? 31.672 5.030 -28.345 1.00 91.31 698 GLN A C 1
ATOM 5247 O O . GLN A 1 698 ? 31.992 4.242 -29.237 1.00 91.31 698 GLN A O 1
ATOM 5252 N N . LEU A 1 699 ? 31.678 6.349 -28.519 1.00 92.94 699 LEU A N 1
ATOM 5253 C CA . LEU A 1 699 ? 32.170 7.045 -29.704 1.00 92.94 699 LEU A CA 1
ATOM 5254 C C . LEU A 1 699 ? 33.445 7.808 -29.331 1.00 92.94 699 LEU A C 1
ATOM 5256 O O . LEU A 1 699 ? 33.498 8.461 -28.289 1.00 92.94 699 LEU A O 1
ATOM 5260 N N . ALA A 1 700 ? 34.467 7.755 -30.178 1.00 90.88 700 ALA A N 1
ATOM 5261 C CA . ALA A 1 700 ? 35.699 8.517 -30.019 1.00 90.88 700 ALA A CA 1
ATOM 5262 C C . ALA A 1 700 ? 36.073 9.245 -31.317 1.00 90.88 700 ALA A C 1
ATOM 5264 O O . ALA A 1 700 ? 35.825 8.748 -32.414 1.00 90.88 700 ALA A O 1
ATOM 5265 N N . LEU A 1 701 ? 36.692 10.417 -31.188 1.00 92.19 701 LEU A N 1
ATOM 5266 C CA . LEU A 1 701 ? 37.168 11.236 -32.297 1.00 92.19 701 LEU A CA 1
ATOM 5267 C C . LEU A 1 701 ? 38.595 11.710 -32.006 1.00 92.19 701 LEU A C 1
ATOM 5269 O O . LEU A 1 701 ? 38.822 12.522 -31.109 1.00 92.19 701 LEU A O 1
ATOM 5273 N N . ALA A 1 702 ? 39.557 11.209 -32.777 1.00 89.19 702 ALA A N 1
ATOM 5274 C CA . ALA A 1 702 ? 40.950 11.630 -32.714 1.00 89.19 702 ALA A CA 1
ATOM 5275 C C . ALA A 1 702 ? 41.152 12.906 -33.546 1.00 89.19 702 ALA A C 1
ATOM 5277 O O . ALA A 1 702 ? 41.288 12.864 -34.772 1.00 89.19 702 ALA A O 1
ATOM 5278 N N . LEU A 1 703 ? 41.171 14.060 -32.877 1.00 88.19 703 LEU A N 1
ATOM 5279 C CA . LEU A 1 703 ? 41.454 15.351 -33.507 1.00 88.19 703 LEU A CA 1
ATOM 5280 C C . LEU A 1 703 ? 42.917 15.420 -33.954 1.00 88.19 703 LEU A C 1
ATOM 5282 O O . LEU A 1 703 ? 43.212 15.801 -35.087 1.00 88.19 703 LEU A O 1
ATOM 5286 N N . LEU A 1 704 ? 43.829 14.975 -33.092 1.00 85.56 704 LEU A N 1
ATOM 5287 C CA . LEU A 1 704 ? 45.254 14.829 -33.372 1.00 85.56 704 LEU A CA 1
ATOM 5288 C C . LEU A 1 704 ? 45.668 13.408 -32.991 1.00 85.56 704 LEU A C 1
ATOM 5290 O O . LEU A 1 704 ? 45.286 12.923 -31.930 1.00 85.56 704 LEU A O 1
ATOM 5294 N N . ASP A 1 705 ? 46.451 12.745 -33.831 1.00 80.25 705 ASP A N 1
ATOM 5295 C CA . ASP A 1 705 ? 47.113 11.493 -33.471 1.00 80.25 705 ASP A CA 1
ATOM 5296 C C . ASP A 1 705 ? 48.384 11.364 -34.313 1.00 80.25 705 ASP A C 1
ATOM 5298 O O . ASP A 1 705 ? 48.357 11.512 -35.536 1.00 80.25 705 ASP A O 1
ATOM 5302 N N . GLY A 1 706 ? 49.512 11.169 -33.648 1.00 78.12 706 GLY A N 1
ATOM 5303 C CA . GLY A 1 706 ? 50.836 11.104 -34.247 1.00 78.12 706 GLY A CA 1
ATOM 5304 C C . GLY A 1 706 ? 51.882 10.817 -33.176 1.00 78.12 706 GLY A C 1
ATOM 5305 O O . GLY A 1 706 ? 51.618 10.962 -31.982 1.00 78.12 706 GLY A O 1
ATOM 5306 N N . ARG A 1 707 ? 53.092 10.420 -33.590 1.00 72.44 707 ARG A N 1
ATOM 5307 C CA . ARG A 1 707 ? 54.130 9.874 -32.686 1.00 72.44 707 ARG A CA 1
ATOM 5308 C C . ARG A 1 707 ? 54.428 10.725 -31.442 1.00 72.44 707 ARG A C 1
ATOM 5310 O O . ARG A 1 707 ? 54.776 10.165 -30.413 1.00 72.44 707 ARG A O 1
ATOM 5317 N N . ALA A 1 708 ? 54.285 12.050 -31.529 1.00 76.12 708 ALA A N 1
ATOM 5318 C CA . ALA A 1 708 ? 54.560 12.982 -30.432 1.00 76.12 708 ALA A CA 1
ATOM 5319 C C . ALA A 1 708 ? 53.323 13.713 -29.867 1.00 76.12 708 ALA A C 1
ATOM 5321 O O . ALA A 1 708 ? 53.477 14.480 -28.919 1.00 76.12 708 ALA A O 1
ATOM 5322 N N . GLN A 1 709 ? 52.114 13.517 -30.409 1.00 84.75 709 GLN A N 1
ATOM 5323 C CA . GLN A 1 709 ? 50.907 14.196 -29.914 1.00 84.75 709 GLN A CA 1
ATOM 5324 C C . GLN A 1 709 ? 49.628 13.397 -30.186 1.00 84.75 709 GLN A C 1
ATOM 5326 O O . GLN A 1 709 ? 49.424 12.899 -31.293 1.00 84.75 709 GLN A O 1
ATOM 5331 N N . ARG A 1 710 ? 48.740 13.311 -29.191 1.00 83.44 710 ARG A N 1
ATOM 5332 C CA . ARG A 1 710 ? 47.433 12.645 -29.298 1.00 83.44 710 ARG A CA 1
ATOM 5333 C C . ARG A 1 710 ? 46.362 13.494 -28.616 1.00 83.44 710 ARG A C 1
ATOM 5335 O O . ARG A 1 710 ? 46.569 13.957 -27.503 1.00 83.44 710 ARG A O 1
ATOM 5342 N N . LEU A 1 711 ? 45.226 13.701 -29.272 1.00 88.06 711 LEU A N 1
ATOM 5343 C CA . LEU A 1 711 ? 44.056 14.381 -28.723 1.00 88.06 711 LEU A CA 1
ATOM 5344 C C . LEU A 1 711 ? 42.797 13.639 -29.170 1.00 88.06 711 LEU A C 1
ATOM 5346 O O . LEU A 1 711 ? 42.366 13.762 -30.318 1.00 88.06 711 LEU A O 1
ATOM 5350 N N . VAL A 1 712 ? 42.220 12.871 -28.250 1.00 86.06 712 VAL A N 1
ATOM 5351 C CA . VAL A 1 712 ? 41.008 12.075 -28.452 1.00 86.06 712 VAL A CA 1
ATOM 5352 C C . VAL A 1 712 ? 39.878 12.663 -27.615 1.00 86.06 712 VAL A C 1
ATOM 5354 O O . VAL A 1 712 ? 39.946 12.687 -26.388 1.00 86.06 712 VAL A O 1
ATOM 5357 N N . LEU A 1 713 ? 38.810 13.101 -28.277 1.00 89.44 713 LEU A N 1
ATOM 5358 C CA . LEU A 1 713 ? 37.514 13.288 -27.629 1.00 89.44 713 LEU A CA 1
ATOM 5359 C C . LEU A 1 713 ? 36.819 11.927 -27.544 1.00 89.44 713 LEU A C 1
ATOM 5361 O O . LEU A 1 713 ? 36.924 11.122 -28.470 1.00 89.44 713 LEU A O 1
ATOM 5365 N N . SER A 1 714 ? 36.070 11.664 -26.479 1.00 87.94 714 SER A N 1
ATOM 5366 C CA . SER A 1 714 ? 35.216 10.480 -26.388 1.00 87.94 714 SER A CA 1
ATOM 5367 C C . SER A 1 714 ? 33.925 10.758 -25.629 1.00 87.94 714 SER A C 1
ATOM 5369 O O . SER A 1 714 ? 33.913 11.476 -24.632 1.00 87.94 714 SER A O 1
ATOM 5371 N N . ALA A 1 715 ? 32.837 10.171 -26.113 1.00 88.94 715 ALA A N 1
ATOM 5372 C CA . ALA A 1 715 ? 31.523 10.197 -25.496 1.00 88.94 715 ALA A CA 1
ATOM 5373 C C . ALA A 1 715 ? 31.039 8.757 -25.302 1.00 88.94 715 ALA A C 1
ATOM 5375 O O . ALA A 1 715 ? 31.232 7.901 -26.168 1.00 88.94 715 ALA A O 1
ATOM 5376 N N . ARG A 1 716 ? 30.410 8.486 -24.162 1.00 89.31 716 ARG A N 1
ATOM 5377 C CA . ARG A 1 716 ? 29.819 7.190 -23.822 1.00 89.31 716 ARG A CA 1
ATOM 5378 C C . ARG A 1 716 ? 28.396 7.376 -23.328 1.00 89.31 716 ARG A C 1
ATOM 5380 O O . ARG A 1 716 ? 28.116 8.296 -22.556 1.00 89.31 716 ARG A O 1
ATOM 5387 N N . TRP A 1 717 ? 27.525 6.469 -23.744 1.00 88.44 717 TRP A N 1
ATOM 5388 C CA . TRP A 1 717 ? 26.179 6.341 -23.206 1.00 88.44 717 TRP A CA 1
ATOM 5389 C C . TRP A 1 717 ? 26.053 4.962 -22.563 1.00 88.44 717 TRP A C 1
ATOM 5391 O O . TRP A 1 717 ? 26.395 3.950 -23.168 1.00 88.44 717 TRP A O 1
ATOM 5401 N N . LEU A 1 718 ? 25.639 4.950 -21.302 1.00 85.62 718 LEU A N 1
ATOM 5402 C CA . LEU A 1 718 ? 25.705 3.817 -20.389 1.00 85.62 718 LEU A CA 1
ATOM 5403 C C . LEU A 1 718 ? 24.318 3.629 -19.746 1.00 85.62 718 LEU A C 1
ATOM 5405 O O . LEU A 1 718 ? 24.100 4.080 -18.613 1.00 85.62 718 LEU A O 1
ATOM 5409 N N . PRO A 1 719 ? 23.354 3.025 -20.472 1.00 77.12 719 PRO A N 1
ATOM 5410 C CA . PRO A 1 719 ? 22.070 2.639 -19.899 1.00 77.12 719 PRO A CA 1
ATOM 5411 C C . PRO A 1 719 ? 22.245 1.659 -18.731 1.00 77.12 719 PRO A C 1
ATOM 5413 O O . PRO A 1 719 ? 23.191 0.866 -18.690 1.00 77.12 719 PRO A O 1
ATOM 5416 N N . LEU A 1 720 ? 21.308 1.723 -17.784 1.00 71.81 720 LEU A N 1
ATOM 5417 C CA . LEU A 1 720 ? 21.142 0.704 -16.753 1.00 71.81 720 LEU A CA 1
ATOM 5418 C C . LEU A 1 720 ? 20.529 -0.544 -17.392 1.00 71.81 720 LEU A C 1
ATOM 5420 O O . LEU A 1 720 ? 19.575 -0.447 -18.164 1.00 71.81 720 LEU A O 1
ATOM 5424 N N . LEU A 1 721 ? 21.066 -1.717 -17.054 1.00 70.75 721 LEU A N 1
ATOM 5425 C CA . LEU A 1 721 ? 20.502 -2.999 -17.492 1.00 70.75 721 LEU A CA 1
ATOM 5426 C C . LEU A 1 721 ? 19.115 -3.251 -16.870 1.00 70.75 721 LEU A C 1
ATOM 5428 O O . LEU A 1 721 ? 18.298 -3.950 -17.460 1.00 70.75 721 LEU A O 1
ATOM 5432 N N . ASP A 1 722 ? 18.841 -2.613 -15.730 1.00 65.88 722 ASP A N 1
ATOM 5433 C CA . ASP A 1 722 ? 17.602 -2.727 -14.953 1.00 65.88 722 ASP A CA 1
ATOM 5434 C C . ASP A 1 722 ? 16.464 -1.803 -15.449 1.00 65.88 722 ASP A C 1
ATOM 5436 O O . ASP A 1 722 ? 15.399 -1.739 -14.841 1.00 65.88 722 ASP A O 1
ATOM 5440 N N . GLY A 1 723 ? 16.663 -1.090 -16.566 1.00 58.56 723 GLY A N 1
ATOM 5441 C CA . GLY A 1 723 ? 15.611 -0.337 -17.269 1.00 58.56 723 GLY A CA 1
ATOM 5442 C C . GLY A 1 723 ? 15.393 1.117 -16.827 1.00 58.56 723 GLY A C 1
ATOM 5443 O O . GLY A 1 723 ? 14.626 1.831 -17.473 1.00 58.56 723 GLY A O 1
ATOM 5444 N N . GLU A 1 724 ? 16.075 1.584 -15.781 1.00 60.06 724 GLU A N 1
ATOM 5445 C CA . GLU A 1 724 ? 16.042 2.992 -15.362 1.00 60.06 724 GLU A CA 1
ATOM 5446 C C . GLU A 1 724 ? 16.928 3.915 -16.229 1.00 60.06 724 GLU A C 1
ATOM 5448 O O . GLU A 1 724 ? 17.710 3.487 -17.084 1.00 60.06 724 GLU A O 1
ATOM 5453 N N . LEU A 1 725 ? 16.768 5.229 -16.035 1.00 63.72 725 LEU A N 1
ATOM 5454 C CA . LEU A 1 725 ? 17.334 6.270 -16.893 1.00 63.72 725 LEU A CA 1
ATOM 5455 C C . LEU A 1 725 ? 18.875 6.259 -16.913 1.00 63.72 725 LEU A C 1
ATOM 5457 O O . LEU A 1 725 ? 19.551 6.450 -15.904 1.00 63.72 725 LEU A O 1
ATOM 5461 N N . GLY A 1 726 ? 19.428 6.044 -18.110 1.00 72.69 726 GLY A N 1
ATOM 5462 C CA . GLY A 1 726 ? 20.853 5.799 -18.323 1.00 72.69 726 GLY A CA 1
ATOM 5463 C C . GLY A 1 726 ? 21.792 6.948 -17.947 1.00 72.69 726 GLY A C 1
ATOM 5464 O O . GLY A 1 726 ? 21.442 8.130 -17.998 1.00 72.69 726 GLY A O 1
ATOM 5465 N N . THR A 1 727 ? 23.040 6.590 -17.646 1.00 78.94 727 THR A N 1
ATOM 5466 C CA . THR A 1 727 ? 24.125 7.558 -17.440 1.00 78.94 727 THR A CA 1
ATOM 5467 C C . THR A 1 727 ? 24.793 7.934 -18.763 1.00 78.94 727 THR A C 1
ATOM 5469 O O . THR A 1 727 ? 24.814 7.160 -19.724 1.00 78.94 727 THR A O 1
ATOM 5472 N N . TRP A 1 728 ? 25.357 9.135 -18.831 1.00 82.31 728 TRP A N 1
ATOM 5473 C CA . TRP A 1 728 ? 26.145 9.618 -19.962 1.00 82.31 728 TRP A CA 1
ATOM 5474 C C . TRP A 1 728 ? 27.444 10.252 -19.461 1.00 82.31 728 TRP A C 1
ATOM 5476 O O . TRP A 1 728 ? 27.516 10.761 -18.340 1.00 82.31 728 TRP A O 1
ATOM 5486 N N . GLY A 1 729 ? 28.489 10.214 -20.288 1.00 80.50 729 GLY A N 1
ATOM 5487 C CA . GLY A 1 729 ? 29.774 10.815 -19.945 1.00 80.50 729 GLY A CA 1
ATOM 5488 C C . GLY A 1 729 ? 30.591 11.232 -21.162 1.00 80.50 729 GLY A C 1
ATOM 5489 O O . GLY A 1 729 ? 30.608 10.536 -22.177 1.00 80.50 729 GLY A O 1
ATOM 5490 N N . ALA A 1 730 ? 31.289 12.356 -21.037 1.00 83.38 730 ALA A N 1
ATOM 5491 C CA . ALA A 1 730 ? 32.192 12.915 -22.034 1.00 83.38 730 ALA A CA 1
ATOM 5492 C C . ALA A 1 730 ? 33.589 13.118 -21.428 1.00 83.38 730 ALA A C 1
ATOM 5494 O O . ALA A 1 730 ? 33.745 13.749 -20.379 1.00 83.38 730 ALA A O 1
ATOM 5495 N N . ALA A 1 731 ? 34.612 12.591 -22.100 1.00 81.75 731 ALA A N 1
ATOM 5496 C CA . ALA A 1 731 ? 36.000 12.637 -21.659 1.00 81.75 731 ALA A CA 1
ATOM 5497 C C . ALA A 1 731 ? 36.948 13.031 -22.798 1.00 81.75 731 ALA A C 1
ATOM 5499 O O . ALA A 1 731 ? 36.761 12.635 -23.951 1.00 81.75 731 ALA A O 1
ATOM 5500 N N . VAL A 1 732 ? 37.984 13.790 -22.454 1.00 83.00 732 VAL A N 1
ATOM 5501 C CA . VAL A 1 732 ? 39.013 14.302 -23.360 1.00 83.00 732 VAL A CA 1
ATOM 5502 C C . VAL A 1 732 ? 40.373 13.777 -22.913 1.00 83.00 732 VAL A C 1
ATOM 5504 O O . VAL A 1 732 ? 40.804 14.010 -21.786 1.00 83.00 732 VAL A O 1
ATOM 5507 N N . GLU A 1 733 ? 41.049 13.059 -23.803 1.00 80.94 733 GLU A N 1
ATOM 5508 C CA . GLU A 1 733 ? 42.381 12.495 -23.601 1.00 80.94 733 GLU A CA 1
ATOM 5509 C C . GLU A 1 733 ? 43.378 13.279 -24.471 1.00 80.94 733 GLU A C 1
ATOM 5511 O O . GLU A 1 733 ? 43.450 13.070 -25.683 1.00 80.94 733 GLU A O 1
ATOM 5516 N N . GLY A 1 734 ? 44.132 14.199 -23.870 1.00 82.19 734 GLY A N 1
ATOM 5517 C CA . GLY A 1 734 ? 45.251 14.892 -24.513 1.00 82.19 734 GLY A CA 1
ATOM 5518 C C . GLY A 1 734 ? 46.591 14.255 -24.138 1.00 82.19 734 GLY A C 1
ATOM 5519 O O . GLY A 1 734 ? 46.728 13.676 -23.066 1.00 82.19 734 GLY A O 1
ATOM 5520 N N . GLY A 1 735 ? 47.608 14.366 -24.986 1.00 79.38 735 GLY A N 1
ATOM 5521 C CA . GLY A 1 735 ? 48.948 13.868 -24.687 1.00 79.38 735 GLY A CA 1
ATOM 5522 C C . GLY A 1 735 ? 50.020 14.452 -25.596 1.00 79.38 735 GLY A C 1
ATOM 5523 O O . GLY A 1 735 ? 49.787 14.662 -26.788 1.00 79.38 735 GLY A O 1
ATOM 5524 N N . LEU A 1 736 ? 51.192 14.700 -25.016 1.00 80.69 736 LEU A N 1
ATOM 5525 C CA . LEU A 1 736 ? 52.371 15.285 -25.652 1.00 80.69 736 LEU A CA 1
ATOM 5526 C C . LEU A 1 736 ? 53.597 14.449 -25.268 1.00 80.69 736 LEU A C 1
ATOM 5528 O O . LEU A 1 736 ? 53.956 14.340 -24.094 1.00 80.69 736 LEU A O 1
ATOM 5532 N N . GLY A 1 737 ? 54.215 13.822 -26.267 1.00 80.31 737 GLY A N 1
ATOM 5533 C CA . GLY A 1 737 ? 55.273 12.831 -26.084 1.00 80.31 737 GLY A CA 1
ATOM 5534 C C . GLY A 1 737 ? 54.853 11.711 -25.113 1.00 80.31 737 GLY A C 1
ATOM 5535 O O . GLY A 1 737 ? 53.780 11.129 -25.290 1.00 80.31 737 GLY A O 1
ATOM 5536 N N . PRO A 1 738 ? 55.662 11.407 -24.078 1.00 77.88 738 PRO A N 1
ATOM 5537 C CA . PRO A 1 738 ? 55.362 10.362 -23.103 1.00 77.88 738 PRO A CA 1
ATOM 5538 C C . PRO A 1 738 ? 54.338 10.782 -22.035 1.00 77.88 738 PRO A C 1
ATOM 5540 O O . PRO A 1 738 ? 54.089 9.997 -21.125 1.00 77.88 738 PRO A O 1
ATOM 5543 N N . LEU A 1 739 ? 53.762 11.990 -22.080 1.00 76.50 739 LEU A N 1
ATOM 5544 C CA . LEU A 1 739 ? 52.848 12.492 -21.047 1.00 76.50 739 LEU A CA 1
ATOM 5545 C C . LEU A 1 739 ? 51.396 12.534 -21.547 1.00 76.50 739 LEU A C 1
ATOM 5547 O O . LEU A 1 739 ? 51.115 13.033 -22.636 1.00 76.50 739 LEU A O 1
ATOM 5551 N N . LEU A 1 740 ? 50.471 12.020 -20.733 1.00 74.00 740 LEU A N 1
ATOM 5552 C CA . LEU A 1 740 ? 49.027 11.968 -20.976 1.00 74.00 740 LEU A CA 1
ATOM 5553 C C . LEU A 1 740 ? 48.265 12.766 -19.906 1.00 74.00 740 LEU A C 1
ATOM 5555 O O . LEU A 1 740 ? 48.533 12.653 -18.710 1.00 74.00 740 LEU A O 1
ATOM 5559 N N . LEU A 1 741 ? 47.273 13.531 -20.354 1.00 77.12 741 LEU A N 1
ATOM 5560 C CA . LEU A 1 741 ? 46.338 14.324 -19.561 1.00 77.12 741 LEU A CA 1
ATOM 5561 C C . LEU A 1 741 ? 44.914 13.877 -19.918 1.00 77.12 741 LEU A C 1
ATOM 5563 O O . LEU A 1 741 ? 44.422 14.148 -21.013 1.00 77.12 741 LEU A O 1
ATOM 5567 N N . GLY A 1 742 ? 44.260 13.161 -19.005 1.00 73.81 742 GLY A N 1
ATOM 5568 C CA . GLY A 1 742 ? 42.892 12.673 -19.177 1.00 73.81 742 GLY A CA 1
ATOM 5569 C C . GLY A 1 742 ? 41.916 13.461 -18.311 1.00 73.81 742 GLY A C 1
ATOM 5570 O O . GLY A 1 742 ? 42.048 13.458 -17.087 1.00 73.81 742 GLY A O 1
ATOM 5571 N N . ALA A 1 743 ? 40.927 14.099 -18.932 1.00 76.00 743 ALA A N 1
ATOM 5572 C CA . ALA A 1 743 ? 39.871 14.846 -18.257 1.00 76.00 743 ALA A CA 1
ATOM 5573 C C . ALA A 1 743 ? 38.494 14.244 -18.580 1.00 76.00 743 ALA A C 1
ATOM 5575 O O . ALA A 1 743 ? 38.017 14.353 -19.708 1.00 76.00 743 ALA A O 1
ATOM 5576 N N . GLU A 1 744 ? 37.825 13.634 -17.601 1.00 77.25 744 GLU A N 1
ATOM 5577 C CA . GLU A 1 744 ? 36.383 13.371 -17.690 1.00 77.25 744 GLU A CA 1
ATOM 5578 C C . GLU A 1 744 ? 35.681 14.700 -17.386 1.00 77.25 744 GLU A C 1
ATOM 5580 O O . GLU A 1 744 ? 35.662 15.145 -16.239 1.00 77.25 744 GLU A O 1
ATOM 5585 N N . LEU A 1 745 ? 35.223 15.391 -18.438 1.00 75.19 745 LEU A N 1
ATOM 5586 C CA . LEU A 1 745 ? 34.741 16.775 -18.358 1.00 75.19 745 LEU A CA 1
ATOM 5587 C C . LEU A 1 745 ? 33.341 16.859 -17.760 1.00 75.19 745 LEU A C 1
ATOM 5589 O O . LEU A 1 745 ? 33.057 17.749 -16.966 1.00 75.19 745 LEU A O 1
ATOM 5593 N N . LEU A 1 746 ? 32.465 15.948 -18.183 1.00 75.75 746 LEU A N 1
ATOM 5594 C CA . LEU A 1 746 ? 31.070 15.896 -17.776 1.00 75.75 746 LEU A CA 1
ATOM 5595 C C . LEU A 1 746 ? 30.645 14.437 -17.641 1.00 75.75 746 LEU A C 1
ATOM 5597 O O . LEU A 1 746 ? 30.796 13.652 -18.577 1.00 75.75 746 LEU A O 1
ATOM 5601 N N . ARG A 1 747 ? 30.051 14.106 -16.500 1.00 76.50 747 ARG A N 1
ATOM 5602 C CA . ARG A 1 747 ? 29.227 12.915 -16.293 1.00 76.50 747 ARG A CA 1
ATOM 5603 C C . ARG A 1 747 ? 27.881 13.382 -15.761 1.00 76.50 747 ARG A C 1
ATOM 5605 O O . ARG A 1 747 ? 27.859 14.257 -14.899 1.00 76.50 747 ARG A O 1
ATOM 5612 N N . GLY A 1 748 ? 26.797 12.784 -16.241 1.00 75.31 748 GLY A N 1
ATOM 5613 C CA . GLY A 1 748 ? 25.456 12.994 -15.707 1.00 75.31 748 GLY A CA 1
ATOM 5614 C C . GLY A 1 748 ? 24.641 11.704 -15.718 1.00 75.31 748 GLY A C 1
ATOM 5615 O O . GLY A 1 748 ? 24.878 10.800 -16.523 1.00 75.31 748 GLY A O 1
ATOM 5616 N N . GLN A 1 749 ? 23.673 11.620 -14.815 1.00 76.25 749 GLN A N 1
ATOM 5617 C CA . GLN A 1 749 ? 22.626 10.604 -14.827 1.00 76.25 749 GLN A CA 1
ATOM 5618 C C . GLN A 1 749 ? 21.335 11.267 -15.313 1.00 76.25 749 GLN A C 1
ATOM 5620 O O . GLN A 1 749 ? 21.024 12.388 -14.915 1.00 76.25 749 GLN A O 1
ATOM 5625 N N . ALA A 1 750 ? 20.619 10.633 -16.242 1.00 65.69 750 ALA A N 1
ATOM 5626 C CA . ALA A 1 750 ? 19.355 11.184 -16.717 1.00 65.69 750 ALA A CA 1
ATOM 5627 C C . ALA A 1 750 ? 18.263 11.029 -15.638 1.00 65.69 750 ALA A C 1
ATOM 5629 O O . ALA A 1 750 ? 18.193 10.008 -14.961 1.00 65.69 750 ALA A O 1
ATOM 5630 N N . GLY A 1 751 ? 17.399 12.035 -15.484 1.00 61.03 751 GLY A N 1
ATOM 5631 C CA . GLY A 1 751 ? 16.246 12.005 -14.570 1.00 61.03 751 GLY A CA 1
ATOM 5632 C C . GLY A 1 751 ? 16.517 12.462 -13.133 1.00 61.03 751 GLY A C 1
ATOM 5633 O O . GLY A 1 751 ? 15.656 13.120 -12.557 1.00 61.03 751 GLY A O 1
ATOM 5634 N N . SER A 1 752 ? 17.699 12.198 -12.574 1.00 55.47 752 SER A N 1
ATOM 5635 C CA . SER A 1 752 ? 18.155 12.858 -11.341 1.00 55.47 752 SER A CA 1
ATOM 5636 C C . SER A 1 752 ? 18.504 14.319 -11.634 1.00 55.47 752 SER A C 1
ATOM 5638 O O . SER A 1 752 ? 19.230 14.592 -12.591 1.00 55.47 752 SER A O 1
ATOM 5640 N N . GLY A 1 753 ? 18.041 15.258 -10.805 1.00 56.16 753 GLY A N 1
ATOM 5641 C CA . GLY A 1 753 ? 18.347 16.692 -10.942 1.00 56.16 753 GLY A CA 1
ATOM 5642 C C . GLY A 1 753 ? 19.765 17.077 -10.497 1.00 56.16 753 GLY A C 1
ATOM 5643 O O . GLY A 1 753 ? 20.078 18.260 -10.386 1.00 56.16 753 GLY A O 1
ATOM 5644 N N . ASP A 1 754 ? 20.603 16.082 -10.212 1.00 54.28 754 ASP A N 1
ATOM 5645 C CA . ASP A 1 754 ? 21.751 16.189 -9.324 1.00 54.28 754 ASP A CA 1
ATOM 5646 C C . ASP A 1 754 ? 23.089 16.038 -10.059 1.00 54.28 754 ASP A C 1
ATOM 5648 O O . ASP A 1 754 ? 23.277 15.131 -10.867 1.00 54.28 754 ASP A O 1
ATOM 5652 N N . GLY A 1 755 ? 24.045 16.898 -9.695 1.00 59.97 755 GLY A N 1
ATOM 5653 C CA . GLY A 1 755 ? 25.485 16.626 -9.743 1.00 59.97 755 GLY A CA 1
ATOM 5654 C C . GLY A 1 755 ? 26.100 16.203 -11.082 1.00 59.97 755 GLY A C 1
ATOM 5655 O O . GLY A 1 755 ? 26.218 15.014 -11.374 1.00 59.97 755 GLY A O 1
ATOM 5656 N N . TRP A 1 756 ? 26.703 17.154 -11.805 1.00 67.44 756 TRP A N 1
ATOM 5657 C CA . TRP A 1 756 ? 27.815 16.795 -12.691 1.00 67.44 756 TRP A CA 1
ATOM 5658 C C . TRP A 1 756 ? 29.092 16.562 -11.871 1.00 67.44 756 TRP A C 1
ATOM 5660 O O . TRP A 1 756 ? 29.352 17.256 -10.886 1.00 67.44 756 TRP A O 1
ATOM 5670 N N . THR A 1 757 ? 29.910 15.595 -12.287 1.00 69.31 757 THR A N 1
ATOM 5671 C CA . THR A 1 757 ? 31.246 15.353 -11.715 1.00 69.31 757 THR A CA 1
ATOM 5672 C C . THR A 1 757 ? 32.306 15.491 -12.795 1.00 69.31 757 THR A C 1
ATOM 5674 O O . THR A 1 757 ? 32.232 14.784 -13.803 1.00 69.31 757 THR A O 1
ATOM 5677 N N . ALA A 1 758 ? 33.312 16.335 -12.564 1.00 73.00 758 ALA A N 1
ATOM 5678 C CA . ALA A 1 758 ? 34.514 16.384 -13.393 1.00 73.00 758 ALA A CA 1
ATOM 5679 C C . ALA A 1 758 ? 35.687 15.701 -12.675 1.00 73.00 758 ALA A C 1
ATOM 5681 O O . ALA A 1 758 ? 35.843 15.848 -11.459 1.00 73.00 758 ALA A O 1
ATOM 5682 N N . ALA A 1 759 ? 36.522 14.975 -13.423 1.00 70.62 759 ALA A N 1
ATOM 5683 C CA . ALA A 1 759 ? 37.710 14.304 -12.898 1.00 70.62 759 ALA A CA 1
ATOM 5684 C C . ALA A 1 759 ? 38.932 14.549 -13.793 1.00 70.62 759 ALA A C 1
ATOM 5686 O O . ALA A 1 759 ? 38.918 14.248 -14.988 1.00 70.62 759 ALA A O 1
ATOM 5687 N N . LEU A 1 760 ? 40.005 15.069 -13.193 1.00 73.00 760 LEU A N 1
ATOM 5688 C CA . LEU A 1 760 ? 41.296 15.291 -13.848 1.00 73.00 760 LEU A CA 1
ATOM 5689 C C . LEU A 1 760 ? 42.281 14.187 -13.454 1.00 73.00 760 LEU A C 1
ATOM 5691 O O . LEU A 1 760 ? 42.376 13.832 -12.279 1.00 73.00 760 LEU A O 1
ATOM 5695 N N . SER A 1 761 ? 43.025 13.668 -14.431 1.00 70.94 761 SER A N 1
ATOM 5696 C CA . SER A 1 761 ? 44.024 12.609 -14.258 1.00 70.94 761 SER A CA 1
ATOM 5697 C C . SER A 1 761 ? 45.265 12.868 -15.116 1.00 70.94 761 SER A C 1
ATOM 5699 O O . SER A 1 761 ? 45.170 13.358 -16.244 1.00 70.94 761 SER A O 1
ATOM 5701 N N . VAL A 1 762 ? 46.436 12.520 -14.582 1.00 72.56 762 VAL A N 1
ATOM 5702 C CA . VAL A 1 762 ? 47.735 12.637 -15.263 1.00 72.56 762 VAL A CA 1
ATOM 5703 C C . VAL A 1 762 ? 48.366 11.249 -15.353 1.00 72.56 762 VAL A C 1
ATOM 5705 O O . VAL A 1 762 ? 48.208 10.422 -14.453 1.00 72.56 762 VAL A O 1
ATOM 5708 N N . GLY A 1 763 ? 49.068 10.961 -16.444 1.00 68.38 763 GLY A N 1
ATOM 5709 C CA . GLY A 1 763 ? 49.730 9.678 -16.639 1.00 68.38 763 GLY A CA 1
ATOM 5710 C C . GLY A 1 763 ? 50.872 9.719 -17.636 1.00 68.38 763 GLY A C 1
ATOM 5711 O O . GLY A 1 763 ? 51.120 10.732 -18.289 1.00 68.38 763 GLY A O 1
ATOM 5712 N N . TYR A 1 764 ? 51.550 8.584 -17.757 1.00 70.56 764 TYR A N 1
ATOM 5713 C CA . TYR A 1 764 ? 52.658 8.392 -18.680 1.00 70.56 764 TYR A CA 1
ATOM 5714 C C . TYR A 1 764 ? 52.334 7.308 -19.711 1.00 70.56 764 TYR A C 1
ATOM 5716 O O . TYR A 1 764 ? 51.695 6.295 -19.413 1.00 70.56 764 TYR A O 1
ATOM 5724 N N . ARG A 1 765 ? 52.788 7.547 -20.941 1.00 66.31 765 ARG A N 1
ATOM 5725 C CA . ARG A 1 765 ? 52.732 6.645 -22.088 1.00 66.31 765 ARG A CA 1
ATOM 5726 C C . ARG A 1 765 ? 54.125 6.070 -22.309 1.00 66.31 765 ARG A C 1
ATOM 5728 O O . ARG A 1 765 ? 55.062 6.807 -22.605 1.00 66.31 765 ARG A O 1
ATOM 5735 N N . LEU A 1 766 ? 54.246 4.756 -22.177 1.00 63.97 766 LEU A N 1
ATOM 5736 C CA . LEU A 1 766 ? 55.442 4.007 -22.530 1.00 63.97 766 LEU A CA 1
ATOM 5737 C C . LEU A 1 766 ? 55.218 3.364 -23.901 1.00 63.97 766 LEU A C 1
ATOM 5739 O O . LEU A 1 766 ? 54.192 2.725 -24.146 1.00 63.97 766 LEU A O 1
ATOM 5743 N N . HIS A 1 767 ? 56.173 3.571 -24.800 1.00 58.97 767 HIS A N 1
ATOM 5744 C CA . HIS A 1 767 ? 56.222 2.919 -26.103 1.00 58.97 767 HIS A CA 1
ATOM 5745 C C . HIS A 1 767 ? 57.215 1.754 -26.006 1.00 58.97 767 HIS A C 1
ATOM 5747 O O . HIS A 1 767 ? 58.325 1.952 -25.505 1.00 58.97 767 HIS A O 1
ATOM 5753 N N . PHE A 1 768 ? 56.797 0.572 -26.460 1.00 55.25 768 PHE A N 1
ATOM 5754 C CA . PHE A 1 768 ? 57.583 -0.663 -26.512 1.00 55.25 768 PHE A CA 1
ATOM 5755 C C . PHE A 1 768 ? 57.489 -1.272 -27.919 1.00 55.25 768 PHE A C 1
ATOM 5757 O O . PHE A 1 768 ? 56.385 -1.193 -28.516 1.00 55.25 768 PHE A O 1
#

pLDDT: mean 71.83, std 21.23, range [27.31, 97.69]

Foldseek 3Di:
DPPPPPPDPLVCLADADDQDDLVLLLQLLVLLVQLLVLLVQLLVQVVDDDPSNVVSLVSNVVSLVSNQVSCVVDDVVVLVVSQQDDHSNHGDPQPADDDDDDDRRDSPDDSVVSNVSSVVSNVSSVRSVSSSVSSVVSVVVSVVSSVVVVPPPDDPPPPPDDDDDDDDDDDDDDDDDDDDDDDDDDDDDDDDDDDDDDDDDDDDDDDDDDDDDDDDDDDDDDDDDDDDDDDDDDDDDDDDDDDDDDDDDDDDDDDDDDDDDDDDDDDDDDDDDDDYDDDDDDDDDDDDDDDVCVVVVVVVVVVVVVVVVVVVVVVVVVVVVVVVVVVVVVVVVVVVVVVVVVVVVVVVVVVVVVVVVVVVVVVVVVVVVVVVVVVVVVVVVVVVVVVVVVVVVVVVVVVVVVVVVVVVVVVVVVVVVVVVVVVVVVVVVVVVVVVVVVVVVVVVVVVVVVVVVVVVVVVVVVVVVVVVVVVVVVVVVVVVVVVVVVVVVVVVVVVVVVVVVVVVVVVVVVVVVVVVVVVVVVVVVVVVVVVVVVVVVVVVVVVVVVVVVVVVVVVVVVVCVPPVPDDDDDDDDDDDDDDDDDWKWKWKWWWWKWKAWDDDPPDGFTKTWIKTKTKTKGFDDAPDVVWGTWTKIWMKMWIWIWTPDDLKTKIKTKIKTKMWTDPTFKTKIKIKMKMKIWIQDNPPRDIDIDIFIWIFIKIKGWPDDDQFWTKIKMKTWTQGPVPDFTKIWIKIWIGGHQKIKIKGPWIDTPPDPGITMIMIIIITMDMD

Organism: NCBI:txid394095

Radius of gyration: 75.65 Å; chains: 1; bounding box: 168×95×263 Å

Secondary structure (DSSP, 8-state):
--SS---SGGGTTTPPPPPP-THHHHHHHHHHHHHHHHHHHHHHHTTS-SHHHHHHHHHHHHHHHHHHHHHHH--HHHHHHHHTS-BTTBPP---PPPPPP-PPP-----HHHHHHHHHHHHHHHHHHHHHHHHHHHHHHHHHHHHHHHHH-TT----------------PPPP---PPP-------------------------------------------------------------------------------------------------------------TTGGGTGGGTTTHHHHHHHHHHHHHHHHHHHHHHHHHHHHHHHHHHHHHHHHHHHHHHHHHHHHHHHHHHHHHHHHHHHHHHHHHHHHHHHHHHHHHHHHHHHHHHHHHHHHHHHHHHHHHHHHHHHHHHHHHHHHHHHHHHHHHHHHHHHHHHHHHHHHHHHHHHHHHHHHHHHHHHHHHHHHHHHHHHHHHHHHHHHHHHHHHHHHHHHHHHHHHHHHHHHHHHHHHHHHHHHHHHHHHHHHHHHHHHHHHHHHHHHHHHHHHHHHHHHHHHTTS--------------------EEEEEEEEEEE--SSS----EEEEEEEEEEEEE---SSTTPPPPEEEEEEEEEEEEE-SSSSEEEEEEEEEEEEEEETTEEEEEEEEEEEEEEE-TTT--EEEEEEEEEEEEEEEEEEEETTEEEEEEEEEE-BTTSSPPEEEEEEEEEETTEEEEEEEEEEESS-----EEEEEEEEEE--

Sequence (768 aa):
MAALLSLPARAQDCALPAPRDAALLLAAAEADERLARSLEEASNACRIPGELCDGALKRCRTDAEAVNTRAAAHDEAALRAQLAAPVGGEAFDLQLPLAHVEAPAHCDLTQGGFAAQARQRRIHASTHRQVHAEALRWATWTQGALARCGQRPGGAVVSAAGTSGAAVAVPAVAQHVAAPTPAAAVAAPGAAPAAAVPPVAPAPTSAAPTSAAPMAAAATSAAPMTAAAMPAASMPAAPTASGASASPSEAPLLAAATPAPSASRPAPPAFATIEARTIQPDAQAEQEHAAGEAAAQRARMEAEQRTRAEEQRARMEAEQRTRAEEQRTRMEAEQRARAEEQRARMEAEQRARAEEQRRLQAQREEAARLEAARVQAQREEAARLEAARVQAERERAERLAAERTELERLRREQREKLTQEQEEMERRREAQLEKAEREAERRKLEAQARAEEQRREEARERAEQLAEQAEERAGAHRRAVAQLKAEQEAREKALRAQREALQREEAEQREARVAQDARKAQAQEEARRAKYAALELQEQEQRAGEERLRRLEAEGEERREKDAKAHADTLARSEDPRARPGRELSLAASGASLSLPGTLDSGNTYLGGATLGLRLGFFGEPPLEGGMASGLELHAQGQYLRQLGGTAKQQLFRVVPGARFWLGRIGLGASAEWQRVQATAPVTGETQATSALLAGPQLALALLDGRAQRLVLSARWLPLLDGELGTWGAAVEGGLGPLLLGAELLRGQAGSGDGWTAALSVGYRLHF